Protein 7PJJ (pdb70)

Radius of gyration: 26.74 Å; Cα contacts (8 Å, |Δi|>4): 2131; chains: 1; bounding box: 73×68×64 Å

Sequence (791 aa):
TPADEAREAAVEKALAALDLDAKARLLSGQDMWTLPALPEIGLASLVMSDGPIGVRGVRWPSVALPSPTALAATWDPGLARRAGVLLAQEARRKGVHVLLAPTVNLHRSPLGGRHFEAYSEDPYLTGEIGSGYVTGVQAGGVGTTVKHFVANDAETDRFTVNNLVSARALRELYLAPFEAIVANAHPWGIMTAYNQVNGSTMTEHRYLVNEVLRGEWGFDGFNVSDWLAARSTTGALTGGLDVAMPGPATVYGEPLAAAVRAGEVTESLLDEAVRRVLRLAARVGILEGAAPAVTELPAPVDGEALAREIARRSFVLVRNEVAALPLEQGATVALIGAAARDARVLGGGSATVFPARVVSPLDGLTAALPEGAPTYALGADPNEELAVADTGFTLRAVCRDASGTVIGTRSAPNGHIQGVTHATLHSVELTGTFTPRETGTHTFGVKGLGAYTLTVDGTTHFDGVRTTDTDDPFVSFFGAPVPLAEVELTEGTPLEVSLTHVVELTMLAFSLCHQEPQRDPDELIAEAVEAARAADTAVVVVATTERVESEGFDRKDLRLPGRQDDLVRAVAAANPATVVVVNAGSPVELPWREDVAAVLLTWFPGQEGGAALAEVLTGAHEPGGRLPTTWGSLTGAPVTQVTPTAGELVYDEGVFIGYRAWDKEDRTPTYPFGHGLGYTDWTYESLDVTGTTATVRVRNTGTREGRETVQLYLAPTTADENRPTRWLAGFATVEAAPGETAEAVVRLPRRAFEIWDETTGAWVYVTGSYEVAAGRSIADRRTRVTIEAPK

Solvent-accessible surface area: 29094 Å² total; per-residue (Å²): 140,121,59,33,136,72,22,52,56,19,1,86,163,8,8,83,73,8,86,21,60,1,20,0,105,2,0,9,6,83,72,51,27,14,2,11,42,0,113,114,21,28,5,49,32,2,27,0,0,6,0,7,8,0,0,34,2,44,100,244,95,5,26,0,7,5,3,8,0,0,8,0,0,0,1,28,38,43,2,0,102,106,2,0,5,5,1,0,26,12,0,80,140,42,40,4,41,0,0,2,0,1,4,0,7,6,7,11,1,19,18,6,2,17,11,3,0,4,3,0,4,0,12,55,0,0,0,50,0,0,10,8,4,0,52,0,0,13,29,1,11,2,0,0,0,1,5,2,0,0,0,10,12,18,2,42,75,2,32,77,6,20,6,60,7,48,44,36,0,12,18,31,2,3,2,18,0,1,37,31,0,8,62,82,8,120,2,23,0,0,4,0,0,3,1,45,0,77,42,47,24,0,0,37,16,117,106,4,0,41,100,0,0,29,57,96,39,50,12,60,1,0,0,0,0,11,12,40,0,8,87,34,21,62,8,0,3,50,0,2,1,0,0,0,0,15,6,91,101,12,37,2,9,153,67,0,6,55,18,18,154,94,44,165,17,68,66,81,42,0,28,81,1,0,78,24,4,0,35,2,1,0,15,17,33,17,4,139,65,7,70,56,36,40,102,154,74,32,81,130,38,89,11,105,52,5,0,87,38,2,0,48,31,0,0,0,0,4,44,33,81,178,73,13,2,17,14,88,190,80,20,69,6,0,0,0,1,6,1,0,104,83,27,14,12,21,4,0,1,27,5,22,10,103,5,70,208,48,39,7,6,33,86,9,0,66,89,53,28,86,159,78,25,11,65,70,17,36,0,4,50,2,37,57,90,4,23,59,1,78,67,34,22,98,18,102,0,14,1,53,28,90,89,33,78,72,56,32,90,92,104,14,63,41,0,32,19,68,77,156,36,130,111,70,36,66,8,14,38,0,17,0,45,4,61,3,100,86,71,29,38,1,4,0,0,0,18,1,24,18,33,2,36,0,28,0,67,61,90,77,61,49,106,28,99,51,120,53,147,62,64,1,57,48,31,9,51,34,17,44,12,37,70,30,16,111,22,122,5,80,72,48,76,69,57,89,0,14,0,24,10,50,34,158,215,110,102,89,25,5,0,0,0,14,29,64,12,142,117,76,54,73,111,35,16,46,105,0,30,106,15,0,160,64,19,78,5,0,0,0,2,0,0,1,0,51,84,30,0,0,8,3,46,13,15,197,68,1,111,10,15,58,100,3,7,60,1,0,81,28,0,8,91,23,9,104,30,0,0,0,0,0,5,0,0,1,2,4,41,12,58,2,63,125,83,1,16,0,0,0,0,1,0,0,8,0,6,12,2,3,10,0,6,4,32,0,0,45,32,71,75,32,0,10,0,8,0,0,3,12,2,10,38,42,124,18,9,31,14,37,96,9,76,12,109,97,48,73,7,77,7,124,13,13,10,23,0,8,7,18,2,22,46,102,78,130,92,123,34,51,22,25,0,0,30,3,57,12,19,19,80,9,56,19,101,39,19,85,22,90,36,22,33,0,27,0,132,0,76,0,47,20,124,108,95,4,80,2,4,0,0,0,1,0,14,20,79,104,100,26,176,85,10,10,68,60,20,4,1,0,22,27,31,20,88,4,41,63,45,99,67,19,88,9,103,12,178,2,40,133,85,12,0,34,31,15,42,100,129,97,41,41,62,58,55,33,100,34,39,2,40,0,8,0,0,50,3,8,74,46,100,96,36,152,40,74,25,118,10,36,228

Organism: Streptomyces scabiei (strain 87.22) (NCBI:txid680198)

Secondary structure (DSSP, 8-state):
--HHHHHHHHHHHHHHHS-HHHHHHHTB-SSSSBPPPBGGGTBPP-BEE--SS----S---B--PPPHHHHHHTT-HHHHHHHHHHHHHHHHHTT-SEE---B-----STT-GGGGGS--SSHHHHHHHHHHHHHHHHTTT-EEEEEEES-----TTTTT-EEE--HHHIIIIISHHHHHHHHHH--SEEEE-SSEETTEEGGG-HIIIIIIIIIIT---SEEEEPTTT---HHHHHHTT--BB-SSSS-SSSHHHHHHHHHSS--HHHHHHHHHHHHHHHHHHT-BTTS--S--SPPP---HHHHHHHHHHHH-EEEEE----SSPPTT--EEEESGGGTS---S-SSTT---BS----HHHHHHHHS-SS--EEE-----S-S--BS-TTEEEEEEEE-TT--EEEEEEPSSSEE-----TT--EE---EEE--SSSEEEEEEEE--SEEEEETTSSEEEEE------S-HHHHHTSPPEEEEEEEE-SS--EEE-EEEE-------EEEEEE-----HHHHHHHHHHHHHTSSEEEEEEE--TTTS-SSS--S-SSPSTTHHHHHHHHHHH-SSEEEEEE-SS----TTTTTSSEEEE--S--TTHHHHHHHHHHTSS------SS-B--TTT-S----S-BTTEEE-TTTT--THHHHHHTTPPPSB-TT--B-SS-EEEEEEEEETTEEEEEEEE-SSS-EEEEEEEEE-BSS--SSS-S-EEEEEEEEEE-TT-EE--EEEPPGGGTEEEETTTTEEEE--SEEEEEEESSSS-EEEEEEEEPP-

Structure (mmCIF, N/CA/C/O backbone):
data_7PJJ
#
_entry.id   7PJJ
#
_cell.length_a   109.62
_cell.length_b   109.62
_cell.length_c   164.18
_cell.angle_alpha   90
_cell.angle_beta   90
_cell.angle_gamma   120
#
_symmetry.space_group_name_H-M   'P 31 2 1'
#
loop_
_entity.id
_entity.type
_entity.pdbx_description
1 polymer Beta-glucosidase
2 non-polymer GLYCEROL
3 water water
#
loop_
_atom_site.group_PDB
_atom_site.id
_atom_site.type_symbol
_atom_site.label_atom_id
_atom_site.label_alt_id
_atom_site.label_comp_id
_atom_site.label_asym_id
_atom_site.label_entity_id
_atom_site.label_seq_id
_atom_site.pdbx_PDB_ins_code
_atom_site.Cartn_x
_atom_site.Cartn_y
_atom_site.Cartn_z
_atom_site.occupancy
_atom_site.B_iso_or_equiv
_atom_site.auth_seq_id
_atom_site.auth_comp_id
_atom_site.auth_asym_id
_atom_site.auth_atom_id
_atom_site.pdbx_PDB_model_num
ATOM 1 N N . THR A 1 10 ? -87.283 10.142 -10.187 1 116.13 10 THR A N 1
ATOM 2 C CA . THR A 1 10 ? -87.665 9.203 -9.135 1 116.58 10 THR A CA 1
ATOM 3 C C . THR A 1 10 ? -88.453 8.011 -9.736 1 116.57 10 THR A C 1
ATOM 4 O O . THR A 1 10 ? -89.6 7.772 -9.355 1 116.79 10 THR A O 1
ATOM 15 N N . PRO A 1 11 ? -87.855 7.256 -10.687 1 116.06 11 PRO A N 1
ATOM 16 C CA . PRO A 1 11 ? -88.59 6.139 -11.318 1 115.8 11 PRO A CA 1
ATOM 17 C C . PRO A 1 11 ? -88.41 4.826 -10.557 1 115.19 11 PRO A C 1
ATOM 18 O O . PRO A 1 11 ? -89.394 4.221 -10.13 1 114.94 11 PRO A O 1
ATOM 29 N N . ALA A 1 12 ? -87.147 4.387 -10.397 1 114.8 12 ALA A N 1
ATOM 30 C CA . ALA A 1 12 ? -86.794 3.209 -9.614 1 114.88 12 ALA A CA 1
ATOM 31 C C . ALA A 1 12 ? -86.856 3.532 -8.112 1 114.64 12 ALA A C 1
ATOM 32 O O . ALA A 1 12 ? -86.975 2.609 -7.315 1 114.78 12 ALA A O 1
ATOM 39 N N . ASP A 1 13 ? -86.757 4.824 -7.717 1 114.05 13 ASP A N 1
ATOM 40 C CA . ASP A 1 13 ? -86.883 5.207 -6.324 1 114.04 13 ASP A CA 1
ATOM 41 C C . ASP A 1 13 ? -88.282 4.892 -5.814 1 113.26 13 ASP A C 1
ATOM 42 O O . ASP A 1 13 ? -88.408 4.537 -4.654 1 113.41 13 ASP A O 1
ATOM 51 N N . GLU A 1 14 ? -89.329 5.003 -6.652 1 112.38 14 GLU A N 1
ATOM 52 C CA . GLU A 1 14 ? -90.686 4.663 -6.212 1 112.13 14 GLU A CA 1
ATOM 53 C C . GLU A 1 14 ? -90.768 3.173 -5.872 1 111.06 14 GLU A C 1
ATOM 54 O O . GLU A 1 14 ? -91.332 2.809 -4.836 1 111.21 14 GLU A O 1
ATOM 66 N N . ALA A 1 15 ? -90.19 2.32 -6.741 1 109.71 15 ALA A N 1
ATOM 67 C CA . ALA A 1 15 ? -90.15 0.869 -6.538 1 108.62 15 ALA A CA 1
ATOM 68 C C . ALA A 1 15 ? -89.312 0.512 -5.311 1 107.14 15 ALA A C 1
ATOM 69 O O . ALA A 1 15 ? -89.674 -0.393 -4.564 1 107.08 15 ALA A O 1
ATOM 76 N N . ARG A 1 16 ? -88.201 1.237 -5.109 1 105.84 16 ARG A N 1
ATOM 77 C CA . ARG A 1 16 ? -87.284 1.068 -3.977 1 105.14 16 ARG A CA 1
ATOM 78 C C . ARG A 1 16 ? -88.008 1.442 -2.66 1 104.58 16 ARG A C 1
ATOM 79 O O . ARG A 1 16 ? -88.026 0.641 -1.723 1 104.65 16 ARG A O 1
ATOM 100 N N . GLU A 1 17 ? -88.648 2.628 -2.609 1 103.75 17 GLU A N 1
ATOM 101 C CA . GLU A 1 17 ? -89.385 3.071 -1.422 1 103.36 17 GLU A CA 1
ATOM 102 C C . GLU A 1 17 ? -90.593 2.167 -1.126 1 102.46 17 GLU A C 1
ATOM 103 O O . GLU A 1 17 ? -91.06 2.173 0.007 1 102.81 17 GLU A O 1
ATOM 115 N N . ALA A 1 18 ? -91.06 1.348 -2.096 1 101.28 18 ALA A N 1
ATOM 116 C CA . ALA A 1 18 ? -92.126 0.366 -1.865 1 100.72 18 ALA A CA 1
ATOM 117 C C . ALA A 1 18 ? -91.569 -0.825 -1.063 1 99.96 18 ALA A C 1
ATOM 118 O O . ALA A 1 18 ? -92.265 -1.385 -0.214 1 100.07 18 ALA A O 1
ATOM 125 N N . ALA A 1 19 ? -90.323 -1.222 -1.35 1 99.08 19 ALA A N 1
ATOM 126 C CA . ALA A 1 19 ? -89.651 -2.292 -0.622 1 99.01 19 ALA A CA 1
ATOM 127 C C . ALA A 1 19 ? -89.299 -1.854 0.809 1 98.99 19 ALA A C 1
ATOM 128 O O . ALA A 1 19 ? -89.226 -2.702 1.702 1 99.26 19 ALA A O 1
ATOM 135 N N . VAL A 1 20 ? -89.053 -0.539 1.019 1 98.37 20 VAL A N 1
ATOM 136 C CA . VAL A 1 20 ? -88.771 0.047 2.332 1 97.98 20 VAL A CA 1
ATOM 137 C C . VAL A 1 20 ? -90.033 -0.035 3.176 1 97.32 20 VAL A C 1
ATOM 138 O O . VAL A 1 20 ? -89.947 -0.409 4.339 1 97.03 20 VAL A O 1
ATOM 151 N N . GLU A 1 21 ? -91.195 0.335 2.593 1 97.14 21 GLU A N 1
ATOM 152 C CA . GLU A 1 21 ? -92.486 0.294 3.281 1 97.77 21 GLU A CA 1
ATOM 153 C C . GLU A 1 21 ? -92.86 -1.125 3.708 1 97.6 21 GLU A C 1
ATOM 154 O O . GLU A 1 21 ? -93.385 -1.305 4.809 1 97.38 21 GLU A O 1
ATOM 166 N N . LYS A 1 22 ? -92.599 -2.123 2.84 1 97.45 22 LYS A N 1
ATOM 167 C CA . LYS A 1 22 ? -92.859 -3.534 3.154 1 97.78 22 LYS A CA 1
ATOM 168 C C . LYS A 1 22 ? -91.998 -3.991 4.344 1 97.45 22 LYS A C 1
ATOM 169 O O . LYS A 1 22 ? -92.487 -4.706 5.234 1 97.5 22 LYS A O 1
ATOM 188 N N . ALA A 1 23 ? -90.712 -3.573 4.346 1 96.65 23 ALA A N 1
ATOM 189 C CA . ALA A 1 23 ? -89.761 -3.912 5.394 1 96.25 23 ALA A CA 1
ATOM 190 C C . ALA A 1 23 ? -90.15 -3.253 6.705 1 95.68 23 ALA A C 1
ATOM 191 O O . ALA A 1 23 ? -90.164 -3.916 7.729 1 95.57 23 ALA A O 1
ATOM 198 N N . LEU A 1 24 ? -90.538 -1.977 6.673 1 95.4 24 LEU A N 1
ATOM 199 C CA . LEU A 1 24 ? -90.962 -1.256 7.876 1 95.71 24 LEU A CA 1
ATOM 200 C C . LEU A 1 24 ? -92.173 -1.964 8.532 1 96.43 24 LEU A C 1
ATOM 201 O O . LEU A 1 24 ? -92.211 -2.12 9.76 1 96.59 24 LEU A O 1
ATOM 217 N N . ALA A 1 25 ? -93.145 -2.41 7.694 1 96.47 25 ALA A N 1
ATOM 218 C CA . ALA A 1 25 ? -94.35 -3.111 8.147 1 96.79 25 ALA A CA 1
ATOM 219 C C . ALA A 1 25 ? -94.013 -4.456 8.795 1 96.78 25 ALA A C 1
ATOM 220 O O . ALA A 1 25 ? -94.586 -4.79 9.836 1 97.02 25 ALA A O 1
ATOM 227 N N . ALA A 1 26 ? -93.078 -5.217 8.191 1 96.24 26 ALA A N 1
ATOM 228 C CA . ALA A 1 26 ? -92.657 -6.512 8.72 1 96.13 26 ALA A CA 1
ATOM 229 C C . ALA A 1 26 ? -92.066 -6.428 10.145 1 96.19 26 ALA A C 1
ATOM 230 O O . ALA A 1 26 ? -92.412 -7.255 10.987 1 96.53 26 ALA A O 1
ATOM 237 N N . LEU A 1 27 ? -91.192 -5.439 10.412 1 95.75 27 LEU A N 1
ATOM 238 C CA . LEU A 1 27 ? -90.535 -5.274 11.715 1 95.78 27 LEU A CA 1
ATOM 239 C C . LEU A 1 27 ? -91.484 -4.969 12.86 1 95.74 27 LEU A C 1
ATOM 240 O O . LEU A 1 27 ? -92.489 -4.294 12.657 1 95.91 27 LEU A O 1
ATOM 256 N N . ASP A 1 28 ? -91.106 -5.396 14.081 1 95.57 28 ASP A N 1
ATOM 257 C CA . ASP A 1 28 ? -91.852 -5.125 15.321 1 96.03 28 ASP A CA 1
ATOM 258 C C . ASP A 1 28 ? -91.121 -4.044 16.156 1 95.51 28 ASP A C 1
ATOM 259 O O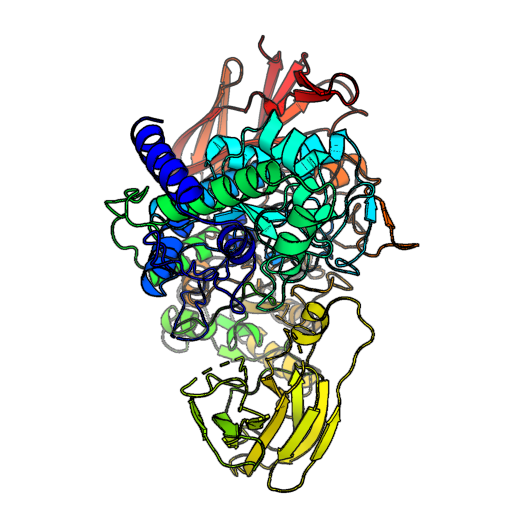 . ASP A 1 28 ? -89.936 -3.801 15.95 1 95.8 28 ASP A O 1
ATOM 268 N N . LEU A 1 29 ? -91.825 -3.402 17.097 1 94.63 29 LEU A N 1
ATOM 269 C CA . LEU A 1 29 ? -91.287 -2.326 17.943 1 94.42 29 LEU A CA 1
ATOM 270 C C . LEU A 1 29 ? -89.876 -2.597 18.487 1 94.13 29 LEU A C 1
ATOM 271 O O . LEU A 1 29 ? -89.048 -1.696 18.483 1 94.4 29 LEU A O 1
ATOM 287 N N . ASP A 1 30 ? -89.584 -3.83 18.898 1 93.73 30 ASP A N 1
ATOM 288 C CA . ASP A 1 30 ? -88.266 -4.172 19.446 1 93.93 30 ASP A CA 1
ATOM 289 C C . ASP A 1 30 ? -87.149 -4.195 18.409 1 93.13 30 ASP A C 1
ATOM 290 O O . ASP A 1 30 ? -86.012 -3.861 18.741 1 93.12 30 ASP A O 1
ATOM 299 N N . ALA A 1 31 ? -87.458 -4.602 17.173 1 92.2 31 ALA A N 1
ATOM 300 C CA . ALA A 1 31 ? -86.481 -4.616 16.09 1 91.82 31 ALA A CA 1
ATOM 301 C C . ALA A 1 31 ? -86.315 -3.206 15.517 1 91.08 31 ALA A C 1
ATOM 302 O O . ALA A 1 31 ? -85.2 -2.846 15.161 1 91.32 31 ALA A O 1
ATOM 309 N N . LYS A 1 32 ? -87.413 -2.414 15.437 1 90.16 32 LYS A N 1
ATOM 310 C CA . LYS A 1 32 ? -87.409 -1.028 14.94 1 89.93 32 LYS A CA 1
ATOM 311 C C . LYS A 1 32 ? -86.473 -0.15 15.776 1 89.53 32 LYS A C 1
ATOM 312 O O . LYS A 1 32 ? -85.653 0.574 15.222 1 89.91 32 LYS A O 1
ATOM 331 N N . ALA A 1 33 ? -86.6 -0.204 17.098 1 88.74 33 ALA A N 1
ATOM 332 C CA . ALA A 1 33 ? -85.756 0.571 18.003 1 88.81 33 ALA A CA 1
ATOM 333 C C . ALA A 1 33 ? -84.301 0.075 18.023 1 88.96 33 ALA A C 1
ATOM 334 O O . ALA A 1 33 ? -83.396 0.855 18.317 1 88.98 33 ALA A O 1
ATOM 341 N N . ARG A 1 34 ? -84.091 -1.229 17.75 1 88.75 34 ARG A N 1
ATOM 342 C CA . ARG A 1 34 ? -82.776 -1.883 17.747 1 88.74 34 ARG A CA 1
ATOM 343 C C . ARG A 1 34 ? -81.947 -1.396 16.586 1 87.78 34 ARG A C 1
ATOM 344 O O . ARG A 1 34 ? -80.758 -1.136 16.758 1 87.66 34 ARG A O 1
ATOM 365 N N . LEU A 1 35 ? -82.573 -1.309 15.401 1 87.08 35 LEU A N 1
ATOM 366 C CA . LEU A 1 35 ? -81.929 -0.885 14.16 1 87.09 35 LEU A CA 1
ATOM 367 C C . LEU A 1 35 ? -81.301 0.502 14.269 1 87.58 35 LEU A C 1
ATOM 368 O O . LEU A 1 35 ? -80.167 0.688 13.82 1 87.45 35 LEU A O 1
ATOM 384 N N . LEU A 1 36 ? -82.015 1.462 14.894 1 87.84 36 LEU A N 1
ATOM 385 C CA . LEU A 1 36 ? -81.513 2.828 15.066 1 88.57 36 LEU A CA 1
ATOM 386 C C . LEU A 1 36 ? -80.342 2.949 16.035 1 89.73 36 LEU A C 1
ATOM 387 O O . LEU A 1 36 ? -79.679 3.982 16.053 1 89.84 36 LEU A O 1
ATOM 403 N N . SER A 1 37 ? -80.111 1.928 16.861 1 90.59 37 SER A N 1
ATOM 404 C CA . SER A 1 37 ? -79.015 1.883 17.816 1 91.79 37 SER A CA 1
ATOM 405 C C . SER A 1 37 ? -77.824 1.19 17.159 1 92.13 37 SER A C 1
ATOM 406 O O . SER A 1 37 ? -78.01 0.196 16.455 1 92.48 37 SER A O 1
ATOM 414 N N . GLY A 1 38 ? -76.616 1.675 17.419 1 91.79 38 GLY A N 1
ATOM 415 C CA . GLY A 1 38 ? -75.416 1.045 16.877 1 91.9 38 GLY A CA 1
ATOM 416 C C . GLY A 1 38 ? -75.165 -0.349 17.435 1 91.61 38 GLY A C 1
ATOM 417 O O . GLY A 1 38 ? -75.791 -0.753 18.423 1 92.34 38 GLY A O 1
ATOM 421 N N . GLN A 1 39 ? -74.241 -1.092 16.813 1 90.21 39 GLN A N 1
ATOM 422 C CA . GLN A 1 39 ? -73.883 -2.449 17.241 1 89.37 39 GLN A CA 1
ATOM 423 C C . GLN A 1 39 ? -72.414 -2.405 17.741 1 88.68 39 GLN A C 1
ATOM 424 O O . GLN A 1 39 ? -72.164 -2.635 18.915 1 88.62 39 GLN A O 1
ATOM 438 N N . ASP A 1 40 ? -71.458 -2.058 16.856 1 87.8 40 ASP A N 1
ATOM 439 C CA . ASP A 1 40 ? -70.028 -1.975 17.164 1 87.03 40 ASP A CA 1
ATOM 440 C C . ASP A 1 40 ? -69.627 -0.475 17.202 1 85.52 40 ASP A C 1
ATOM 441 O O . ASP A 1 40 ? -70.482 0.395 17.385 1 85.37 40 ASP A O 1
ATOM 450 N N . MET A 1 41 ? -68.317 -0.181 17.068 1 84.15 41 MET A N 1
ATOM 451 C CA . MET A 1 41 ? -67.795 1.172 16.906 1 83.4 41 MET A CA 1
ATOM 452 C C . MET A 1 41 ? -68.195 1.724 15.515 1 83.38 41 MET A C 1
ATOM 453 O O . MET A 1 41 ? -68.239 2.939 15.35 1 83.56 41 MET A O 1
ATOM 467 N N . TRP A 1 42 ? -68.442 0.836 14.511 1 82.9 42 TRP A N 1
ATOM 468 C CA . TRP A 1 42 ? -68.698 1.201 13.128 1 82.68 42 TRP A CA 1
ATOM 469 C C . TRP A 1 42 ? -69.938 0.654 12.46 1 82.14 42 TRP A C 1
ATOM 470 O O . TRP A 1 42 ? -70.263 1.17 11.395 1 82.12 42 TRP A O 1
ATOM 491 N N . THR A 1 43 ? -70.588 -0.399 12.986 1 81.8 43 THR A N 1
ATOM 492 C CA . THR A 1 43 ? -71.702 -1.014 12.257 1 82.25 43 THR A CA 1
ATOM 493 C C . THR A 1 43 ? -72.998 -1.174 13.038 1 82.01 43 THR A C 1
ATOM 494 O O . THR A 1 43 ? -72.963 -1.339 14.251 1 82.25 43 THR A O 1
ATOM 505 N N . LEU A 1 44 ? -74.137 -1.196 12.294 1 81.24 44 LEU A N 1
ATOM 506 C CA . LEU A 1 44 ? -75.495 -1.385 12.819 1 81.26 44 LEU A CA 1
ATOM 507 C C . LEU A 1 44 ? -75.891 -2.863 12.879 1 81.8 44 LEU A C 1
ATOM 508 O O . LEU A 1 44 ? -75.377 -3.649 12.087 1 81.92 44 LEU A O 1
ATOM 524 N N . PRO A 1 45 ? -76.871 -3.266 13.727 1 82 45 PRO A N 1
ATOM 52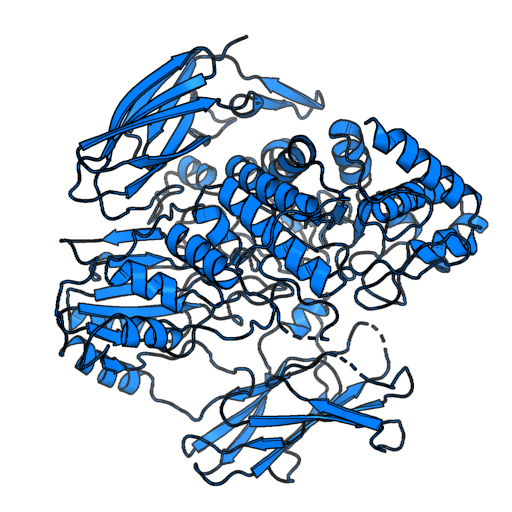5 C CA . PRO A 1 45 ? -77.306 -4.67 13.716 1 82.22 45 PRO A CA 1
ATOM 526 C C . PRO A 1 45 ? -77.894 -5.103 12.373 1 82.42 45 PRO A C 1
ATOM 527 O O . PRO A 1 45 ? -78.352 -4.247 11.602 1 82.72 45 PRO A O 1
ATOM 538 N N . ALA A 1 46 ? -77.892 -6.425 12.1 1 81.95 46 ALA A N 1
ATOM 539 C CA . ALA A 1 46 ? -78.484 -6.981 10.88 1 82.29 46 ALA A CA 1
ATOM 540 C C . ALA A 1 46 ? -79.842 -7.602 11.182 1 82.58 46 ALA A C 1
ATOM 541 O O . ALA A 1 46 ? -80.079 -8.057 12.297 1 82.49 46 ALA A O 1
ATOM 548 N N . LEU A 1 47 ? -80.727 -7.642 10.185 1 83.04 47 LEU A N 1
ATOM 549 C CA . LEU A 1 47 ? -82.061 -8.21 10.36 1 84.1 47 LEU A CA 1
ATOM 550 C C . LEU A 1 47 ? -82.363 -9.212 9.241 1 85.12 47 LEU A C 1
ATOM 551 O O . LEU A 1 47 ? -82.942 -8.826 8.219 1 85.39 47 LEU A O 1
ATOM 567 N N . PRO A 1 48 ? -81.972 -10.506 9.402 1 85.36 48 PRO A N 1
ATOM 568 C CA . PRO A 1 48 ? -82.28 -11.501 8.357 1 85.66 48 PRO A CA 1
ATOM 569 C C . PRO A 1 48 ? -83.784 -11.763 8.187 1 86.31 48 PRO A C 1
ATOM 570 O O . PRO A 1 48 ? -84.193 -12.229 7.121 1 86.29 48 PRO A O 1
ATOM 581 N N . GLU A 1 49 ? -84.611 -11.439 9.217 1 86.51 49 GLU A N 1
ATOM 582 C CA . GLU A 1 49 ? -86.069 -11.532 9.129 1 86.95 49 GLU A CA 1
ATOM 583 C C . GLU A 1 49 ? -86.619 -10.671 7.987 1 86.92 49 GLU A C 1
ATOM 584 O O . GLU A 1 49 ? -87.689 -10.979 7.466 1 87.18 49 GLU A O 1
ATOM 596 N N . ILE A 1 50 ? -85.906 -9.587 7.607 1 86.41 50 ILE A N 1
ATOM 597 C CA . ILE A 1 50 ? -86.294 -8.728 6.489 1 86.42 50 ILE A CA 1
ATOM 598 C C . ILE A 1 50 ? -85.194 -8.619 5.395 1 86.2 50 ILE A C 1
ATOM 599 O O . ILE A 1 50 ? -85.309 -7.773 4.505 1 86.92 50 ILE A O 1
ATOM 615 N N . GLY A 1 51 ? -84.173 -9.477 5.451 1 85.03 51 GLY A N 1
ATOM 616 C CA . GLY A 1 51 ? -83.099 -9.515 4.468 1 84.23 51 GLY A CA 1
ATOM 617 C C . GLY A 1 51 ? -82.161 -8.333 4.516 1 82.81 51 GLY A C 1
ATOM 618 O O . GLY A 1 51 ? -81.605 -7.961 3.482 1 83.01 51 GLY A O 1
ATOM 622 N N . LEU A 1 52 ? -81.958 -7.755 5.701 1 81.35 52 LEU A N 1
ATOM 623 C CA . LEU A 1 52 ? -81.095 -6.596 5.854 1 81.07 52 LEU A CA 1
ATOM 624 C C . LEU A 1 52 ? -79.738 -6.993 6.428 1 80.87 52 LEU A C 1
ATOM 625 O O . LEU A 1 52 ? -79.666 -7.617 7.489 1 81.24 52 LEU A O 1
ATOM 641 N N . ALA A 1 53 ? -78.661 -6.573 5.766 1 79.99 53 ALA A N 1
ATOM 642 C CA . ALA A 1 53 ? -77.307 -6.852 6.229 1 79.66 53 ALA A CA 1
ATOM 643 C C . ALA A 1 53 ? -76.842 -5.752 7.237 1 79.07 53 ALA A C 1
ATOM 644 O O . ALA A 1 53 ? -77.533 -4.745 7.411 1 79.2 53 ALA A O 1
ATOM 651 N N . SER A 1 54 ? -75.712 -5.963 7.934 1 78.23 54 SER A N 1
ATOM 652 C CA . SER A 1 54 ? -75.201 -5 8.905 1 78.03 54 SER A CA 1
ATOM 653 C C . SER A 1 54 ? -74.612 -3.807 8.151 1 77.75 54 SER A C 1
ATOM 654 O O . SER A 1 54 ? -73.783 -4.017 7.257 1 77.82 54 SER A O 1
ATOM 662 N N . LEU A 1 55 ? -75.057 -2.561 8.472 1 77.16 55 LEU A N 1
ATOM 663 C CA . LEU A 1 55 ? -74.557 -1.359 7.79 1 77.17 55 LEU A CA 1
ATOM 664 C C . LEU A 1 55 ? -73.181 -1.002 8.289 1 76.7 55 LEU A C 1
ATOM 665 O O . LEU A 1 55 ? -73.066 -0.528 9.415 1 76.73 55 LEU A O 1
ATOM 681 N N . VAL A 1 56 ? -72.153 -1.132 7.441 1 76.05 56 VAL A N 1
ATOM 682 C CA . VAL A 1 56 ? -70.797 -0.778 7.839 1 75.86 56 VAL A CA 1
ATOM 683 C C . VAL A 1 56 ? -70.536 0.686 7.48 1 75.59 56 VAL A C 1
ATOM 684 O O . VAL A 1 56 ? -70.738 1.081 6.334 1 75.31 56 VAL A O 1
ATOM 697 N N . MET A 1 57 ? -70.092 1.479 8.47 1 75.44 57 MET A N 1
ATOM 698 C CA . MET A 1 57 ? -69.714 2.888 8.309 1 75.93 57 MET A CA 1
ATOM 699 C C . MET A 1 57 ? -68.225 3.03 8.612 1 77.12 57 MET A C 1
ATOM 700 O O . MET A 1 57 ? -67.702 2.267 9.425 1 77.44 57 MET A O 1
ATOM 714 N N . SER A 1 58 ? -67.549 4.032 8.025 1 77.47 58 SER A N 1
ATOM 715 C CA . SER A 1 58 ? -66.124 4.221 8.286 1 78.3 58 SER A CA 1
ATOM 716 C C . SER A 1 58 ? -65.615 5.579 7.838 1 79.51 58 SER A C 1
ATOM 717 O O . SER A 1 58 ? -66.143 6.155 6.896 1 79.51 58 SER A O 1
ATOM 725 N N . ASP A 1 59 ? -64.53 6.042 8.478 1 80.5 59 ASP A N 1
ATOM 726 C CA . ASP A 1 59 ? -63.839 7.276 8.118 1 82.19 59 ASP A CA 1
ATOM 727 C C . ASP A 1 59 ? -62.929 6.986 6.908 1 82.79 59 ASP A C 1
ATOM 728 O O . ASP A 1 59 ? -62.396 5.877 6.813 1 83.07 59 ASP A O 1
ATOM 737 N N . GLY A 1 60 ? -62.708 7.954 6.019 1 82.62 60 GLY A N 1
ATOM 738 C CA . GLY A 1 60 ? -63.267 9.292 6.083 1 83.27 60 GLY A CA 1
ATOM 739 C C . GLY A 1 60 ? -62.814 10.133 4.923 1 84.32 60 GLY A C 1
ATOM 740 O O . GLY A 1 60 ? -62.667 9.606 3.826 1 84.36 60 GLY A O 1
ATOM 744 N N . PRO A 1 61 ? -62.541 11.432 5.136 1 85.32 61 PRO A N 1
ATOM 745 C CA . PRO A 1 61 ? -62.197 12.316 3.998 1 85.96 61 PRO A CA 1
ATOM 746 C C . PRO A 1 61 ? -61.047 11.898 3.038 1 86.9 61 PRO A C 1
ATOM 747 O O . PRO A 1 61 ? -61.256 11.952 1.823 1 86.65 61 PRO A O 1
ATOM 758 N N . ILE A 1 62 ? -59.851 11.514 3.538 1 87.86 62 ILE A N 1
ATOM 759 C CA . ILE A 1 62 ? -58.721 11.202 2.64 1 89.45 62 ILE A CA 1
ATOM 760 C C . ILE A 1 62 ? -58.53 9.717 2.298 1 91.11 62 ILE A C 1
ATOM 761 O O . ILE A 1 62 ? -57.683 9.406 1.462 1 91.27 62 ILE A O 1
ATOM 777 N N . GLY A 1 63 ? -59.246 8.822 2.957 1 92.11 63 GLY A N 1
ATOM 778 C CA . GLY A 1 63 ? -59.1 7.394 2.704 1 93.87 63 GLY A CA 1
ATOM 779 C C . GLY A 1 63 ? -60.036 6.584 3.561 1 95.77 63 GLY A C 1
ATOM 780 O O . GLY A 1 63 ? -60.468 7.066 4.6 1 96 63 GLY A O 1
ATOM 784 N N . VAL A 1 64 ? -60.35 5.359 3.156 1 97.16 64 VAL A N 1
ATOM 785 C CA . VAL A 1 64 ? -61.279 4.517 3.912 1 99.13 64 VAL A CA 1
ATOM 786 C C . VAL A 1 64 ? -60.491 3.573 4.84 1 101.81 64 VAL A C 1
ATOM 787 O O . VAL A 1 64 ? -59.598 2.883 4.366 1 102.16 64 VAL A O 1
ATOM 800 N N . ARG A 1 65 ? -60.815 3.53 6.145 1 103.55 65 ARG A N 1
ATOM 801 C CA . ARG A 1 65 ? -60.104 2.675 7.106 1 105.81 65 ARG A CA 1
ATOM 802 C C . ARG A 1 65 ? -60.675 1.259 7.164 1 108.54 65 ARG A C 1
ATOM 803 O O . ARG A 1 65 ? -59.921 0.287 7.221 1 108.75 65 ARG A O 1
ATOM 824 N N . GLY A 1 66 ? -61.998 1.162 7.203 1 110.48 66 GLY A N 1
ATOM 825 C CA . GLY A 1 66 ? -62.697 -0.103 7.355 1 112.81 66 GLY A CA 1
ATOM 826 C C . GLY A 1 66 ? -62.902 -0.355 8.833 1 115.16 66 GLY A C 1
ATOM 827 O O . GLY A 1 66 ? -63.248 0.57 9.57 1 115.17 66 GLY A O 1
ATOM 831 N N . VAL A 1 67 ? -62.645 -1.578 9.291 1 117.06 67 VAL A N 1
ATOM 832 C CA . VAL A 1 67 ? -62.773 -1.915 10.715 1 119.5 67 VAL A CA 1
ATOM 833 C C . VAL A 1 67 ? -61.385 -2.297 11.286 1 122.12 67 VAL A C 1
ATOM 834 O O . VAL A 1 67 ? -61.293 -3.162 12.163 1 122.31 67 VAL A O 1
ATOM 847 N N . ARG A 1 68 ? -60.314 -1.606 10.799 1 123.84 68 ARG A N 1
ATOM 848 C CA . ARG A 1 68 ? -58.901 -1.841 11.129 1 125.68 68 ARG A CA 1
ATOM 849 C C . ARG A 1 68 ? -58.468 -3.267 10.721 1 127.25 68 ARG A C 1
ATOM 850 O O . ARG A 1 68 ? -57.61 -3.866 11.379 1 127.43 68 ARG A O 1
ATOM 871 N N . TRP A 1 69 ? -59.049 -3.795 9.615 1 128.09 69 TRP A N 1
ATOM 872 C CA . TRP A 1 69 ? -58.707 -5.116 9.08 1 129.38 69 TRP A CA 1
ATOM 873 C C . TRP A 1 69 ? -58.983 -5.191 7.575 1 129.81 69 TRP A C 1
ATOM 874 O O . TRP A 1 69 ? -59.024 -4.161 6.896 1 129.96 69 TRP A O 1
ATOM 895 N N . PRO A 1 74 ? -54.236 -2.302 2.904 1 95.26 74 PRO A N 1
ATOM 896 C CA . PRO A 1 74 ? -54.351 -1.022 3.607 1 94.93 74 PRO A CA 1
ATOM 897 C C . PRO A 1 74 ? -55.131 0.008 2.769 1 94.21 74 PRO A C 1
ATOM 898 O O . PRO A 1 74 ? -55.654 -0.314 1.7 1 94.43 74 PRO A O 1
ATOM 909 N N . SER A 1 75 ? -55.23 1.238 3.263 1 92.92 75 SER A N 1
ATOM 910 C CA . SER A 1 75 ? -55.997 2.292 2.608 1 92.38 75 SER A CA 1
ATOM 911 C C . SER A 1 75 ? -55.138 3.146 1.657 1 90.91 75 SER A C 1
ATOM 912 O O . SER A 1 75 ? -53.917 3.077 1.703 1 91.09 75 SER A O 1
ATOM 920 N N . VAL A 1 76 ? -55.783 3.978 0.822 1 89.36 76 VAL A N 1
ATOM 921 C CA . VAL A 1 76 ? -55.108 4.936 -0.056 1 88.13 76 VAL A CA 1
ATOM 922 C C . VAL A 1 76 ? -55.269 6.282 0.651 1 86.56 76 VAL A C 1
ATOM 923 O O . VAL A 1 76 ? -56.398 6.687 0.942 1 86.55 76 VAL A O 1
ATOM 936 N N . ALA A 1 77 ? -54.141 6.931 0.987 1 84.8 77 ALA A N 1
ATOM 937 C CA . ALA A 1 77 ? -54.124 8.213 1.677 1 83.48 77 ALA A CA 1
ATOM 938 C C . ALA A 1 77 ? -53.959 9.357 0.679 1 81.59 77 ALA A C 1
ATOM 939 O O . ALA A 1 77 ? -52.879 9.568 0.137 1 81.7 77 ALA A O 1
ATOM 946 N N . LEU A 1 78 ? -55.041 10.08 0.432 1 79.71 78 LEU A N 1
ATOM 947 C CA . LEU A 1 78 ? -55.057 11.198 -0.507 1 78.47 78 LEU A CA 1
ATOM 948 C C . LEU A 1 78 ? -54.561 12.487 0.158 1 77.29 78 LEU A C 1
ATOM 949 O O . LEU A 1 78 ? -54.462 12.526 1.383 1 78.03 78 LEU A O 1
ATOM 965 N N . PRO A 1 79 ? -54.301 13.579 -0.593 1 75.64 79 PRO A N 1
ATOM 966 C CA . PRO A 1 79 ? -53.973 14.856 0.048 1 75.2 79 PRO A CA 1
ATOM 967 C C . PRO A 1 79 ? -55.153 15.394 0.89 1 74.89 79 PRO A C 1
ATOM 968 O O . PRO A 1 79 ? -56.318 15.107 0.587 1 74.78 79 PRO A O 1
ATOM 979 N N . SER A 1 80 ? -54.856 16.183 1.94 1 74.44 80 SER A N 1
ATOM 980 C CA . SER A 1 80 ? -55.869 16.723 2.848 1 74.56 80 SER A CA 1
ATOM 981 C C . SER A 1 80 ? -57.032 17.411 2.134 1 74.49 80 SER A C 1
ATOM 982 O O . SER A 1 80 ? -56.834 17.954 1.048 1 74.84 80 SER A O 1
ATOM 990 N N . PRO A 1 81 ? -58.241 17.458 2.746 1 73.46 81 PRO A N 1
ATOM 991 C CA . PRO A 1 81 ? -59.369 18.157 2.097 1 72.37 81 PRO A CA 1
ATOM 992 C C . PRO A 1 81 ? -59.099 19.599 1.63 1 71.08 81 PRO A C 1
ATOM 993 O O . PRO A 1 81 ? -59.497 19.913 0.512 1 71.24 81 PRO A O 1
ATOM 1004 N N . THR A 1 82 ? -58.4 20.469 2.41 1 70.04 82 THR A N 1
ATOM 1005 C CA . THR A 1 82 ? -58.099 21.834 1.92 1 70.25 82 THR A CA 1
ATOM 1006 C C . THR A 1 82 ? -57.25 21.756 0.641 1 70.33 82 THR A C 1
ATOM 1007 O O . THR A 1 82 ? -57.42 22.584 -0.248 1 70.1 82 THR A O 1
ATOM 1018 N N . ALA A 1 83 ? -56.371 20.734 0.532 1 70.23 83 ALA A N 1
ATOM 1019 C CA . ALA A 1 83 ? -55.554 20.516 -0.652 1 70.38 83 ALA A CA 1
ATOM 1020 C C . ALA A 1 83 ? -56.473 20.245 -1.857 1 70.51 83 ALA A C 1
ATOM 1021 O O . ALA A 1 83 ? -56.299 20.856 -2.906 1 70.75 83 ALA A O 1
ATOM 1028 N N . LEU A 1 84 ? -57.498 19.405 -1.688 1 70.34 84 LEU A N 1
ATOM 1029 C CA . LEU A 1 84 ? -58.457 19.138 -2.763 1 70.53 84 LEU A CA 1
ATOM 1030 C C . LEU A 1 84 ? -59.196 20.431 -3.141 1 70.48 84 LEU A C 1
ATOM 1031 O O . LEU A 1 84 ? -59.426 20.68 -4.325 1 70.69 84 LEU A O 1
ATOM 1047 N N . ALA A 1 85 ? -59.55 21.251 -2.143 1 69.79 85 ALA A N 1
ATOM 1048 C CA . ALA A 1 85 ? -60.227 22.508 -2.399 1 70 85 ALA A CA 1
ATOM 1049 C C . ALA A 1 85 ? -59.317 23.573 -3.022 1 70.29 85 ALA A C 1
ATOM 1050 O O . ALA A 1 85 ? -59.804 24.445 -3.744 1 70.47 85 ALA A O 1
ATOM 1057 N N . ALA A 1 86 ? -58.007 23.517 -2.743 1 70.03 86 ALA A N 1
ATOM 1058 C CA . ALA A 1 86 ? -57.05 24.439 -3.341 1 70.12 86 ALA A CA 1
ATOM 1059 C C . ALA A 1 86 ? -56.949 24.182 -4.869 1 70.51 86 ALA A C 1
ATOM 1060 O O . ALA A 1 86 ? -56.634 25.119 -5.599 1 71.22 86 ALA A O 1
ATOM 1067 N N . THR A 1 87 ? -57.266 22.954 -5.369 1 69.93 87 THR A N 1
ATOM 1068 C CA . THR A 1 87 ? -57.249 22.705 -6.817 1 70.18 87 THR A CA 1
ATOM 1069 C C . THR A 1 87 ? -58.354 23.501 -7.54 1 70.46 87 THR A C 1
ATOM 1070 O O . THR A 1 87 ? -58.289 23.584 -8.761 1 70.99 87 THR A O 1
ATOM 1081 N N . TRP A 1 88 ? -59.386 24.031 -6.806 1 70.06 88 TRP A N 1
ATOM 1082 C CA . TRP A 1 88 ? -60.55 24.743 -7.351 1 70.03 88 TRP A CA 1
ATOM 1083 C C . TRP A 1 88 ? -61.257 23.914 -8.438 1 70.33 88 TRP A C 1
ATOM 1084 O O . TRP A 1 88 ? -61.936 24.491 -9.287 1 71.05 88 TRP A O 1
ATOM 1105 N N . ASP A 1 89 ? -61.114 22.574 -8.425 1 69.89 89 ASP A N 1
ATOM 1106 C CA . ASP A 1 89 ? -61.702 21.743 -9.466 1 70.53 89 ASP A CA 1
ATOM 1107 C C . ASP A 1 89 ? -62.668 20.718 -8.913 1 70.99 89 ASP A C 1
ATOM 1108 O O . ASP A 1 89 ? -62.232 19.619 -8.563 1 71.69 89 ASP A O 1
ATOM 1117 N N . PRO A 1 90 ? -63.993 20.988 -8.939 1 70.13 90 PRO A N 1
ATOM 1118 C CA . PRO A 1 90 ? -64.96 19.97 -8.468 1 69.68 90 PRO A CA 1
ATOM 1119 C C . PRO A 1 90 ? -65.032 18.682 -9.322 1 69.16 90 PRO A C 1
ATOM 1120 O O . PRO A 1 90 ? -65.597 17.684 -8.884 1 69.35 90 PRO A O 1
ATOM 1131 N N . GLY A 1 91 ? -64.423 18.689 -10.504 1 68.35 91 GLY A N 1
ATOM 1132 C CA . GLY A 1 91 ? -64.284 17.493 -11.323 1 67.91 91 GLY A CA 1
ATOM 1133 C C . GLY A 1 91 ? -63.225 16.584 -10.731 1 67.32 91 GLY A C 1
ATOM 1134 O O . GLY A 1 91 ? -63.362 15.368 -10.8 1 67.12 91 GLY A O 1
ATOM 1138 N N . LEU A 1 92 ? -62.165 17.161 -10.119 1 67.33 92 LEU A N 1
ATOM 1139 C CA . LEU A 1 92 ? -61.152 16.392 -9.408 1 68.12 92 LEU A CA 1
ATOM 1140 C C . LEU A 1 92 ? -61.839 15.831 -8.158 1 69.89 92 LEU A C 1
ATOM 1141 O O . LEU A 1 92 ? -61.724 14.642 -7.92 1 71 92 LEU A O 1
ATOM 1157 N N . ALA A 1 93 ? -62.605 16.642 -7.399 1 69.91 93 ALA A N 1
ATOM 1158 C CA . ALA A 1 93 ? -63.327 16.143 -6.23 1 70.58 93 ALA A CA 1
ATOM 1159 C C . ALA A 1 93 ? -64.305 15.008 -6.606 1 71.66 93 ALA A C 1
ATOM 1160 O O . ALA A 1 93 ? -64.455 14.056 -5.834 1 72 93 ALA A O 1
ATOM 1167 N N . ARG A 1 94 ? -64.893 15.049 -7.81 1 72.16 94 ARG A N 1
ATOM 1168 C CA . ARG A 1 94 ? -65.761 13.966 -8.269 1 73.26 94 ARG A CA 1
ATOM 1169 C C . ARG A 1 94 ? -64.928 12.701 -8.462 1 73.03 94 ARG A C 1
ATOM 1170 O O . ARG A 1 94 ? -65.352 11.636 -8.031 1 73.24 94 ARG A O 1
ATOM 1191 N N . ARG A 1 95 ? -63.746 12.822 -9.088 1 72.31 95 ARG A N 1
ATOM 1192 C CA . ARG A 1 95 ? -62.872 11.679 -9.311 1 72.26 95 ARG A CA 1
ATOM 1193 C C . ARG A 1 95 ? -62.329 11.136 -7.991 1 71.52 95 ARG A C 1
ATOM 1194 O O . ARG A 1 95 ? -62.234 9.917 -7.826 1 71.42 95 ARG A O 1
ATOM 1215 N N . ALA A 1 96 ? -62.034 12.032 -7.028 1 70.98 96 ALA A N 1
ATOM 1216 C CA . ALA A 1 96 ? -61.551 11.687 -5.69 1 70.75 96 ALA A CA 1
ATOM 1217 C C . ALA A 1 96 ? -62.607 10.807 -5.012 1 70.58 96 ALA A C 1
ATOM 1218 O O . ALA A 1 96 ? -62.265 9.698 -4.589 1 70.79 96 ALA A O 1
ATOM 1225 N N . GLY A 1 97 ? -63.88 11.24 -5.062 1 69.78 97 GLY A N 1
ATOM 1226 C CA . GLY A 1 97 ? -64.996 10.482 -4.525 1 69.86 97 GLY A CA 1
ATOM 1227 C C . GLY A 1 97 ? -65.162 9.108 -5.153 1 70.27 97 GLY A C 1
ATOM 1228 O O . GLY A 1 97 ? -65.545 8.164 -4.462 1 70.5 97 GLY A O 1
ATOM 1232 N N . VAL A 1 98 ? -64.9 8.976 -6.467 1 70.15 98 VAL A N 1
ATOM 1233 C CA . VAL A 1 98 ? -65.041 7.7 -7.164 1 70.54 98 VAL A CA 1
ATOM 1234 C C . VAL A 1 98 ? -64.042 6.695 -6.599 1 70.54 98 VAL A C 1
ATOM 1235 O O . VAL A 1 98 ? -64.416 5.556 -6.33 1 70.57 98 VAL A O 1
ATOM 1248 N N . LEU A 1 99 ? -62.773 7.109 -6.457 1 70.35 99 LEU A N 1
ATOM 1249 C CA . LEU A 1 99 ? -61.704 6.271 -5.901 1 70.48 99 LEU A CA 1
ATOM 1250 C C . LEU A 1 99 ? -62.061 5.831 -4.477 1 70.3 99 LEU A C 1
ATOM 1251 O O . LEU A 1 99 ? -61.879 4.662 -4.129 1 70.27 99 LEU A O 1
ATOM 1267 N N . LEU A 1 100 ? -62.584 6.759 -3.666 1 69.96 100 LEU A N 1
ATOM 1268 C CA . LEU A 1 100 ? -62.99 6.451 -2.299 1 70.2 100 LEU A CA 1
ATOM 1269 C C . LEU A 1 100 ? -64.149 5.452 -2.266 1 71.05 100 LEU A C 1
ATOM 1270 O O . LEU A 1 100 ? -64.158 4.585 -1.393 1 71.28 100 LEU A O 1
ATOM 1286 N N . ALA A 1 101 ? -65.086 5.518 -3.227 1 71.43 101 ALA A N 1
ATOM 1287 C CA . ALA A 1 101 ? -66.155 4.525 -3.29 1 72.4 101 ALA A CA 1
ATOM 1288 C C . ALA A 1 101 ? -65.563 3.145 -3.619 1 73.71 101 ALA A C 1
ATOM 1289 O O . ALA A 1 101 ? -66.015 2.15 -3.062 1 74.15 101 ALA A O 1
ATOM 1296 N N . GLN A 1 102 ? -64.523 3.094 -4.471 1 74.18 102 GLN A N 1
ATOM 1297 C CA . GLN A 1 102 ? -63.836 1.845 -4.817 1 75.14 102 GLN A CA 1
ATOM 1298 C C . GLN A 1 102 ? -63.137 1.283 -3.613 1 75.29 102 GLN A C 1
ATOM 1299 O O . GLN A 1 102 ? -63.16 0.075 -3.392 1 75.64 102 GLN A O 1
ATOM 1313 N N . GLU A 1 103 ? -62.496 2.149 -2.839 1 74.96 103 GLU A N 1
ATOM 1314 C CA . GLU A 1 103 ? -61.822 1.741 -1.624 1 75.75 103 GLU A CA 1
ATOM 1315 C C . GLU A 1 103 ? -62.838 1.157 -0.631 1 75.59 103 GLU A C 1
ATOM 1316 O O . GLU A 1 103 ? -62.604 0.072 -0.099 1 75.72 103 GLU A O 1
ATOM 1328 N N . ALA A 1 104 ? -63.995 1.847 -0.455 1 74.95 104 ALA A N 1
ATOM 1329 C CA . ALA A 1 104 ? -65.075 1.423 0.439 1 74.57 104 ALA A CA 1
ATOM 1330 C C . ALA A 1 104 ? -65.673 0.085 0.012 1 74.05 104 ALA A C 1
ATOM 1331 O O . ALA A 1 104 ? -65.85 -0.803 0.843 1 73.44 104 ALA A O 1
ATOM 1338 N N . ARG A 1 105 ? -65.946 -0.093 -1.292 1 74.04 105 ARG A N 1
ATOM 1339 C CA . ARG A 1 105 ? -66.481 -1.354 -1.805 1 74.6 105 ARG A CA 1
ATOM 1340 C C . ARG A 1 105 ? -65.537 -2.508 -1.474 1 76.26 105 ARG A C 1
ATOM 1341 O O . ARG A 1 105 ? -65.998 -3.567 -1.045 1 76.82 105 ARG A O 1
ATOM 1362 N N . ARG A 1 106 ? -64.211 -2.256 -1.605 1 76.78 106 ARG A N 1
ATOM 1363 C CA . ARG A 1 106 ? -63.151 -3.221 -1.326 1 77.62 106 ARG A CA 1
ATOM 1364 C C . ARG A 1 106 ? -63.099 -3.56 0.171 1 77.62 106 ARG A C 1
ATOM 1365 O O . ARG A 1 106 ? -63.09 -4.734 0.521 1 77.85 106 ARG A O 1
ATOM 1386 N N . LYS A 1 107 ? -63.104 -2.557 1.053 1 77.34 107 LYS A N 1
ATOM 1387 C CA . LYS A 1 107 ? -63.08 -2.808 2.505 1 77.5 107 LYS A CA 1
ATOM 1388 C C . LYS A 1 107 ? -64.457 -3.187 3.096 1 77.17 107 LYS A C 1
ATOM 1389 O O . LYS A 1 107 ? -64.587 -3.235 4.319 1 76.92 107 LYS A O 1
ATOM 1408 N N . GLY A 1 108 ? -65.458 -3.439 2.248 1 77.01 108 GLY A N 1
ATOM 1409 C CA . GLY A 1 108 ? -66.801 -3.782 2.703 1 77.6 108 GLY A CA 1
ATOM 1410 C C . GLY A 1 108 ? -67.559 -2.69 3.452 1 77.87 108 GLY A C 1
ATOM 1411 O O . GLY A 1 108 ? -68.477 -3.003 4.215 1 78.37 108 GLY A O 1
ATOM 1415 N N . VAL A 1 109 ? -67.201 -1.403 3.245 1 77.11 109 VAL A N 1
ATOM 1416 C CA . VAL A 1 109 ? -67.872 -0.257 3.868 1 76.63 109 VAL A CA 1
ATOM 1417 C C . VAL A 1 109 ? -69.051 0.162 2.969 1 76.68 109 VAL A C 1
ATOM 1418 O O . VAL A 1 109 ? -68.958 0.092 1.743 1 76.89 109 VAL A O 1
ATOM 1431 N N . HIS A 1 110 ? -70.155 0.59 3.581 1 76.23 110 HIS A N 1
ATOM 1432 C CA . HIS A 1 110 ? -71.356 1.028 2.863 1 76.24 110 HIS A CA 1
ATOM 1433 C C . HIS A 1 110 ? -71.541 2.527 2.893 1 75.85 110 HIS A C 1
ATOM 1434 O O . HIS A 1 110 ? -72.102 3.084 1.955 1 76.1 110 HIS A O 1
ATOM 1448 N N . VAL A 1 111 ? -71.128 3.17 3.991 1 75.02 111 VAL A N 1
ATOM 1449 C CA . VAL A 1 111 ? -71.272 4.603 4.199 1 74.27 111 VAL A CA 1
ATOM 1450 C C . VAL A 1 111 ? -69.908 5.184 4.557 1 73.2 111 VAL A C 1
ATOM 1451 O O . VAL A 1 111 ? -69.237 4.674 5.447 1 73.04 111 VAL A O 1
ATOM 1464 N N . LEU A 1 112 ? -69.506 6.246 3.868 1 72.46 112 LEU A N 1
ATOM 1465 C CA . LEU A 1 112 ? -68.26 6.949 4.137 1 72.65 112 LEU A CA 1
ATOM 1466 C C . LEU A 1 112 ? -68.565 8.163 5.022 1 72.77 112 LEU A C 1
ATOM 1467 O O . LEU A 1 112 ? -69.379 9.015 4.647 1 73.31 112 LEU A O 1
ATOM 1483 N N . LEU A 1 113 ? -67.901 8.256 6.178 1 71.82 113 LEU A N 1
ATOM 1484 C CA . LEU A 1 113 ? -68.104 9.355 7.106 1 71.34 113 LEU A CA 1
ATOM 1485 C C . LEU A 1 113 ? -67.271 10.553 6.65 1 71.15 113 LEU A C 1
ATOM 1486 O O . LEU A 1 113 ? -66.206 10.837 7.188 1 70.66 113 LEU A O 1
ATOM 1502 N N . ALA A 1 114 ? -67.782 11.232 5.602 1 71.57 114 ALA A N 1
ATOM 1503 C CA . ALA A 1 114 ? -67.15 12.362 4.903 1 72.54 114 ALA A CA 1
ATOM 1504 C C . ALA A 1 114 ? -68.159 13.006 3.913 1 73.92 114 ALA A C 1
ATOM 1505 O O . ALA A 1 114 ? -69.147 12.351 3.555 1 74.08 114 ALA A O 1
ATOM 1512 N N . PRO A 1 115 ? -67.901 14.218 3.358 1 74.71 115 PRO A N 1
ATOM 1513 C CA . PRO A 1 115 ? -66.8 15.15 3.634 1 75.28 115 PRO A CA 1
ATOM 1514 C C . PRO A 1 115 ? -67.133 16.179 4.712 1 76.31 115 PRO A C 1
ATOM 1515 O O . PRO A 1 115 ? -68.308 16.44 4.988 1 76.48 115 PRO A O 1
ATOM 1526 N N . THR A 1 116 ? -66.091 16.764 5.327 1 76.75 116 THR A N 1
ATOM 1527 C CA . THR A 1 116 ? -66.281 17.821 6.31 1 77.74 116 THR A CA 1
ATOM 1528 C C . THR A 1 116 ? -66.412 19.114 5.504 1 79.04 116 THR A C 1
ATOM 1529 O O . THR A 1 116 ? -65.52 19.427 4.705 1 79.37 116 THR A O 1
ATOM 1540 N N . VAL A 1 117 ? -67.531 19.843 5.682 1 79.34 117 VAL A N 1
ATOM 1541 C CA . VAL A 1 117 ? -67.779 21.083 4.941 1 79.94 117 VAL A CA 1
ATOM 1542 C C . VAL A 1 117 ? -68.038 22.282 5.853 1 80.11 117 VAL A C 1
ATOM 1543 O O . VAL A 1 117 ? -68.641 23.254 5.405 1 80.55 117 VAL A O 1
ATOM 1556 N N . ASN A 1 118 ? -67.57 22.241 7.11 1 79.56 118 ASN A N 1
ATOM 1557 C CA . ASN A 1 118 ? -67.691 23.386 8.001 1 79.62 118 ASN A CA 1
ATOM 1558 C C . ASN A 1 118 ? -66.681 24.429 7.499 1 79.31 118 ASN A C 1
ATOM 1559 O O . ASN A 1 118 ? -65.57 24.067 7.127 1 79.79 118 ASN A O 1
ATOM 1570 N N . LEU A 1 119 ? -67.047 25.703 7.496 1 78.33 119 LEU A N 1
ATOM 1571 C CA . LEU A 1 119 ? -66.165 26.757 6.999 1 77.98 119 LEU A CA 1
ATOM 1572 C C . LEU A 1 119 ? -64.9 26.993 7.865 1 77.66 119 LEU A C 1
ATOM 1573 O O . LEU A 1 119 ? -64.82 26.548 9.004 1 77.45 119 LEU A O 1
ATOM 1589 N N . HIS A 1 120 ? -63.898 27.666 7.273 1 77.34 120 HIS A N 1
ATOM 1590 C CA . HIS A 1 120 ? -62.657 28.06 7.936 1 76.97 120 HIS A CA 1
ATOM 1591 C C . HIS A 1 120 ? -62.95 29.394 8.626 1 77.22 120 HIS A C 1
ATOM 1592 O O . HIS A 1 120 ? -62.556 30.442 8.108 1 77.73 120 HIS A O 1
ATOM 1606 N N . ARG A 1 121 ? -63.698 29.38 9.746 1 76.95 121 ARG A N 1
ATOM 1607 C CA . ARG A 1 121 ? -64.06 30.631 10.429 1 77.61 121 ARG A CA 1
ATOM 1608 C C . ARG A 1 121 ? -62.831 31.312 11.035 1 78.4 121 ARG A C 1
ATOM 1609 O O . ARG A 1 121 ? -62.629 32.502 10.802 1 78.78 121 ARG A O 1
ATOM 1630 N N . SER A 1 122 ? -62.029 30.571 11.821 1 78.65 122 SER A N 1
ATOM 1631 C CA . SER A 1 122 ? -60.826 31.099 12.469 1 79.47 122 SER A CA 1
ATOM 1632 C C . SER A 1 122 ? -59.623 30.25 12.067 1 79.89 122 SER A C 1
ATOM 1633 O O . SER A 1 122 ? -59.749 29.024 11.995 1 80.23 122 SER A O 1
ATOM 1641 N N . PRO A 1 123 ? -58.427 30.862 11.9 1 79.39 123 PRO A N 1
ATOM 1642 C CA . PRO A 1 123 ? -57.24 30.062 11.527 1 78.79 123 PRO A CA 1
ATOM 1643 C C . PRO A 1 123 ? -56.72 29.121 12.606 1 78.24 123 PRO A C 1
ATOM 1644 O O . PRO A 1 123 ? -55.903 28.262 12.294 1 78.06 123 PRO A O 1
ATOM 1655 N N . LEU A 1 124 ? -57.194 29.275 13.861 1 78.04 124 LEU A N 1
ATOM 1656 C CA . LEU A 1 124 ? -56.811 28.435 14.996 1 78.27 124 LEU A CA 1
ATOM 1657 C C . LEU A 1 124 ? -57.648 27.161 15.113 1 78.61 124 LEU A C 1
ATOM 1658 O O . LEU A 1 124 ? -57.31 26.325 15.938 1 78.67 124 LEU A O 1
ATOM 1674 N N . GLY A 1 125 ? -58.711 26.996 14.317 1 78.77 125 GLY A N 1
ATOM 1675 C CA . GLY A 1 125 ? -59.539 25.793 14.352 1 79.5 125 GLY A CA 1
ATOM 1676 C C . GLY A 1 125 ? -58.732 24.516 14.161 1 80.31 125 GLY A C 1
ATOM 1677 O O . GLY A 1 125 ? -57.789 24.484 13.36 1 80.63 125 GLY A O 1
ATOM 1681 N N . GLY A 1 126 ? -59.048 23.497 14.949 1 80.4 126 GLY A N 1
ATOM 1682 C CA . GLY A 1 126 ? -58.326 22.234 14.914 1 80.97 126 GLY A CA 1
ATOM 1683 C C . GLY A 1 126 ? -58.441 21.522 13.587 1 81.33 126 GLY A C 1
ATOM 1684 O O . GLY A 1 126 ? -57.443 21.38 12.877 1 81.6 126 GLY A O 1
ATOM 1688 N N . ARG A 1 127 ? -59.673 21.153 13.201 1 81.09 127 ARG A N 1
ATOM 1689 C CA . ARG A 1 127 ? -59.94 20.457 11.943 1 81.38 127 ARG A CA 1
ATOM 1690 C C . ARG A 1 127 ? -59.956 21.424 10.722 1 80.95 127 ARG A C 1
ATOM 1691 O O . ARG A 1 127 ? -60.586 21.111 9.711 1 81.18 127 ARG A O 1
ATOM 1712 N N . HIS A 1 128 ? -59.224 22.561 10.79 1 79.97 128 HIS A N 1
ATOM 1713 C CA . HIS A 1 128 ? -59.108 23.538 9.7 1 79.57 128 HIS A CA 1
ATOM 1714 C C . HIS A 1 128 ? -58.533 22.821 8.464 1 79.61 128 HIS A C 1
ATOM 1715 O O . HIS A 1 128 ? -59.042 23.001 7.358 1 79.95 128 HIS A O 1
ATOM 1729 N N . PHE A 1 129 ? -57.521 21.957 8.665 1 79.12 129 PHE A N 1
ATOM 1730 C CA . PHE A 1 129 ? -56.928 21.174 7.572 1 79.35 129 PHE A CA 1
ATOM 1731 C C . PHE A 1 129 ? -57.923 20.188 6.9 1 78.66 129 PHE A C 1
ATOM 1732 O O . PHE A 1 129 ? -57.676 19.735 5.786 1 78.52 129 PHE A O 1
ATOM 1749 N N . GLU A 1 130 ? -58.995 19.827 7.605 1 78.14 130 GLU A N 1
ATOM 1750 C CA . GLU A 1 130 ? -59.998 18.877 7.153 1 78.36 130 GLU A CA 1
ATOM 1751 C C . GLU A 1 130 ? -61.172 19.54 6.392 1 78.12 130 GLU A C 1
ATOM 1752 O O . GLU A 1 130 ? -61.949 18.849 5.726 1 78.2 130 GLU A O 1
ATOM 1764 N N . ALA A 1 131 ? -61.334 20.864 6.535 1 77.43 131 ALA A N 1
ATOM 1765 C CA . ALA A 1 131 ? -62.369 21.626 5.846 1 77.07 131 ALA A CA 1
ATOM 1766 C C . ALA A 1 131 ? -61.849 22.071 4.454 1 76.43 131 ALA A C 1
ATOM 1767 O O . ALA A 1 131 ? -60.641 22.035 4.203 1 76.65 131 ALA A O 1
ATOM 1774 N N . TYR A 1 132 ? -62.755 22.491 3.556 1 75.24 132 TYR A N 1
ATOM 1775 C CA . TYR A 1 132 ? -62.367 22.93 2.228 1 74.51 132 TYR A CA 1
ATOM 1776 C C . TYR A 1 132 ? -61.975 24.432 2.113 1 72.93 132 TYR A C 1
ATOM 1777 O O . TYR A 1 132 ? -60.899 24.74 1.604 1 72.64 132 TYR A O 1
ATOM 1795 N N . SER A 1 133 ? -62.842 25.363 2.554 1 71.93 133 SER A N 1
ATOM 1796 C CA . SER A 1 133 ? -62.598 26.792 2.366 1 71.44 133 SER A CA 1
ATOM 1797 C C . SER A 1 133 ? -63.32 27.724 3.379 1 71.17 133 SER A C 1
ATOM 1798 O O . SER A 1 133 ? -64.218 27.303 4.124 1 71.07 133 SER A O 1
ATOM 1806 N N . GLU A 1 134 ? -62.898 29.009 3.39 1 70.57 134 GLU A N 1
ATOM 1807 C CA . GLU A 1 134 ? -63.565 30.076 4.153 1 70.19 134 GLU A CA 1
ATOM 1808 C C . GLU A 1 134 ? -64.797 30.646 3.388 1 69.77 134 GLU A C 1
ATOM 1809 O O . GLU A 1 134 ? -65.539 31.452 3.952 1 69.47 134 GLU A O 1
ATOM 1821 N N . ASP A 1 135 ? -64.961 30.274 2.084 1 69.53 135 ASP A N 1
ATOM 1822 C CA . ASP A 1 135 ? -66.039 30.722 1.208 1 69.24 135 ASP A CA 1
ATOM 1823 C C . ASP A 1 135 ? -67.079 29.624 1.075 1 68.27 135 ASP A C 1
ATOM 1824 O O . ASP A 1 135 ? -66.719 28.505 0.722 1 68.22 135 ASP A O 1
ATOM 1833 N N . PRO A 1 136 ? -68.37 29.918 1.3 1 67.52 136 PRO A N 1
ATOM 1834 C CA . PRO A 1 136 ? -69.387 28.862 1.193 1 67.05 136 PRO A CA 1
ATOM 1835 C C . PRO A 1 136 ? -69.678 28.353 -0.213 1 66.31 136 PRO A C 1
ATOM 1836 O O . PRO A 1 136 ? -70.197 27.25 -0.348 1 66.28 136 PRO A O 1
ATOM 1847 N N . TYR A 1 137 ? -69.378 29.146 -1.243 1 65.82 137 TYR A N 1
ATOM 1848 C CA . TYR A 1 137 ? -69.633 28.761 -2.619 1 66.07 137 TYR A CA 1
ATOM 1849 C C . TYR A 1 137 ? -68.616 27.725 -3.03 1 66.13 137 TYR A C 1
ATOM 1850 O O . TYR A 1 137 ? -69.001 26.651 -3.484 1 66.43 137 TYR A O 1
ATOM 1868 N N . LEU A 1 138 ? -67.316 28.024 -2.86 1 66.03 138 LEU A N 1
ATOM 1869 C CA . LEU A 1 138 ? -66.245 27.085 -3.204 1 66.24 138 LEU A CA 1
ATOM 1870 C C . LEU A 1 138 ? -66.391 25.784 -2.389 1 66.08 138 LEU A C 1
ATOM 1871 O O . LEU A 1 138 ? -66.202 24.7 -2.933 1 65.99 138 LEU A O 1
ATOM 1887 N N . THR A 1 139 ? -66.778 25.894 -1.107 1 65.78 139 THR A N 1
ATOM 1888 C CA . THR A 1 139 ? -66.991 24.725 -0.265 1 66.22 139 THR A CA 1
ATOM 1889 C C . THR A 1 139 ? -68.122 23.863 -0.827 1 67.13 139 THR A C 1
ATOM 1890 O O . THR A 1 139 ? -67.951 22.661 -0.984 1 67.31 139 THR A O 1
ATOM 1901 N N . GLY A 1 140 ? -69.257 24.483 -1.13 1 67.64 140 GLY A N 1
ATOM 1902 C CA . GLY A 1 140 ? -70.406 23.789 -1.687 1 68.59 140 GLY A CA 1
ATOM 1903 C C . GLY A 1 140 ? -70.087 23.126 -3.01 1 69.47 140 GLY A C 1
ATOM 1904 O O . GLY A 1 140 ? -70.473 21.982 -3.221 1 69.97 140 GLY A O 1
ATOM 1908 N N . GLU A 1 141 ? -69.348 23.812 -3.897 1 69.37 141 GLU A N 1
ATOM 1909 C CA . GLU A 1 141 ? -68.994 23.248 -5.201 1 69.4 141 GLU A CA 1
ATOM 1910 C C . GLU A 1 141 ? -68.123 21.996 -5.074 1 68.2 141 GLU A C 1
ATOM 1911 O O . GLU A 1 141 ? -68.414 20.982 -5.707 1 68.07 141 GLU A O 1
ATOM 1923 N N . ILE A 1 142 ? -67.063 22.06 -4.255 1 67.2 142 ILE A N 1
ATOM 1924 C CA . ILE A 1 142 ? -66.158 20.923 -4.09 1 66.58 142 ILE A CA 1
ATOM 1925 C C . ILE A 1 142 ? -66.898 19.788 -3.379 1 66.51 142 ILE A C 1
ATOM 1926 O O . ILE A 1 142 ? -66.893 18.653 -3.858 1 66.64 142 ILE A O 1
ATOM 1942 N N . GLY A 1 143 ? -67.584 20.108 -2.282 1 66.19 143 GLY A N 1
ATOM 1943 C CA . GLY A 1 143 ? -68.391 19.142 -1.535 1 65.82 143 GLY A CA 1
ATOM 1944 C C . GLY A 1 143 ? -69.399 18.424 -2.414 1 65.11 143 GLY A C 1
ATOM 1945 O O . GLY A 1 143 ? -69.531 17.208 -2.327 1 65.13 143 GLY A O 1
ATOM 1949 N N . SER A 1 144 ? -70.031 19.168 -3.341 1 64.5 144 SER A N 1
ATOM 1950 C CA . SER A 1 144 ? -70.988 18.635 -4.301 1 64.4 144 SER A CA 1
ATOM 1951 C C . SER A 1 144 ? -70.321 17.604 -5.199 1 64.94 144 SER A C 1
ATOM 1952 O O . SER A 1 144 ? -70.909 16.556 -5.448 1 64.93 144 SER A O 1
ATOM 1960 N N . GLY A 1 145 ? -69.118 17.91 -5.689 1 65.17 145 GLY A N 1
ATOM 1961 C CA . GLY A 1 145 ? -68.367 17.003 -6.548 1 65.77 145 GLY A CA 1
ATOM 1962 C C . GLY A 1 145 ? -67.924 15.761 -5.807 1 66.23 145 GLY A C 1
ATOM 1963 O O . GLY A 1 145 ? -68.052 14.64 -6.303 1 66.25 145 GLY A O 1
ATOM 1967 N N . TYR A 1 146 ? -67.438 15.952 -4.594 1 66.49 146 TYR A N 1
ATOM 1968 C CA . TYR A 1 146 ? -66.975 14.853 -3.764 1 67.53 146 TYR A CA 1
ATOM 1969 C C . TYR A 1 146 ? -68.116 13.853 -3.486 1 68.16 146 TYR A C 1
ATOM 1970 O O . TYR A 1 146 ? -67.976 12.661 -3.759 1 68.16 146 TYR A O 1
ATOM 1988 N N . VAL A 1 147 ? -69.264 14.353 -3.043 1 68.62 147 VAL A N 1
ATOM 1989 C CA . VAL A 1 147 ? -70.404 13.496 -2.753 1 69.63 147 VAL A CA 1
ATOM 1990 C C . VAL A 1 147 ? -70.902 12.794 -4.018 1 70.53 147 VAL A C 1
ATOM 1991 O O . VAL A 1 147 ? -71.13 11.591 -3.973 1 70.92 147 VAL A O 1
ATOM 2004 N N . THR A 1 148 ? -71.09 13.517 -5.146 1 70.95 148 THR A N 1
ATOM 2005 C CA . THR A 1 148 ? -71.563 12.867 -6.389 1 71.74 148 THR A CA 1
ATOM 2006 C C . THR A 1 148 ? -70.631 11.741 -6.811 1 72.61 148 THR A C 1
ATOM 2007 O O . THR A 1 148 ? -71.108 10.71 -7.27 1 72.92 148 THR A O 1
ATOM 2018 N N . GLY A 1 149 ? -69.33 11.935 -6.611 1 72.63 149 GLY A N 1
ATOM 2019 C CA . GLY A 1 149 ? -68.34 10.934 -6.959 1 73.11 149 GLY A CA 1
ATOM 2020 C C . GLY A 1 149 ? -68.381 9.71 -6.072 1 73.32 149 GLY A C 1
ATOM 2021 O O . GLY A 1 149 ? -68.198 8.6 -6.581 1 73.3 149 GLY A O 1
ATOM 2025 N N . VAL A 1 150 ? -68.583 9.887 -4.736 1 73.21 150 VAL A N 1
ATOM 2026 C CA . VAL A 1 150 ? -68.623 8.745 -3.797 1 73.54 150 VAL A CA 1
ATOM 2027 C C . VAL A 1 150 ? -69.882 7.906 -4.038 1 73.06 150 VAL A C 1
ATOM 2028 O O . VAL A 1 150 ? -69.847 6.676 -4.009 1 73.23 150 VAL A O 1
ATOM 2041 N N . GLN A 1 151 ? -70.995 8.588 -4.229 1 72.27 151 GLN A N 1
ATOM 2042 C CA . GLN A 1 151 ? -72.26 7.943 -4.48 1 72.38 151 GLN A CA 1
ATOM 2043 C C . GLN A 1 151 ? -72.319 7.39 -5.903 1 73.24 151 GLN A C 1
ATOM 2044 O O . GLN A 1 151 ? -73.092 6.469 -6.144 1 73.57 151 GLN A O 1
ATOM 2058 N N . ALA A 1 152 ? -71.462 7.874 -6.831 1 73.38 152 ALA A N 1
ATOM 2059 C CA . ALA A 1 152 ? -71.346 7.297 -8.169 1 73.82 152 ALA A CA 1
ATOM 2060 C C . ALA A 1 152 ? -70.878 5.826 -8.106 1 73.74 152 ALA A C 1
ATOM 2061 O O . ALA A 1 152 ? -71.089 5.088 -9.065 1 73.87 152 ALA A O 1
ATOM 2068 N N . GLY A 1 153 ? -70.225 5.431 -7.015 1 73.49 153 GLY A N 1
ATOM 2069 C CA . GLY A 1 153 ? -69.83 4.055 -6.789 1 74.2 153 GLY A CA 1
ATOM 2070 C C . GLY A 1 153 ? -70.711 3.36 -5.761 1 74.7 153 GLY A C 1
ATOM 2071 O O . GLY A 1 153 ? -70.26 2.439 -5.077 1 75.17 153 GLY A O 1
ATOM 2075 N N . GLY A 1 154 ? -71.973 3.774 -5.669 1 74.32 154 GLY A N 1
ATOM 2076 C CA . GLY A 1 154 ? -72.95 3.182 -4.764 1 74.36 154 GLY A CA 1
ATOM 2077 C C . GLY A 1 154 ? -72.586 3.141 -3.299 1 73.95 154 GLY A C 1
ATOM 2078 O O . GLY A 1 154 ? -73.03 2.232 -2.593 1 74.32 154 GLY A O 1
ATOM 2082 N N . VAL A 1 155 ? -71.791 4.115 -2.83 1 73.07 155 VAL A N 1
ATOM 2083 C CA . VAL A 1 155 ? -71.371 4.193 -1.428 1 72.74 155 VAL A CA 1
ATOM 2084 C C . VAL A 1 155 ? -71.979 5.461 -0.848 1 72.47 155 VAL A C 1
ATOM 2085 O O . VAL A 1 155 ? -71.914 6.509 -1.479 1 72.63 155 VAL A O 1
ATOM 2098 N N . GLY A 1 156 ? -72.613 5.35 0.309 1 72.14 156 GLY A N 1
ATOM 2099 C CA . GLY A 1 156 ? -73.25 6.486 0.962 1 72.73 156 GLY A CA 1
ATOM 2100 C C . GLY A 1 156 ? -72.277 7.47 1.576 1 73.06 156 GLY A C 1
ATOM 2101 O O . GLY A 1 156 ? -71.106 7.15 1.758 1 73.12 156 GLY A O 1
ATOM 2105 N N . THR A 1 157 ? -72.754 8.673 1.893 1 73.26 157 THR A N 1
ATOM 2106 C CA . THR A 1 157 ? -71.931 9.73 2.497 1 74.3 157 THR A CA 1
ATOM 2107 C C . THR A 1 157 ? -72.687 10.439 3.593 1 74.98 157 THR A C 1
ATOM 2108 O O . THR A 1 157 ? -73.896 10.588 3.499 1 75.6 157 THR A O 1
ATOM 2119 N N . THR A 1 158 ? -71.978 10.922 4.603 1 74.79 158 THR A N 1
ATOM 2120 C CA . THR A 1 158 ? -72.591 11.669 5.693 1 75.26 158 THR A CA 1
ATOM 2121 C C . THR A 1 158 ? -71.91 13.028 5.753 1 75.15 158 THR A C 1
ATOM 2122 O O . THR A 1 158 ? -70.838 13.142 6.34 1 75.51 158 THR A O 1
ATOM 2133 N N . VAL A 1 159 ? -72.529 14.058 5.151 1 74.17 159 VAL A N 1
ATOM 2134 C CA . VAL A 1 159 ? -71.941 15.399 5.107 1 73.76 159 VAL A CA 1
ATOM 2135 C C . VAL A 1 159 ? -71.791 15.933 6.53 1 73.13 159 VAL A C 1
ATOM 2136 O O . VAL A 1 159 ? -72.768 16.33 7.139 1 73.43 159 VAL A O 1
ATOM 2149 N N . LYS A 1 160 ? -70.582 15.885 7.074 1 72.36 160 LYS A N 1
ATOM 2150 C CA . LYS A 1 160 ? -70.325 16.322 8.448 1 72.21 160 LYS A CA 1
ATOM 2151 C C . LYS A 1 160 ? -69.743 17.765 8.475 1 73.05 160 LYS A C 1
ATOM 2152 O O . LYS A 1 160 ? -69.154 18.178 7.471 1 73.35 160 LYS A O 1
ATOM 2171 N N . HIS A 1 161 ? -69.9 18.57 9.566 1 73.02 161 HIS A N 1
ATOM 2172 C CA . HIS A 1 161 ? -70.621 18.311 10.823 1 73.28 161 HIS A CA 1
ATOM 2173 C C . HIS A 1 161 ? -71.743 19.335 10.88 1 73.26 161 HIS A C 1
ATOM 2174 O O . HIS A 1 161 ? -71.488 20.514 11.126 1 73.04 161 HIS A O 1
ATOM 2188 N N . PHE A 1 162 ? -72.963 18.897 10.534 1 73.09 162 PHE A N 1
ATOM 2189 C CA . PHE A 1 162 ? -74.137 19.759 10.489 1 73.55 162 PHE A CA 1
ATOM 2190 C C . PHE A 1 162 ? -74.498 20.22 11.909 1 74.3 162 PHE A C 1
ATOM 2191 O O . PHE A 1 162 ? -74.909 19.373 12.693 1 74.57 162 PHE A O 1
ATOM 2208 N N . VAL A 1 163 ? -74.416 21.521 12.275 1 74.61 163 VAL A N 1
ATOM 2209 C CA . VAL A 1 163 ? -73.895 22.684 11.544 1 75.3 163 VAL A CA 1
ATOM 2210 C C . VAL A 1 163 ? -73.208 23.624 12.539 1 75.72 163 VAL A C 1
ATOM 2211 O O . VAL A 1 163 ? -73.558 23.648 13.718 1 75.5 163 VAL A O 1
ATOM 2224 N N . ALA A 1 164 ? -72.242 24.412 12.051 1 76.15 164 ALA A N 1
ATOM 2225 C CA . ALA A 1 164 ? -71.46 25.351 12.847 1 77.36 164 ALA A CA 1
ATOM 2226 C C . ALA A 1 164 ? -70.559 24.649 13.881 1 78.27 164 ALA A C 1
ATOM 2227 O O . ALA A 1 164 ? -70.677 24.903 15.078 1 78.45 164 ALA A O 1
ATOM 2234 N N . ASN A 1 165 ? -69.656 23.767 13.4 1 78.59 165 ASN A N 1
ATOM 2235 C CA . ASN A 1 165 ? -68.646 23.065 14.205 1 79.56 165 ASN A CA 1
ATOM 2236 C C . ASN A 1 165 ? -67.298 23.575 13.662 1 80.33 165 ASN A C 1
ATOM 2237 O O . ASN A 1 165 ? -66.431 22.784 13.286 1 80.83 165 ASN A O 1
ATOM 2248 N N . ASP A 1 166 ? -67.126 24.909 13.625 1 80.48 166 ASP A N 1
ATOM 2249 C CA . ASP A 1 166 ? -65.94 25.553 13.042 1 81.28 166 ASP A CA 1
ATOM 2250 C C . ASP A 1 166 ? -64.815 25.81 14.076 1 82.14 166 ASP A C 1
ATOM 2251 O O . ASP A 1 166 ? -64.007 26.729 13.904 1 82.61 166 ASP A O 1
ATOM 2260 N N . ALA A 1 167 ? -64.756 24.973 15.129 1 82.07 167 ALA A N 1
ATOM 2261 C CA . ALA A 1 167 ? -63.753 25.012 16.211 1 82.36 167 ALA A CA 1
ATOM 2262 C C . ALA A 1 167 ? -63.916 23.77 17.102 1 82.8 167 ALA A C 1
ATOM 2263 O O . ALA A 1 167 ? -65.011 23.192 17.155 1 82.89 167 ALA A O 1
ATOM 2270 N N . GLU A 1 168 ? -62.849 23.359 17.792 1 82.93 168 GLU A N 1
ATOM 2271 C CA . GLU A 1 168 ? -62.87 22.135 18.581 1 83.83 168 GLU A CA 1
ATOM 2272 C C . GLU A 1 168 ? -62.876 22.294 20.111 1 84.93 168 GLU A C 1
ATOM 2273 O O . GLU A 1 168 ? -63.262 21.323 20.768 1 85.22 168 GLU A O 1
ATOM 2285 N N . THR A 1 169 ? -62.439 23.446 20.703 1 85.38 169 THR A N 1
ATOM 2286 C CA . THR A 1 169 ? -62.406 23.546 22.177 1 86.18 169 THR A CA 1
ATOM 2287 C C . THR A 1 169 ? -63.827 23.506 22.745 1 86.82 169 THR A C 1
ATOM 2288 O O . THR A 1 169 ? -64.741 24.132 22.198 1 86.48 169 THR A O 1
ATOM 2299 N N . ASP A 1 170 ? -64.012 22.683 23.799 1 87.48 170 ASP A N 1
ATOM 2300 C CA . ASP A 1 170 ? -65.301 22.448 24.46 1 88.47 170 ASP A CA 1
ATOM 2301 C C . ASP A 1 170 ? -66.419 22.122 23.46 1 88.4 170 ASP A C 1
ATOM 2302 O O . ASP A 1 170 ? -67.586 22.328 23.774 1 88.42 170 ASP A O 1
ATOM 2311 N N . ARG A 1 171 ? -66.064 21.547 22.288 1 88.15 171 ARG A N 1
ATOM 2312 C CA . ARG A 1 171 ? -67.026 21.171 21.252 1 88.57 171 ARG A CA 1
ATOM 2313 C C . ARG A 1 171 ? -68.154 20.305 21.745 1 89.13 171 ARG A C 1
ATOM 2314 O O . ARG A 1 171 ? -69.176 20.234 21.071 1 89.65 171 ARG A O 1
ATOM 2335 N N . PHE A 1 172 ? -67.965 19.596 22.859 1 88.9 172 PHE A N 1
ATOM 2336 C CA . PHE A 1 172 ? -68.989 18.708 23.368 1 89.14 172 PHE A CA 1
ATOM 2337 C C . PHE A 1 172 ? -70.19 19.443 23.91 1 87.77 172 PHE A C 1
ATOM 2338 O O . PHE A 1 172 ? -71.309 18.95 23.766 1 87.48 172 PHE A O 1
ATOM 2355 N N . THR A 1 173 ? -69.966 20.628 24.501 1 86.99 173 THR A N 1
ATOM 2356 C CA . THR A 1 173 ? -71.013 21.411 25.155 1 87.06 173 THR A CA 1
ATOM 2357 C C . THR A 1 173 ? -71.205 22.844 24.664 1 86.36 173 THR A C 1
ATOM 2358 O O . THR A 1 173 ? -72.284 23.409 24.847 1 86.67 173 THR A O 1
ATOM 2369 N N . VAL A 1 174 ? -70.166 23.462 24.095 1 85.08 174 VAL A N 1
ATOM 2370 C CA . VAL A 1 174 ? -70.19 24.856 23.634 1 84.02 174 VAL A CA 1
ATOM 2371 C C . VAL A 1 174 ? -71.487 25.271 22.946 1 83.01 174 VAL A C 1
ATOM 2372 O O . VAL A 1 174 ? -72.008 24.516 22.13 1 83.01 174 VAL A O 1
ATOM 2385 N N . ASN A 1 175 ? -72.021 26.439 23.316 1 82.06 175 ASN A N 1
ATOM 2386 C CA . ASN A 1 175 ? -73.219 26.975 22.684 1 81.58 175 ASN A CA 1
ATOM 2387 C C . ASN A 1 175 ? -72.752 28.041 21.699 1 80.83 175 ASN A C 1
ATOM 2388 O O . ASN A 1 175 ? -72.384 29.15 22.101 1 80.7 175 ASN A O 1
ATOM 2399 N N . ASN A 1 176 ? -72.711 27.67 20.411 1 79.9 176 ASN A N 1
ATOM 2400 C CA . ASN A 1 176 ? -72.322 28.557 19.327 1 79.14 176 ASN A CA 1
ATOM 2401 C C . ASN A 1 176 ? -73.522 29.429 18.972 1 77.97 176 ASN A C 1
ATOM 2402 O O . ASN A 1 176 ? -74.457 28.967 18.321 1 77.73 176 ASN A O 1
ATOM 2413 N N . LEU A 1 177 ? -73.52 30.671 19.474 1 77.06 177 LEU A N 1
ATOM 2414 C CA . LEU A 1 177 ? -74.582 31.622 19.206 1 76.71 177 LEU A CA 1
ATOM 2415 C C . LEU A 1 177 ? -74.27 32.261 17.867 1 76.97 177 LEU A C 1
ATOM 2416 O O . LEU A 1 177 ? -73.352 33.086 17.791 1 77.13 177 LEU A O 1
ATOM 2432 N N . VAL A 1 178 ? -75.01 31.849 16.798 1 76.73 178 VAL A N 1
ATOM 2433 C CA . VAL A 1 178 ? -74.815 32.325 15.419 1 76.74 178 VAL A CA 1
ATOM 2434 C C . VAL A 1 178 ? -76.075 33.046 14.914 1 76.92 178 VAL A C 1
ATOM 2435 O O . VAL A 1 178 ? -77.187 32.586 15.178 1 76.98 178 VAL A O 1
ATOM 2448 N N . SER A 1 179 ? -75.882 34.177 14.177 1 76.7 179 SER A N 1
ATOM 2449 C CA . SER A 1 179 ? -76.961 35.022 13.622 1 76.8 179 SER A CA 1
ATOM 2450 C C . SER A 1 179 ? -77.865 34.259 12.644 1 77.22 179 SER A C 1
ATOM 2451 O O . SER A 1 179 ? -77.465 33.225 12.106 1 77.79 179 SER A O 1
ATOM 2459 N N . ALA A 1 180 ? -79.068 34.795 12.38 1 76.8 180 ALA A N 1
ATOM 2460 C CA . ALA A 1 180 ? -79.99 34.171 11.432 1 76.72 180 ALA A CA 1
ATOM 2461 C C . ALA A 1 180 ? -79.427 34.252 10.01 1 76.15 180 ALA A C 1
ATOM 2462 O O . ALA A 1 180 ? -79.389 33.229 9.321 1 76.33 180 ALA A O 1
ATOM 2469 N N . ARG A 1 181 ? -78.946 35.443 9.585 1 75.17 181 ARG A N 1
ATOM 2470 C CA . ARG A 1 181 ? -78.348 35.576 8.263 1 74.54 181 ARG A CA 1
ATOM 2471 C C . ARG A 1 181 ? -77.053 34.786 8.209 1 73.7 181 ARG A C 1
ATOM 2472 O O . ARG A 1 181 ? -76.781 34.185 7.187 1 74.12 181 ARG A O 1
ATOM 2493 N N . ALA A 1 182 ? -76.23 34.833 9.269 1 72.34 182 ALA A N 1
ATOM 2494 C CA . ALA A 1 182 ? -74.953 34.131 9.283 1 71.82 182 ALA A CA 1
ATOM 2495 C C . ALA A 1 182 ? -75.102 32.626 9.051 1 71.04 182 ALA A C 1
ATOM 2496 O O . ALA A 1 182 ? -74.331 32.055 8.279 1 70.62 182 ALA A O 1
ATOM 2503 N N . LEU A 1 183 ? -76.088 31.986 9.706 1 70.66 183 LEU A N 1
ATOM 2504 C CA . LEU A 1 183 ? -76.315 30.554 9.536 1 70.65 183 LEU A CA 1
ATOM 2505 C C . LEU A 1 183 ? -76.772 30.271 8.115 1 71.63 183 LEU A C 1
ATOM 2506 O O . LEU A 1 183 ? -76.209 29.42 7.437 1 72.2 183 LEU A O 1
ATOM 2522 N N . ARG A 1 184 ? -77.756 31.023 7.648 1 71.53 184 ARG A N 1
ATOM 2523 C CA . ARG A 1 184 ? -78.321 30.829 6.321 1 71.72 184 ARG A CA 1
ATOM 2524 C C . ARG A 1 184 ? -77.356 31.095 5.165 1 71.25 184 ARG A C 1
ATOM 2525 O O . ARG A 1 184 ? -77.311 30.318 4.217 1 71.32 184 ARG A O 1
ATOM 2546 N N . GLU A 1 185 ? -76.606 32.19 5.234 1 70.85 185 GLU A N 1
ATOM 2547 C CA . GLU A 1 185 ? -75.671 32.582 4.19 1 71.08 185 GLU A CA 1
ATOM 2548 C C . GLU A 1 185 ? -74.317 31.881 4.262 1 71.5 185 GLU A C 1
ATOM 2549 O O . GLU A 1 185 ? -73.724 31.661 3.211 1 71.63 185 GLU A O 1
ATOM 2561 N N . LEU A 1 186 ? -73.783 31.592 5.465 1 71.66 186 LEU A N 1
ATOM 2562 C CA . LEU A 1 186 ? -72.444 30.994 5.569 1 72.19 186 LEU A CA 1
ATOM 2563 C C . LEU A 1 186 ? -72.409 29.504 5.933 1 72.44 186 LEU A C 1
ATOM 2564 O O . LEU A 1 186 ? -72.078 28.677 5.096 1 72.37 186 LEU A O 1
ATOM 2580 N N . TYR A 1 187 ? -72.726 29.171 7.182 1 72.49 187 TYR A N 1
ATOM 2581 C CA . TYR A 1 187 ? -72.521 27.844 7.732 1 73.03 187 TYR A CA 1
ATOM 2582 C C . TYR A 1 187 ? -73.448 26.797 7.141 1 72.6 187 TYR A C 1
ATOM 2583 O O . TYR A 1 187 ? -72.999 25.669 6.927 1 73.1 187 TYR A O 1
ATOM 2601 N N . LEU A 1 188 ? -74.71 27.156 6.849 1 71.52 188 LEU A N 1
ATOM 2602 C CA . LEU A 1 188 ? -75.676 26.227 6.245 1 71.12 188 LEU A CA 1
ATOM 2603 C C . LEU A 1 188 ? -75.532 26.143 4.724 1 71.06 188 LEU A C 1
ATOM 2604 O O . LEU A 1 188 ? -75.909 25.13 4.14 1 71.18 188 LEU A O 1
ATOM 2620 N N . ALA A 1 189 ? -75.031 27.211 4.078 1 70.61 189 ALA A N 1
ATOM 2621 C CA . ALA A 1 189 ? -74.901 27.281 2.624 1 70.38 189 ALA A CA 1
ATOM 2622 C C . ALA A 1 189 ? -74.291 26.049 1.975 1 70.15 189 ALA A C 1
ATOM 2623 O O . ALA A 1 189 ? -74.929 25.443 1.116 1 70.02 189 ALA A O 1
ATOM 2630 N N . PRO A 1 190 ? -73.071 25.64 2.367 1 70.12 190 PRO A N 1
ATOM 2631 C CA . PRO A 1 190 ? -72.464 24.46 1.734 1 70.05 190 PRO A CA 1
ATOM 2632 C C . PRO A 1 190 ? -73.327 23.199 1.852 1 69.72 190 PRO A C 1
ATOM 2633 O O . PRO A 1 190 ? -73.402 22.419 0.902 1 69.37 190 PRO A O 1
ATOM 2644 N N . PHE A 1 191 ? -74.045 23.038 2.985 1 69.43 191 PHE A N 1
ATOM 2645 C CA . PHE A 1 191 ? -74.931 21.895 3.158 1 69.2 191 PHE A CA 1
ATOM 2646 C C . PHE A 1 191 ? -76.076 21.99 2.17 1 69.11 191 PHE A C 1
ATOM 2647 O O . PHE A 1 191 ? -76.377 21.002 1.528 1 69.1 191 PHE A O 1
ATOM 2664 N N . GLU A 1 192 ? -76.679 23.184 2.001 1 68.98 192 GLU A N 1
ATOM 2665 C CA . GLU A 1 192 ? -77.773 23.367 1.04 1 69.08 192 GLU A CA 1
ATOM 2666 C C . GLU A 1 192 ? -77.293 23.145 -0.38 1 68.31 192 GLU A C 1
ATOM 2667 O O . GLU A 1 192 ? -78.038 22.629 -1.196 1 67.62 192 GLU A O 1
ATOM 2679 N N . ALA A 1 193 ? -76.08 23.575 -0.682 1 68.62 193 ALA A N 1
ATOM 2680 C CA . ALA A 1 193 ? -75.503 23.412 -1.999 1 69.9 193 ALA A CA 1
ATOM 2681 C C . ALA A 1 193 ? -75.331 21.914 -2.322 1 71.54 193 ALA A C 1
ATOM 2682 O O . ALA A 1 193 ? -75.692 21.479 -3.413 1 71.94 193 ALA A O 1
ATOM 2689 N N . ILE A 1 194 ? -74.83 21.117 -1.359 1 72.04 194 ILE A N 1
ATOM 2690 C CA . ILE A 1 194 ? -74.618 19.673 -1.564 1 72.42 194 ILE A CA 1
ATOM 2691 C C . ILE A 1 194 ? -75.943 18.916 -1.576 1 72.18 194 ILE A C 1
ATOM 2692 O O . ILE A 1 194 ? -76.078 17.954 -2.32 1 72.61 194 ILE A O 1
ATOM 2708 N N . VAL A 1 195 ? -76.917 19.338 -0.751 1 71.31 195 VAL A N 1
ATOM 2709 C CA . VAL A 1 195 ? -78.231 18.717 -0.691 1 70.9 195 VAL A CA 1
ATOM 2710 C C . VAL A 1 195 ? -78.908 18.865 -2.053 1 71.2 195 VAL A C 1
ATOM 2711 O O . VAL A 1 195 ? -79.301 17.868 -2.65 1 71.35 195 VAL A O 1
ATOM 2724 N N . ALA A 1 196 ? -78.941 20.086 -2.588 1 71.49 196 ALA A N 1
ATOM 2725 C CA . ALA A 1 196 ? -79.578 20.335 -3.873 1 72.52 196 ALA A CA 1
ATOM 2726 C C . ALA A 1 196 ? -78.813 19.757 -5.055 1 73.57 196 ALA A C 1
ATOM 2727 O O . ALA A 1 196 ? -79.427 19.124 -5.903 1 73.96 196 ALA A O 1
ATOM 2734 N N . ASN A 1 197 ? -77.49 19.967 -5.134 1 74.07 197 ASN A N 1
ATOM 2735 C CA . ASN A 1 197 ? -76.714 19.501 -6.281 1 74.87 197 ASN A CA 1
ATOM 2736 C C . ASN A 1 197 ? -76.471 17.989 -6.281 1 75.41 197 ASN A C 1
ATOM 2737 O O . ASN A 1 197 ? -76.872 17.304 -7.218 1 75.53 197 ASN A O 1
ATOM 2748 N N . ALA A 1 198 ? -75.834 17.474 -5.229 1 75.75 198 ALA A N 1
ATOM 2749 C CA . ALA A 1 198 ? -75.4 16.094 -5.151 1 76.64 198 ALA A CA 1
ATOM 2750 C C . ALA A 1 198 ? -76.403 15.075 -4.636 1 77.39 198 ALA A C 1
ATOM 2751 O O . ALA A 1 198 ? -76.189 13.895 -4.893 1 77.92 198 ALA A O 1
ATOM 2758 N N . HIS A 1 199 ? -77.433 15.47 -3.882 1 77.58 199 HIS A N 1
ATOM 2759 C CA . HIS A 1 199 ? -78.405 14.505 -3.343 1 78.59 199 HIS A CA 1
ATOM 2760 C C . HIS A 1 199 ? -77.712 13.483 -2.42 1 77.95 199 HIS A C 1
ATOM 2761 O O . HIS A 1 199 ? -77.583 12.316 -2.776 1 77.95 199 HIS A O 1
ATOM 2775 N N . PRO A 1 200 ? -77.21 13.943 -1.253 1 77.33 200 PRO A N 1
ATOM 2776 C CA . PRO A 1 200 ? -76.478 13.05 -0.342 1 77.01 200 PRO A CA 1
ATOM 2777 C C . PRO A 1 200 ? -77.371 12.06 0.357 1 76.67 200 PRO A C 1
ATOM 2778 O O . PRO A 1 200 ? -78.478 12.419 0.753 1 77.1 200 PRO A O 1
ATOM 2789 N N . TRP A 1 201 ? -76.883 10.833 0.535 1 75.65 201 TRP A N 1
ATOM 2790 C CA . TRP A 1 201 ? -77.661 9.789 1.189 1 75.13 201 TRP A CA 1
ATOM 2791 C C . TRP A 1 201 ? -77.688 9.885 2.701 1 74.89 201 TRP A C 1
ATOM 2792 O O . TRP A 1 201 ? -78.491 9.177 3.313 1 75.11 201 TRP A O 1
ATOM 2813 N N . GLY A 1 202 ? -76.881 10.767 3.291 1 74.2 202 GLY A N 1
ATOM 2814 C CA . GLY A 1 202 ? -76.838 10.916 4.734 1 74.16 202 GLY A CA 1
ATOM 2815 C C . GLY A 1 202 ? -76.186 12.198 5.196 1 73.66 202 GLY A C 1
ATOM 2816 O O . GLY A 1 202 ? -75.65 12.973 4.403 1 73.79 202 GLY A O 1
ATOM 2820 N N . ILE A 1 203 ? -76.237 12.42 6.488 1 72.94 203 ILE A N 1
ATOM 2821 C CA . ILE A 1 203 ? -75.65 13.605 7.098 1 73.19 203 ILE A CA 1
ATOM 2822 C C . ILE A 1 203 ? -75.25 13.251 8.525 1 73.35 203 ILE A C 1
ATOM 2823 O O . ILE A 1 203 ? -75.781 12.294 9.095 1 73.82 203 ILE A O 1
ATOM 2839 N N . MET A 1 204 ? -74.317 14.004 9.1 1 72.62 204 MET A N 1
ATOM 2840 C CA . MET A 1 204 ? -73.901 13.793 10.48 1 72.68 204 MET A CA 1
ATOM 2841 C C . MET A 1 204 ? -74.191 15.06 11.214 1 73.86 204 MET A C 1
ATOM 2842 O O . MET A 1 204 ? -73.878 16.136 10.697 1 74.34 204 MET A O 1
ATOM 2856 N N . THR A 1 205 ? -74.771 14.946 12.423 1 74.15 205 THR A N 1
ATOM 2857 C CA . THR A 1 205 ? -75.078 16.089 13.282 1 75.01 205 THR A CA 1
ATOM 2858 C C . THR A 1 205 ? -73.943 16.227 14.303 1 76.25 205 THR A C 1
ATOM 2859 O O . THR A 1 205 ? -73.452 15.232 14.83 1 76.56 205 THR A O 1
ATOM 2870 N N . ALA A 1 206 ? -73.514 17.469 14.546 1 76.9 206 ALA A N 1
ATOM 2871 C CA . ALA A 1 206 ? -72.347 17.822 15.356 1 78.14 206 ALA A CA 1
ATOM 2872 C C . ALA A 1 206 ? -72.536 17.705 16.884 1 79.18 206 ALA A C 1
ATOM 2873 O O . ALA A 1 206 ? -73.665 17.563 17.347 1 79.65 206 ALA A O 1
ATOM 2880 N N . TYR A 1 207 ? -71.427 17.719 17.669 1 79.71 207 TYR A N 1
ATOM 2881 C CA . TYR A 1 207 ? -71.484 17.625 19.137 1 80.66 207 TYR A CA 1
ATOM 2882 C C . TYR A 1 207 ? -71.975 18.92 19.792 1 80.43 207 TYR A C 1
ATOM 2883 O O . TYR A 1 207 ? -72.58 18.882 20.861 1 80.83 207 TYR A O 1
ATOM 2901 N N . ASN A 1 208 ? -71.596 20.068 19.227 1 80.01 208 ASN A N 1
ATOM 2902 C CA . ASN A 1 208 ? -71.937 21.396 19.763 1 80.28 208 ASN A CA 1
ATOM 2903 C C . ASN A 1 208 ? -73.447 21.754 19.679 1 81.18 208 ASN A C 1
ATOM 2904 O O . ASN A 1 208 ? -74.244 20.996 19.116 1 81.79 208 ASN A O 1
ATOM 2915 N N . GLN A 1 209 ? -73.816 22.942 20.194 1 80.87 209 GLN A N 1
ATOM 2916 C CA . GLN A 1 209 ? -75.183 23.468 20.133 1 80.9 209 GLN A CA 1
ATOM 2917 C C . GLN A 1 209 ? -75.194 24.78 19.36 1 80.36 209 GLN A C 1
ATOM 2918 O O . GLN A 1 209 ? -74.205 25.502 19.355 1 80.79 209 GLN A O 1
ATOM 2932 N N . VAL A 1 210 ? -76.3 25.072 18.682 1 79.32 210 VAL A N 1
ATOM 2933 C CA . VAL A 1 210 ? -76.436 26.298 17.911 1 78.9 210 VAL A CA 1
ATOM 2934 C C . VAL A 1 210 ? -77.675 26.979 18.417 1 79.25 210 VAL A C 1
ATOM 2935 O O . VAL A 1 210 ? -78.763 26.417 18.279 1 79.51 210 VAL A O 1
ATOM 2948 N N . ASN A 1 211 ? -77.517 28.175 19.031 1 79.01 211 ASN A N 1
ATOM 2949 C CA . ASN A 1 211 ? -78.63 28.961 19.546 1 79.27 211 ASN A CA 1
ATOM 2950 C C . ASN A 1 211 ? -79.513 28.158 20.508 1 80.82 211 ASN A C 1
ATOM 2951 O O . ASN A 1 211 ? -80.746 28.166 20.385 1 81.15 211 ASN A O 1
ATOM 2962 N N . GLY A 1 212 ? -78.866 27.455 21.439 1 81.42 212 GLY A N 1
ATOM 2963 C CA . GLY A 1 212 ? -79.555 26.665 22.453 1 82.37 212 GLY A CA 1
ATOM 2964 C C . GLY A 1 212 ? -79.512 25.157 22.292 1 82.94 212 GLY A C 1
ATOM 2965 O O . GLY A 1 212 ? -78.911 24.475 23.133 1 83.65 212 GLY A O 1
ATOM 2969 N N . SER A 1 213 ? -80.205 24.611 21.265 1 82.3 213 SER A N 1
ATOM 2970 C CA . SER A 1 213 ? -80.287 23.153 21.063 1 82.16 213 SER A CA 1
ATOM 2971 C C . SER A 1 213 ? -78.996 22.525 20.554 1 82.05 213 SER A C 1
ATOM 2972 O O . SER A 1 213 ? -78.349 23.098 19.687 1 82.01 213 SER A O 1
ATOM 2980 N N . THR A 1 214 ? -78.666 21.312 21.051 1 82.06 214 THR A N 1
ATOM 2981 C CA . THR A 1 214 ? -77.534 20.497 20.569 1 82.74 214 THR A CA 1
ATOM 2982 C C . THR A 1 214 ? -77.872 20.049 19.144 1 83.44 214 THR A C 1
ATOM 2983 O O . THR A 1 214 ? -79.049 19.754 18.865 1 83.88 214 THR A O 1
ATOM 2994 N N . MET A 1 215 ? -76.868 19.927 18.26 1 82.98 215 MET A N 1
ATOM 2995 C CA . MET A 1 215 ? -77.168 19.59 16.88 1 83.25 215 MET A CA 1
ATOM 2996 C C . MET A 1 215 ? -77.924 18.282 16.709 1 83.51 215 MET A C 1
ATOM 2997 O O . MET A 1 215 ? -78.831 18.232 15.88 1 84.22 215 MET A O 1
ATOM 3011 N N . THR A 1 216 ? -77.637 17.267 17.522 1 83.08 216 THR A N 1
ATOM 3012 C CA . THR A 1 216 ? -78.378 16.002 17.433 1 83.3 216 THR A CA 1
ATOM 3013 C C . THR A 1 216 ? -79.852 16.158 17.827 1 83.62 216 THR A C 1
ATOM 3014 O O . THR A 1 216 ? -80.695 15.451 17.27 1 84.11 216 THR A O 1
ATOM 3025 N N . GLU A 1 217 ? -80.173 17.097 18.739 1 83.2 217 GLU A N 1
ATOM 3026 C CA . GLU A 1 217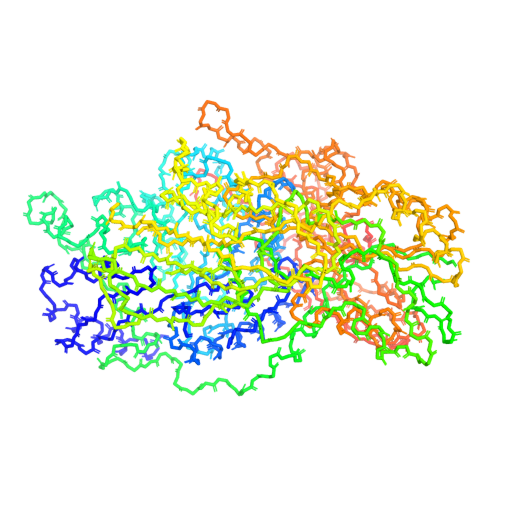 ? -81.543 17.33 19.215 1 83.24 217 GLU A CA 1
ATOM 3027 C C . GLU A 1 217 ? -82.188 18.598 18.615 1 82.86 217 GLU A C 1
ATOM 3028 O O . GLU A 1 217 ? -83.266 18.983 19.054 1 82.89 217 GLU A O 1
ATOM 3040 N N . HIS A 1 218 ? -81.572 19.204 17.578 1 82.72 218 HIS A N 1
ATOM 3041 C CA . HIS A 1 218 ? -82.046 20.449 16.941 1 83.08 218 HIS A CA 1
ATOM 3042 C C . HIS A 1 218 ? -83.224 20.231 15.974 1 83.82 218 HIS A C 1
ATOM 3043 O O . HIS A 1 218 ? -83.007 19.992 14.793 1 84.2 218 HIS A O 1
ATOM 3057 N N . ARG A 1 219 ? -84.464 20.39 16.459 1 83.74 219 ARG A N 1
ATOM 3058 C CA . ARG A 1 219 ? -85.667 20.117 15.649 1 83.97 219 ARG A CA 1
ATOM 3059 C C . ARG A 1 219 ? -85.819 21.105 14.497 1 82.61 219 ARG A C 1
ATOM 3060 O O . ARG A 1 219 ? -86.183 20.703 13.384 1 82.11 219 ARG A O 1
ATOM 3081 N N . TYR A 1 220 ? -85.533 22.394 14.762 1 81.72 220 TYR A N 1
ATOM 3082 C CA . TYR A 1 220 ? -85.682 23.435 13.759 1 81.22 220 TYR A CA 1
ATOM 3083 C C . TYR A 1 220 ? -84.748 23.26 12.553 1 81.03 220 TYR A C 1
ATOM 3084 O O . TYR A 1 220 ? -85.218 23.33 11.416 1 80.9 220 TYR A O 1
ATOM 3102 N N . LEU A 1 221 ? -83.438 23.068 12.784 1 80.67 221 LEU A N 1
ATOM 3103 C CA . LEU A 1 221 ? -82.488 22.957 11.683 1 80.8 221 LEU A CA 1
ATOM 3104 C C . LEU A 1 221 ? -82.546 21.628 10.975 1 81.33 221 LEU A C 1
ATOM 3105 O O . LEU A 1 221 ? -82.382 21.602 9.757 1 81.78 221 LEU A O 1
ATOM 3121 N N . VAL A 1 222 ? -82.733 20.522 11.707 1 81.14 222 VAL A N 1
ATOM 3122 C CA . VAL A 1 222 ? -82.731 19.207 11.081 1 81.77 222 VAL A CA 1
ATOM 3123 C C . VAL A 1 222 ? -84.046 18.906 10.364 1 82.62 222 VAL A C 1
ATOM 3124 O O . VAL A 1 222 ? -84.024 18.486 9.192 1 83.16 222 VAL A O 1
ATOM 3137 N N . ASN A 1 223 ? -85.186 19.065 11.06 1 82.41 223 ASN A N 1
ATOM 3138 C CA . ASN A 1 223 ? -86.46 18.722 10.447 1 82.59 223 ASN A CA 1
ATOM 3139 C C . ASN A 1 223 ? -87.072 19.853 9.639 1 82.95 223 ASN A C 1
ATOM 3140 O O . ASN A 1 223 ? -87.527 19.606 8.531 1 83.19 223 ASN A O 1
ATOM 3151 N N . GLU A 1 224 ? -87.112 21.086 10.177 1 82.92 224 GLU A N 1
ATOM 3152 C CA . GLU A 1 224 ? -87.769 22.2 9.48 1 83.37 224 GLU A CA 1
ATOM 3153 C C . GLU A 1 224 ? -86.929 22.778 8.312 1 82.55 224 GLU A C 1
ATOM 3154 O O . GLU A 1 224 ? -87.453 22.916 7.209 1 82.35 224 GLU A O 1
ATOM 3166 N N . VAL A 1 225 ? -85.629 23.088 8.536 1 81.72 225 VAL A N 1
ATOM 3167 C CA . VAL A 1 225 ? -84.751 23.634 7.483 1 80.73 225 VAL A CA 1
ATOM 3168 C C . VAL A 1 225 ? -84.223 22.494 6.561 1 79.42 225 VAL A C 1
ATOM 3169 O O . VAL A 1 225 ? -84.734 22.343 5.459 1 79.44 225 VAL A O 1
ATOM 3182 N N . LEU A 1 226 ? -83.255 21.671 7.019 1 78.34 226 LEU A N 1
ATOM 3183 C CA . LEU A 1 226 ? -82.645 20.596 6.234 1 78.03 226 LEU A CA 1
ATOM 3184 C C . LEU A 1 226 ? -83.662 19.734 5.481 1 78.51 226 LEU A C 1
ATOM 3185 O O . LEU A 1 226 ? -83.559 19.612 4.266 1 78.88 226 LEU A O 1
ATOM 3201 N N . ARG A 1 227 ? -84.645 19.153 6.189 1 78.34 227 ARG A N 1
ATOM 3202 C CA . ARG A 1 227 ? -85.624 18.269 5.564 1 78.45 227 ARG A CA 1
ATOM 3203 C C . ARG A 1 227 ? -86.799 19.032 4.963 1 79.16 227 ARG A C 1
ATOM 3204 O O . ARG A 1 227 ? -87.178 18.774 3.817 1 79.33 227 ARG A O 1
ATOM 3225 N N . GLY A 1 228 ? -87.357 19.962 5.737 1 79.31 228 GLY A N 1
ATOM 3226 C CA . GLY A 1 228 ? -88.52 20.741 5.34 1 79.79 228 GLY A CA 1
ATOM 3227 C C . GLY A 1 228 ? -88.281 21.632 4.144 1 80.18 228 GLY A C 1
ATOM 3228 O O . GLY A 1 228 ? -88.949 21.473 3.119 1 80.96 228 GLY A O 1
ATOM 3232 N N . GLU A 1 229 ? -87.322 22.552 4.249 1 79.41 229 GLU A N 1
ATOM 3233 C CA . GLU A 1 229 ? -87.036 23.474 3.162 1 79.63 229 GLU A CA 1
ATOM 3234 C C . GLU A 1 229 ? -86.225 22.856 2.028 1 79.65 229 GLU A C 1
ATOM 3235 O O . GLU A 1 229 ? -86.626 22.948 0.855 1 79.95 229 GLU A O 1
ATOM 3247 N N . TRP A 1 230 ? -85.086 22.238 2.359 1 78.95 230 TRP A N 1
ATOM 3248 C CA . TRP A 1 230 ? -84.195 21.704 1.335 1 78.71 230 TRP A CA 1
ATOM 3249 C C . TRP A 1 230 ? -84.619 20.359 0.761 1 78.24 230 TRP A C 1
ATOM 3250 O O . TRP A 1 230 ? -84.103 19.983 -0.285 1 78.34 230 TRP A O 1
ATOM 3271 N N . GLY A 1 231 ? -85.523 19.643 1.421 1 77.85 231 GLY A N 1
ATOM 3272 C CA . GLY A 1 231 ? -85.962 18.343 0.927 1 78.1 231 GLY A CA 1
ATOM 3273 C C . GLY A 1 231 ? -84.943 17.221 1.067 1 77.63 231 GLY A C 1
ATOM 3274 O O . GLY A 1 231 ? -84.873 16.324 0.218 1 77.41 231 GLY A O 1
ATOM 3278 N N . PHE A 1 232 ? -84.173 17.223 2.164 1 77.15 232 PHE A N 1
ATOM 3279 C CA . PHE A 1 232 ? -83.209 16.163 2.428 1 77.23 232 PHE A CA 1
ATOM 3280 C C . PHE A 1 232 ? -83.952 14.858 2.619 1 77.61 232 PHE A C 1
ATOM 3281 O O . PHE A 1 232 ? -84.903 14.844 3.393 1 78.11 232 PHE A O 1
ATOM 3298 N N . ASP A 1 233 ? -83.562 13.79 1.914 1 77.22 233 ASP A N 1
ATOM 3299 C CA . ASP A 1 233 ? -84.246 12.502 2.066 1 77.82 233 ASP A CA 1
ATOM 3300 C C . ASP A 1 233 ? -83.381 11.383 2.708 1 77.41 233 ASP A C 1
ATOM 3301 O O . ASP A 1 233 ? -83.874 10.267 2.882 1 77.35 233 ASP A O 1
ATOM 3310 N N . GLY A 1 234 ? -82.144 11.691 3.096 1 76.85 234 GLY A N 1
ATOM 3311 C CA . GLY A 1 234 ? -81.243 10.712 3.696 1 76.92 234 GLY A CA 1
ATOM 3312 C C . GLY A 1 234 ? -81.349 10.579 5.204 1 76.7 234 GLY A C 1
ATOM 3313 O O . GLY A 1 234 ? -82.211 11.198 5.838 1 77.31 234 GLY A O 1
ATOM 3317 N N . PHE A 1 235 ? -80.453 9.775 5.791 1 75.53 235 PHE A N 1
ATOM 3318 C CA . PHE A 1 235 ? -80.441 9.506 7.226 1 74.79 235 PHE A CA 1
ATOM 3319 C C . PHE A 1 235 ? -79.543 10.472 7.958 1 74.53 235 PHE A C 1
ATOM 3320 O O . PHE A 1 235 ? -78.625 11.039 7.373 1 74.98 235 PHE A O 1
ATOM 3337 N N . ASN A 1 236 ? -79.803 10.657 9.242 1 73.8 236 ASN A N 1
ATOM 3338 C CA . ASN A 1 236 ? -79.032 11.556 10.082 1 73.71 236 ASN A CA 1
ATOM 3339 C C . ASN A 1 236 ? -78.361 10.759 11.181 1 73.69 236 ASN A C 1
ATOM 3340 O O . ASN A 1 236 ? -79.034 10.299 12.096 1 73.89 236 ASN A O 1
ATOM 3351 N N . VAL A 1 237 ? -77.039 10.615 11.102 1 73.47 237 VAL A N 1
ATOM 3352 C CA . VAL A 1 237 ? -76.267 9.913 12.123 1 73.93 237 VAL A CA 1
ATOM 3353 C C . VAL A 1 237 ? -75.728 10.916 13.12 1 74.52 237 VAL A C 1
ATOM 3354 O O . VAL A 1 237 ? -75.427 12.053 12.765 1 74.22 237 VAL A O 1
ATOM 3367 N N . SER A 1 238 ? -75.594 10.491 14.369 1 75.39 238 SER A N 1
ATOM 3368 C CA . SER A 1 238 ? -75.001 11.331 15.397 1 76.81 238 SER A CA 1
ATOM 3369 C C . SER A 1 238 ? -73.485 11.318 15.189 1 78.32 238 SER A C 1
ATOM 3370 O O . SER A 1 238 ? -72.936 10.338 14.647 1 78.58 238 SER A O 1
ATOM 3378 N N . ASP A 1 239 ? -72.78 12.355 15.699 1 78.81 239 ASP A N 1
ATOM 3379 C CA . ASP A 1 239 ? -71.312 12.306 15.71 1 79.87 239 ASP A CA 1
ATOM 3380 C C . ASP A 1 239 ? -70.978 11.263 16.824 1 80.48 239 ASP A C 1
ATOM 3381 O O . ASP A 1 239 ? -71.849 11.005 17.669 1 80.92 239 ASP A O 1
ATOM 3390 N N . TRP A 1 240 ? -69.83 10.577 16.757 1 80.26 240 TRP A N 1
ATOM 3391 C CA . TRP A 1 240 ? -69.543 9.514 17.731 1 80.48 240 TRP A CA 1
ATOM 3392 C C . TRP A 1 240 ? -69.556 10.018 19.19 1 81.19 240 TRP A C 1
ATOM 3393 O O . TRP A 1 240 ? -68.597 10.642 19.629 1 81.33 240 TRP A O 1
ATOM 3414 N N . LEU A 1 241 ? -70.685 9.76 19.902 1 81.39 241 LEU A N 1
ATOM 3415 C CA . LEU A 1 241 ? -71.024 10.098 21.3 1 81.86 241 LEU A CA 1
ATOM 3416 C C . LEU A 1 241 ? -71.86 11.378 21.426 1 82.28 241 LEU A C 1
ATOM 3417 O O . LEU A 1 241 ? -72.094 11.816 22.547 1 82.43 241 LEU A O 1
ATOM 3433 N N . ALA A 1 242 ? -72.353 11.951 20.318 1 82.39 242 ALA A N 1
ATOM 3434 C CA . ALA A 1 242 ? -73.16 13.168 20.374 1 83.04 242 ALA A CA 1
ATOM 3435 C C . ALA A 1 242 ? -74.617 12.892 20.791 1 83.31 242 ALA A C 1
ATOM 3436 O O . ALA A 1 242 ? -75.292 13.823 21.251 1 83.42 242 ALA A O 1
ATOM 3443 N N . ALA A 1 243 ? -75.119 11.649 20.609 1 83.01 243 ALA A N 1
ATOM 3444 C CA . ALA A 1 243 ? -76.494 11.343 20.996 1 83.57 243 ALA A CA 1
ATOM 3445 C C . ALA A 1 243 ? -76.559 11.318 22.516 1 84.19 243 ALA A C 1
ATOM 3446 O O . ALA A 1 243 ? -75.759 10.614 23.14 1 84.83 243 ALA A O 1
ATOM 3453 N N . ARG A 1 244 ? -77.449 12.126 23.125 1 83.74 244 ARG A N 1
ATOM 3454 C CA . ARG A 1 244 ? -77.52 12.197 24.587 1 83.5 244 ARG A CA 1
ATOM 3455 C C . ARG A 1 244 ? -78.942 12.252 25.156 1 83.27 244 ARG A C 1
ATOM 3456 O O . ARG A 1 244 ? -79.087 12.634 26.305 1 83.3 244 ARG A O 1
ATOM 3477 N N . SER A 1 245 ? -79.983 11.902 24.391 1 83.13 245 SER A N 1
ATOM 3478 C CA . SER A 1 245 ? -81.366 11.897 24.903 1 83.49 245 SER A CA 1
ATOM 3479 C C . SER A 1 245 ? -82.226 11.041 24 1 83.88 245 SER A C 1
ATOM 3480 O O . SER A 1 245 ? -82.166 11.201 22.796 1 83.93 245 SER A O 1
ATOM 3488 N N . THR A 1 246 ? -82.981 10.107 24.563 1 84.07 246 THR A N 1
ATOM 3489 C CA . THR A 1 246 ? -83.795 9.183 23.772 1 84.49 246 THR A CA 1
ATOM 3490 C C . THR A 1 246 ? -84.907 9.942 23.057 1 84.75 246 THR A C 1
ATOM 3491 O O . THR A 1 246 ? -85.113 9.775 21.85 1 84.86 246 THR A O 1
ATOM 3502 N N . THR A 1 247 ? -85.592 10.806 23.806 1 84.52 247 THR A N 1
ATOM 3503 C CA . THR A 1 247 ? -86.738 11.556 23.317 1 84.48 247 THR A CA 1
ATOM 3504 C C . THR A 1 247 ? -86.271 12.859 22.657 1 83.74 247 THR A C 1
ATOM 3505 O O . THR A 1 247 ? -86.785 13.216 21.606 1 83.54 247 THR A O 1
ATOM 3516 N N . GLY A 1 248 ? -85.274 13.521 23.24 1 83.33 248 GLY A N 1
ATOM 3517 C CA . GLY A 1 248 ? -84.729 14.765 22.706 1 83.66 248 GLY A CA 1
ATOM 3518 C C . GLY A 1 248 ? -84.098 14.652 21.33 1 83.93 248 GLY A C 1
ATOM 3519 O O . GLY A 1 248 ? -84.223 15.581 20.524 1 84.26 248 GLY A O 1
ATOM 3523 N N . ALA A 1 249 ? -83.415 13.512 21.042 1 83.41 249 ALA A N 1
ATOM 3524 C CA . ALA A 1 249 ? -82.767 13.275 19.75 1 82.93 249 ALA A CA 1
ATOM 3525 C C . ALA A 1 249 ? -83.757 12.801 18.712 1 82.75 249 ALA A C 1
ATOM 3526 O O . ALA A 1 249 ? -83.654 13.219 17.564 1 82.66 249 ALA A O 1
ATOM 3533 N N . LEU A 1 250 ? -84.714 11.93 19.087 1 82.65 250 LEU A N 1
ATOM 3534 C CA . LEU A 1 250 ? -85.713 11.44 18.127 1 82.98 250 LEU A CA 1
ATOM 3535 C C . LEU A 1 250 ? -86.598 12.593 17.647 1 82.82 250 LEU A C 1
ATOM 3536 O O . LEU A 1 250 ? -86.78 12.769 16.442 1 82.81 250 LEU A O 1
ATOM 3552 N N . THR A 1 251 ? -87.08 13.411 18.582 1 82.68 251 THR A N 1
ATOM 3553 C CA . THR A 1 251 ? -87.887 14.591 18.273 1 83.23 251 THR A CA 1
ATOM 3554 C C . THR A 1 251 ? -87.077 15.7 17.576 1 83.71 251 THR A C 1
ATOM 3555 O O . THR A 1 251 ? -87.66 16.485 16.835 1 83.91 251 THR A O 1
ATOM 3566 N N . GLY A 1 252 ? -85.765 15.763 17.81 1 83.86 252 GLY A N 1
ATOM 3567 C CA . GLY A 1 252 ? -84.88 16.718 17.143 1 84.39 252 GLY A CA 1
ATOM 3568 C C . GLY A 1 252 ? -84.28 16.239 15.817 1 84.52 252 GLY A C 1
ATOM 3569 O O . GLY A 1 252 ? -83.219 16.711 15.388 1 84.39 252 GLY A O 1
ATOM 3573 N N . GLY A 1 253 ? -84.936 15.283 15.173 1 84.46 253 GLY A N 1
ATOM 3574 C CA . GLY A 1 253 ? -84.516 14.798 13.866 1 85.12 253 GLY A CA 1
ATOM 3575 C C . GLY A 1 253 ? -83.391 13.792 13.731 1 85.34 253 GLY A C 1
ATOM 3576 O O . GLY A 1 253 ? -83.02 13.48 12.595 1 85.25 253 GLY A O 1
ATOM 3580 N N . LEU A 1 254 ? -82.855 13.244 14.837 1 85.3 254 LEU A N 1
ATOM 3581 C CA . LEU A 1 254 ? -81.821 12.212 14.727 1 85.65 254 LEU A CA 1
ATOM 3582 C C . LEU A 1 254 ? -82.44 10.875 14.282 1 85.91 254 LEU A C 1
ATOM 3583 O O . LEU A 1 254 ? -83.625 10.631 14.508 1 86.17 254 LEU A O 1
ATOM 3599 N N . ASP A 1 255 ? -81.639 10.03 13.626 1 85.73 255 ASP A N 1
ATOM 3600 C CA . ASP A 1 255 ? -82.077 8.707 13.174 1 86.19 255 ASP A CA 1
ATOM 3601 C C . ASP A 1 255 ? -81.215 7.589 13.752 1 86.51 255 ASP A C 1
ATOM 3602 O O . ASP A 1 255 ? -81.735 6.518 14.063 1 86.83 255 ASP A O 1
ATOM 3611 N N . VAL A 1 256 ? -79.902 7.808 13.853 1 86.12 256 VAL A N 1
ATOM 3612 C CA . VAL A 1 256 ? -78.996 6.775 14.313 1 86.12 256 VAL A CA 1
ATOM 3613 C C . VAL A 1 256 ? -78.091 7.318 15.4 1 86.67 256 VAL A C 1
ATOM 3614 O O . VAL A 1 256 ? -77.328 8.25 15.163 1 86.55 256 VAL A O 1
ATOM 3627 N N . ALA A 1 257 ? -78.174 6.735 16.594 1 87.34 257 ALA A N 1
ATOM 3628 C CA . ALA A 1 257 ? -77.256 7.037 17.686 1 88.44 257 ALA A CA 1
ATOM 3629 C C . ALA A 1 257 ? -76.18 6.013 17.405 1 89.63 257 ALA A C 1
ATOM 3630 O O . ALA A 1 257 ? -76.435 4.808 17.543 1 89.47 257 ALA A O 1
ATOM 3637 N N . MET A 1 258 ? -75.026 6.466 16.859 1 90.68 258 MET A N 1
ATOM 3638 C CA . MET A 1 258 ? -73.973 5.544 16.42 1 91.79 258 MET A CA 1
ATOM 3639 C C . MET A 1 258 ? -72.672 5.532 17.201 1 93.43 258 MET A C 1
ATOM 3640 O O . MET A 1 258 ? -71.821 4.73 16.818 1 94.6 258 MET A O 1
ATOM 3654 N N . PRO A 1 259 ? -72.46 6.262 18.305 1 93.22 259 PRO A N 1
ATOM 3655 C CA . PRO A 1 259 ? -71.197 6.089 19.054 1 93.18 259 PRO A CA 1
ATOM 3656 C C . PRO A 1 259 ? -70.707 4.628 19.21 1 92.64 259 PRO A C 1
ATOM 3657 O O . PRO A 1 259 ? -69.55 4.373 18.896 1 92.75 259 PRO A O 1
ATOM 3668 N N . GLY A 1 260 ? -71.577 3.686 19.624 1 92.11 260 GLY A N 1
ATOM 3669 C CA . GLY A 1 260 ? -71.158 2.298 19.85 1 92.52 260 GLY A CA 1
ATOM 3670 C C . GLY A 1 260 ? -72.261 1.318 20.231 1 92.59 260 GLY A C 1
ATOM 3671 O O . GLY A 1 260 ? -73.372 1.489 19.746 1 93.08 260 GLY A O 1
ATOM 3675 N N . PRO A 1 261 ? -72.014 0.239 21.045 1 91.83 261 PRO A N 1
ATOM 3676 C CA . PRO A 1 261 ? -73.106 -0.727 21.372 1 91.26 261 PRO A CA 1
ATOM 3677 C C . PRO A 1 261 ? -74.213 -0.248 22.326 1 90.95 261 PRO A C 1
ATOM 3678 O O . PRO A 1 261 ? -75.393 -0.582 22.142 1 90.88 261 PRO A O 1
ATOM 3689 N N . ALA A 1 262 ? -73.827 0.486 23.372 1 90.54 262 ALA A N 1
ATOM 3690 C CA . ALA A 1 262 ? -74.76 1.006 24.358 1 90.79 262 ALA A CA 1
ATOM 3691 C C . ALA A 1 262 ? -75.111 2.435 23.993 1 90.98 262 ALA A C 1
ATOM 3692 O O . ALA A 1 262 ? -74.557 3.383 24.55 1 91.33 262 ALA A O 1
ATOM 3699 N N . THR A 1 263 ? -76.025 2.591 23.042 1 90.59 263 THR A N 1
ATOM 3700 C CA . THR A 1 263 ? -76.447 3.909 22.587 1 90.63 263 THR A CA 1
ATOM 3701 C C . THR A 1 263 ? -77.754 4.329 23.257 1 90.71 263 THR A C 1
ATOM 3702 O O . THR A 1 263 ? -78.47 3.504 23.821 1 90.77 263 THR A O 1
ATOM 3713 N N . VAL A 1 264 ? -78.083 5.613 23.136 1 90.71 264 VAL A N 1
ATOM 3714 C CA . VAL A 1 264 ? -79.295 6.206 23.703 1 91.14 264 VAL A CA 1
ATOM 3715 C C . VAL A 1 264 ? -80.575 5.565 23.116 1 91.75 264 VAL A C 1
ATOM 3716 O O . VAL A 1 264 ? -81.625 5.626 23.737 1 91.73 264 VAL A O 1
ATOM 3729 N N . TYR A 1 265 ? -80.484 4.978 21.92 1 92.45 265 TYR A N 1
ATOM 3730 C CA . TYR A 1 265 ? -81.555 4.249 21.26 1 93.58 265 TYR A CA 1
ATOM 3731 C C . TYR A 1 265 ? -81.454 2.739 21.615 1 95.19 265 TYR A C 1
ATOM 3732 O O . TYR A 1 265 ? -80.603 2.324 22.41 1 95.37 265 TYR A O 1
ATOM 3750 N N . GLY A 1 266 ? -8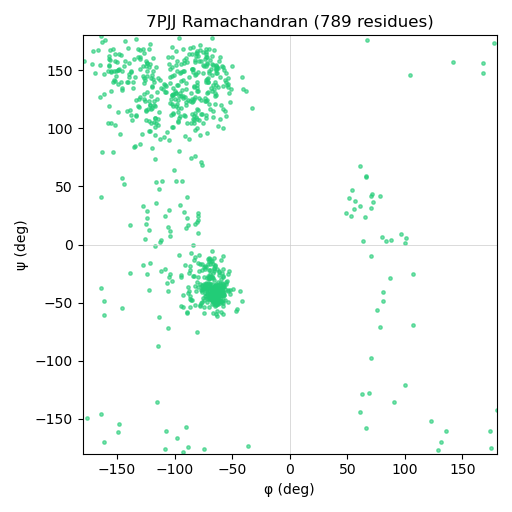2.351 1.94 21.055 1 96.15 266 GLY A N 1
ATOM 3751 C CA . GLY A 1 266 ? -82.395 0.513 21.323 1 97.32 266 GLY A CA 1
ATOM 3752 C C . GLY A 1 266 ? -83.484 0.235 22.333 1 98.06 266 GLY A C 1
ATOM 3753 O O . GLY A 1 266 ? -84.636 0.614 22.113 1 98.43 266 GLY A O 1
ATOM 3757 N N . GLU A 1 267 ? -83.123 -0.348 23.472 1 97.95 267 GLU A N 1
ATOM 3758 C CA . GLU A 1 267 ? -84.108 -0.675 24.495 1 98.41 267 GLU A CA 1
ATOM 3759 C C . GLU A 1 267 ? -84.629 0.602 25.241 1 98.43 267 GLU A C 1
ATOM 3760 O O . GLU A 1 267 ? -85.834 0.642 25.517 1 98.42 267 GLU A O 1
ATOM 3772 N N . PRO A 1 268 ? -83.829 1.688 25.477 1 98.1 268 PRO A N 1
ATOM 3773 C CA . PRO A 1 268 ? -84.409 2.901 26.089 1 97.97 268 PRO A CA 1
ATOM 3774 C C . PRO A 1 268 ? -85.441 3.545 25.177 1 98.74 268 PRO A C 1
ATOM 3775 O O . PRO A 1 268 ? -86.436 4.052 25.67 1 98.89 268 PRO A O 1
ATOM 3786 N N . LEU A 1 269 ? -85.213 3.515 23.849 1 99.23 269 LEU A N 1
ATOM 3787 C CA . LEU A 1 269 ? -86.155 4.056 22.87 1 100.17 269 LEU A CA 1
ATOM 3788 C C . LEU A 1 269 ? -87.391 3.152 22.775 1 100.99 269 LEU A C 1
ATOM 3789 O O . LEU A 1 269 ? -88.521 3.651 22.792 1 101.33 269 LEU A O 1
ATOM 3805 N N . ALA A 1 270 ? -87.202 1.82 22.752 1 100.96 270 ALA A N 1
ATOM 3806 C CA . ALA A 1 270 ? -88.327 0.884 22.726 1 101.27 270 ALA A CA 1
ATOM 3807 C C . ALA A 1 270 ? -89.249 1.118 23.939 1 101.29 270 ALA A C 1
ATOM 3808 O O . ALA A 1 270 ? -90.469 1.162 23.791 1 101.32 270 ALA A O 1
ATOM 3815 N N . ALA A 1 271 ? -88.64 1.366 25.11 1 101.13 271 ALA A N 1
ATOM 3816 C CA . ALA A 1 271 ? -89.37 1.638 26.333 1 101.55 271 ALA A CA 1
ATOM 3817 C C . ALA A 1 271 ? -90.071 2.998 26.272 1 101.89 271 ALA A C 1
ATOM 3818 O O . ALA A 1 271 ? -91.244 3.08 26.615 1 101.89 271 ALA A O 1
ATOM 3825 N N . ALA A 1 272 ? -89.372 4.053 25.819 1 102.06 272 ALA A N 1
ATOM 3826 C CA . ALA A 1 272 ? -89.948 5.39 25.717 1 102.77 272 ALA A CA 1
ATOM 3827 C C . ALA A 1 272 ? -91.184 5.421 24.82 1 103.41 272 ALA A C 1
ATOM 3828 O O . ALA A 1 272 ? -92.095 6.201 25.086 1 103.78 272 ALA A O 1
ATOM 3835 N N . VAL A 1 273 ? -91.222 4.597 23.763 1 103.5 273 VAL A N 1
ATOM 3836 C CA . VAL A 1 273 ? -92.378 4.559 22.875 1 104.25 273 VAL A CA 1
ATOM 3837 C C . VAL A 1 273 ? -93.542 3.92 23.635 1 104.92 273 VAL A C 1
ATOM 3838 O O . VAL A 1 273 ? -94.613 4.523 23.744 1 105.05 273 VAL A O 1
ATOM 3851 N N . ARG A 1 274 ? -93.315 2.713 24.18 1 105.14 274 ARG A N 1
ATOM 3852 C CA . ARG A 1 274 ? -94.328 1.965 24.914 1 105.63 274 ARG A CA 1
ATOM 3853 C C . ARG A 1 274 ? -94.903 2.76 26.081 1 106.5 274 ARG A C 1
ATOM 3854 O O . ARG A 1 274 ? -96.123 2.843 26.224 1 106.82 274 ARG A O 1
ATOM 3875 N N . ALA A 1 275 ? -94.037 3.363 26.897 1 106.75 275 ALA A N 1
ATOM 3876 C CA . ALA A 1 275 ? -94.478 4.061 28.089 1 107.7 275 ALA A CA 1
ATOM 3877 C C . ALA A 1 275 ? -94.822 5.559 27.865 1 108.23 275 ALA A C 1
ATOM 3878 O O . ALA A 1 275 ? -95.963 5.959 28.095 1 108.22 275 ALA A O 1
ATOM 3885 N N . GLY A 1 276 ? -93.872 6.36 27.4 1 108.7 276 GLY A N 1
ATOM 3886 C CA . GLY A 1 276 ? -94.07 7.793 27.264 1 109.61 276 GLY A CA 1
ATOM 3887 C C . GLY A 1 276 ? -94.948 8.228 26.118 1 110.24 276 GLY A C 1
ATOM 3888 O O . GLY A 1 276 ? -95.504 7.414 25.374 1 110.25 276 GLY A O 1
ATOM 3892 N N . GLU A 1 277 ? -95.034 9.545 25.967 1 110.37 277 GLU A N 1
ATOM 3893 C CA . GLU A 1 277 ? -95.77 10.18 24.89 1 110.76 277 GLU A CA 1
ATOM 3894 C C . GLU A 1 277 ? -94.907 10.186 23.577 1 110.36 277 GLU A C 1
ATOM 3895 O O . GLU A 1 277 ? -95.231 10.943 22.656 1 111.03 277 GLU A O 1
ATOM 3907 N N . VAL A 1 278 ? -93.856 9.322 23.455 1 108.93 278 VAL A N 1
ATOM 3908 C CA . VAL A 1 278 ? -93.079 9.24 22.215 1 108.16 278 VAL A CA 1
ATOM 3909 C C . VAL A 1 278 ? -93.816 8.299 21.267 1 107.2 278 VAL A C 1
ATOM 3910 O O . VAL A 1 278 ? -93.846 7.099 21.512 1 107.2 278 VAL A O 1
ATOM 3923 N N . THR A 1 279 ? -94.429 8.849 20.202 1 106.24 279 THR A N 1
ATOM 3924 C CA . THR A 1 279 ? -95.268 8.097 19.249 1 105.79 279 THR A CA 1
ATOM 3925 C C . THR A 1 279 ? -94.51 7.072 18.414 1 104.73 279 THR A C 1
ATOM 3926 O O . THR A 1 279 ? -93.455 7.418 17.883 1 105.06 279 THR A O 1
ATOM 3937 N N . GLU A 1 280 ? -95.065 5.852 18.213 1 103.34 280 GLU A N 1
ATOM 3938 C CA . GLU A 1 280 ? -94.394 4.881 17.332 1 102.73 280 GLU A CA 1
ATOM 3939 C C . GLU A 1 280 ? -94.353 5.397 15.879 1 101.27 280 GLU A C 1
ATOM 3940 O O . GLU A 1 280 ? -93.54 4.905 15.111 1 101.27 280 GLU A O 1
ATOM 3952 N N . SER A 1 281 ? -95.196 6.391 15.51 1 99.91 281 SER A N 1
ATOM 3953 C CA . SER A 1 281 ? -95.176 7.03 14.192 1 99.05 281 SER A CA 1
ATOM 3954 C C . SER A 1 281 ? -93.834 7.742 13.996 1 97.84 281 SER A C 1
ATOM 3955 O O . SER A 1 281 ? -93.293 7.703 12.893 1 97.92 281 SER A O 1
ATOM 3963 N N . LEU A 1 282 ? -93.297 8.386 15.067 1 96.65 282 LEU A N 1
ATOM 3964 C CA . LEU A 1 282 ? -92 9.077 15.035 1 95.84 282 LEU A CA 1
ATOM 3965 C C . LEU A 1 282 ? -90.891 8.065 14.772 1 95.32 282 LEU A C 1
ATOM 3966 O O . LEU A 1 282 ? -90.031 8.317 13.929 1 95.62 282 LEU A O 1
ATOM 3982 N N . LEU A 1 283 ? -90.92 6.914 15.48 1 94.24 283 LEU A N 1
ATOM 3983 C CA . LEU A 1 283 ? -89.969 5.82 15.282 1 93.46 283 LEU A CA 1
ATOM 3984 C C . LEU A 1 283 ? -90.081 5.301 13.841 1 93 283 LEU A C 1
ATOM 3985 O O . LEU A 1 283 ? -89.067 5.079 13.192 1 93.13 283 LEU A O 1
ATOM 4001 N N . ASP A 1 284 ? -91.303 5.146 13.332 1 92.48 284 ASP A N 1
ATOM 4002 C CA . ASP A 1 284 ? -91.522 4.672 11.972 1 92.6 284 ASP A CA 1
ATOM 4003 C C . ASP A 1 284 ? -90.951 5.637 10.936 1 92.08 284 ASP A C 1
ATOM 4004 O O . ASP A 1 284 ? -90.35 5.192 9.957 1 92.32 284 ASP A O 1
ATOM 4013 N N . GLU A 1 285 ? -91.117 6.95 11.154 1 91.03 285 GLU A N 1
ATOM 4014 C CA . GLU A 1 285 ? -90.588 7.975 10.253 1 90.39 285 GLU A CA 1
ATOM 4015 C C . GLU A 1 285 ? -89.06 7.866 10.183 1 88.87 285 GLU A C 1
ATOM 4016 O O . GLU A 1 285 ? -88.508 7.981 9.1 1 88.85 285 GLU A O 1
ATOM 4028 N N . ALA A 1 286 ? -88.396 7.584 11.326 1 87.54 286 ALA A N 1
ATOM 4029 C CA . ALA A 1 286 ? -86.943 7.453 11.434 1 86.84 286 ALA A CA 1
ATOM 4030 C C . ALA A 1 286 ? -86.386 6.153 10.893 1 86.27 286 ALA A C 1
ATOM 4031 O O . ALA A 1 286 ? -85.298 6.168 10.334 1 86.85 286 ALA A O 1
ATOM 4038 N N . VAL A 1 287 ? -87.062 5.025 11.104 1 85.37 287 VAL A N 1
ATOM 4039 C CA . VAL A 1 287 ? -86.603 3.738 10.552 1 85.07 287 VAL A CA 1
ATOM 4040 C C . VAL A 1 287 ? -86.718 3.775 9.019 1 84.69 287 VAL A C 1
ATOM 4041 O O . VAL A 1 287 ? -85.836 3.276 8.335 1 84.75 287 VAL A O 1
ATOM 4054 N N . ARG A 1 288 ? -87.785 4.401 8.486 1 84.17 288 ARG A N 1
ATOM 4055 C CA . ARG A 1 288 ? -88.019 4.585 7.046 1 83.96 288 ARG A CA 1
ATOM 4056 C C . ARG A 1 288 ? -86.788 5.202 6.368 1 83.21 288 ARG A C 1
ATOM 4057 O O . ARG A 1 288 ? -86.43 4.793 5.264 1 83.52 288 ARG A O 1
ATOM 4078 N N . ARG A 1 289 ? -86.13 6.168 7.052 1 81.93 289 ARG A N 1
ATOM 4079 C CA . ARG A 1 289 ? -84.946 6.849 6.53 1 81.27 289 ARG A CA 1
ATOM 4080 C C . ARG A 1 289 ? -83.762 5.898 6.47 1 80.49 289 ARG A C 1
ATOM 4081 O O . ARG A 1 289 ? -83.037 5.882 5.47 1 80.54 289 ARG A O 1
ATOM 4102 N N . VAL A 1 290 ? -83.584 5.095 7.529 1 79.59 290 VAL A N 1
ATOM 4103 C CA . VAL A 1 290 ? -82.503 4.119 7.619 1 79.29 290 VAL A CA 1
ATOM 4104 C C . VAL A 1 290 ? -82.703 2.99 6.604 1 79.1 290 VAL A C 1
ATOM 4105 O O . VAL A 1 290 ? -81.737 2.545 5.979 1 79.43 290 VAL A O 1
ATOM 4118 N N . LEU A 1 291 ? -83.945 2.531 6.436 1 78.21 291 LEU A N 1
ATOM 4119 C CA . LEU A 1 291 ? -84.249 1.498 5.464 1 77.67 291 LEU A CA 1
ATOM 4120 C C . LEU A 1 291 ? -84.13 2.045 4.031 1 77.88 291 LEU A C 1
ATOM 4121 O O . LEU A 1 291 ? -83.838 1.266 3.134 1 78.29 291 LEU A O 1
ATOM 4137 N N . ARG A 1 292 ? -84.321 3.365 3.802 1 77.55 292 ARG A N 1
ATOM 4138 C CA . ARG A 1 292 ? -84.127 3.942 2.468 1 77.77 292 ARG A CA 1
ATOM 4139 C C . ARG A 1 292 ? -82.624 3.92 2.135 1 77.6 292 ARG A C 1
ATOM 4140 O O . ARG A 1 292 ? -82.252 3.574 1.014 1 77.51 292 ARG A O 1
ATOM 4161 N N . LEU A 1 293 ? -81.769 4.27 3.119 1 77.3 293 LEU A N 1
ATOM 4162 C CA . LEU A 1 293 ? -80.306 4.213 2.999 1 77.27 293 LEU A CA 1
ATOM 4163 C C . LEU A 1 293 ? -79.894 2.761 2.717 1 77.6 293 LEU A C 1
ATOM 4164 O O . LEU A 1 293 ? -79.167 2.498 1.764 1 78.09 293 LEU A O 1
ATOM 4180 N N . ALA A 1 294 ? -80.413 1.813 3.504 1 77.3 294 ALA A N 1
ATOM 4181 C CA . ALA A 1 294 ? -80.158 0.379 3.334 1 77.51 294 ALA A CA 1
ATOM 4182 C C . ALA A 1 294 ? -80.357 -0.095 1.889 1 77.72 294 ALA A C 1
ATOM 4183 O O . ALA A 1 294 ? -79.605 -0.93 1.405 1 77.91 294 ALA A O 1
ATOM 4190 N N . ALA A 1 295 ? -81.378 0.446 1.212 1 77.63 295 ALA A N 1
ATOM 4191 C CA . ALA A 1 295 ? -81.728 0.082 -0.155 1 78.01 295 ALA A CA 1
ATOM 4192 C C . ALA A 1 295 ? -80.804 0.719 -1.181 1 78.09 295 ALA A C 1
ATOM 4193 O O . ALA A 1 295 ? -80.554 0.119 -2.228 1 78.23 295 ALA A O 1
ATOM 4200 N N . ARG A 1 296 ? -80.327 1.938 -0.912 1 77.8 296 ARG A N 1
ATOM 4201 C CA . ARG A 1 296 ? -79.44 2.635 -1.836 1 78.21 296 ARG A CA 1
ATOM 4202 C C . ARG A 1 296 ? -78.039 2.044 -1.767 1 78.78 296 ARG A C 1
ATOM 4203 O O . ARG A 1 296 ? -77.431 1.759 -2.817 1 79.11 296 ARG A O 1
ATOM 4224 N N . VAL A 1 297 ? -77.531 1.829 -0.538 1 78.62 297 VAL A N 1
ATOM 4225 C CA . VAL A 1 297 ? -76.214 1.215 -0.383 1 79.35 297 VAL A CA 1
ATOM 4226 C C . VAL A 1 297 ? -76.228 -0.281 -0.803 1 80.58 297 VAL A C 1
ATOM 4227 O O . VAL A 1 297 ? -75.168 -0.816 -1.146 1 80.79 297 VAL A O 1
ATOM 4240 N N . GLY A 1 298 ? -77.417 -0.914 -0.79 1 81.07 298 GLY A N 1
ATOM 4241 C CA . GLY A 1 298 ? -77.64 -2.276 -1.25 1 82.02 298 GLY A CA 1
ATOM 4242 C C . GLY A 1 298 ? -77.713 -3.349 -0.191 1 83.16 298 GLY A C 1
ATOM 4243 O O . GLY A 1 298 ? -77.861 -4.518 -0.542 1 83.59 298 GLY A O 1
ATOM 4247 N N . ILE A 1 299 ? -77.603 -2.99 1.105 1 83.61 299 ILE A N 1
ATOM 4248 C CA . ILE A 1 299 ? -77.63 -3.983 2.19 1 84.24 299 ILE A CA 1
ATOM 4249 C C . ILE A 1 299 ? -79.027 -4.665 2.373 1 85.22 299 ILE A C 1
ATOM 4250 O O . ILE A 1 299 ? -79.093 -5.685 3.045 1 85.47 299 ILE A O 1
ATOM 4266 N N . LEU A 1 300 ? -80.117 -4.135 1.776 1 85.74 300 LEU A N 1
ATOM 4267 C CA . LEU A 1 300 ? -81.47 -4.694 1.933 1 86.8 300 LEU A CA 1
ATOM 4268 C C . LEU A 1 300 ? -81.903 -5.517 0.739 1 88.91 300 LEU A C 1
ATOM 4269 O O . LEU A 1 300 ? -82.167 -4.939 -0.311 1 89.26 300 LEU A O 1
ATOM 4285 N N . GLU A 1 301 ? -82.068 -6.841 0.903 1 90.37 301 GLU A N 1
ATOM 4286 C CA . GLU A 1 301 ? -82.597 -7.672 -0.182 1 92.53 301 GLU A CA 1
ATOM 4287 C C . GLU A 1 301 ? -84.08 -7.325 -0.328 1 93.29 301 GLU A C 1
ATOM 4288 O O . GLU A 1 301 ? -84.759 -7.093 0.676 1 93.85 301 GLU A O 1
ATOM 4300 N N . GLY A 1 302 ? -84.573 -7.306 -1.554 1 93.07 302 GLY A N 1
ATOM 4301 C CA . GLY A 1 302 ? -85.958 -6.925 -1.81 1 93.65 302 GLY A CA 1
ATOM 4302 C C . GLY A 1 302 ? -86.058 -5.553 -2.451 1 94.09 302 GLY A C 1
ATOM 4303 O O . GLY A 1 302 ? -87.034 -5.269 -3.153 1 94.37 302 GLY A O 1
ATOM 4307 N N . ALA A 1 303 ? -85.045 -4.69 -2.216 1 93.97 303 ALA A N 1
ATOM 4308 C CA . ALA A 1 303 ? -84.909 -3.373 -2.832 1 94.17 303 ALA A CA 1
ATOM 4309 C C . ALA A 1 303 ? -83.605 -3.397 -3.636 1 93.63 303 ALA A C 1
ATOM 4310 O O . ALA A 1 303 ? -82.549 -3.663 -3.055 1 93.68 303 ALA A O 1
ATOM 4317 N N . ALA A 1 304 ? -83.668 -3.182 -4.958 1 93.06 304 ALA A N 1
ATOM 4318 C CA . ALA A 1 304 ? -82.45 -3.206 -5.771 1 93.5 304 ALA A CA 1
ATOM 4319 C C . ALA A 1 304 ? -81.503 -2.056 -5.359 1 93.55 304 ALA A C 1
ATOM 4320 O O . ALA A 1 304 ? -81.976 -1.015 -4.905 1 93.96 304 ALA A O 1
ATOM 4327 N N . PRO A 1 305 ? -80.171 -2.233 -5.445 1 93.06 305 PRO A N 1
ATOM 4328 C CA . PRO A 1 305 ? -79.263 -1.146 -5.037 1 93.07 305 PRO A CA 1
ATOM 4329 C C . PRO A 1 305 ? -79.324 0.043 -5.982 1 93.22 305 PRO A C 1
ATOM 4330 O O . PRO A 1 305 ? -79.603 -0.127 -7.166 1 93.36 305 PRO A O 1
ATOM 4341 N N . ALA A 1 306 ? -79.057 1.252 -5.47 1 92.98 306 ALA A N 1
ATOM 4342 C CA . ALA A 1 306 ? -79.129 2.456 -6.288 1 93.19 306 ALA A CA 1
ATOM 4343 C C . ALA A 1 306 ? -78.142 2.366 -7.464 1 93.42 306 ALA A C 1
ATOM 4344 O O . ALA A 1 306 ? -78.609 2.308 -8.599 1 94.17 306 ALA A O 1
ATOM 4351 N N . VAL A 1 307 ? -76.826 2.18 -7.212 1 92.92 307 VAL A N 1
ATOM 4352 C CA . VAL A 1 307 ? -75.867 2.015 -8.299 1 93.1 307 VAL A CA 1
ATOM 4353 C C . VAL A 1 307 ? -75.641 0.516 -8.49 1 94.31 307 VAL A C 1
ATOM 4354 O O . VAL A 1 307 ? -75.138 -0.169 -7.599 1 94.25 307 VAL A O 1
ATOM 4367 N N . THR A 1 308 ? -76.061 0.011 -9.65 1 95.09 308 THR A N 1
ATOM 4368 C CA . THR A 1 308 ? -75.955 -1.397 -10.005 1 95.96 308 THR A CA 1
ATOM 4369 C C . THR A 1 308 ? -74.662 -1.594 -10.796 1 96.24 308 THR A C 1
ATOM 4370 O O . THR A 1 308 ? -73.846 -2.433 -10.406 1 96.46 308 THR A O 1
ATOM 4381 N N . GLU A 1 309 ? -74.441 -0.811 -11.881 1 96.19 309 GLU A N 1
ATOM 4382 C CA . GLU A 1 309 ? -73.182 -0.918 -12.632 1 96.94 309 GLU A CA 1
ATOM 4383 C C . GLU A 1 309 ? -72.252 0.213 -12.173 1 96.55 309 GLU A C 1
ATOM 4384 O O . GLU A 1 309 ? -72.576 1.394 -12.296 1 96.7 309 GLU A O 1
ATOM 4396 N N . LEU A 1 310 ? -71.093 -0.184 -11.631 1 95.9 310 LEU A N 1
ATOM 4397 C CA . LEU A 1 310 ? -70.102 0.67 -10.971 1 95.32 310 LEU A CA 1
ATOM 4398 C C . LEU A 1 310 ? -69.152 1.373 -11.943 1 95.01 310 LEU A C 1
ATOM 4399 O O . LEU A 1 310 ? -68.942 0.881 -13.058 1 95.01 310 LEU A O 1
ATOM 4415 N N . PRO A 1 311 ? -68.54 2.509 -11.527 1 94.41 311 PRO A N 1
ATOM 4416 C CA . PRO A 1 311 ? -67.61 3.208 -12.427 1 94.05 311 PRO A CA 1
ATOM 4417 C C . PRO A 1 311 ? -66.311 2.451 -12.643 1 93.49 311 PRO A C 1
ATOM 4418 O O . PRO A 1 311 ? -65.827 1.753 -11.74 1 93.67 311 PRO A O 1
ATOM 4429 N N . ALA A 1 312 ? -65.73 2.627 -13.836 1 92.57 312 ALA A N 1
ATOM 4430 C CA . ALA A 1 312 ? -64.512 1.939 -14.237 1 92.27 312 ALA A CA 1
ATOM 4431 C C . ALA A 1 312 ? -63.373 2.119 -13.231 1 91.64 312 ALA A C 1
ATOM 4432 O O . ALA A 1 312 ? -63.178 3.232 -12.732 1 91.49 312 ALA A O 1
ATOM 4439 N N . PRO A 1 313 ? -62.613 1.026 -12.943 1 90.91 313 PRO A N 1
ATOM 4440 C CA . PRO A 1 313 ? -61.485 1.109 -11.992 1 90.32 313 PRO A CA 1
ATOM 4441 C C . PRO A 1 313 ? -60.622 2.354 -12.111 1 90.02 313 PRO A C 1
ATOM 4442 O O . PRO A 1 313 ? -60.424 2.859 -13.208 1 90.19 313 PRO A O 1
ATOM 4453 N N . VAL A 1 314 ? -60.139 2.85 -10.974 1 89.51 314 VAL A N 1
ATOM 4454 C CA . VAL A 1 314 ? -59.336 4.06 -10.874 1 89.53 314 VAL A CA 1
ATOM 4455 C C . VAL A 1 314 ? -57.984 3.699 -10.283 1 89.6 314 VAL A C 1
ATOM 4456 O O . VAL A 1 314 ? -57.935 2.96 -9.295 1 89.81 314 VAL A O 1
ATOM 4469 N N . ASP A 1 315 ? -56.889 4.244 -10.85 1 89.22 315 ASP A N 1
ATOM 4470 C CA . ASP A 1 315 ? -55.567 4.015 -10.279 1 89.16 315 ASP A CA 1
ATOM 4471 C C . ASP A 1 315 ? -55.423 4.977 -9.111 1 88.39 315 ASP A C 1
ATOM 4472 O O . ASP A 1 315 ? -55.471 6.197 -9.299 1 88.46 315 ASP A O 1
ATOM 4481 N N . GLY A 1 316 ? -55.294 4.422 -7.918 1 87.41 316 GLY A N 1
ATOM 4482 C CA . GLY A 1 316 ? -55.206 5.211 -6.701 1 87.12 316 GLY A CA 1
ATOM 4483 C C . GLY A 1 316 ? -53.945 6.035 -6.565 1 86.19 316 GLY A C 1
ATOM 4484 O O . GLY A 1 316 ? -54.003 7.184 -6.119 1 86.37 316 GLY A O 1
ATOM 4488 N N . GLU A 1 317 ? -52.802 5.456 -6.929 1 84.91 317 GLU A N 1
ATOM 4489 C CA . GLU A 1 317 ? -51.531 6.155 -6.813 1 84.3 317 GLU A CA 1
ATOM 4490 C C . GLU A 1 317 ? -51.494 7.363 -7.749 1 82.42 317 GLU A C 1
ATOM 4491 O O . GLU A 1 317 ? -51.118 8.453 -7.33 1 82.23 317 GLU A O 1
ATOM 4503 N N . ALA A 1 318 ? -51.93 7.178 -8.996 1 80.9 318 ALA A N 1
ATOM 4504 C CA . ALA A 1 318 ? -51.961 8.257 -9.969 1 79.96 318 ALA A CA 1
ATOM 4505 C C . ALA A 1 318 ? -52.865 9.412 -9.531 1 78.71 318 ALA A C 1
ATOM 4506 O O . ALA A 1 318 ? -52.453 10.571 -9.654 1 78.83 318 ALA A O 1
ATOM 4513 N N . LEU A 1 319 ? -54.084 9.121 -9.036 1 77.5 319 LEU A N 1
ATOM 4514 C CA . LEU A 1 319 ? -54.975 10.194 -8.622 1 77.23 319 LEU A CA 1
ATOM 4515 C C . LEU A 1 319 ? -54.394 10.954 -7.425 1 78.21 319 LEU A C 1
ATOM 4516 O O . LEU A 1 319 ? -54.545 12.175 -7.357 1 78.42 319 LEU A O 1
ATOM 4532 N N . ALA A 1 320 ? -53.69 10.248 -6.507 1 78.39 320 ALA A N 1
ATOM 4533 C CA . ALA A 1 320 ? -53.074 10.874 -5.333 1 78.67 320 ALA A CA 1
ATOM 4534 C C . ALA A 1 320 ? -51.997 11.856 -5.732 1 78.74 320 ALA A C 1
ATOM 4535 O O . ALA A 1 320 ? -51.853 12.872 -5.073 1 78.96 320 ALA A O 1
ATOM 4542 N N . ARG A 1 321 ? -51.25 11.558 -6.806 1 78.48 321 ARG A N 1
ATOM 4543 C CA . ARG A 1 321 ? -50.194 12.421 -7.328 1 78.63 321 ARG A CA 1
ATOM 4544 C C . ARG A 1 321 ? -50.846 13.59 -8.035 1 78.56 321 ARG A C 1
ATOM 4545 O O . ARG A 1 321 ? -50.464 14.73 -7.778 1 78.63 321 ARG A O 1
ATOM 4566 N N . GLU A 1 322 ? -51.849 13.324 -8.921 1 78.42 322 GLU A N 1
ATOM 4567 C CA . GLU A 1 322 ? -52.515 14.39 -9.661 1 78.95 322 GLU A CA 1
ATOM 4568 C C . GLU A 1 322 ? -53.148 15.415 -8.71 1 79.31 322 GLU A C 1
ATOM 4569 O O . GLU A 1 322 ? -52.81 16.592 -8.798 1 79.77 322 GLU A O 1
ATOM 4581 N N . ILE A 1 323 ? -53.985 14.967 -7.735 1 78.73 323 ILE A N 1
ATOM 4582 C CA . ILE A 1 323 ? -54.608 15.872 -6.757 1 78.36 323 ILE A CA 1
ATOM 4583 C C . ILE A 1 323 ? -53.517 16.639 -5.996 1 78.32 323 ILE A C 1
ATOM 4584 O O . ILE A 1 323 ? -53.625 17.856 -5.848 1 78.33 323 ILE A O 1
ATOM 4600 N N . ALA A 1 324 ? -52.43 15.944 -5.588 1 78.01 324 ALA A N 1
ATOM 4601 C CA . ALA A 1 324 ? -51.337 16.591 -4.873 1 77.97 324 ALA A CA 1
ATOM 4602 C C . ALA A 1 324 ? -50.726 17.744 -5.697 1 78.44 324 ALA A C 1
ATOM 4603 O O . ALA A 1 324 ? -50.907 18.889 -5.278 1 79.17 324 ALA A O 1
ATOM 4610 N N . ARG A 1 325 ? -50.18 17.497 -6.924 1 77.75 325 ARG A N 1
ATOM 4611 C CA . ARG A 1 325 ? -49.55 18.612 -7.652 1 77.62 325 ARG A CA 1
ATOM 4612 C C . ARG A 1 325 ? -50.549 19.665 -8.095 1 77.6 325 ARG A C 1
ATOM 4613 O O . ARG A 1 325 ? -50.169 20.832 -8.201 1 77.79 325 ARG A O 1
ATOM 4634 N N . ARG A 1 326 ? -51.809 19.286 -8.33 1 77.44 326 ARG A N 1
ATOM 4635 C CA . ARG A 1 326 ? -52.822 20.254 -8.734 1 78.2 326 ARG A CA 1
ATOM 4636 C C . ARG A 1 326 ? -53.221 21.195 -7.599 1 78.95 326 ARG A C 1
ATOM 4637 O O . ARG A 1 326 ? -53.913 22.167 -7.875 1 79.69 326 ARG A O 1
ATOM 4658 N N . SER A 1 327 ? -52.84 20.907 -6.333 1 78.56 327 SER A N 1
ATOM 4659 C CA . SER A 1 327 ? -53.217 21.711 -5.17 1 78.46 327 SER A CA 1
ATOM 4660 C C . SER A 1 327 ? -52.107 22.593 -4.635 1 78.27 327 SER A C 1
ATOM 4661 O O . SER A 1 327 ? -52.409 23.562 -3.945 1 78.53 327 SER A O 1
ATOM 4669 N N . PHE A 1 328 ? -50.83 22.232 -4.867 1 77.7 328 PHE A N 1
ATOM 4670 C CA . PHE A 1 328 ? -49.699 22.991 -4.331 1 77.76 328 PHE A CA 1
ATOM 4671 C C . PHE A 1 328 ? -49.758 24.475 -4.728 1 78.39 328 PHE A C 1
ATOM 4672 O O . PHE A 1 328 ? -49.603 24.803 -5.902 1 78.76 328 PHE A O 1
ATOM 4689 N N . VAL A 1 329 ? -50.015 25.364 -3.756 1 78.36 329 VAL A N 1
ATOM 4690 C CA . VAL A 1 329 ? -50.097 26.789 -4.042 1 78.95 329 VAL A CA 1
ATOM 4691 C C . VAL A 1 329 ? -48.707 27.423 -4.016 1 79.82 329 VAL A C 1
ATOM 4692 O O . VAL A 1 329 ? -48.112 27.535 -2.946 1 79.92 329 VAL A O 1
ATOM 4705 N N . LEU A 1 330 ? -48.209 27.88 -5.18 1 80.25 330 LEU A N 1
ATOM 4706 C CA . LEU A 1 330 ? -46.921 28.582 -5.261 1 80.77 330 LEU A CA 1
ATOM 4707 C C . LEU A 1 330 ? -47.216 30.045 -5.008 1 80.84 330 LEU A C 1
ATOM 4708 O O . LEU A 1 330 ? -47.574 30.759 -5.943 1 80.93 330 LEU A O 1
ATOM 4724 N N . VAL A 1 331 ? -47.158 30.467 -3.74 1 80.45 331 VAL A N 1
ATOM 4725 C CA . VAL A 1 331 ? -47.488 31.842 -3.364 1 80.95 331 VAL A CA 1
ATOM 4726 C C . VAL A 1 331 ? -46.413 32.872 -3.757 1 81.29 331 VAL A C 1
ATOM 4727 O O . VAL A 1 331 ? -46.757 33.975 -4.204 1 81.47 331 VAL A O 1
ATOM 4740 N N . ARG A 1 332 ? -45.13 32.535 -3.568 1 81.3 332 ARG A N 1
ATOM 4741 C CA . ARG A 1 332 ? -44.015 33.435 -3.867 1 81.99 332 ARG A CA 1
ATOM 4742 C C . ARG A 1 332 ? -43.008 32.737 -4.781 1 83.9 332 ARG A C 1
ATOM 4743 O O . ARG A 1 332 ? -42.721 31.561 -4.587 1 84.24 332 ARG A O 1
ATOM 4764 N N . ASN A 1 333 ? -42.478 33.453 -5.779 1 84.94 333 ASN A N 1
ATOM 4765 C CA . ASN A 1 333 ? -41.453 32.907 -6.678 1 86.34 333 ASN A CA 1
ATOM 4766 C C . ASN A 1 333 ? -40.693 34.079 -7.313 1 87.98 333 ASN A C 1
ATOM 4767 O O . ASN A 1 333 ? -41.247 34.772 -8.164 1 88.32 333 ASN A O 1
ATOM 4778 N N . GLU A 1 334 ? -39.457 34.34 -6.85 1 88.78 334 GLU A N 1
ATOM 4779 C CA . GLU A 1 334 ? -38.671 35.484 -7.294 1 90.2 334 GLU A CA 1
ATOM 4780 C C . GLU A 1 334 ? -37.578 35.132 -8.299 1 91.27 334 GLU A C 1
ATOM 4781 O O . GLU A 1 334 ? -37.172 33.977 -8.418 1 91.13 334 GLU A O 1
ATOM 4793 N N . VAL A 1 335 ? -37.098 36.159 -9.018 1 92.02 335 VAL A N 1
ATOM 4794 C CA . VAL A 1 335 ? -36.081 36.02 -10.062 1 93.05 335 VAL A CA 1
ATOM 4795 C C . VAL A 1 335 ? -34.675 35.995 -9.423 1 93.86 335 VAL A C 1
ATOM 4796 O O . VAL A 1 335 ? -33.769 35.301 -9.901 1 94.11 335 VAL A O 1
ATOM 4809 N N . ALA A 1 340 ? -36.073 33.308 -11.768 1 87.32 340 ALA A N 1
ATOM 4810 C CA . ALA A 1 340 ? -37.169 32.403 -11.422 1 87.97 340 ALA A CA 1
ATOM 4811 C C . ALA A 1 340 ? -36.64 31.252 -10.615 1 88.57 340 ALA A C 1
ATOM 4812 O O . ALA A 1 340 ? -36.117 30.304 -11.199 1 88.63 340 ALA A O 1
ATOM 4819 N N . ALA A 1 341 ? -36.773 31.324 -9.278 1 88.94 341 ALA A N 1
ATOM 4820 C CA . ALA A 1 341 ? -36.283 30.295 -8.344 1 89.76 341 ALA A CA 1
ATOM 4821 C C . ALA A 1 341 ? -36.791 28.902 -8.69 1 90.35 341 ALA A C 1
ATOM 4822 O O . ALA A 1 341 ? -36.045 27.917 -8.576 1 90.5 341 ALA A O 1
ATOM 4829 N N . LEU A 1 342 ? -38.062 28.826 -9.12 1 90.4 342 LEU A N 1
ATOM 4830 C CA . LEU A 1 342 ? -38.672 27.586 -9.555 1 90.74 342 LEU A CA 1
ATOM 4831 C C . LEU A 1 342 ? -39.126 27.709 -11.022 1 91.7 342 LEU A C 1
ATOM 4832 O O . LEU A 1 342 ? -39.519 28.789 -11.472 1 92.24 342 LEU A O 1
ATOM 4848 N N . PRO A 1 343 ? -39.055 26.613 -11.79 1 91.53 343 PRO A N 1
ATOM 4849 C CA . PRO A 1 343 ? -38.543 25.294 -11.397 1 91.62 343 PRO A CA 1
ATOM 4850 C C . PRO A 1 343 ? -37.017 25.311 -11.274 1 91.74 343 PRO A C 1
ATOM 4851 O O . PRO A 1 343 ? -36.353 26.267 -11.697 1 91.79 343 PRO A O 1
ATOM 4862 N N . LEU A 1 344 ? -36.453 24.249 -10.69 1 91.54 344 LEU A N 1
ATOM 4863 C CA . LEU A 1 344 ? -35.005 24.113 -10.56 1 91.77 344 LEU A CA 1
ATOM 4864 C C . LEU A 1 344 ? -34.371 24.04 -11.961 1 92.6 344 LEU A C 1
ATOM 4865 O O . LEU A 1 344 ? -34.996 23.576 -12.918 1 92.81 344 LEU A O 1
ATOM 4881 N N . GLU A 1 345 ? -33.119 24.466 -12.053 1 92.95 345 GLU A N 1
ATOM 4882 C CA . GLU A 1 345 ? -32.365 24.578 -13.309 1 93.7 345 GLU A CA 1
ATOM 4883 C C . GLU A 1 345 ? -31.755 23.22 -13.667 1 94.21 345 GLU A C 1
ATOM 4884 O O . GLU A 1 345 ? -31.482 22.408 -12.785 1 94.09 345 GLU A O 1
ATOM 4896 N N . GLN A 1 346 ? -31.566 22.963 -14.96 1 94.79 346 GLN A N 1
ATOM 4897 C CA . GLN A 1 346 ? -31.008 21.692 -15.419 1 95.8 346 GLN A CA 1
ATOM 4898 C C . GLN A 1 346 ? -29.559 21.53 -14.942 1 95.13 346 GLN A C 1
ATOM 4899 O O . GLN A 1 346 ? -28.708 22.362 -15.263 1 95.26 346 GLN A O 1
ATOM 4913 N N . GLY A 1 347 ? -29.3 20.471 -14.179 1 94.13 347 GLY A N 1
ATOM 4914 C CA . GLY A 1 347 ? -27.964 20.183 -13.678 1 93.67 347 GLY A CA 1
ATOM 4915 C C . GLY A 1 347 ? -27.493 21.144 -12.607 1 92.9 347 GLY A C 1
ATOM 4916 O O . GLY A 1 347 ? -26.333 21.558 -12.605 1 92.71 347 GLY A O 1
ATOM 4920 N N . ALA A 1 348 ? -28.39 21.493 -11.682 1 92.31 348 ALA A N 1
ATOM 4921 C CA . ALA A 1 348 ? -28.086 22.391 -10.572 1 92.18 348 ALA A CA 1
ATOM 4922 C C . ALA A 1 348 ? -27.787 21.567 -9.323 1 92.02 348 ALA A C 1
ATOM 4923 O O . ALA A 1 348 ? -28.35 20.482 -9.158 1 92.6 348 ALA A O 1
ATOM 4930 N N . THR A 1 349 ? -26.92 22.074 -8.435 1 90.89 349 THR A N 1
ATOM 4931 C CA . THR A 1 349 ? -26.617 21.39 -7.183 1 90.25 349 THR A CA 1
ATOM 4932 C C . THR A 1 349 ? -27.727 21.752 -6.19 1 89.47 349 THR A C 1
ATOM 4933 O O . THR A 1 349 ? -27.863 22.922 -5.831 1 89.45 349 THR A O 1
ATOM 4944 N N . VAL A 1 350 ? -28.549 20.752 -5.788 1 88.57 350 VAL A N 1
ATOM 4945 C CA . VAL A 1 350 ? -29.696 20.948 -4.889 1 87.96 350 VAL A CA 1
ATOM 4946 C C . VAL A 1 350 ? -29.449 20.341 -3.509 1 87.01 350 VAL A C 1
ATOM 4947 O O . VAL A 1 350 ? -28.941 19.222 -3.403 1 86.67 350 VAL A O 1
ATOM 4960 N N . ALA A 1 351 ? -29.845 21.079 -2.458 1 86.36 351 ALA A N 1
ATOM 4961 C CA . ALA A 1 351 ? -29.698 20.658 -1.069 1 86.32 351 ALA A CA 1
ATOM 4962 C C . ALA A 1 351 ? -31.065 20.601 -0.399 1 86.12 351 ALA A C 1
ATOM 4963 O O . ALA A 1 351 ? -31.709 21.641 -0.255 1 86.08 351 ALA A O 1
ATOM 4970 N N . LEU A 1 352 ? -31.499 19.388 0.027 1 85.68 352 LEU A N 1
ATOM 4971 C CA . LEU A 1 352 ? -32.777 19.204 0.711 1 85.47 352 LEU A CA 1
ATOM 4972 C C . LEU A 1 352 ? -32.512 19.285 2.192 1 85.22 352 LEU A C 1
ATOM 4973 O O . LEU A 1 352 ? -31.626 18.597 2.693 1 85.11 352 LEU A O 1
ATOM 4989 N N . ILE A 1 353 ? -33.269 20.138 2.884 1 84.87 353 ILE A N 1
ATOM 4990 C CA . ILE A 1 353 ? -33.11 20.395 4.306 1 84.85 353 ILE A CA 1
ATOM 4991 C C . ILE A 1 353 ? -34.468 20.269 4.999 1 85.36 353 ILE A C 1
ATOM 4992 O O . ILE A 1 353 ? -35.503 20.51 4.393 1 85.22 353 ILE A O 1
ATOM 5008 N N . GLY A 1 354 ? -34.437 19.894 6.267 1 86.11 354 GLY A N 1
ATOM 5009 C CA . GLY A 1 354 ? -35.626 19.746 7.093 1 87.45 354 GLY A CA 1
ATOM 5010 C C . GLY A 1 354 ? -36.002 18.295 7.3 1 88.56 354 GLY A C 1
ATOM 5011 O O . GLY A 1 354 ? -35.816 17.484 6.395 1 88.56 354 GLY A O 1
ATOM 5015 N N . ALA A 1 355 ? -36.54 17.954 8.495 1 89.14 355 ALA A N 1
ATOM 5016 C CA . ALA A 1 355 ? -36.963 16.583 8.816 1 89.76 355 ALA A CA 1
ATOM 5017 C C . ALA A 1 355 ? -38.194 16.169 8.006 1 89.87 355 ALA A C 1
ATOM 5018 O O . ALA A 1 355 ? -38.322 14.995 7.656 1 89.86 355 ALA A O 1
ATOM 5025 N N . ALA A 1 356 ? -39.103 17.125 7.723 1 89.73 356 ALA A N 1
ATOM 5026 C CA . ALA A 1 356 ? -40.308 16.849 6.941 1 90.25 356 ALA A CA 1
ATOM 5027 C C . ALA A 1 356 ? -40.021 16.322 5.524 1 91.15 356 ALA A C 1
ATOM 5028 O O . ALA A 1 356 ? -40.942 15.815 4.89 1 91.38 356 ALA A O 1
ATOM 5035 N N . ALA A 1 357 ? -38.756 16.427 5.037 1 91.5 357 ALA A N 1
ATOM 5036 C CA . ALA A 1 357 ? -38.319 15.928 3.73 1 92.31 357 ALA A CA 1
ATOM 5037 C C . ALA A 1 357 ? -37.958 14.436 3.76 1 93.85 357 ALA A C 1
ATOM 5038 O O . ALA A 1 357 ? -38.024 13.772 2.735 1 94.1 357 ALA A O 1
ATOM 5045 N N . ARG A 1 358 ? -37.538 13.922 4.912 1 94.88 358 ARG A N 1
ATOM 5046 C CA . ARG A 1 358 ? -37.176 12.519 5.089 1 96.35 358 ARG A CA 1
ATOM 5047 C C . ARG A 1 358 ? -38.425 11.774 5.581 1 96.9 358 ARG A C 1
ATOM 5048 O O . ARG A 1 358 ? -38.833 10.785 4.981 1 96.75 358 ARG A O 1
ATOM 5069 N N . ASP A 1 359 ? -39.034 12.275 6.667 1 97.42 359 ASP A N 1
ATOM 5070 C CA . ASP A 1 359 ? -40.224 11.708 7.286 1 98.53 359 ASP A CA 1
ATOM 5071 C C . ASP A 1 359 ? -41.347 12.69 7.075 1 98.9 359 ASP A C 1
ATOM 5072 O O . ASP A 1 359 ? -41.542 13.591 7.894 1 98.85 359 ASP A O 1
ATOM 5081 N N . ALA A 1 360 ? -42.08 12.527 5.97 1 99 360 ALA A N 1
ATOM 5082 C CA . ALA A 1 360 ? -43.159 13.434 5.613 1 99.63 360 ALA A CA 1
ATOM 5083 C C . ALA A 1 360 ? -44.426 13.316 6.489 1 100.17 360 ALA A C 1
ATOM 5084 O O . ALA A 1 360 ? -44.679 12.282 7.112 1 100.13 360 ALA A O 1
ATOM 5091 N N . ARG A 1 361 ? -45.208 14.406 6.529 1 100.53 361 ARG A N 1
ATOM 5092 C CA . ARG A 1 361 ? -46.491 14.495 7.216 1 101.51 361 ARG A CA 1
ATOM 5093 C C . ARG A 1 361 ? -47.548 14.488 6.081 1 102.23 361 ARG A C 1
ATOM 5094 O O . ARG A 1 361 ? -47.794 15.515 5.438 1 102.49 361 ARG A O 1
ATOM 5115 N N . VAL A 1 362 ? -48.113 13.311 5.786 1 102.12 362 VAL A N 1
ATOM 5116 C CA . VAL A 1 362 ? -49.068 13.168 4.682 1 102.47 362 VAL A CA 1
ATOM 5117 C C . VAL A 1 362 ? -50.524 13.286 5.141 1 103.34 362 VAL A C 1
ATOM 5118 O O . VAL A 1 362 ? -51.373 13.669 4.339 1 103.66 362 VAL A O 1
ATOM 5131 N N . LEU A 1 363 ? -50.821 12.959 6.405 1 103.63 363 LEU A N 1
ATOM 5132 C CA . LEU A 1 363 ? -52.168 13.103 6.954 1 104.46 363 LEU A CA 1
ATOM 5133 C C . LEU A 1 363 ? -52.128 14.02 8.164 1 105.56 363 LEU A C 1
ATOM 5134 O O . LEU A 1 363 ? -51.093 14.155 8.823 1 105.63 363 LEU A O 1
ATOM 5150 N N . GLY A 1 364 ? -53.272 14.629 8.446 1 106.36 364 GLY A N 1
ATOM 5151 C CA . GLY A 1 364 ? -53.49 15.437 9.636 1 107.64 364 GLY A CA 1
ATOM 5152 C C . GLY A 1 364 ? -54.105 14.565 10.72 1 108.7 364 GLY A C 1
ATOM 5153 O O . GLY A 1 364 ? -54.75 13.554 10.418 1 108.72 364 GLY A O 1
ATOM 5157 N N . GLY A 1 365 ? -53.923 14.951 11.977 1 109.34 365 GLY A N 1
ATOM 5158 C CA . GLY A 1 365 ? -54.448 14.178 13.097 1 110.53 365 GLY A CA 1
ATOM 5159 C C . GLY A 1 365 ? -55.964 14.18 13.261 1 111.47 365 GLY A C 1
ATOM 5160 O O . GLY A 1 365 ? -56.641 15.159 12.961 1 111.81 365 GLY A O 1
ATOM 5164 N N . GLY A 1 366 ? -56.5 13.081 13.754 1 111.56 366 GLY A N 1
ATOM 5165 C CA . GLY A 1 366 ? -57.925 12.926 13.986 1 112.1 366 GLY A CA 1
ATOM 5166 C C . GLY A 1 366 ? -58.439 11.629 13.412 1 112.72 366 GLY A C 1
ATOM 5167 O O . GLY A 1 366 ? -57.667 10.766 12.98 1 112.86 366 GLY A O 1
ATOM 5171 N N . SER A 1 367 ? -59.757 11.491 13.396 1 112.91 367 SER A N 1
ATOM 5172 C CA . SER A 1 367 ? -60.417 10.303 12.861 1 113.45 367 SER A CA 1
ATOM 5173 C C . SER A 1 367 ? -60.215 10.134 11.336 1 113.51 367 SER A C 1
ATOM 5174 O O . SER A 1 367 ? -60.341 9.016 10.831 1 113.34 367 SER A O 1
ATOM 5182 N N . ALA A 1 368 ? -59.857 11.227 10.62 1 113.54 368 ALA A N 1
ATOM 5183 C CA . ALA A 1 368 ? -59.578 11.187 9.185 1 114.09 368 ALA A CA 1
ATOM 5184 C C . ALA A 1 368 ? -58.31 10.384 8.842 1 114.69 368 ALA A C 1
ATOM 5185 O O . ALA A 1 368 ? -58.12 10.064 7.671 1 114.84 368 ALA A O 1
ATOM 5192 N N . THR A 1 369 ? -57.447 10.062 9.831 1 114.88 369 THR A N 1
ATOM 5193 C CA . THR A 1 369 ? -56.229 9.292 9.577 1 115.39 369 THR A CA 1
ATOM 5194 C C . THR A 1 369 ? -56.531 7.869 9.066 1 115.51 369 THR A C 1
ATOM 5195 O O . THR A 1 369 ? -57.546 7.273 9.426 1 115.66 369 THR A O 1
ATOM 5206 N N . VAL A 1 370 ? -55.633 7.353 8.213 1 115.11 370 VAL A N 1
ATOM 5207 C CA . VAL A 1 370 ? -55.639 5.997 7.634 1 115.07 370 VAL A CA 1
ATOM 5208 C C . VAL A 1 370 ? -54.146 5.537 7.544 1 114.92 370 VAL A C 1
ATOM 5209 O O . VAL A 1 370 ? -53.252 6.344 7.836 1 115.21 370 VAL A O 1
ATOM 5222 N N . PHE A 1 371 ? -53.86 4.281 7.135 1 114.36 371 PHE A N 1
ATOM 5223 C CA . PHE A 1 371 ? -52.469 3.869 6.919 1 114.46 371 PHE A CA 1
ATOM 5224 C C . PHE A 1 371 ? -52.304 3.521 5.44 1 112.99 371 PHE A C 1
ATOM 5225 O O . PHE A 1 371 ? -52.837 2.495 5.004 1 113.17 371 PHE A O 1
ATOM 5242 N N . PRO A 1 372 ? -51.588 4.348 4.64 1 111.23 372 PRO A N 1
ATOM 5243 C CA . PRO A 1 372 ? -51.402 3.994 3.222 1 109.96 372 PRO A CA 1
ATOM 5244 C C . PRO A 1 372 ? -50.476 2.801 3.016 1 108.07 372 PRO A C 1
ATOM 5245 O O . PRO A 1 372 ? -49.801 2.385 3.96 1 108.29 372 PRO A O 1
ATOM 5256 N N . ALA A 1 373 ? -50.434 2.241 1.792 1 106.07 373 ALA A N 1
ATOM 5257 C CA . ALA A 1 373 ? -49.55 1.106 1.519 1 104.84 373 ALA A CA 1
ATOM 5258 C C . ALA A 1 373 ? -48.062 1.558 1.716 1 103.42 373 ALA A C 1
ATOM 5259 O O . ALA A 1 373 ? -47.384 1.035 2.608 1 103.68 373 ALA A O 1
ATOM 5266 N N . ARG A 1 374 ? -47.61 2.602 0.986 1 101.6 374 ARG A N 1
ATOM 5267 C CA . ARG A 1 374 ? -46.274 3.178 1.157 1 100.13 374 ARG A CA 1
ATOM 5268 C C . ARG A 1 374 ? -46.324 4.637 0.797 1 97.53 374 ARG A C 1
ATOM 5269 O O . ARG A 1 374 ? -47.115 5.047 -0.058 1 97.58 374 ARG A O 1
ATOM 5290 N N . VAL A 1 375 ? -45.464 5.416 1.452 1 95.09 375 VAL A N 1
ATOM 5291 C CA . VAL A 1 375 ? -45.397 6.85 1.271 1 93.05 375 VAL A CA 1
ATOM 5292 C C . VAL A 1 375 ? -44.114 7.288 0.559 1 90.82 375 VAL A C 1
ATOM 5293 O O . VAL A 1 375 ? -43.019 6.85 0.915 1 90.86 375 VAL A O 1
ATOM 5306 N N . VAL A 1 376 ? -44.266 8.17 -0.444 1 88.56 376 VAL A N 1
ATOM 5307 C CA . VAL A 1 376 ? -43.157 8.741 -1.176 1 86.9 376 VAL A CA 1
ATOM 5308 C C . VAL A 1 376 ? -42.863 10.049 -0.472 1 85.42 376 VAL A C 1
ATOM 5309 O O . VAL A 1 376 ? -43.745 10.907 -0.401 1 85.46 376 VAL A O 1
ATOM 5322 N N . SER A 1 377 ? -41.657 10.176 0.102 1 83.97 377 SER A N 1
ATOM 5323 C CA . SER A 1 377 ? -41.221 11.383 0.79 1 82.82 377 SER A CA 1
ATOM 5324 C C . SER A 1 377 ? -40.524 12.329 -0.214 1 81.79 377 SER A C 1
ATOM 5325 O O . SER A 1 377 ? -40.025 11.863 -1.244 1 82.02 377 SER A O 1
ATOM 5333 N N . PRO A 1 378 ? -40.394 13.634 0.096 1 80.43 378 PRO A N 1
ATOM 5334 C CA . PRO A 1 378 ? -39.68 14.54 -0.812 1 79.69 378 PRO A CA 1
ATOM 5335 C C . PRO A 1 378 ? -38.258 14.121 -1.169 1 78.82 378 PRO A C 1
ATOM 5336 O O . PRO A 1 378 ? -37.813 14.391 -2.28 1 78.39 378 PRO A O 1
ATOM 5347 N N . LEU A 1 379 ? -37.541 13.491 -0.233 1 78.69 379 LEU A N 1
ATOM 5348 C CA . LEU A 1 379 ? -36.181 13.038 -0.491 1 79.51 379 LEU A CA 1
ATOM 5349 C C . LEU A 1 379 ? -36.18 11.779 -1.338 1 80.98 379 LEU A C 1
ATOM 5350 O O . LEU A 1 379 ? -35.301 11.632 -2.177 1 81.06 379 LEU A O 1
ATOM 5366 N N . ASP A 1 380 ? -37.162 10.881 -1.148 1 82.07 380 ASP A N 1
ATOM 5367 C CA . ASP A 1 380 ? -37.296 9.689 -1.989 1 83.67 380 ASP A CA 1
ATOM 5368 C C . ASP A 1 380 ? -37.563 10.135 -3.465 1 84.53 380 ASP A C 1
ATOM 5369 O O . ASP A 1 380 ? -36.88 9.689 -4.392 1 83.96 38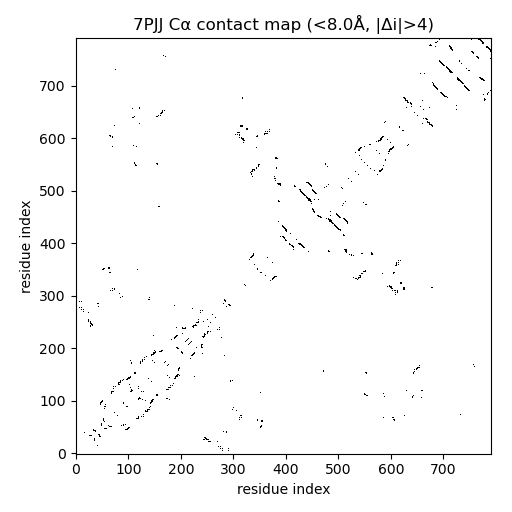0 ASP A O 1
ATOM 5378 N N . GLY A 1 381 ? -38.526 11.049 -3.633 1 85.55 381 GLY A N 1
ATOM 5379 C CA . GLY A 1 381 ? -38.919 11.609 -4.921 1 86.65 381 GLY A CA 1
ATOM 5380 C C . GLY A 1 381 ? -37.843 12.408 -5.626 1 87.66 381 GLY A C 1
ATOM 5381 O O . GLY A 1 381 ? -37.626 12.202 -6.823 1 87.93 381 GLY A O 1
ATOM 5385 N N . LEU A 1 382 ? -37.18 13.345 -4.918 1 88.04 382 LEU A N 1
ATOM 5386 C CA . LEU A 1 382 ? -36.133 14.151 -5.551 1 89.05 382 LEU A CA 1
ATOM 5387 C C . LEU A 1 382 ? -34.871 13.341 -5.867 1 90.56 382 LEU A C 1
ATOM 5388 O O . LEU A 1 382 ? -34.184 13.675 -6.829 1 90.66 382 LEU A O 1
ATOM 5404 N N . THR A 1 383 ? -34.565 12.279 -5.097 1 91.4 383 THR A N 1
ATOM 5405 C CA . THR A 1 383 ? -33.389 11.438 -5.371 1 92.5 383 THR A CA 1
ATOM 5406 C C . THR A 1 383 ? -33.486 10.773 -6.747 1 93.54 383 THR A C 1
ATOM 5407 O O . THR A 1 383 ? -32.484 10.697 -7.473 1 93.76 383 THR A O 1
ATOM 5418 N N . ALA A 1 384 ? -34.695 10.297 -7.089 1 93.93 384 ALA A N 1
ATOM 5419 C CA . ALA A 1 384 ? -34.987 9.66 -8.363 1 94.85 384 ALA A CA 1
ATOM 5420 C C . ALA A 1 384 ? -35.117 10.692 -9.468 1 96.09 384 ALA A C 1
ATOM 5421 O O . ALA A 1 384 ? -34.679 10.433 -10.589 1 96.23 384 ALA A O 1
ATOM 5428 N N . ALA A 1 385 ? -35.732 11.848 -9.176 1 97.06 385 ALA A N 1
ATOM 5429 C CA . ALA A 1 385 ? -35.913 12.896 -10.179 1 98.71 385 ALA A CA 1
ATOM 5430 C C . ALA A 1 385 ? -34.579 13.527 -10.599 1 100.37 385 ALA A C 1
ATOM 5431 O O . ALA A 1 385 ? -34.351 13.695 -11.793 1 100.66 385 ALA A O 1
ATOM 5438 N N . LEU A 1 386 ? -33.696 13.857 -9.638 1 101.29 386 LEU A N 1
ATOM 5439 C CA . LEU A 1 386 ? -32.381 14.433 -9.939 1 102.7 386 LEU A CA 1
ATOM 5440 C C . LEU A 1 386 ? -31.381 13.322 -10.357 1 104.78 386 LEU A C 1
ATOM 5441 O O . LEU A 1 386 ? -31.668 12.13 -10.165 1 105.02 386 LEU A O 1
ATOM 5457 N N . PRO A 1 387 ? -30.215 13.669 -10.967 1 105.9 387 PRO A N 1
ATOM 5458 C CA . PRO A 1 387 ? -29.283 12.628 -11.436 1 106.83 387 PRO A CA 1
ATOM 5459 C C . PRO A 1 387 ? -28.251 12.223 -10.357 1 107.95 387 PRO A C 1
ATOM 5460 O O . PRO A 1 387 ? -28.545 12.363 -9.156 1 107.95 387 PRO A O 1
ATOM 5471 N N . GLU A 1 388 ? -27.069 11.657 -10.765 1 108.7 388 GLU A N 1
ATOM 5472 C CA . GLU A 1 388 ? -25.967 11.265 -9.868 1 109.73 388 GLU A CA 1
ATOM 5473 C C . GLU A 1 388 ? -25.611 12.432 -8.943 1 110.58 388 GLU A C 1
ATOM 5474 O O . GLU A 1 388 ? -25.558 13.58 -9.399 1 110.87 388 GLU A O 1
ATOM 5486 N N . GLY A 1 389 ? -25.454 12.146 -7.658 1 110.59 389 GLY A N 1
ATOM 5487 C CA . GLY A 1 389 ? -25.237 13.19 -6.668 1 111.01 389 GLY A CA 1
ATOM 5488 C C . GLY A 1 389 ? -26.556 13.873 -6.333 1 111.01 389 GLY A C 1
ATOM 5489 O O . GLY A 1 389 ? -26.612 15.109 -6.256 1 111.11 389 GLY A O 1
ATOM 5493 N N . ALA A 1 390 ? -27.651 13.044 -6.188 1 110.3 390 ALA A N 1
ATOM 5494 C CA . ALA A 1 390 ? -29.047 13.396 -5.79 1 109.49 390 ALA A CA 1
ATOM 5495 C C . ALA A 1 390 ? -29.104 14.551 -4.706 1 108.06 390 ALA A C 1
ATOM 5496 O O . ALA A 1 390 ? -28.041 15.138 -4.467 1 108.84 390 ALA A O 1
ATOM 5503 N N . PRO A 1 391 ? -30.246 14.97 -4.077 1 105.7 391 PRO A N 1
ATOM 5504 C CA . PRO A 1 391 ? -30.173 16.104 -3.143 1 104.09 391 PRO A CA 1
ATOM 5505 C C . PRO A 1 391 ? -29.287 15.799 -1.962 1 102.44 391 PRO A C 1
ATOM 5506 O O . PRO A 1 391 ? -29.392 14.711 -1.401 1 102.87 391 PRO A O 1
ATOM 5517 N N . THR A 1 392 ? -28.414 16.746 -1.584 1 100.41 392 THR A N 1
ATOM 5518 C CA . THR A 1 392 ? -27.565 16.568 -0.415 1 98.83 392 THR A CA 1
ATOM 5519 C C . THR A 1 392 ? -28.508 16.826 0.757 1 97.23 392 THR A C 1
ATOM 5520 O O . THR A 1 392 ? -29.065 17.917 0.849 1 97.07 392 THR A O 1
ATOM 5531 N N . TYR A 1 393 ? -28.808 15.794 1.547 1 96.09 393 TYR A N 1
ATOM 5532 C CA . TYR A 1 393 ? -29.751 15.939 2.65 1 95.76 393 TYR A CA 1
ATOM 5533 C C . TYR A 1 393 ? -29.082 16.35 3.954 1 95.56 393 TYR A C 1
ATOM 5534 O O . TYR A 1 393 ? -28.026 15.843 4.32 1 95.5 393 TYR A O 1
ATOM 5552 N N . ALA A 1 394 ? -29.741 17.248 4.666 1 95.44 394 ALA A N 1
ATOM 5553 C CA . ALA A 1 394 ? -29.304 17.702 5.969 1 95.89 394 ALA A CA 1
ATOM 5554 C C . ALA A 1 394 ? -30.549 18.054 6.783 1 96.24 394 ALA A C 1
ATOM 5555 O O . ALA A 1 394 ? -31.28 18.948 6.392 1 96.21 394 ALA A O 1
ATOM 5562 N N . LEU A 1 395 ? -30.833 17.314 7.857 1 96.6 395 LEU A N 1
ATOM 5563 C CA . LEU A 1 395 ? -31.99 17.596 8.701 1 97.7 395 LEU A CA 1
ATOM 5564 C C . LEU A 1 395 ? -31.704 18.899 9.447 1 99.13 395 LEU A C 1
ATOM 5565 O O . LEU A 1 395 ? -30.694 18.998 10.151 1 99.62 395 LEU A O 1
ATOM 5581 N N . GLY A 1 396 ? -32.548 19.898 9.254 1 99.6 396 GLY A N 1
ATOM 5582 C CA . GLY A 1 396 ? -32.335 21.197 9.87 1 100.96 396 GLY A CA 1
ATOM 5583 C C . GLY A 1 396 ? -32.882 21.272 11.269 1 102.47 396 GLY A C 1
ATOM 5584 O O . GLY A 1 396 ? -32.223 21.776 12.176 1 102.65 396 GLY A O 1
ATOM 5588 N N . ALA A 1 397 ? -34.113 20.817 11.437 1 103.61 397 ALA A N 1
ATOM 5589 C CA . ALA A 1 397 ? -34.786 20.817 12.729 1 105.2 397 ALA A CA 1
ATOM 5590 C C . ALA A 1 397 ? -35.894 19.787 12.721 1 107.16 397 ALA A C 1
ATOM 5591 O O . ALA A 1 397 ? -36.48 19.522 11.674 1 107.01 397 ALA A O 1
ATOM 5598 N N . ASP A 1 398 ? -36.181 19.211 13.892 1 108.87 398 ASP A N 1
ATOM 5599 C CA . ASP A 1 398 ? -37.216 18.194 14.055 1 110.81 398 ASP A CA 1
ATOM 5600 C C . ASP A 1 398 ? -38.489 18.817 14.649 1 112.47 398 ASP A C 1
ATOM 5601 O O . ASP A 1 398 ? -38.472 19.227 15.81 1 112.61 398 ASP A O 1
ATOM 5610 N N . PRO A 1 399 ? -39.601 18.903 13.89 1 113.67 399 PRO A N 1
ATOM 5611 C CA . PRO A 1 399 ? -40.846 19.413 14.484 1 115.08 399 PRO A CA 1
ATOM 5612 C C . PRO A 1 399 ? -41.573 18.347 15.323 1 117.25 399 PRO A C 1
ATOM 5613 O O . PRO A 1 399 ? -42.294 18.695 16.257 1 117.43 399 PRO A O 1
ATOM 5624 N N . ASN A 1 400 ? -41.386 17.045 14.984 1 118.59 400 ASN A N 1
ATOM 5625 C CA . ASN A 1 400 ? -42.052 15.91 15.629 1 120.12 400 ASN A CA 1
ATOM 5626 C C . ASN A 1 400 ? -41.488 15.539 17.011 1 120.52 400 ASN A C 1
ATOM 5627 O O . ASN A 1 400 ? -40.931 14.457 17.204 1 120.82 400 ASN A O 1
ATOM 5638 N N . GLU A 1 401 ? -41.7 16.43 17.976 1 120.34 401 GLU A N 1
ATOM 5639 C CA . GLU A 1 401 ? -41.318 16.251 19.385 1 120.68 401 GLU A CA 1
ATOM 5640 C C . GLU A 1 401 ? -42.238 17.176 20.245 1 120.64 401 GLU A C 1
ATOM 5641 O O . GLU A 1 401 ? -42.88 18.057 19.672 1 120.63 401 GLU A O 1
ATOM 5653 N N . GLU A 1 402 ? -42.432 16.94 21.557 1 120.44 402 GLU A N 1
ATOM 5654 C CA . GLU A 1 402 ? -41.699 16.024 22.44 1 120.82 402 GLU A CA 1
ATOM 5655 C C . GLU A 1 402 ? -41.741 14.507 22.078 1 120.69 402 GLU A C 1
ATOM 5656 O O . GLU A 1 402 ? -40.705 13.857 22.208 1 121.14 402 GLU A O 1
ATOM 5668 N N . LEU A 1 403 ? -42.891 13.941 21.666 1 119.68 403 LEU A N 1
ATOM 5669 C CA 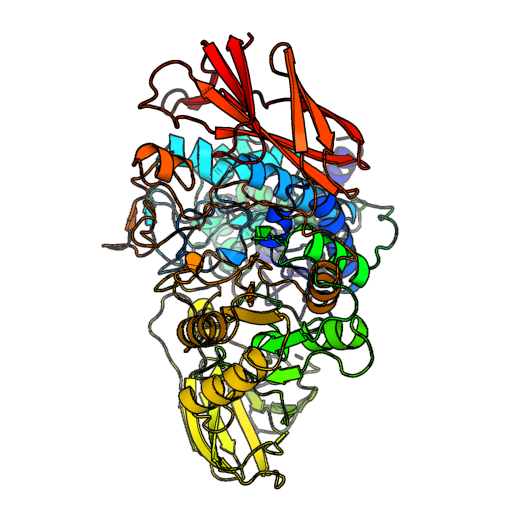. LEU A 1 403 ? -42.979 12.498 21.403 1 119.04 403 LEU A CA 1
ATOM 5670 C C . LEU A 1 403 ? -43.509 12.168 20.026 1 118.93 403 LEU A C 1
ATOM 5671 O O . LEU A 1 403 ? -44.046 13.036 19.346 1 119.31 403 LEU A O 1
ATOM 5687 N N . ALA A 1 404 ? -43.316 10.912 19.598 1 118.42 404 ALA A N 1
ATOM 5688 C CA . ALA A 1 404 ? -43.76 10.413 18.293 1 118.43 404 ALA A CA 1
ATOM 5689 C C . ALA A 1 404 ? -44.014 8.904 18.371 1 118.06 404 ALA A C 1
ATOM 5690 O O . ALA A 1 404 ? -43.336 8.215 19.131 1 118.19 404 ALA A O 1
ATOM 5697 N N . VAL A 1 405 ? -44.964 8.379 17.566 1 117.47 405 VAL A N 1
ATOM 5698 C CA . VAL A 1 405 ? -45.316 6.951 17.577 1 117.3 405 VAL A CA 1
ATOM 5699 C C . VAL A 1 405 ? -44.079 6.064 17.375 1 117.78 405 VAL A C 1
ATOM 5700 O O . VAL A 1 405 ? -43.22 6.384 16.556 1 117.91 405 VAL A O 1
ATOM 5713 N N . ALA A 1 406 ? -43.956 4.997 18.181 1 117.75 406 ALA A N 1
ATOM 5714 C CA . ALA A 1 406 ? -42.816 4.089 18.103 1 118.15 406 ALA A CA 1
ATOM 5715 C C . ALA A 1 406 ? -42.902 3.305 16.804 1 118.64 406 ALA A C 1
ATOM 5716 O O . ALA A 1 406 ? -43.877 2.593 16.612 1 118.96 406 ALA A O 1
ATOM 5723 N N . ASP A 1 407 ? -41.931 3.462 15.893 1 118.48 407 ASP A N 1
ATOM 5724 C CA . ASP A 1 407 ? -41.97 2.758 14.603 1 118.79 407 ASP A CA 1
ATOM 5725 C C . ASP A 1 407 ? -40.549 2.393 14.136 1 118.24 407 ASP A C 1
ATOM 5726 O O . ASP A 1 407 ? -40.277 1.218 13.866 1 118.15 407 ASP A O 1
ATOM 5735 N N . THR A 1 408 ? -39.652 3.4 14.052 1 117.68 408 THR A N 1
ATOM 5736 C CA . THR A 1 408 ? -38.272 3.221 13.602 1 117.55 408 THR A CA 1
ATOM 5737 C C . THR A 1 408 ? -37.487 2.362 14.609 1 117.16 408 THR A C 1
ATOM 5738 O O . THR A 1 408 ? -37.196 2.815 15.718 1 117.21 408 THR A O 1
ATOM 5749 N N . GLY A 1 409 ? -37.168 1.133 14.208 1 116.51 409 GLY A N 1
ATOM 5750 C CA . GLY A 1 409 ? -36.423 0.19 15.035 1 116.34 409 GLY A CA 1
ATOM 5751 C C . GLY A 1 409 ? -37.264 -0.668 15.963 1 115.72 409 GLY A C 1
ATOM 5752 O O . GLY A 1 409 ? -36.71 -1.468 16.728 1 115.96 409 GLY A O 1
ATOM 5756 N N . PHE A 1 410 ? -38.603 -0.55 15.884 1 114.62 410 PHE A N 1
ATOM 5757 C CA . PHE A 1 410 ? -39.495 -1.324 16.736 1 114.11 410 PHE A CA 1
ATOM 5758 C C . PHE A 1 410 ? -40.091 -2.5 15.982 1 113.19 410 PHE A C 1
ATOM 5759 O O . PHE A 1 410 ? -40.651 -2.314 14.897 1 113.39 410 PHE A O 1
ATOM 5776 N N . THR A 1 411 ? -39.986 -3.708 16.573 1 111.9 411 THR A N 1
ATOM 5777 C CA . THR A 1 411 ? -40.529 -4.943 16.006 1 111.14 411 THR A CA 1
ATOM 5778 C C . THR A 1 411 ? -41.546 -5.488 17.004 1 109.69 411 THR A C 1
ATOM 5779 O O . THR A 1 411 ? -41.209 -6.353 17.812 1 109.79 411 THR A O 1
ATOM 5790 N N . LEU A 1 412 ? -42.792 -4.966 16.946 1 108.07 412 LEU A N 1
ATOM 5791 C CA . LEU A 1 412 ? -43.859 -5.289 17.897 1 106.78 412 LEU A CA 1
ATOM 5792 C C . LEU A 1 412 ? -44.964 -6.246 17.414 1 105.36 412 LEU A C 1
ATOM 5793 O O . LEU A 1 412 ? -45.311 -6.273 16.231 1 105.56 412 LEU A O 1
ATOM 5809 N N . ARG A 1 413 ? -45.541 -6.994 18.384 1 103.64 413 ARG A N 1
ATOM 5810 C CA . ARG A 1 413 ? -46.687 -7.901 18.236 1 102.42 413 ARG A CA 1
ATOM 5811 C C . ARG A 1 413 ? -47.787 -7.339 19.178 1 100.9 413 ARG A C 1
ATOM 5812 O O . ARG A 1 413 ? -47.469 -6.588 20.1 1 101.02 413 ARG A O 1
ATOM 5833 N N . ALA A 1 414 ? -49.06 -7.706 18.973 1 99.55 414 ALA A N 1
ATOM 5834 C CA . ALA A 1 414 ? -50.184 -7.244 19.815 1 98.77 414 ALA A CA 1
ATOM 5835 C C . ALA A 1 414 ? -50.845 -8.437 20.545 1 97.85 414 ALA A C 1
ATOM 5836 O O . ALA A 1 414 ? -51.753 -9.071 20.005 1 98.12 414 ALA A O 1
ATOM 5843 N N . VAL A 1 415 ? -50.417 -8.705 21.787 1 96.55 415 VAL A N 1
ATOM 5844 C CA . VAL A 1 415 ? -50.864 -9.874 22.553 1 96.04 415 VAL A CA 1
ATOM 5845 C C . VAL A 1 415 ? -52.159 -9.631 23.315 1 95.85 415 VAL A C 1
ATOM 5846 O O . VAL A 1 415 ? -52.227 -8.694 24.093 1 95.82 415 VAL A O 1
ATOM 5859 N N . CYS A 1 416 ? -53.144 -10.531 23.185 1 95.71 416 CYS A N 1
ATOM 5860 C CA . CYS A 1 416 ? -54.422 -10.433 23.908 1 96.09 416 CYS A CA 1
ATOM 5861 C C . CYS A 1 416 ? -54.406 -11.396 25.093 1 95.62 416 CYS A C 1
ATOM 5862 O O . CYS A 1 416 ? -53.985 -12.531 24.911 1 95.88 416 CYS A O 1
ATOM 5870 N N . ARG A 1 417 ? -54.84 -10.953 26.298 1 94.68 417 ARG A N 1
ATOM 5871 C CA . ARG A 1 417 ? -54.899 -11.796 27.504 1 94.2 417 ARG A CA 1
ATOM 5872 C C . ARG A 1 417 ? -56.31 -11.784 28.075 1 93.73 417 ARG A C 1
ATOM 5873 O O . ARG A 1 417 ? -57.036 -10.815 27.918 1 93.63 417 ARG A O 1
ATOM 5894 N N . ASP A 1 418 ? -56.677 -12.845 28.773 1 93.59 418 ASP A N 1
ATOM 5895 C CA . ASP A 1 418 ? -57.979 -12.955 29.433 1 94.17 418 ASP A CA 1
ATOM 5896 C C . ASP A 1 418 ? -57.805 -12.578 30.941 1 95.16 418 ASP A C 1
ATOM 5897 O O . ASP A 1 418 ? -56.791 -11.971 31.311 1 95.41 418 ASP A O 1
ATOM 5906 N N . ALA A 1 419 ? -58.804 -12.873 31.798 1 95.36 419 ALA A N 1
ATOM 5907 C CA . ALA A 1 419 ? -58.724 -12.581 33.225 1 95.82 419 ALA A CA 1
ATOM 5908 C C . ALA A 1 419 ? -57.531 -13.285 33.87 1 96.38 419 ALA A C 1
ATOM 5909 O O . ALA A 1 419 ? -56.862 -12.681 34.713 1 96.87 419 ALA A O 1
ATOM 5916 N N . SER A 1 420 ? -57.25 -14.554 33.475 1 96 420 SER A N 1
ATOM 5917 C CA . SER A 1 420 ? -56.114 -15.301 34.036 1 96.03 420 SER A CA 1
ATOM 5918 C C . SER A 1 420 ? -54.78 -14.973 33.365 1 96.03 420 SER A C 1
ATOM 5919 O O . SER A 1 420 ? -53.847 -15.76 33.507 1 96.21 420 SER A O 1
ATOM 5927 N N . GLY A 1 421 ? -54.699 -13.851 32.643 1 95.88 421 GLY A N 1
ATOM 5928 C CA . GLY A 1 421 ? -53.504 -13.442 31.921 1 96.48 421 GLY A CA 1
ATOM 5929 C C . GLY A 1 421 ? -53.072 -14.375 30.804 1 97.01 421 GLY A C 1
ATOM 5930 O O . GLY A 1 421 ? -52.035 -14.133 30.187 1 96.92 421 GLY A O 1
ATOM 5934 N N . THR A 1 422 ? -53.847 -15.453 30.529 1 97.45 422 THR A N 1
ATOM 5935 C CA . THR A 1 422 ? -53.513 -16.431 29.494 1 98.29 422 THR A CA 1
ATOM 5936 C C . THR A 1 422 ? -53.642 -15.77 28.143 1 99.09 422 THR A C 1
ATOM 5937 O O . THR A 1 422 ? -54.632 -15.084 27.895 1 99.2 422 THR A O 1
ATOM 5948 N N . VAL A 1 423 ? -52.66 -15.982 27.267 1 99.52 423 VAL A N 1
ATOM 5949 C CA . VAL A 1 423 ? -52.683 -15.403 25.935 1 100.48 423 VAL A CA 1
ATOM 5950 C C . VAL A 1 423 ? -53.817 -16.053 25.129 1 101.67 423 VAL A C 1
ATOM 5951 O O . VAL A 1 423 ? -53.981 -17.274 25.156 1 101.65 423 VAL A O 1
ATOM 5964 N N . ILE A 1 424 ? -54.625 -15.213 24.461 1 102.43 424 ILE A N 1
ATOM 5965 C CA . ILE A 1 424 ? -55.745 -15.614 23.611 1 103.55 424 ILE A CA 1
ATOM 5966 C C . ILE A 1 424 ? -55.623 -14.954 22.211 1 105.48 424 ILE A C 1
ATOM 5967 O O . ILE A 1 424 ? -56.642 -14.656 21.59 1 105.79 424 ILE A O 1
ATOM 5983 N N . GLY A 1 425 ? -54.391 -14.753 21.725 1 106.43 425 GLY A N 1
ATOM 5984 C CA . GLY A 1 425 ? -54.153 -14.17 20.412 1 107.77 425 GLY A CA 1
ATOM 5985 C C . GLY A 1 425 ? -52.975 -13.222 20.355 1 109.07 425 GLY A C 1
ATOM 5986 O O . GLY A 1 425 ? -52.573 -12.658 21.375 1 109.04 425 GLY A O 1
ATOM 5990 N N . THR A 1 426 ? -52.432 -13.045 19.135 1 110.09 426 THR A N 1
ATOM 5991 C CA . THR A 1 426 ? -51.321 -12.149 18.833 1 111.61 426 THR A CA 1
ATOM 5992 C C . THR A 1 426 ? -51.481 -11.575 17.418 1 113.42 426 THR A C 1
ATOM 5993 O O . THR A 1 426 ? -51.061 -12.215 16.453 1 113.7 426 THR A O 1
ATOM 6004 N N . ARG A 1 427 ? -52.079 -10.374 17.289 1 114.32 427 ARG A N 1
ATOM 6005 C CA . ARG A 1 427 ? -52.183 -9.694 15.993 1 115.49 427 ARG A CA 1
ATOM 6006 C C . ARG A 1 427 ? -50.833 -9.033 15.669 1 116.96 427 ARG A C 1
ATOM 6007 O O . ARG A 1 427 ? -50.036 -8.773 16.574 1 117 427 ARG A O 1
ATOM 6028 N N . SER A 1 428 ? -50.569 -8.761 14.384 1 117.92 428 SER A N 1
ATOM 6029 C CA . SER A 1 428 ? -49.331 -8.089 13.997 1 119.07 428 SER A CA 1
ATOM 6030 C C . SER A 1 428 ? -49.509 -6.593 14.246 1 120.04 428 SER A C 1
ATOM 6031 O O . SER A 1 428 ? -50.541 -6.037 13.859 1 120.03 428 SER A O 1
ATOM 6039 N N . ALA A 1 429 ? -48.535 -5.946 14.912 1 120.58 429 ALA A N 1
ATOM 6040 C CA . ALA A 1 429 ? -48.621 -4.51 15.175 1 121.52 429 ALA A CA 1
ATOM 6041 C C . ALA A 1 429 ? -48.2 -3.757 13.922 1 122.39 429 ALA A C 1
ATOM 6042 O O . ALA A 1 429 ? -47.216 -4.153 13.285 1 122.41 429 ALA A O 1
ATOM 6049 N N . PRO A 1 430 ? -48.912 -2.673 13.54 1 122.8 430 PRO A N 1
ATOM 6050 C CA . PRO A 1 430 ? -48.483 -1.916 12.354 1 123.13 430 PRO A CA 1
ATOM 6051 C C . PRO A 1 430 ? -47.176 -1.168 12.635 1 123.74 430 PRO A C 1
ATOM 6052 O O . PRO A 1 430 ? -46.216 -1.232 11.863 1 123.84 430 PRO A O 1
ATOM 6063 N N . ASN A 1 431 ? -47.126 -0.517 13.792 1 123.92 431 ASN A N 1
ATOM 6064 C CA . ASN A 1 431 ? -45.965 0.246 14.213 1 124.61 431 ASN A CA 1
ATOM 6065 C C . ASN A 1 431 ? -45.994 0.496 15.733 1 124.94 431 ASN A C 1
ATOM 6066 O O . ASN A 1 431 ? -44.997 0.262 16.418 1 125.48 431 ASN A O 1
ATOM 6077 N N . GLY A 1 432 ? -47.134 0.958 16.232 1 124.22 432 GLY A N 1
ATOM 6078 C CA . GLY A 1 432 ? -47.345 1.277 17.639 1 123.73 432 GLY A CA 1
ATOM 6079 C C . GLY A 1 432 ? -48.815 1.398 17.974 1 122.98 432 GLY A C 1
ATOM 6080 O O . GLY A 1 432 ? -49.238 0.995 19.051 1 123.07 432 GLY A O 1
ATOM 6084 N N . HIS A 1 433 ? -49.606 1.962 17.063 1 122.15 433 HIS A N 1
ATOM 6085 C CA . HIS A 1 433 ? -51.043 2.105 17.254 1 121.99 433 HIS A CA 1
ATOM 6086 C C . HIS A 1 433 ? -51.765 0.749 17.336 1 121.37 433 HIS A C 1
ATOM 6087 O O . HIS A 1 433 ? -51.259 -0.259 16.844 1 121.17 433 HIS A O 1
ATOM 6101 N N . ILE A 1 434 ? -52.926 0.727 18.023 1 120.95 434 ILE A N 1
ATOM 6102 C CA . ILE A 1 434 ? -53.767 -0.468 18.177 1 121.22 434 ILE A CA 1
ATOM 6103 C C . ILE A 1 434 ? -55.2 -0.047 18.605 1 121.53 434 ILE A C 1
ATOM 6104 O O . ILE A 1 434 ? -55.354 0.936 19.332 1 121.66 434 ILE A O 1
ATOM 6120 N N . GLN A 1 435 ? -56.232 -0.8 18.161 1 121.43 435 GLN A N 1
ATOM 6121 C CA . GLN A 1 435 ? -57.646 -0.523 18.457 1 121.57 435 GLN A CA 1
ATOM 6122 C C . GLN A 1 435 ? -58.385 -1.829 18.774 1 121.71 435 GLN A C 1
ATOM 6123 O O . GLN A 1 435 ? -59.607 -1.836 18.937 1 121.66 435 GLN A O 1
ATOM 6137 N N . GLY A 1 444 ? -58.794 -11.07 17.728 1 120.63 444 GLY A N 1
ATOM 6138 C CA . GLY A 1 444 ? -59.354 -11.91 16.674 1 121.3 444 GLY A CA 1
ATOM 6139 C C . GLY A 1 444 ? -60.541 -12.746 17.121 1 121.81 444 GLY A C 1
ATOM 6140 O O . GLY A 1 444 ? -61.691 -12.318 16.973 1 121.84 444 GLY A O 1
ATOM 6144 N N . VAL A 1 445 ? -60.27 -13.956 17.674 1 122.05 445 VAL A N 1
ATOM 6145 C CA . VAL A 1 445 ? -61.309 -14.872 18.185 1 122.6 445 VAL A CA 1
ATOM 6146 C C . VAL A 1 445 ? -61.468 -14.579 19.7 1 123.08 445 VAL A C 1
ATOM 6147 O O . VAL A 1 445 ? -61.342 -15.471 20.546 1 123.12 445 VAL A O 1
ATOM 6160 N N . THR A 1 446 ? -61.738 -13.291 20.011 1 123.1 446 THR A N 1
ATOM 6161 C CA . THR A 1 446 ? -61.868 -12.727 21.365 1 123.25 446 THR A CA 1
ATOM 6162 C C . THR A 1 446 ? -63.204 -11.947 21.527 1 123.1 446 THR A C 1
ATOM 6163 O O . THR A 1 446 ? -63.898 -11.701 20.53 1 123.6 446 THR A O 1
ATOM 6174 N N . HIS A 1 447 ? -63.577 -11.576 22.774 1 122.06 447 HIS A N 1
ATOM 6175 C CA . HIS A 1 447 ? -64.839 -10.862 23.019 1 121.7 447 HIS A CA 1
ATOM 6176 C C . HIS A 1 447 ? -64.835 -10.207 24.451 1 120.2 447 HIS A C 1
ATOM 6177 O O . HIS A 1 447 ? -63.767 -9.762 24.861 1 120.24 447 HIS A O 1
ATOM 6191 N N . ALA A 1 448 ? -65.977 -10.111 25.196 1 118.78 448 ALA A N 1
ATOM 6192 C CA . ALA A 1 448 ? -66.001 -9.53 26.549 1 117.93 448 ALA A CA 1
ATOM 6193 C C . ALA A 1 448 ? -65.059 -10.243 27.551 1 116.99 448 ALA A C 1
ATOM 6194 O O . ALA A 1 448 ? -64.859 -9.733 28.655 1 117.01 448 ALA A O 1
ATOM 6201 N N . THR A 1 449 ? -64.484 -11.409 27.166 1 115.9 449 THR A N 1
ATOM 6202 C CA . THR A 1 449 ? -63.526 -12.177 27.977 1 115.08 449 THR A CA 1
ATOM 6203 C C . THR A 1 449 ? -62.157 -11.468 28.046 1 113.47 449 THR A C 1
ATOM 6204 O O . THR A 1 449 ? -61.494 -11.527 29.089 1 113.7 449 THR A O 1
ATOM 6215 N N . LEU A 1 450 ? -61.728 -10.828 26.92 1 111.48 450 LEU A N 1
ATOM 6216 C CA . LEU A 1 450 ? -60.459 -10.097 26.805 1 110.05 450 LEU A CA 1
ATOM 6217 C C . LEU A 1 450 ? -60.313 -9.086 27.935 1 108.55 450 LEU A C 1
ATOM 6218 O O . LEU A 1 450 ? -61.181 -8.232 28.108 1 108.72 450 LEU A O 1
ATOM 6234 N N . HIS A 1 451 ? -59.228 -9.203 28.709 1 107 451 HIS A N 1
ATOM 6235 C CA . HIS A 1 451 ? -58.96 -8.382 29.887 1 105.93 451 HIS A CA 1
ATOM 6236 C C . HIS A 1 451 ? -57.867 -7.337 29.661 1 103.98 451 HIS A C 1
ATOM 6237 O O . HIS A 1 451 ? -57.992 -6.229 30.169 1 103.94 451 HIS A O 1
ATOM 6251 N N . SER A 1 452 ? -56.793 -7.685 28.948 1 102.33 452 SER A N 1
ATOM 6252 C CA . SER A 1 452 ? -55.691 -6.752 28.714 1 101.22 452 SER A CA 1
ATOM 6253 C C . SER A 1 452 ? -55.031 -6.965 27.352 1 100.26 452 SER A C 1
ATOM 6254 O O . SER A 1 452 ? -55.233 -7.998 26.721 1 100.25 452 SER A O 1
ATOM 6262 N N . VAL A 1 453 ? -54.259 -5.971 26.89 1 99.4 453 VAL A N 1
ATOM 6263 C CA . VAL A 1 453 ? -53.586 -6.028 25.596 1 99.2 453 VAL A CA 1
ATOM 6264 C C . VAL A 1 453 ? -52.123 -5.58 25.713 1 99.49 453 VAL A C 1
ATOM 6265 O O . VAL A 1 453 ? -51.847 -4.402 25.903 1 99.31 453 VAL A O 1
ATOM 6278 N N . GLU A 1 454 ? -51.191 -6.516 25.56 1 99.97 454 GLU A N 1
ATOM 6279 C CA . GLU A 1 454 ? -49.762 -6.214 25.576 1 101.02 454 GLU A CA 1
ATOM 6280 C C . GLU A 1 454 ? -49.35 -5.7 24.194 1 101.79 454 GLU A C 1
ATOM 6281 O O . GLU A 1 454 ? -50.094 -5.833 23.225 1 101.98 454 GLU A O 1
ATOM 6293 N N . LEU A 1 455 ? -48.175 -5.097 24.107 1 102.24 455 LEU A N 1
ATOM 6294 C CA . LEU A 1 455 ? -47.663 -4.564 22.852 1 103.39 455 LEU A CA 1
ATOM 6295 C C . LEU A 1 455 ? -46.153 -4.792 22.854 1 104.89 455 LEU A C 1
ATOM 6296 O O . LEU A 1 455 ? -45.381 -3.871 22.617 1 105.03 455 LEU A O 1
ATOM 6312 N N . THR A 1 456 ? -45.741 -6.048 23.116 1 105.98 456 THR A N 1
ATOM 6313 C CA . THR A 1 456 ? -44.336 -6.438 23.262 1 107.6 456 THR A CA 1
ATOM 6314 C C . THR A 1 456 ? -43.56 -6.453 21.957 1 108.69 456 THR A C 1
ATOM 6315 O O . THR A 1 456 ? -44.145 -6.489 20.882 1 108.63 456 THR A O 1
ATOM 6326 N N . GLY A 1 457 ? -42.24 -6.411 22.083 1 109.59 457 GLY A N 1
ATOM 6327 C CA . GLY A 1 457 ? -41.32 -6.463 20.965 1 111.11 457 GLY A CA 1
ATOM 6328 C C . GLY A 1 457 ? -39.891 -6.244 21.407 1 112.75 457 GLY A C 1
ATOM 6329 O O . GLY A 1 457 ? -39.563 -6.388 22.588 1 112.87 457 GLY A O 1
ATOM 6333 N N . THR A 1 458 ? -39.041 -5.877 20.453 1 113.87 458 THR A N 1
ATOM 6334 C CA . THR A 1 458 ? -37.625 -5.586 20.669 1 115.33 458 THR A CA 1
ATOM 6335 C C . THR A 1 458 ? -37.276 -4.31 19.886 1 116.7 458 THR A C 1
ATOM 6336 O O . THR A 1 458 ? -37.761 -4.112 18.765 1 116.72 458 THR A O 1
ATOM 6347 N N . PHE A 1 459 ? -36.46 -3.436 20.486 1 117.72 459 PHE A N 1
ATOM 6348 C CA . PHE A 1 459 ? -36.108 -2.159 19.878 1 119.41 459 PHE A CA 1
ATOM 6349 C C . PHE A 1 459 ? -34.603 -1.993 19.735 1 120.71 459 PHE A C 1
ATOM 6350 O O . PHE A 1 459 ? -33.918 -1.882 20.743 1 120.98 459 PHE A O 1
ATOM 6367 N N . THR A 1 460 ? -34.1 -1.889 18.495 1 121.28 460 THR A N 1
ATOM 6368 C CA . THR A 1 460 ? -32.68 -1.643 18.251 1 122.29 460 THR A CA 1
ATOM 6369 C C . THR A 1 460 ? -32.494 -0.127 18.17 1 122.73 460 THR A C 1
ATOM 6370 O O . THR A 1 460 ? -32.981 0.472 17.21 1 122.76 460 THR A O 1
ATOM 6381 N N . PRO A 1 461 ? -31.824 0.527 19.146 1 122.87 461 PRO A N 1
ATOM 6382 C CA . PRO A 1 461 ? -31.664 1.992 19.052 1 123.17 461 PRO A CA 1
ATOM 6383 C C . PRO A 1 461 ? -30.699 2.446 17.947 1 123.64 461 PRO A C 1
ATOM 6384 O O . PRO A 1 461 ? -29.67 1.808 17.717 1 123.87 461 PRO A O 1
ATOM 6395 N N . ARG A 1 462 ? -31.051 3.538 17.242 1 123.51 462 ARG A N 1
ATOM 6396 C CA . ARG A 1 462 ? -30.238 4.076 16.147 1 123.82 462 ARG A CA 1
ATOM 6397 C C . ARG A 1 462 ? -28.982 4.816 16.659 1 123.61 462 ARG A C 1
ATOM 6398 O O . ARG A 1 462 ? -27.927 4.725 16.017 1 123.72 462 ARG A O 1
ATOM 6419 N N . GLU A 1 463 ? -29.111 5.569 17.795 1 122.95 463 GLU A N 1
ATOM 6420 C CA . GLU A 1 463 ? -28.029 6.348 18.428 1 122.62 463 GLU A CA 1
ATOM 6421 C C . GLU A 1 463 ? -28.095 6.176 19.971 1 121.46 463 GLU A C 1
ATOM 6422 O O . GLU A 1 463 ? -29.182 5.983 20.511 1 121.3 463 GLU A O 1
ATOM 6434 N N . THR A 1 464 ? -26.927 6.219 20.667 1 120.54 464 THR A N 1
ATOM 6435 C CA . THR A 1 464 ? -26.863 6.071 22.137 1 120.08 464 THR A CA 1
ATOM 6436 C C . THR A 1 464 ? -27.482 7.319 22.799 1 119.44 464 THR A C 1
ATOM 6437 O O . THR A 1 464 ? -27.51 8.389 22.184 1 119.61 464 THR A O 1
ATOM 6448 N N . GLY A 1 465 ? -27.901 7.186 24.057 1 118.49 465 GLY A N 1
ATOM 6449 C CA . GLY A 1 465 ? -28.457 8.301 24.811 1 118.03 465 GLY A CA 1
ATOM 6450 C C . GLY A 1 465 ? -29.698 7.957 25.602 1 117.13 465 GLY A C 1
ATOM 6451 O O . GLY A 1 465 ? -29.963 6.783 25.893 1 117.13 465 GLY A O 1
ATOM 6455 N N . THR A 1 466 ? -30.454 9.005 25.968 1 116 466 THR A N 1
ATOM 6456 C CA . THR A 1 466 ? -31.679 8.869 26.743 1 115.32 466 THR A CA 1
ATOM 6457 C C . THR A 1 466 ? -32.88 8.845 25.8 1 114.22 466 THR A C 1
ATOM 6458 O O . THR A 1 466 ? -33.222 9.858 25.183 1 114.51 466 THR A O 1
ATOM 6469 N N . HIS A 1 467 ? -33.499 7.674 25.679 1 112.79 467 HIS A N 1
ATOM 6470 C CA . HIS A 1 467 ? -34.689 7.461 24.874 1 111.87 467 HIS A CA 1
ATOM 6471 C C . HIS A 1 467 ? -35.884 7.587 25.804 1 110.63 467 HIS A C 1
ATOM 6472 O O . HIS A 1 467 ? -35.884 6.951 26.867 1 111.01 467 HIS A O 1
ATOM 6486 N N . THR A 1 468 ? -36.896 8.393 25.436 1 108.76 468 THR A N 1
ATOM 6487 C CA . THR A 1 468 ? -38.101 8.491 26.263 1 107.31 468 THR A CA 1
ATOM 6488 C C . THR A 1 468 ? -39.182 7.629 25.647 1 105.17 468 THR A C 1
ATOM 6489 O O . THR A 1 468 ? -39.248 7.486 24.43 1 105 468 THR A O 1
ATOM 6500 N N . PHE A 1 469 ? -40.014 7.039 26.5 1 103.46 469 PHE A N 1
ATOM 6501 C CA . PHE A 1 469 ? -41.12 6.192 26.088 1 102.19 469 PHE A CA 1
ATOM 6502 C C . PHE A 1 469 ? -42.401 6.707 26.696 1 100.54 469 PHE A C 1
ATOM 6503 O O . PHE A 1 469 ? -42.413 7.14 27.847 1 100.49 469 PHE A O 1
ATOM 6520 N N . GLY A 1 470 ? -43.472 6.64 25.922 1 99.06 470 GLY A N 1
ATOM 6521 C CA . GLY A 1 470 ? -44.767 7.122 26.357 1 98.05 470 GLY A CA 1
ATOM 6522 C C . GLY A 1 470 ? -45.93 6.363 25.767 1 96.65 470 GLY A C 1
ATOM 6523 O O . GLY A 1 470 ? -45.786 5.23 25.299 1 96.42 470 GLY A O 1
ATOM 6527 N N . VAL A 1 471 ? -47.101 6.993 25.819 1 95.49 471 VAL A N 1
ATOM 6528 C CA . VAL A 1 471 ? -48.345 6.42 25.322 1 94.73 471 VAL A CA 1
ATOM 6529 C C . VAL A 1 471 ? -49.323 7.518 24.954 1 94.02 471 VAL A C 1
ATOM 6530 O O . VAL A 1 471 ? -49.335 8.582 25.577 1 94.27 471 VAL A O 1
ATOM 6543 N N . LYS A 1 472 ? -50.158 7.256 23.957 1 93.05 472 LYS A N 1
ATOM 6544 C CA . LYS A 1 472 ? -51.268 8.128 23.649 1 92.76 472 LYS A CA 1
ATOM 6545 C C . LYS A 1 472 ? -52.435 7.186 23.824 1 92.14 472 LYS A C 1
ATOM 6546 O O . LYS A 1 472 ? -52.58 6.223 23.072 1 92.49 472 LYS A O 1
ATOM 6565 N N . GLY A 1 473 ? -53.121 7.365 24.94 1 91.11 473 GLY A N 1
ATOM 6566 C CA . GLY A 1 473 ? -54.248 6.545 25.361 1 90.78 473 GLY A CA 1
ATOM 6567 C C . GLY A 1 473 ? -54.721 6.946 26.747 1 90.27 473 GLY A C 1
ATOM 6568 O O . GLY A 1 473 ? -54.202 7.897 27.334 1 90.27 473 GLY A O 1
ATOM 6572 N N . LEU A 1 474 ? -55.683 6.215 27.294 1 89.62 474 LEU A N 1
ATOM 6573 C CA . LEU A 1 474 ? -56.246 6.52 28.606 1 89.26 474 LEU A CA 1
ATOM 6574 C C . LEU A 1 474 ? -56.629 5.215 29.317 1 89.09 474 LEU A C 1
ATOM 6575 O O . LEU A 1 474 ? -57.167 4.315 28.679 1 89.35 474 LEU A O 1
ATOM 6591 N N . GLY A 1 475 ? -56.37 5.133 30.619 1 88.54 475 GLY A N 1
ATOM 6592 C CA . GLY A 1 475 ? -56.682 3.946 31.408 1 88.38 475 GLY A CA 1
ATOM 6593 C C . GLY A 1 475 ? -55.459 3.379 32.092 1 87.88 475 GLY A C 1
ATOM 6594 O O . GLY A 1 475 ? -54.517 4.12 32.38 1 87.76 475 GLY A O 1
ATOM 6598 N N . ALA A 1 476 ? -55.457 2.062 32.338 1 87.47 476 ALA A N 1
ATOM 6599 C CA . ALA A 1 476 ? -54.359 1.395 33.034 1 87.97 476 ALA A CA 1
ATOM 6600 C C . ALA A 1 476 ? -53.212 1 32.118 1 88.52 476 ALA A C 1
ATOM 6601 O O . ALA A 1 476 ? -53.448 0.27 31.17 1 88.75 476 ALA A O 1
ATOM 6608 N N . TYR A 1 477 ? -51.968 1.422 32.424 1 88.66 477 TYR A N 1
ATOM 6609 C CA . TYR A 1 477 ? -50.791 1.098 31.613 1 89.32 477 TYR A CA 1
ATOM 6610 C C . TYR A 1 477 ? -49.605 0.642 32.46 1 89.48 477 TYR A C 1
ATOM 6611 O O . TYR A 1 477 ? -49.401 1.169 33.546 1 89.47 477 TYR A O 1
ATOM 6629 N N . THR A 1 478 ? -48.818 -0.329 31.941 1 89.51 478 THR A N 1
ATOM 6630 C CA . THR A 1 478 ? -47.637 -0.898 32.597 1 89.97 478 THR A CA 1
ATOM 6631 C C . THR A 1 478 ? -46.532 -1.051 31.568 1 90.46 478 THR A C 1
ATOM 6632 O O . THR A 1 478 ? -46.598 -1.95 30.732 1 90.81 478 THR A O 1
ATOM 6643 N N . LEU A 1 479 ? -45.513 -0.193 31.641 1 90.57 479 LEU A N 1
ATOM 6644 C CA . LEU A 1 479 ? -44.39 -0.172 30.707 1 91.49 479 LEU A CA 1
ATOM 6645 C C . LEU A 1 479 ? -43.165 -0.879 31.292 1 93.02 479 LEU A C 1
ATOM 6646 O O . LEU A 1 479 ? -42.813 -0.607 32.434 1 93.24 479 LEU A O 1
ATOM 6662 N N . THR A 1 480 ? -42.518 -1.786 30.528 1 93.92 480 THR A N 1
ATOM 6663 C CA . THR A 1 480 ? -41.325 -2.508 30.998 1 95.24 480 THR A CA 1
ATOM 6664 C C . THR A 1 480 ? -40.235 -2.541 29.895 1 96.48 480 THR A C 1
ATOM 6665 O O . THR A 1 480 ? -40.13 -3.501 29.121 1 96.42 480 THR A O 1
ATOM 6676 N N . VAL A 1 481 ? -39.436 -1.463 29.815 1 97.28 481 VAL A N 1
ATOM 6677 C CA . VAL A 1 481 ? -38.329 -1.412 28.865 1 98.48 481 VAL A CA 1
ATOM 6678 C C . VAL A 1 481 ? -37.225 -2.203 29.525 1 99.75 481 VAL A C 1
ATOM 6679 O O . VAL A 1 481 ? -36.689 -1.767 30.547 1 100.24 481 VAL A O 1
ATOM 6692 N N . ASP A 1 482 ? -36.955 -3.405 28.989 1 100.11 482 ASP A N 1
ATOM 6693 C CA . ASP A 1 482 ? -35.919 -4.315 29.462 1 100.77 482 ASP A CA 1
ATOM 6694 C C . ASP A 1 482 ? -36.185 -4.874 30.868 1 100.96 482 ASP A C 1
ATOM 6695 O O . ASP A 1 482 ? -35.36 -4.727 31.77 1 101.21 482 ASP A O 1
ATOM 6704 N N . GLY A 1 483 ? -37.325 -5.535 31.027 1 100.78 483 GLY A N 1
ATOM 6705 C CA . GLY A 1 483 ? -37.711 -6.162 32.286 1 101.05 483 GLY A CA 1
ATOM 6706 C C . GLY A 1 483 ? -38.197 -5.191 33.342 1 101.08 483 GLY A C 1
ATOM 6707 O O . GLY A 1 483 ? -39.303 -5.336 33.878 1 101.69 483 GLY A O 1
ATOM 6711 N N . THR A 1 484 ? -37.357 -4.214 33.668 1 100.19 484 THR A N 1
ATOM 6712 C CA . THR A 1 484 ? -37.646 -3.195 34.679 1 99.59 484 THR A CA 1
ATOM 6713 C C . THR A 1 484 ? -38.931 -2.412 34.352 1 97.96 484 THR A C 1
ATOM 6714 O O . THR A 1 484 ? -39.023 -1.744 33.316 1 98.18 484 THR A O 1
ATOM 6725 N N . THR A 1 485 ? -39.933 -2.541 35.23 1 96.07 485 THR A N 1
ATOM 6726 C CA . THR A 1 485 ? -41.207 -1.869 35.062 1 94.97 485 THR A CA 1
ATOM 6727 C C . THR A 1 485 ? -41.022 -0.384 35.329 1 93.44 485 THR A C 1
ATOM 6728 O O . THR A 1 485 ? -41.035 0.048 36.479 1 93.83 485 THR A O 1
ATOM 6739 N N . HIS A 1 486 ? -40.831 0.397 34.265 1 91.5 486 HIS A N 1
ATOM 6740 C CA . HIS A 1 486 ? -40.655 1.836 34.393 1 90.21 486 HIS A CA 1
ATOM 6741 C C . HIS A 1 486 ? -41.919 2.597 34.718 1 88.45 486 HIS A C 1
ATOM 6742 O O . HIS A 1 486 ? -41.816 3.725 35.165 1 88.57 486 HIS A O 1
ATOM 6756 N N . PHE A 1 487 ? -43.096 2.037 34.45 1 87.12 487 PHE A N 1
ATOM 6757 C CA . PHE A 1 487 ? -44.357 2.707 34.743 1 86.68 487 PHE A CA 1
ATOM 6758 C C . PHE A 1 487 ? -45.453 1.68 35.024 1 86.96 487 PHE A C 1
ATOM 6759 O O . PHE A 1 487 ? -45.471 0.609 34.429 1 86.96 487 PHE A O 1
ATOM 6776 N N . ASP A 1 488 ? -46.358 2.003 35.939 1 87.16 488 ASP A N 1
ATOM 6777 C CA . ASP A 1 488 ? -47.496 1.144 36.241 1 88.14 488 ASP A CA 1
ATOM 6778 C C . ASP A 1 488 ? -48.536 1.976 36.991 1 88.36 488 ASP A C 1
ATOM 6779 O O . ASP A 1 488 ? -48.611 1.912 38.202 1 88.6 488 ASP A O 1
ATOM 6788 N N . GLY A 1 489 ? -49.308 2.764 36.253 1 88.24 489 GLY A N 1
ATOM 6789 C CA . GLY A 1 489 ? -50.33 3.638 36.814 1 88.71 489 GLY A CA 1
ATOM 6790 C C . GLY A 1 489 ? -51.515 3.825 35.89 1 89.15 489 GLY A C 1
ATOM 6791 O O . GLY A 1 489 ? -51.798 2.956 35.068 1 89.26 489 GLY A O 1
ATOM 6795 N N . VAL A 1 490 ? -52.219 4.962 36.038 1 89.2 490 VAL A N 1
ATOM 6796 C CA . VAL A 1 490 ? -53.43 5.326 35.287 1 89.55 490 VAL A CA 1
ATOM 6797 C C . VAL A 1 490 ? -53.21 6.653 34.534 1 90.66 490 VAL A C 1
ATOM 6798 O O . VAL A 1 490 ? -52.141 7.25 34.665 1 90.92 490 VAL A O 1
ATOM 6811 N N . ARG A 1 491 ? -54.167 7.063 33.665 1 91.14 491 ARG A N 1
ATOM 6812 C CA . ARG A 1 491 ? -54.04 8.294 32.887 1 92 491 ARG A CA 1
ATOM 6813 C C . ARG A 1 491 ? -55.406 8.977 32.689 1 92.69 491 ARG A C 1
ATOM 6814 O O . ARG A 1 491 ? -55.798 9.254 31.568 1 92.54 491 ARG A O 1
ATOM 6835 N N . THR A 1 492 ? -56.101 9.304 33.796 1 93.45 492 THR A N 1
ATOM 6836 C CA . THR A 1 492 ? -57.422 9.962 33.765 1 94.56 492 THR A CA 1
ATOM 6837 C C . THR A 1 492 ? -57.314 11.433 33.355 1 95.48 492 THR A C 1
ATOM 6838 O O . THR A 1 492 ? -56.241 12.012 33.413 1 95.59 492 THR A O 1
ATOM 6849 N N . THR A 1 493 ? -58.433 12.024 32.929 1 96.27 493 THR A N 1
ATOM 6850 C CA . THR A 1 493 ? -58.509 13.421 32.498 1 97.72 493 THR A CA 1
ATOM 6851 C C . THR A 1 493 ? -59.917 13.974 32.822 1 99.7 493 THR A C 1
ATOM 6852 O O . THR A 1 493 ? -60.896 13.219 32.832 1 99.71 493 THR A O 1
ATOM 6863 N N . ASP A 1 494 ? -60.022 15.286 33.081 1 101.24 494 ASP A N 1
ATOM 6864 C CA . ASP A 1 494 ? -61.309 15.905 33.419 1 103.44 494 ASP A CA 1
ATOM 6865 C C . ASP A 1 494 ? -62.191 16.284 32.208 1 105.78 494 ASP A C 1
ATOM 6866 O O . ASP A 1 494 ? -63.351 16.645 32.421 1 105.74 494 ASP A O 1
ATOM 6875 N N . THR A 1 495 ? -61.629 16.289 30.973 1 107.63 495 THR A N 1
ATOM 6876 C CA . THR A 1 495 ? -62.342 16.734 29.767 1 109.91 495 THR A CA 1
ATOM 6877 C C . THR A 1 495 ? -63.68 16.066 29.515 1 112.1 495 THR A C 1
ATOM 6878 O O . THR A 1 495 ? -63.855 14.868 29.748 1 112.14 495 THR A O 1
ATOM 6889 N N . ASP A 1 496 ? -64.613 16.861 28.997 1 113.86 496 ASP A N 1
ATOM 6890 C CA . ASP A 1 496 ? -65.96 16.417 28.665 1 116.25 496 ASP A CA 1
ATOM 6891 C C . ASP A 1 496 ? -66.008 15.456 27.453 1 118.46 496 ASP A C 1
ATOM 6892 O O . ASP A 1 496 ? -67.023 14.787 27.267 1 118.52 496 ASP A O 1
ATOM 6901 N N . ASP A 1 497 ? -64.919 15.358 26.656 1 120.1 497 ASP A N 1
ATOM 6902 C CA . ASP A 1 497 ? -64.883 14.51 25.46 1 122.13 497 ASP A CA 1
ATOM 6903 C C . ASP A 1 497 ? -63.751 13.442 25.497 1 124.06 497 ASP A C 1
ATOM 6904 O O . ASP A 1 497 ? -62.577 13.822 25.529 1 124.23 497 ASP A O 1
ATOM 6913 N N . PRO A 1 498 ? -64.049 12.116 25.434 1 125.28 498 PRO A N 1
ATOM 6914 C CA . PRO A 1 498 ? -62.952 11.115 25.41 1 125.99 498 PRO A CA 1
ATOM 6915 C C . PRO A 1 498 ? -62.132 11.058 24.112 1 126.81 498 PRO A C 1
ATOM 6916 O O . PRO A 1 498 ? -61.054 10.465 24.101 1 126.9 498 PRO A O 1
ATOM 6927 N N . PHE A 1 499 ? -62.652 11.629 23.016 1 127.3 499 PHE A N 1
ATOM 6928 C CA . PHE A 1 499 ? -61.948 11.69 21.731 1 128.24 499 PHE A CA 1
ATOM 6929 C C . PHE A 1 499 ? -60.796 12.719 21.777 1 128.62 499 PHE A C 1
ATOM 6930 O O . PHE A 1 499 ? -59.769 12.519 21.121 1 128.55 499 PHE A O 1
ATOM 6947 N N . VAL A 1 500 ? -60.972 13.818 22.546 1 128.82 500 VAL A N 1
ATOM 6948 C CA . VAL A 1 500 ? -59.918 14.83 22.775 1 129.37 500 VAL A CA 1
ATOM 6949 C C . VAL A 1 500 ? -58.742 14.147 23.494 1 129.28 500 VAL A C 1
ATOM 6950 O O . VAL A 1 500 ? -57.581 14.427 23.202 1 129.54 500 VAL A O 1
ATOM 6963 N N . SER A 1 501 ? -59.076 13.3 24.476 1 128.68 501 SER A N 1
ATOM 6964 C CA . SER A 1 501 ? -58.148 12.549 25.317 1 128.72 501 SER A CA 1
ATOM 6965 C C . SER A 1 501 ? -57.27 11.568 24.517 1 128.29 501 SER A C 1
ATOM 6966 O O . SER A 1 501 ? -56.055 11.52 24.742 1 128.26 501 SER A O 1
ATOM 6974 N N . PHE A 1 502 ? -57.876 10.777 23.607 1 127.77 502 PHE A N 1
ATOM 6975 C CA . PHE A 1 502 ? -57.107 9.823 22.817 1 127.87 502 PHE A CA 1
ATOM 6976 C C . PHE A 1 502 ? -56.153 10.554 21.843 1 127.37 502 PHE A C 1
ATOM 6977 O O . PHE A 1 502 ? -54.94 10.357 21.951 1 127.58 502 PHE A O 1
ATOM 6994 N N . PHE A 1 503 ? -56.675 11.411 20.917 1 126.49 503 PHE A N 1
ATOM 6995 C CA . PHE A 1 503 ? -55.794 12.075 19.946 1 125.96 503 PHE A CA 1
ATOM 6996 C C . PHE A 1 503 ? -55.041 13.299 20.53 1 124.55 503 PHE A C 1
ATOM 6997 O O . PHE A 1 503 ? -54.516 14.113 19.773 1 124.74 503 PHE A O 1
ATOM 7014 N N . GLY A 1 504 ? -54.909 13.371 21.854 1 122.95 504 GLY A N 1
ATOM 7015 C CA . GLY A 1 504 ? -54.096 14.395 22.494 1 121.88 504 GLY A CA 1
ATOM 7016 C C . GLY A 1 504 ? -52.625 14.028 22.392 1 120.33 504 GLY A C 1
ATOM 7017 O O . GLY A 1 504 ? -52.288 12.882 22.061 1 120.6 504 GLY A O 1
ATOM 7021 N N . ALA A 1 505 ? -51.723 14.972 22.702 1 118.57 505 ALA A N 1
ATOM 7022 C CA . ALA A 1 505 ? -50.281 14.709 22.613 1 116.91 505 ALA A CA 1
ATOM 7023 C C . ALA A 1 505 ? -49.861 13.52 23.507 1 114.45 505 ALA A C 1
ATOM 7024 O O . ALA A 1 505 ? -50.338 13.432 24.642 1 114.58 505 ALA A O 1
ATOM 7031 N N . PRO A 1 506 ? -48.998 12.59 23.036 1 111.94 506 PRO A N 1
ATOM 7032 C CA . PRO A 1 506 ? -48.585 11.473 23.9 1 110.37 506 PRO A CA 1
ATOM 7033 C C . PRO A 1 506 ? -47.949 11.939 25.197 1 108.21 506 PRO A C 1
ATOM 7034 O O . PRO A 1 506 ? -47.299 12.985 25.231 1 108.36 506 PRO A O 1
ATOM 7045 N N . VAL A 1 507 ? -48.109 11.141 26.245 1 106.08 507 VAL A N 1
ATOM 7046 C CA . VAL A 1 507 ? -47.599 11.482 27.564 1 104.22 507 VAL A CA 1
ATOM 7047 C C . VAL A 1 507 ? -46.323 10.679 27.866 1 102.32 507 VAL A C 1
ATOM 7048 O O . VAL A 1 507 ? -46.343 9.457 27.722 1 102.17 507 VAL A O 1
ATOM 7061 N N . PRO A 1 508 ? -45.186 11.333 28.214 1 100.59 508 PRO A N 1
ATOM 7062 C CA . PRO A 1 508 ? -43.968 10.557 28.51 1 99.56 508 PRO A CA 1
ATOM 7063 C C . PRO A 1 508 ? -44.111 9.833 29.831 1 98.78 508 PRO A C 1
ATOM 7064 O O . PRO A 1 508 ? -44.521 10.455 30.803 1 98.96 508 PRO A O 1
ATOM 7075 N N . LEU A 1 509 ? -43.81 8.529 29.862 1 97.81 509 LEU A N 1
ATOM 7076 C CA . LEU A 1 509 ? -43.941 7.714 31.061 1 97.45 509 LEU A CA 1
ATOM 7077 C C . LEU A 1 509 ? -42.6 7.467 31.732 1 98.17 509 LEU A C 1
ATOM 7078 O O . LEU A 1 509 ? -42.57 7.311 32.952 1 97.89 509 LEU A O 1
ATOM 7094 N N . ALA A 1 510 ? -41.489 7.391 30.964 1 99.1 510 ALA A N 1
ATOM 7095 C CA . ALA A 1 510 ? -40.165 7.173 31.564 1 100.75 510 ALA A CA 1
ATOM 7096 C C . ALA A 1 510 ? -39.003 7.371 30.602 1 102.5 510 ALA A C 1
ATOM 7097 O O . ALA A 1 510 ? -39.117 7.026 29.433 1 102.7 510 ALA A O 1
ATOM 7104 N N . GLU A 1 511 ? -37.854 7.851 31.122 1 103.78 511 GLU A N 1
ATOM 7105 C CA . GLU A 1 511 ? -36.609 8.034 30.357 1 105.48 511 GLU A CA 1
ATOM 7106 C C . GLU A 1 511 ? -35.706 6.826 30.625 1 106.98 511 GLU A C 1
ATOM 7107 O O . GLU A 1 511 ? -35.616 6.378 31.772 1 107.07 511 GLU A O 1
ATOM 7119 N N . VAL A 1 512 ? -35.055 6.279 29.582 1 108.05 512 VAL A N 1
ATOM 7120 C CA . VAL A 1 512 ? -34.179 5.108 29.754 1 109.68 512 VAL A CA 1
ATOM 7121 C C . VAL A 1 512 ? -32.917 5.269 28.893 1 111.04 512 VAL A C 1
ATOM 7122 O O . VAL A 1 512 ? -32.978 5.829 27.8 1 111.19 512 VAL A O 1
ATOM 7135 N N . GLU A 1 513 ? -31.784 4.739 29.38 1 111.83 513 GLU A N 1
ATOM 7136 C CA . GLU A 1 513 ? -30.492 4.811 28.699 1 113.09 513 GLU A CA 1
ATOM 7137 C C . GLU A 1 513 ? -30.216 3.533 27.905 1 114.39 513 GLU A C 1
ATOM 7138 O O . GLU A 1 513 ? -29.912 2.498 28.499 1 114.38 513 GLU A O 1
ATOM 7150 N N . LEU A 1 514 ? -30.32 3.599 26.567 1 115.41 514 LEU A N 1
ATOM 7151 C CA . LEU A 1 514 ? -30.091 2.441 25.69 1 116.9 514 LEU A CA 1
ATOM 7152 C C . LEU A 1 514 ? -28.94 2.743 24.721 1 118.2 514 LEU A C 1
ATOM 7153 O O . LEU A 1 514 ? -28.981 3.769 24.037 1 118.68 514 LEU A O 1
ATOM 7169 N N . THR A 1 515 ? -27.926 1.861 24.641 1 118.5 515 THR A N 1
ATOM 7170 C CA . THR A 1 515 ? -26.805 2.077 23.718 1 119.26 515 THR A CA 1
ATOM 7171 C C . THR A 1 515 ? -27.234 1.63 22.324 1 119.91 515 THR A C 1
ATOM 7172 O O . THR A 1 515 ? -27.91 0.606 22.201 1 120.26 515 THR A O 1
ATOM 7183 N N . GLU A 1 516 ? -26.85 2.374 21.277 1 119.83 516 GLU A N 1
ATOM 7184 C CA . GLU A 1 516 ? -27.212 2.022 19.909 1 120.29 516 GLU A CA 1
ATOM 7185 C C . GLU A 1 516 ? -26.708 0.645 19.51 1 120.12 516 GLU A C 1
ATOM 7186 O O . GLU A 1 516 ? -25.753 0.13 20.093 1 120.06 516 GLU A O 1
ATOM 7198 N N . GLY A 1 517 ? -27.401 0.031 18.561 1 119.86 517 GLY A N 1
ATOM 7199 C CA . GLY A 1 517 ? -27.06 -1.3 18.088 1 120.05 517 GLY A CA 1
ATOM 7200 C C . GLY A 1 517 ? -27.58 -2.393 18.993 1 119.95 517 GLY A C 1
ATOM 7201 O O . GLY A 1 517 ? -28.188 -3.342 18.505 1 120.11 517 GLY A O 1
ATOM 7205 N N . THR A 1 518 ? -27.35 -2.271 20.311 1 119.64 518 THR A N 1
ATOM 7206 C CA . THR A 1 518 ? -27.784 -3.256 21.304 1 119.96 518 THR A CA 1
ATOM 7207 C C . THR A 1 518 ? -29.316 -3.162 21.583 1 119.75 518 THR A C 1
ATOM 7208 O O . THR A 1 518 ? -29.727 -2.241 22.294 1 119.97 518 THR A O 1
ATOM 7219 N N . PRO A 1 519 ? -30.18 -4.082 21.069 1 119.05 519 PRO A N 1
ATOM 7220 C CA . PRO A 1 519 ? -31.619 -3.98 21.372 1 118.37 519 PRO A CA 1
ATOM 7221 C C . PRO A 1 519 ? -32.005 -4.576 22.726 1 117.41 519 PRO A C 1
ATOM 7222 O O . PRO A 1 519 ? -31.283 -5.429 23.247 1 117.41 519 PRO A O 1
ATOM 7233 N N . LEU A 1 520 ? -33.171 -4.141 23.271 1 116.34 520 LEU A N 1
ATOM 7234 C CA . LEU A 1 520 ? -33.761 -4.638 24.53 1 115.55 520 LEU A CA 1
ATOM 7235 C C . LEU A 1 520 ? -35.267 -4.957 24.321 1 114.32 520 LEU A C 1
ATOM 7236 O O . LEU A 1 520 ? -35.863 -4.526 23.332 1 114.44 520 LEU A O 1
ATOM 7252 N N . GLU A 1 521 ? -35.859 -5.758 25.221 1 112.97 521 GLU A N 1
ATOM 7253 C CA . GLU A 1 521 ? -37.27 -6.154 25.111 1 112.13 521 GLU A CA 1
ATOM 7254 C C . GLU A 1 521 ? -38.195 -5.079 25.68 1 110.14 521 GLU A C 1
ATOM 7255 O O . GLU A 1 521 ? -38.245 -4.908 26.898 1 110.34 521 GLU A O 1
ATOM 7267 N N . VAL A 1 522 ? -38.964 -4.394 24.807 1 107.99 522 VAL A N 1
ATOM 7268 C CA . VAL A 1 522 ? -39.912 -3.351 25.22 1 106.36 522 VAL A CA 1
ATOM 7269 C C . VAL A 1 522 ? -41.327 -3.948 25.368 1 104.21 522 VAL A C 1
ATOM 7270 O O . VAL A 1 522 ? -41.677 -4.889 24.655 1 104.2 522 VAL A O 1
ATOM 7283 N N . SER A 1 523 ? -42.128 -3.412 26.304 1 102.26 523 SER A N 1
ATOM 7284 C CA . SER A 1 523 ? -43.486 -3.903 26.538 1 100.92 523 SER A CA 1
ATOM 7285 C C . SER A 1 523 ? -44.414 -2.837 27.162 1 99.09 523 SER A C 1
ATOM 7286 O O . SER A 1 523 ? -44.054 -2.218 28.154 1 98.97 523 SER A O 1
ATOM 7294 N N . LEU A 1 524 ? -45.62 -2.663 26.6 1 97.55 524 LEU A N 1
ATOM 7295 C CA . LEU A 1 524 ? -46.613 -1.723 27.124 1 96.8 524 LEU A CA 1
ATOM 7296 C C . LEU A 1 524 ? -47.976 -2.427 27.187 1 96.29 524 LEU A C 1
ATOM 7297 O O . LEU A 1 524 ? -48.538 -2.745 26.142 1 96.25 524 LEU A O 1
ATOM 7313 N N . THR A 1 525 ? -48.492 -2.688 28.408 1 95.84 525 THR A N 1
ATOM 7314 C CA . THR A 1 525 ? -49.776 -3.375 28.607 1 95.99 525 THR A CA 1
ATOM 7315 C C . THR A 1 525 ? -50.876 -2.4 29.013 1 96.26 525 THR A C 1
ATOM 7316 O O . THR A 1 525 ? -50.614 -1.458 29.747 1 96.19 525 THR A O 1
ATOM 7327 N N . HIS A 1 526 ? -52.109 -2.641 28.534 1 96.41 526 HIS A N 1
ATOM 7328 C CA . HIS A 1 526 ? -53.279 -1.823 28.838 1 97.05 526 HIS A CA 1
ATOM 7329 C C . HIS A 1 526 ? -54.357 -2.744 29.364 1 98.22 526 HIS A C 1
ATOM 7330 O O . HIS A 1 526 ? -54.692 -3.705 28.682 1 98 526 HIS A O 1
ATOM 7344 N N . VAL A 1 527 ? -54.907 -2.457 30.568 1 99.32 527 VAL A N 1
ATOM 7345 C CA . VAL A 1 527 ? -55.998 -3.253 31.139 1 100.6 527 VAL A CA 1
ATOM 7346 C C . VAL A 1 527 ? -57.318 -2.563 30.753 1 102.78 527 VAL A C 1
ATOM 7347 O O . VAL A 1 527 ? -57.464 -1.349 30.935 1 102.83 527 VAL A O 1
ATOM 7360 N N . VAL A 1 528 ? -58.246 -3.349 30.169 1 104.35 528 VAL A N 1
ATOM 7361 C CA . VAL A 1 528 ? -59.532 -2.892 29.631 1 106.4 528 VAL A CA 1
ATOM 7362 C C . VAL A 1 528 ? -60.694 -3.601 30.348 1 108.71 528 VAL A C 1
ATOM 7363 O O . VAL A 1 528 ? -60.566 -4.786 30.667 1 109.17 528 VAL A O 1
ATOM 7376 N N . GLU A 1 529 ? -61.829 -2.901 30.595 1 109.92 529 GLU A N 1
ATOM 7377 C CA . GLU A 1 529 ? -62.981 -3.548 31.245 1 111.47 529 GLU A CA 1
ATOM 7378 C C . GLU A 1 529 ? -64.324 -2.79 31.045 1 112.69 529 GLU A C 1
ATOM 7379 O O . GLU A 1 529 ? -65.258 -3.361 30.462 1 112.79 529 GLU A O 1
ATOM 7391 N N . LEU A 1 530 ? -64.429 -1.518 31.506 1 113.3 530 LEU A N 1
ATOM 7392 C CA . LEU A 1 530 ? -65.683 -0.757 31.392 1 114.14 530 LEU A CA 1
ATOM 7393 C C . LEU A 1 530 ? -65.432 0.751 31.3 1 114.32 530 LEU A C 1
ATOM 7394 O O . LEU A 1 530 ? -66.195 1.465 30.645 1 114.27 530 LEU A O 1
ATOM 7410 N N . THR A 1 537 ? -66.494 1.943 23.846 1 114.45 537 THR A N 1
ATOM 7411 C CA . THR A 1 537 ? -66.142 3.361 23.938 1 115.22 537 THR A CA 1
ATOM 7412 C C . THR A 1 537 ? -64.585 3.559 24.027 1 115.63 537 THR A C 1
ATOM 7413 O O . THR A 1 537 ? -63.981 4.014 23.051 1 115.77 537 THR A O 1
ATOM 7424 N N . MET A 1 538 ? -63.948 3.202 25.179 1 115.47 538 MET A N 1
ATOM 7425 C CA . MET A 1 538 ? -62.494 3.312 25.4 1 115.53 538 MET A CA 1
ATOM 7426 C C . MET A 1 538 ? -61.823 1.99 25.015 1 114.34 538 MET A C 1
ATOM 7427 O O . MET A 1 538 ? -62.021 0.991 25.713 1 114.57 538 MET A O 1
ATOM 7441 N N . LEU A 1 539 ? -61.024 1.974 23.93 1 112.74 539 LEU A N 1
ATOM 7442 C CA . LEU A 1 539 ? -60.396 0.727 23.481 1 111.51 539 LEU A CA 1
ATOM 7443 C C . LEU A 1 539 ? -59.224 0.922 22.487 1 110.02 539 LEU A C 1
ATOM 7444 O O . LEU A 1 539 ? -59.093 0.132 21.549 1 110.42 539 LEU A O 1
ATOM 7460 N N . ALA A 1 540 ? -58.348 1.928 22.7 1 108.01 540 ALA A N 1
ATOM 7461 C CA . ALA A 1 540 ? -57.227 2.166 21.775 1 106.54 540 ALA A CA 1
ATOM 7462 C C . ALA A 1 540 ? -56.058 2.849 22.444 1 104.41 540 ALA A C 1
ATOM 7463 O O . ALA A 1 540 ? -56.249 3.774 23.231 1 104.76 540 ALA A O 1
ATOM 7470 N N . PHE A 1 541 ? -54.842 2.425 22.104 1 102.29 541 PHE A N 1
ATOM 7471 C CA . PHE A 1 541 ? -53.617 2.998 22.667 1 100.83 541 PHE A CA 1
ATOM 7472 C C . PHE A 1 541 ? -52.45 2.837 21.687 1 100.25 541 PHE A C 1
ATOM 7473 O O . PHE A 1 541 ? -52.574 2.112 20.698 1 100.33 541 PHE A O 1
ATOM 7490 N N . SER A 1 542 ? -51.327 3.521 21.943 1 99.51 542 SER A N 1
ATOM 7491 C CA . SER A 1 542 ? -50.175 3.438 21.052 1 99.53 542 SER A CA 1
ATOM 7492 C C . SER A 1 542 ? -48.89 3.617 21.825 1 99.31 542 SER A C 1
ATOM 7493 O O . SER A 1 542 ? -48.83 4.488 22.687 1 99.29 542 SER A O 1
ATOM 7501 N N . LEU A 1 543 ? -47.858 2.819 21.518 1 99.25 543 LEU A N 1
ATOM 7502 C CA . LEU A 1 543 ? -46.561 3.001 22.159 1 100.07 543 LEU A CA 1
ATOM 7503 C C . LEU A 1 543 ? -45.882 4.158 21.427 1 101.62 543 LEU A C 1
ATOM 7504 O O . LEU A 1 543 ? -45.911 4.227 20.197 1 101.67 543 LEU A O 1
ATOM 7520 N N . CYS A 1 544 ? -45.296 5.073 22.192 1 102.76 544 CYS A N 1
ATOM 7521 C CA . CYS A 1 544 ? -44.605 6.235 21.664 1 104.41 544 CYS A CA 1
ATOM 7522 C C . CYS A 1 544 ? -43.174 6.237 22.161 1 106.01 544 CYS A C 1
ATOM 7523 O O . CYS A 1 544 ? -42.872 5.703 23.229 1 105.94 544 CYS A O 1
ATOM 7531 N N . HIS A 1 545 ? -42.295 6.852 21.389 1 107.44 545 HIS A N 1
ATOM 7532 C CA . HIS A 1 545 ? -40.887 6.928 21.722 1 109.5 545 HIS A CA 1
ATOM 7533 C C . HIS A 1 545 ? -40.278 8.179 21.102 1 112.26 545 HIS A C 1
ATOM 7534 O O . HIS A 1 545 ? -40.634 8.547 19.986 1 112.46 545 HIS A O 1
ATOM 7548 N N . GLN A 1 546 ? -39.374 8.839 21.836 1 114.36 546 GLN A N 1
ATOM 7549 C CA . GLN A 1 546 ? -38.657 10.021 21.354 1 116.94 546 GLN A CA 1
ATOM 7550 C C . GLN A 1 546 ? -37.216 9.568 21.106 1 118.36 546 GLN A C 1
ATOM 7551 O O . GLN A 1 546 ? -36.599 8.968 21.997 1 118.56 546 GLN A O 1
ATOM 7565 N N . GLU A 1 547 ? -36.66 9.894 19.924 1 119.06 547 GLU A N 1
ATOM 7566 C CA . GLU A 1 547 ? -35.266 9.561 19.619 1 120.23 547 GLU A CA 1
ATOM 7567 C C . GLU A 1 547 ? -34.349 10.333 20.608 1 120.76 547 GLU A C 1
ATOM 7568 O O . GLU A 1 547 ? -34.754 11.387 21.115 1 120.99 547 GLU A O 1
ATOM 7580 N N . PRO A 1 548 ? -33.154 9.815 20.954 1 120.58 548 PRO A N 1
ATOM 7581 C CA . PRO A 1 548 ? -32.303 10.545 21.908 1 120.31 548 PRO A CA 1
ATOM 7582 C C . PRO A 1 548 ? -31.958 11.967 21.435 1 119.91 548 PRO A C 1
ATOM 7583 O O . PRO A 1 548 ? -31.968 12.275 20.235 1 119.66 548 PRO A O 1
ATOM 7594 N N . GLN A 1 549 ? -31.715 12.838 22.423 1 119.61 549 GLN A N 1
ATOM 7595 C CA . GLN A 1 549 ? -31.423 14.277 22.289 1 119.4 549 GLN A CA 1
ATOM 7596 C C . GLN A 1 549 ? -30.541 14.678 21.079 1 118.18 549 GLN A C 1
ATOM 7597 O O . GLN A 1 549 ? -29.475 14.103 20.887 1 118.26 549 GLN A O 1
ATOM 7611 N N . ARG A 1 550 ? -30.961 15.702 20.313 1 117 550 ARG A N 1
ATOM 7612 C CA . ARG A 1 550 ? -30.188 16.247 19.185 1 116.3 550 ARG A CA 1
ATOM 7613 C C . ARG A 1 550 ? -30.145 17.771 19.361 1 114.2 550 ARG A C 1
ATOM 7614 O O . ARG A 1 550 ? -31.201 18.377 19.534 1 114.4 550 ARG A O 1
ATOM 7635 N N . ASP A 1 551 ? -28.944 18.389 19.374 1 111.97 551 ASP A N 1
ATOM 7636 C CA . ASP A 1 551 ? -28.835 19.832 19.608 1 110.31 551 ASP A CA 1
ATOM 7637 C C . ASP A 1 551 ? -29.502 20.588 18.463 1 108.44 551 ASP A C 1
ATOM 7638 O O . ASP A 1 551 ? -29.182 20.317 17.311 1 108.49 551 ASP A O 1
ATOM 7647 N N . PRO A 1 552 ? -30.432 21.521 18.74 1 106.55 552 PRO A N 1
ATOM 7648 C CA . PRO A 1 552 ? -31.071 22.257 17.642 1 105.34 552 PRO A CA 1
ATOM 7649 C C . PRO A 1 552 ? -30.116 23.187 16.915 1 103.84 552 PRO A C 1
ATOM 7650 O O . PRO A 1 552 ? -30.203 23.314 15.693 1 104.34 552 PRO A O 1
ATOM 7661 N N . ASP A 1 553 ? -29.202 23.823 17.658 1 101.89 553 ASP A N 1
ATOM 7662 C CA . ASP A 1 553 ? -28.249 24.757 17.084 1 100.59 553 ASP A CA 1
ATOM 7663 C C . ASP A 1 553 ? -27.21 24.061 16.21 1 99.04 553 ASP A C 1
ATOM 7664 O O . ASP A 1 553 ? -26.828 24.622 15.191 1 99.13 553 ASP A O 1
ATOM 7673 N N . GLU A 1 554 ? -26.754 22.853 16.585 1 97.59 554 GLU A N 1
ATOM 7674 C CA . GLU A 1 554 ? -25.801 22.113 15.748 1 96.9 554 GLU A CA 1
ATOM 7675 C C . GLU A 1 554 ? -26.506 21.521 14.529 1 95.03 554 GLU A C 1
ATOM 7676 O O . GLU A 1 554 ? -25.864 21.335 13.501 1 95.22 554 GLU A O 1
ATOM 7688 N N . LEU A 1 555 ? -27.815 21.219 14.629 1 93.18 555 LEU A N 1
ATOM 7689 C CA . LEU A 1 555 ? -28.587 20.711 13.496 1 92.05 555 LEU A CA 1
ATOM 7690 C C . LEU A 1 555 ? -28.66 21.795 12.432 1 91.06 555 LEU A C 1
ATOM 7691 O O . LEU A 1 555 ? -28.45 21.507 11.252 1 91.1 555 LEU A O 1
ATOM 7707 N N . ILE A 1 556 ? -28.954 23.042 12.859 1 89.95 556 ILE A N 1
ATOM 7708 C CA . ILE A 1 556 ? -29.024 24.201 11.972 1 89.1 556 ILE A CA 1
ATOM 7709 C C . ILE A 1 556 ? -27.626 24.572 11.447 1 88.45 556 ILE A C 1
ATOM 7710 O O . ILE A 1 556 ? -27.526 25.066 10.338 1 88.52 556 ILE A O 1
ATOM 7726 N N . ALA A 1 557 ? -26.556 24.287 12.201 1 87.73 557 ALA A N 1
ATOM 7727 C CA . ALA A 1 557 ? -25.192 24.531 11.754 1 87.55 557 ALA A CA 1
ATOM 7728 C C . ALA A 1 557 ? -24.837 23.605 10.576 1 87.41 557 ALA A C 1
ATOM 7729 O O . ALA A 1 557 ? -24.398 24.098 9.539 1 87.28 557 ALA A O 1
ATOM 7736 N N . GLU A 1 558 ? -25.101 22.288 10.7 1 87.56 558 GLU A N 1
ATOM 7737 C CA . GLU A 1 558 ? -24.802 21.308 9.647 1 88.38 558 GLU A CA 1
ATOM 7738 C C . GLU A 1 558 ? -25.671 21.51 8.395 1 87.97 558 GLU A C 1
ATOM 7739 O O . GLU A 1 558 ? -25.243 21.157 7.298 1 88 558 GLU A O 1
ATOM 7751 N N . ALA A 1 559 ? -26.886 22.066 8.558 1 87.5 559 ALA A N 1
ATOM 7752 C CA . ALA A 1 559 ? -27.791 22.36 7.443 1 87.29 559 ALA A CA 1
ATOM 7753 C C . ALA A 1 559 ? -27.329 23.609 6.708 1 86.91 559 ALA A C 1
ATOM 7754 O O . ALA A 1 559 ? -27.431 23.653 5.483 1 87.11 559 ALA A O 1
ATOM 7761 N N . VAL A 1 560 ? -26.81 24.622 7.438 1 86.09 560 VAL A N 1
ATOM 7762 C CA . VAL A 1 560 ? -26.288 25.83 6.806 1 85.84 560 VAL A CA 1
ATOM 7763 C C . VAL A 1 560 ? -25.097 25.479 5.909 1 86.1 560 VAL A C 1
ATOM 7764 O O . VAL A 1 560 ? -24.955 26.085 4.855 1 86.09 560 VAL A O 1
ATOM 7777 N N . GLU A 1 561 ? -24.271 24.494 6.286 1 86.26 561 GLU A N 1
ATOM 7778 C CA . GLU A 1 561 ? -23.143 24.08 5.449 1 86.8 561 GLU A CA 1
ATOM 7779 C C . GLU A 1 561 ? -23.619 23.552 4.106 1 87.23 561 GLU A C 1
ATOM 7780 O O . GLU A 1 561 ? -22.961 23.795 3.095 1 87.29 561 GLU A O 1
ATOM 7792 N N . ALA A 1 562 ? -24.754 22.82 4.101 1 87.37 562 ALA A N 1
ATOM 7793 C CA . ALA A 1 562 ? -25.381 22.3 2.887 1 87.87 562 ALA A CA 1
ATOM 7794 C C . ALA A 1 562 ? -26.05 23.435 2.112 1 87.84 562 ALA A C 1
ATOM 7795 O O . ALA A 1 562 ? -26.046 23.389 0.884 1 87.95 562 ALA A O 1
ATOM 7802 N N . ALA A 1 563 ? -26.625 24.447 2.811 1 87.57 563 ALA A N 1
ATOM 7803 C CA . ALA A 1 563 ? -27.2 25.62 2.143 1 88.05 563 ALA A CA 1
ATOM 7804 C C . ALA A 1 563 ? -26.075 26.391 1.423 1 88.96 563 ALA A C 1
ATOM 7805 O O . ALA A 1 563 ? -26.243 26.819 0.284 1 88.98 563 ALA A O 1
ATOM 7812 N N . ARG A 1 564 ? -24.915 26.51 2.079 1 89.46 564 ARG A N 1
ATOM 7813 C CA . ARG A 1 564 ? -23.727 27.154 1.532 1 90.19 564 ARG A CA 1
ATOM 7814 C C . ARG A 1 564 ? -23.199 26.349 0.315 1 89.67 564 ARG A C 1
ATOM 7815 O O . ARG A 1 564 ? -22.803 26.954 -0.678 1 89.81 564 ARG A O 1
ATOM 7836 N N . ALA A 1 565 ? -23.267 25 0.369 1 89.01 565 ALA A N 1
ATOM 7837 C CA . ALA A 1 565 ? -22.801 24.094 -0.692 1 88.98 565 ALA A CA 1
ATOM 7838 C C . ALA A 1 565 ? -23.847 23.737 -1.774 1 88.64 565 ALA A C 1
ATOM 7839 O O . ALA A 1 565 ? -23.905 22.587 -2.215 1 88.7 565 ALA A O 1
ATOM 7846 N N . ALA A 1 566 ? -24.65 24.71 -2.228 1 88.19 566 ALA A N 1
ATOM 7847 C CA . ALA A 1 566 ? -25.67 24.435 -3.245 1 88.42 566 ALA A CA 1
ATOM 7848 C C . ALA A 1 566 ? -26.097 25.673 -4.048 1 88.66 566 ALA A C 1
ATOM 7849 O O . ALA A 1 566 ? -25.965 26.811 -3.586 1 88.93 566 ALA A O 1
ATOM 7856 N N . ASP A 1 567 ? -26.587 25.438 -5.272 1 88.31 567 ASP A N 1
ATOM 7857 C CA . ASP A 1 567 ? -27.104 26.499 -6.132 1 88.43 567 ASP A CA 1
ATOM 7858 C C . ASP A 1 567 ? -28.456 26.979 -5.573 1 88.13 567 ASP A C 1
ATOM 7859 O O . ASP A 1 567 ? -28.735 28.177 -5.606 1 88.55 567 ASP A O 1
ATOM 7868 N N . THR A 1 568 ? -29.276 26.048 -5.049 1 87.25 568 THR A N 1
ATOM 7869 C CA . THR A 1 568 ? -30.56 26.341 -4.411 1 86.97 568 THR A CA 1
ATOM 7870 C C . THR A 1 568 ? -30.728 25.458 -3.183 1 85.96 568 THR A C 1
ATOM 7871 O O . THR A 1 568 ? -30.345 24.285 -3.22 1 86.35 568 THR A O 1
ATOM 7882 N N . ALA A 1 569 ? -31.354 25.996 -2.124 1 84.4 569 ALA A N 1
ATOM 7883 C CA . ALA A 1 569 ? -31.653 25.244 -0.905 1 83.5 569 ALA A CA 1
ATOM 7884 C C . ALA A 1 569 ? -33.168 24.964 -0.865 1 82.22 569 ALA A C 1
ATOM 7885 O O . ALA A 1 569 ? -33.94 25.882 -1.095 1 82.52 569 ALA A O 1
ATOM 7892 N N . VAL A 1 570 ? -33.594 23.728 -0.608 1 80.73 570 VAL A N 1
ATOM 7893 C CA . VAL A 1 570 ? -35.02 23.392 -0.535 1 80.34 570 VAL A CA 1
ATOM 7894 C C . VAL A 1 570 ? -35.303 22.977 0.895 1 80.05 570 VAL A C 1
ATOM 7895 O O . VAL A 1 570 ? -34.942 21.87 1.282 1 80.2 570 VAL A O 1
ATOM 7908 N N . VAL A 1 571 ? -35.91 23.859 1.695 1 79.53 571 VAL A N 1
ATOM 7909 C CA . VAL A 1 571 ? -36.198 23.544 3.097 1 79.43 571 VAL A CA 1
ATOM 7910 C C . VAL A 1 571 ? -37.676 23.179 3.196 1 80.27 571 VAL A C 1
ATOM 7911 O O . VAL A 1 571 ? -38.532 24.002 2.865 1 80.3 571 VAL A O 1
ATOM 7924 N N . VAL A 1 572 ? -37.97 21.942 3.625 1 80.66 572 VAL A N 1
ATOM 7925 C CA . VAL A 1 572 ? -39.336 21.458 3.8 1 81.61 572 VAL A CA 1
ATOM 7926 C C . VAL A 1 572 ? -39.681 21.676 5.272 1 82.77 572 VAL A C 1
ATOM 7927 O O . VAL A 1 572 ? -39.102 21.042 6.153 1 82.85 572 VAL A O 1
ATOM 7940 N N . VAL A 1 573 ? -40.594 22.61 5.531 1 83.58 573 VAL A N 1
ATOM 7941 C CA . VAL A 1 573 ? -41.009 23.007 6.874 1 84.82 573 VAL A CA 1
ATOM 7942 C C . VAL A 1 573 ? -42.433 22.472 7.108 1 86.02 573 VAL A C 1
ATOM 7943 O O . VAL A 1 573 ? -43.238 22.562 6.19 1 86.43 573 VAL A O 1
ATOM 7956 N N . ALA A 1 574 ? -42.75 21.903 8.297 1 86.42 574 ALA A N 1
ATOM 7957 C CA . ALA A 1 574 ? -44.064 21.299 8.502 1 87.67 574 ALA A CA 1
ATOM 7958 C C . ALA A 1 574 ? -44.643 21.359 9.91 1 89.51 574 ALA A C 1
ATOM 7959 O O . ALA A 1 574 ? -43.914 21.316 10.901 1 89.63 574 ALA A O 1
ATOM 7966 N N . THR A 1 575 ? -45.992 21.377 9.975 1 90.75 575 THR A N 1
ATOM 7967 C CA . THR A 1 575 ? -46.772 21.266 11.198 1 92.32 575 THR A CA 1
ATOM 7968 C C . THR A 1 575 ? -47.057 19.773 11.347 1 94.84 575 THR A C 1
ATOM 7969 O O . THR A 1 575 ? -47.188 19.072 10.348 1 95.2 575 THR A O 1
ATOM 7980 N N . THR A 1 576 ? -47.173 19.288 12.574 1 96.68 576 THR A N 1
ATOM 7981 C CA . THR A 1 576 ? -47.325 17.858 12.857 1 98.84 576 THR A CA 1
ATOM 7982 C C . THR A 1 576 ? -48.813 17.421 13.055 1 100.5 576 THR A C 1
ATOM 7983 O O . THR A 1 576 ? -49.728 18.24 12.969 1 100.51 576 THR A O 1
ATOM 7994 N N . GLU A 1 577 ? -49.031 16.111 13.273 1 101.64 577 GLU A N 1
ATOM 7995 C CA . GLU A 1 577 ? -50.321 15.534 13.646 1 102.98 577 GLU A CA 1
ATOM 7996 C C . GLU A 1 577 ? -50.649 15.885 15.133 1 103.85 577 GLU A C 1
ATOM 7997 O O . GLU A 1 577 ? -51.793 15.736 15.545 1 103.98 577 GLU A O 1
ATOM 8009 N N . ARG A 1 578 ? -49.638 16.285 15.941 1 104.4 578 ARG A N 1
ATOM 8010 C CA . ARG A 1 578 ? -49.796 16.742 17.322 1 105.6 578 ARG A CA 1
ATOM 8011 C C . ARG A 1 578 ? -50.26 18.223 17.323 1 105.12 578 ARG A C 1
ATOM 8012 O O . ARG A 1 578 ? -50.961 18.633 18.247 1 105.23 578 ARG A O 1
ATOM 8033 N N . VAL A 1 579 ? -49.824 19.032 16.32 1 104.23 579 VAL A N 1
ATOM 8034 C CA . VAL A 1 579 ? -50.199 20.445 16.181 1 103.46 579 VAL A CA 1
ATOM 8035 C C . VAL A 1 579 ? -51.571 20.524 15.487 1 102.47 579 VAL A C 1
ATOM 8036 O O . VAL A 1 579 ? -52.494 21.15 16.006 1 102.55 579 VAL A O 1
ATOM 8049 N N . GLU A 1 580 ? -51.708 19.854 14.337 1 101.34 580 GLU A N 1
ATOM 8050 C CA . GLU A 1 580 ? -52.941 19.86 13.56 1 100.69 580 GLU A CA 1
ATOM 8051 C C . GLU A 1 580 ? -53.676 18.548 13.772 1 100.02 580 GLU A C 1
ATOM 8052 O O . GLU A 1 580 ? -53.196 17.488 13.36 1 99.79 580 GLU A O 1
ATOM 8064 N N . SER A 1 581 ? -54.828 18.619 14.452 1 99.6 581 SER A N 1
ATOM 8065 C CA . SER A 1 581 ? -55.609 17.439 14.805 1 99.65 581 SER A CA 1
ATOM 8066 C C . SER A 1 581 ? -57.03 17.804 15.273 1 98.93 581 SER A C 1
ATOM 8067 O O . SER A 1 581 ? -57.297 18.965 15.592 1 99.2 581 SER A O 1
ATOM 8075 N N . GLU A 1 582 ? -57.918 16.795 15.382 1 98 582 GLU A N 1
ATOM 8076 C CA . GLU A 1 582 ? -59.279 17.004 15.894 1 97.78 582 GLU A CA 1
ATOM 8077 C C . GLU A 1 582 ? -59.271 17.041 17.457 1 96.83 582 GLU A C 1
ATOM 8078 O O . GLU A 1 582 ? -58.277 16.671 18.089 1 96.67 582 GLU A O 1
ATOM 8090 N N . GLY A 1 583 ? -60.375 17.499 18.047 1 95.97 583 GLY A N 1
ATOM 8091 C CA . GLY A 1 583 ? -60.536 17.561 19.498 1 95.51 583 GLY A CA 1
ATOM 8092 C C . GLY A 1 583 ? -60.025 18.825 20.169 1 94.76 583 GLY A C 1
ATOM 8093 O O . GLY A 1 583 ? -60.558 19.226 21.206 1 95 583 GLY A O 1
ATOM 8097 N N . PHE A 1 584 ? -59.005 19.48 19.594 1 93.45 584 PHE A N 1
ATOM 8098 C CA . PHE A 1 584 ? -58.445 20.699 20.177 1 92.48 584 PHE A CA 1
ATOM 8099 C C . PHE A 1 584 ? -58.036 21.699 19.093 1 91.24 584 PHE A C 1
ATOM 8100 O O . PHE A 1 584 ? -57.786 21.31 17.944 1 91.32 584 PHE A O 1
ATOM 8117 N N . ASP A 1 585 ? -57.951 22.986 19.479 1 89.79 585 ASP A N 1
ATOM 8118 C CA . ASP A 1 585 ? -57.551 24.082 18.595 1 88.98 585 ASP A CA 1
ATOM 8119 C C . ASP A 1 585 ? -56.072 24.438 18.774 1 88.03 585 ASP A C 1
ATOM 8120 O O . ASP A 1 585 ? -55.493 24.147 19.816 1 88.22 585 ASP A O 1
ATOM 8129 N N . ARG A 1 586 ? -55.464 25.081 17.763 1 86.85 586 ARG A N 1
ATOM 8130 C CA . ARG A 1 586 ? -54.07 25.518 17.846 1 86.22 586 ARG A CA 1
ATOM 8131 C C . ARG A 1 586 ? -53.959 26.752 18.724 1 86.62 586 ARG A C 1
ATOM 8132 O O . ARG A 1 586 ? -54.911 27.512 18.858 1 86.28 586 ARG A O 1
ATOM 8153 N N . LYS A 1 587 ? -52.792 26.949 19.318 1 87.36 587 LYS A N 1
ATOM 8154 C CA . LYS A 1 587 ? -52.532 28.075 20.204 1 88.76 587 LYS A CA 1
ATOM 8155 C C . LYS A 1 587 ? -52.046 29.284 19.409 1 89.61 587 LYS A C 1
ATOM 8156 O O . LYS A 1 587 ? -52.408 30.414 19.731 1 90.41 587 LYS A O 1
ATOM 8175 N N . ASP A 1 588 ? -51.255 29.056 18.358 1 89.26 588 ASP A N 1
ATOM 8176 C CA . ASP A 1 588 ? -50.742 30.116 17.501 1 89.31 588 ASP A CA 1
ATOM 8177 C C . ASP A 1 588 ? -50.503 29.58 16.085 1 89.29 588 ASP A C 1
ATOM 8178 O O . ASP A 1 588 ? -50.426 28.356 15.878 1 89.43 588 ASP A O 1
ATOM 8187 N N . LEU A 1 589 ? -50.359 30.491 15.111 1 88.71 589 LEU A N 1
ATOM 8188 C CA . LEU A 1 589 ? -50.057 30.077 13.742 1 88.44 589 LEU A CA 1
ATOM 8189 C C . LEU A 1 589 ? -48.548 29.958 13.502 1 88.64 589 LEU A C 1
ATOM 8190 O O . LEU A 1 589 ? -48.14 29.872 12.357 1 88.59 589 LEU A O 1
ATOM 8206 N N . ARG A 1 590 ? -47.727 29.886 14.557 1 88.91 590 ARG A N 1
ATOM 8207 C CA . ARG A 1 590 ? -46.285 29.76 14.412 1 89.68 590 ARG A CA 1
ATOM 8208 C C . ARG A 1 590 ? -45.898 28.292 14.216 1 89.88 590 ARG A C 1
ATOM 8209 O O . ARG A 1 590 ? -46.577 27.398 14.731 1 90.02 590 ARG A O 1
ATOM 8230 N N . LEU A 1 591 ? -44.807 28.054 13.452 1 89.66 591 LEU A N 1
ATOM 8231 C CA . LEU A 1 591 ? -44.304 26.712 13.138 1 89.91 591 LEU A CA 1
ATOM 8232 C C . LEU A 1 591 ? -43.668 25.997 14.313 1 90.15 591 LEU A C 1
ATOM 8233 O O . LEU A 1 591 ? -42.876 26.609 15.037 1 90.21 591 LEU A O 1
ATOM 8249 N N . PRO A 1 592 ? -43.91 24.671 14.458 1 90 592 PRO A N 1
ATOM 8250 C CA . PRO A 1 592 ? -43.327 23.951 15.596 1 90.35 592 PRO A CA 1
ATOM 8251 C C . PRO A 1 592 ? -41.811 23.837 15.566 1 91.18 592 PRO A C 1
ATOM 8252 O O . PRO A 1 592 ? -41.197 23.895 14.505 1 91.52 592 PRO A O 1
ATOM 8263 N N . GLY A 1 593 ? -41.223 23.688 16.742 1 91.25 593 GLY A N 1
ATOM 8264 C CA . GLY A 1 593 ? -39.784 23.533 16.873 1 91.81 593 GLY A CA 1
ATOM 8265 C C . GLY A 1 593 ? -39.008 24.765 16.475 1 92.05 593 GLY A C 1
ATOM 8266 O O . GLY A 1 593 ? -39.547 25.874 16.467 1 92.3 593 GLY A O 1
ATOM 8270 N N . ARG A 1 594 ? -37.735 24.562 16.131 1 91.85 594 ARG A N 1
ATOM 8271 C CA . ARG A 1 594 ? -36.837 25.638 15.703 1 92.06 594 ARG A CA 1
ATOM 8272 C C . ARG A 1 594 ? -36.813 25.743 14.169 1 91.45 594 ARG A C 1
ATOM 8273 O O . ARG A 1 594 ? -35.777 26.083 13.595 1 91.48 594 ARG A O 1
ATOM 8294 N N . GLN A 1 595 ? -37.952 25.467 13.506 1 90.66 595 GLN A N 1
ATOM 8295 C CA . GLN A 1 595 ? -38.021 25.5 12.05 1 90.29 595 GLN A CA 1
ATOM 8296 C C . GLN A 1 595 ? -37.925 26.926 11.506 1 90.03 595 GLN A C 1
ATOM 8297 O O . GLN A 1 595 ? -37.192 27.136 10.545 1 90.1 595 GLN A O 1
ATOM 8311 N N . ASP A 1 596 ? -38.605 27.916 12.123 1 89.66 596 ASP A N 1
ATOM 8312 C CA . ASP A 1 596 ? -38.503 29.307 11.647 1 90.11 596 ASP A CA 1
ATOM 8313 C C . ASP A 1 596 ? -37.023 29.787 11.693 1 90.38 596 ASP A C 1
ATOM 8314 O O . ASP A 1 596 ? -36.521 30.355 10.722 1 90.35 596 ASP A O 1
ATOM 8323 N N . ASP A 1 597 ? -36.311 29.448 12.781 1 90.37 597 ASP A N 1
ATOM 8324 C CA . ASP A 1 597 ? -34.891 29.781 12.966 1 90.42 597 ASP A CA 1
ATOM 8325 C C . ASP A 1 597 ? -33.989 29.033 11.95 1 89.21 597 ASP A C 1
ATOM 8326 O O . ASP A 1 597 ? -32.925 29.535 11.595 1 89.74 597 ASP A O 1
ATOM 8335 N N . LEU A 1 598 ? -34.413 27.849 11.49 1 87.35 598 LEU A N 1
ATOM 8336 C CA . LEU A 1 598 ? -33.706 27.081 10.47 1 86.07 598 LEU A CA 1
ATOM 8337 C C . LEU A 1 598 ? -33.802 27.814 9.133 1 84.46 598 LEU A C 1
ATOM 8338 O O . LEU A 1 598 ? -32.804 27.921 8.428 1 84.33 598 LEU A O 1
ATOM 8354 N N . VAL A 1 599 ? -35.024 28.254 8.762 1 83.16 599 VAL A N 1
ATOM 8355 C CA . VAL A 1 599 ? -35.305 28.932 7.491 1 82.08 599 VAL A CA 1
ATOM 8356 C C . VAL A 1 599 ? -34.439 30.185 7.371 1 82 599 VAL A C 1
ATOM 8357 O O . VAL A 1 599 ? -33.756 30.348 6.37 1 81.57 599 VAL A O 1
ATOM 8370 N N . ARG A 1 600 ? -34.438 31.038 8.414 1 82.18 600 ARG A N 1
ATOM 8371 C CA . ARG A 1 600 ? -33.657 32.276 8.437 1 82.85 600 ARG A CA 1
ATOM 8372 C C . ARG A 1 600 ? -32.146 32.044 8.285 1 82.82 600 ARG A C 1
ATOM 8373 O O . ARG A 1 600 ? -31.472 32.825 7.612 1 82.93 600 ARG A O 1
ATOM 8394 N N . ALA A 1 601 ? -31.618 30.994 8.917 1 82.51 601 ALA A N 1
ATOM 8395 C CA . ALA A 1 601 ? -30.198 30.665 8.83 1 83.13 601 ALA A CA 1
ATOM 8396 C C . ALA A 1 601 ? -29.813 30.218 7.409 1 84.01 601 ALA A C 1
ATOM 8397 O O . ALA A 1 601 ? -28.726 30.55 6.917 1 83.94 601 ALA A O 1
ATOM 8404 N N . VAL A 1 602 ? -30.709 29.451 6.764 1 84.49 602 VAL A N 1
ATOM 8405 C CA . VAL A 1 602 ? -30.51 28.955 5.409 1 85.32 602 VAL A CA 1
ATOM 8406 C C . VAL A 1 602 ? -30.665 30.111 4.399 1 85.98 602 VAL A C 1
ATOM 8407 O O . VAL A 1 602 ? -29.847 30.222 3.478 1 86.26 602 VAL A O 1
ATOM 8420 N N . ALA A 1 603 ? -31.706 30.968 4.579 1 85.69 603 ALA A N 1
ATOM 8421 C CA . ALA A 1 603 ? -31.97 32.137 3.728 1 85.77 603 ALA A CA 1
ATOM 8422 C C . ALA A 1 603 ? -30.824 33.12 3.757 1 85.74 603 ALA A C 1
ATOM 8423 O O . ALA A 1 603 ? -30.572 33.771 2.741 1 86.14 603 ALA A O 1
ATOM 8430 N N . ALA A 1 604 ? -30.145 33.256 4.917 1 85.13 604 ALA A N 1
ATOM 8431 C CA . ALA A 1 604 ? -28.998 34.142 5.047 1 85.19 604 ALA A CA 1
ATOM 8432 C C . ALA A 1 604 ? -27.769 33.575 4.293 1 85.41 604 ALA A C 1
ATOM 8433 O O . ALA A 1 604 ? -27.13 34.31 3.54 1 85.64 604 ALA A O 1
ATOM 8440 N N . ALA A 1 605 ? -27.47 32.267 4.468 1 85.01 605 ALA A N 1
ATOM 8441 C CA . ALA A 1 605 ? -26.318 31.602 3.849 1 84.91 605 ALA A CA 1
ATOM 8442 C C . ALA A 1 605 ? -26.443 31.456 2.347 1 84.66 605 ALA A C 1
ATOM 8443 O O . ALA A 1 605 ? -25.436 31.55 1.644 1 84.85 605 ALA A O 1
ATOM 8450 N N . ASN A 1 606 ? -27.663 31.174 1.857 1 84.3 606 ASN A N 1
ATOM 8451 C CA . ASN A 1 606 ? -27.946 30.996 0.429 1 84.23 606 ASN A CA 1
ATOM 8452 C C . ASN A 1 606 ? -29.19 31.832 0.047 1 84.64 606 ASN A C 1
ATOM 8453 O O . ASN A 1 606 ? -30.265 31.598 0.604 1 84.82 606 ASN A O 1
ATOM 8464 N N . PRO A 1 607 ? -29.079 32.808 -0.88 1 84.56 607 PRO A N 1
ATOM 8465 C CA . PRO A 1 607 ? -30.261 33.614 -1.238 1 85.03 607 PRO A CA 1
ATOM 8466 C C . PRO A 1 607 ? -31.356 32.849 -1.998 1 85.6 607 PRO A C 1
ATOM 8467 O O . PRO A 1 607 ? -32.55 33.099 -1.763 1 85.71 607 PRO A O 1
ATOM 8478 N N . ALA A 1 608 ? -30.955 31.919 -2.908 1 85.21 608 ALA A N 1
ATOM 8479 C CA . ALA A 1 608 ? -31.891 31.094 -3.664 1 85.04 608 ALA A CA 1
ATOM 8480 C C . ALA A 1 608 ? -32.445 29.958 -2.77 1 85.63 608 ALA A C 1
ATOM 8481 O O . ALA A 1 608 ? -32.065 28.801 -2.942 1 86.02 608 ALA A O 1
ATOM 8488 N N . THR A 1 609 ? -33.316 30.299 -1.787 1 85.38 609 THR A N 1
ATOM 8489 C CA . THR A 1 609 ? -33.942 29.32 -0.883 1 85.73 609 THR A CA 1
ATOM 8490 C C . THR A 1 609 ? -35.421 29.147 -1.235 1 85.15 609 THR A C 1
ATOM 8491 O O . THR A 1 609 ? -36.135 30.127 -1.438 1 85.65 609 THR A O 1
ATOM 8502 N N . VAL A 1 610 ? -35.879 27.898 -1.262 1 83.79 610 VAL A N 1
ATOM 8503 C CA . VAL A 1 610 ? -37.25 27.558 -1.573 1 83.25 610 VAL A CA 1
ATOM 8504 C C . VAL A 1 610 ? -37.827 26.902 -0.34 1 83.03 610 VAL A C 1
ATOM 8505 O O . VAL A 1 610 ? -37.31 25.869 0.094 1 83.21 610 VAL A O 1
ATOM 8518 N N . VAL A 1 611 ? -38.881 27.499 0.239 1 82.33 611 VAL A N 1
ATOM 8519 C CA . VAL A 1 611 ? -39.516 26.937 1.42 1 82.29 611 VAL A CA 1
ATOM 8520 C C . VAL A 1 611 ? -40.729 26.171 0.972 1 81.69 611 VAL A C 1
ATOM 8521 O O . VAL A 1 611 ? -41.625 26.765 0.376 1 81.75 611 VAL A O 1
ATOM 8534 N N . VAL A 1 612 ? -40.771 24.857 1.27 1 80.86 612 VAL A N 1
ATOM 8535 C CA . VAL A 1 612 ? -41.909 24.007 0.966 1 80.34 612 VAL A CA 1
ATOM 8536 C C . VAL A 1 612 ? -42.649 23.833 2.275 1 79.84 612 VAL A C 1
ATOM 8537 O O . VAL A 1 612 ? -42.205 23.083 3.133 1 79.85 612 VAL A O 1
ATOM 8550 N N . VAL A 1 613 ? -43.742 24.572 2.442 1 79.42 613 VAL A N 1
ATOM 8551 C CA . VAL A 1 613 ? -44.571 24.548 3.635 1 79.53 613 VAL A CA 1
ATOM 8552 C C . VAL A 1 613 ? -45.548 23.368 3.547 1 79.79 613 VAL A C 1
ATOM 8553 O O . VAL A 1 613 ? -46.505 23.424 2.776 1 80.11 613 VAL A O 1
ATOM 8566 N N . ASN A 1 614 ? -45.308 22.314 4.352 1 79.35 614 ASN A N 1
ATOM 8567 C CA . ASN A 1 614 ? -46.114 21.096 4.433 1 79.39 614 ASN A CA 1
ATOM 8568 C C . ASN A 1 614 ? -47.072 21.189 5.649 1 78.92 614 ASN A C 1
ATOM 8569 O O . ASN A 1 614 ? -47.099 20.312 6.51 1 78.91 614 ASN A O 1
ATOM 8580 N N . ALA A 1 615 ? -47.863 22.277 5.689 1 78.32 615 ALA A N 1
ATOM 8581 C CA . ALA A 1 615 ? -48.833 22.592 6.738 1 78 615 ALA A CA 1
ATOM 8582 C C . ALA A 1 615 ? -50.252 22.514 6.187 1 77.54 615 ALA A C 1
ATOM 8583 O O . ALA A 1 615 ? -50.499 22.973 5.077 1 77.26 615 ALA A O 1
ATOM 8590 N N . GLY A 1 616 ? -51.177 22.004 6.986 1 77.5 616 GLY A N 1
ATOM 8591 C CA . GLY A 1 616 ? -52.565 21.849 6.579 1 78.41 616 GLY A CA 1
ATOM 8592 C C . GLY A 1 616 ? -53.453 23.059 6.8 1 79.33 616 GLY A C 1
ATOM 8593 O O . GLY A 1 616 ? -54.538 23.137 6.206 1 79.7 616 GLY A O 1
ATOM 8597 N N . SER A 1 617 ? -53.019 23.996 7.679 1 79.43 617 SER A N 1
ATOM 8598 C CA . SER A 1 617 ? -53.765 25.223 8.022 1 79.99 617 SER A CA 1
ATOM 8599 C C . SER A 1 617 ? -52.831 26.471 7.914 1 79.66 617 SER A C 1
ATOM 8600 O O . SER A 1 617 ? -51.612 26.305 7.796 1 79.26 617 SER A O 1
ATOM 8608 N N . PRO A 1 618 ? -53.363 27.722 7.927 1 79.71 618 PRO A N 1
ATOM 8609 C CA . PRO A 1 618 ? -52.484 28.893 7.797 1 80.11 618 PRO A CA 1
ATOM 8610 C C . PRO A 1 618 ? -51.397 28.937 8.856 1 81.34 618 PRO A C 1
ATOM 8611 O O . PRO A 1 618 ? -51.622 28.556 10.005 1 82.02 618 PRO A O 1
ATOM 8622 N N . VAL A 1 619 ? -50.207 29.366 8.44 1 81.18 619 VAL A N 1
ATOM 8623 C CA . VAL A 1 619 ? -48.998 29.396 9.252 1 81.14 619 VAL A CA 1
ATOM 8624 C C . VAL A 1 619 ? -48.236 30.696 8.941 1 81.43 619 VAL A C 1
ATOM 8625 O O . VAL A 1 619 ? -48.163 31.106 7.787 1 81.6 619 VAL A O 1
ATOM 8638 N N . GLU A 1 620 ? -47.665 31.333 9.973 1 81.41 620 GLU A N 1
ATOM 8639 C CA . GLU A 1 620 ? -46.957 32.603 9.833 1 81.89 620 GLU A CA 1
ATOM 8640 C C . GLU A 1 620 ? -45.644 32.394 9.1 1 82.65 620 GLU A C 1
ATOM 8641 O O . GLU A 1 620 ? -44.886 31.491 9.453 1 83.24 620 GLU A O 1
ATOM 8653 N N . LEU A 1 621 ? -45.38 33.234 8.082 1 82.44 621 LEU A N 1
ATOM 8654 C CA . LEU A 1 621 ? -44.208 33.168 7.207 1 82.69 621 LEU A CA 1
ATOM 8655 C C . LEU A 1 621 ? -43.418 34.46 7.404 1 83.46 621 LEU A C 1
ATOM 8656 O O . LEU A 1 621 ? -43.468 35.357 6.56 1 83.59 621 LEU A O 1
ATOM 8672 N N . PRO A 1 622 ? -42.724 34.607 8.55 1 83.81 622 PRO A N 1
ATOM 8673 C CA . PRO A 1 622 ? -42 35.857 8.807 1 84.23 622 PRO A CA 1
ATOM 8674 C C . PRO A 1 622 ? -40.769 36.098 7.952 1 85.37 622 PRO A C 1
ATOM 8675 O O . PRO A 1 622 ? -40.271 37.214 7.943 1 85.59 622 PRO A O 1
ATOM 8686 N N . TRP A 1 623 ? -40.3 35.089 7.221 1 86.03 623 TRP A N 1
ATOM 8687 C CA . TRP A 1 623 ? -39.075 35.176 6.42 1 87.55 623 TRP A CA 1
ATOM 8688 C C . TRP A 1 623 ? -39.364 35.215 4.908 1 89.23 623 TRP A C 1
ATOM 8689 O O . TRP A 1 623 ? -38.474 34.888 4.117 1 89.78 623 TRP A O 1
ATOM 8710 N N . ARG A 1 624 ? -40.575 35.666 4.484 1 89.5 624 ARG A N 1
ATOM 8711 C CA . ARG A 1 624 ? -40.883 35.752 3.053 1 90.08 624 ARG A CA 1
ATOM 8712 C C . ARG A 1 624 ? -39.904 36.645 2.322 1 90.36 624 ARG A C 1
ATOM 8713 O O . ARG A 1 624 ? -39.46 36.285 1.245 1 91.03 624 ARG A O 1
ATOM 8734 N N . GLU A 1 625 ? -39.556 37.793 2.908 1 89.87 625 GLU A N 1
ATOM 8735 C CA . GLU A 1 625 ? -38.695 38.751 2.24 1 90.25 625 GLU A CA 1
ATOM 8736 C C . GLU A 1 625 ? -37.311 38.215 1.922 1 89.77 625 GLU A C 1
ATOM 8737 O O . GLU A 1 625 ? -36.705 38.667 0.952 1 89.72 625 GLU A O 1
ATOM 8749 N N . ASP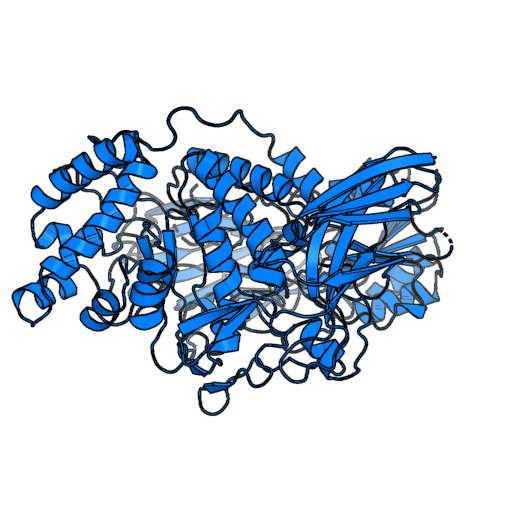 A 1 626 ? -36.829 37.233 2.698 1 89.24 626 ASP A N 1
ATOM 8750 C CA . ASP A 1 626 ? -35.491 36.659 2.529 1 89.2 626 ASP A CA 1
ATOM 8751 C C . ASP A 1 626 ? -35.463 35.488 1.549 1 88.62 626 ASP A C 1
ATOM 8752 O O . ASP A 1 626 ? -34.54 35.378 0.743 1 88.74 626 ASP A O 1
ATOM 8761 N N . VAL A 1 627 ? -36.462 34.613 1.624 1 87.88 627 VAL A N 1
ATOM 8762 C CA . VAL A 1 627 ? -36.513 33.431 0.769 1 87.65 627 VAL A CA 1
ATOM 8763 C C . VAL A 1 627 ? -36.922 33.78 -0.658 1 86.84 627 VAL A C 1
ATOM 8764 O O . VAL A 1 627 ? -37.672 34.728 -0.892 1 86.74 627 VAL A O 1
ATOM 8777 N N . ALA A 1 628 ? -36.394 33.019 -1.614 1 86.09 628 ALA A N 1
ATOM 8778 C CA . ALA A 1 628 ? -36.668 33.228 -3.028 1 85.6 628 ALA A CA 1
ATOM 8779 C C . ALA A 1 628 ? -38.046 32.729 -3.428 1 85.07 628 ALA A C 1
ATOM 8780 O O . ALA A 1 628 ? -38.673 33.34 -4.29 1 85.51 628 ALA A O 1
ATOM 8787 N N . ALA A 1 629 ? -38.525 31.626 -2.827 1 83.84 629 ALA A N 1
ATOM 8788 C CA . ALA A 1 629 ? -39.841 31.087 -3.169 1 83 629 ALA A CA 1
ATOM 8789 C C . ALA A 1 629 ? -40.49 30.379 -1.989 1 81.75 629 ALA A C 1
ATOM 8790 O O . ALA A 1 629 ? -39.799 29.957 -1.055 1 82.06 629 ALA A O 1
ATOM 8797 N N . VAL A 1 630 ? -41.834 30.282 -2.029 1 80.18 630 VAL A N 1
ATOM 8798 C CA . VAL A 1 630 ? -42.644 29.603 -1.024 1 79.04 630 VAL A CA 1
ATOM 8799 C C . VAL A 1 630 ? -43.7 28.764 -1.757 1 77.94 630 VAL A C 1
ATOM 8800 O O . VAL A 1 630 ? -44.334 29.233 -2.708 1 77.86 630 VAL A O 1
ATOM 8813 N N . LEU A 1 631 ? -43.873 27.522 -1.317 1 76.91 631 LEU A N 1
ATOM 8814 C CA . LEU A 1 631 ? -44.789 26.598 -1.948 1 76.67 631 LEU A CA 1
ATOM 8815 C C . LEU A 1 631 ? -45.55 25.847 -0.866 1 76.98 631 LEU A C 1
ATOM 8816 O O . LEU A 1 631 ? -44.962 25.05 -0.14 1 77.33 631 LEU A O 1
ATOM 8832 N N . LEU A 1 632 ? -46.859 26.108 -0.75 1 76.67 632 LEU A N 1
ATOM 8833 C CA . LEU A 1 632 ? -47.706 25.431 0.228 1 76.53 632 LEU A CA 1
ATOM 8834 C C . LEU A 1 632 ? -48.104 24.095 -0.388 1 76.11 632 LEU A C 1
ATOM 8835 O O . LEU A 1 632 ? -48.565 24.065 -1.522 1 75.74 632 LEU A O 1
ATOM 8851 N N . THR A 1 633 ? -47.87 22.992 0.329 1 75.91 633 THR A N 1
ATOM 8852 C CA . THR A 1 633 ? -48.18 21.647 -0.148 1 75.94 633 THR A CA 1
ATOM 8853 C C . THR A 1 633 ? -49.225 20.923 0.705 1 76.29 633 THR A C 1
ATOM 8854 O O . THR A 1 633 ? -49.588 19.798 0.349 1 76.64 633 THR A O 1
ATOM 8865 N N . TRP A 1 634 ? -49.731 21.56 1.796 1 76.07 634 TRP A N 1
ATOM 8866 C CA . TRP A 1 634 ? -50.771 20.986 2.658 1 76.36 634 TRP A CA 1
ATOM 8867 C C . TRP A 1 634 ? -50.246 19.652 3.302 1 76.69 634 TRP A C 1
ATOM 8868 O O . TRP A 1 634 ? -49.067 19.61 3.654 1 76.82 634 TRP A O 1
ATOM 8889 N N . PHE A 1 635 ? -51.088 18.609 3.499 1 76.67 635 PHE A N 1
ATOM 8890 C CA . PHE A 1 635 ? -50.647 17.279 3.939 1 77.46 635 PHE A CA 1
ATOM 8891 C C . PHE A 1 635 ? -50.857 16.466 2.64 1 77.62 635 PHE A C 1
ATOM 8892 O O . PHE A 1 635 ? -51.978 16.053 2.341 1 77.78 635 PHE A O 1
ATOM 8909 N N . PRO A 1 636 ? -49.804 16.349 1.798 1 77.06 636 PRO A N 1
ATOM 8910 C CA . PRO A 1 636 ? -49.996 15.879 0.419 1 77 636 PRO A CA 1
ATOM 8911 C C . PRO A 1 636 ? -50.163 14.379 0.108 1 77.24 636 PRO A C 1
ATOM 8912 O O . PRO A 1 636 ? -49.998 13.976 -1.055 1 76.86 636 PRO A O 1
ATOM 8923 N N . GLY A 1 637 ? -50.616 13.59 1.073 1 77.76 637 GLY A N 1
ATOM 8924 C CA . GLY A 1 637 ? -50.909 12.178 0.835 1 78.84 637 GLY A CA 1
ATOM 8925 C C . GLY A 1 637 ? -49.711 11.304 0.529 1 79.82 637 GLY A C 1
ATOM 8926 O O . GLY A 1 637 ? -48.589 11.793 0.424 1 79.96 637 GLY A O 1
ATOM 8930 N N . GLN A 1 638 ? -49.939 9.996 0.384 1 80.5 638 GLN A N 1
ATOM 8931 C CA . GLN A 1 638 ? -48.861 9.025 0.166 1 81.58 638 GLN A CA 1
ATOM 8932 C C . GLN A 1 638 ? -47.995 9.286 -1.068 1 82.25 638 GLN A C 1
ATOM 8933 O O . GLN A 1 638 ? -46.909 8.725 -1.153 1 82.39 638 GLN A O 1
ATOM 8947 N N . GLU A 1 639 ? -48.497 10.042 -2.054 1 82.38 639 GLU A N 1
ATOM 8948 C CA . GLU A 1 639 ? -47.718 10.341 -3.259 1 82.8 639 GLU A CA 1
ATOM 8949 C C . GLU A 1 639 ? -47.184 11.789 -3.289 1 82.09 639 GLU A C 1
ATOM 8950 O O . GLU A 1 639 ? -46.713 12.244 -4.324 1 82.22 639 GLU A O 1
ATOM 8962 N N . GLY A 1 640 ? -47.202 12.471 -2.156 1 81.48 640 GLY A N 1
ATOM 8963 C CA . GLY A 1 640 ? -46.756 13.847 -2.064 1 81.48 640 GLY A CA 1
ATOM 8964 C C . GLY A 1 640 ? -45.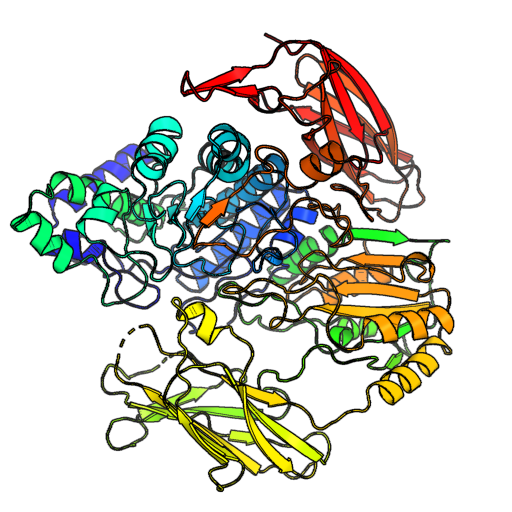337 14.08 -2.508 1 81.21 640 GLY A C 1
ATOM 8965 O O . GLY A 1 640 ? -45.086 15.054 -3.212 1 81.59 640 GLY A O 1
ATOM 8969 N N . GLY A 1 641 ? -44.42 13.2 -2.101 1 80.46 641 GLY A N 1
ATOM 8970 C CA . GLY A 1 641 ? -43.008 13.305 -2.464 1 80.25 641 GLY A CA 1
ATOM 8971 C C . GLY A 1 641 ? -42.742 13.209 -3.955 1 79.78 641 GLY A C 1
ATOM 8972 O O . GLY A 1 641 ? -41.818 13.851 -4.457 1 80.02 641 GLY A O 1
ATOM 8976 N N . ALA A 1 642 ? -43.564 12.419 -4.675 1 78.74 642 ALA A N 1
ATOM 8977 C CA . ALA A 1 642 ? -43.464 12.243 -6.117 1 78.29 642 ALA A CA 1
ATOM 8978 C C . ALA A 1 642 ? -44.024 13.468 -6.842 1 78.6 642 ALA A C 1
ATOM 8979 O O . ALA A 1 642 ? -43.459 13.897 -7.845 1 78.82 642 ALA A O 1
ATOM 8986 N N . ALA A 1 643 ? -45.143 14.028 -6.348 1 78.56 643 ALA A N 1
ATOM 8987 C CA . ALA A 1 643 ? -45.758 15.236 -6.919 1 78.65 643 ALA A CA 1
ATOM 8988 C C . ALA A 1 643 ? -44.85 16.468 -6.695 1 78.41 643 ALA A C 1
ATOM 8989 O O . ALA A 1 643 ? -44.71 17.307 -7.582 1 78.41 643 ALA A O 1
ATOM 8996 N N . LEU A 1 644 ? -44.239 16.562 -5.507 1 77.86 644 LEU A N 1
ATOM 8997 C CA . LEU A 1 644 ? -43.341 17.654 -5.176 1 77.84 644 LEU A CA 1
ATOM 8998 C C . LEU A 1 644 ? -42.088 17.565 -6.021 1 77.88 644 LEU A C 1
ATOM 8999 O O . LEU A 1 644 ? -41.624 18.596 -6.513 1 78.43 644 LEU A O 1
ATOM 9015 N N . ALA A 1 645 ? -41.538 16.35 -6.216 1 76.92 645 ALA A N 1
ATOM 9016 C CA . ALA A 1 645 ? -40.353 16.191 -7.056 1 76.61 645 ALA A CA 1
ATOM 9017 C C . ALA A 1 645 ? -40.657 16.625 -8.512 1 76.24 645 ALA A C 1
ATOM 9018 O O . ALA A 1 645 ? -39.863 17.347 -9.121 1 75.96 645 ALA A O 1
ATOM 9025 N N . GLU A 1 646 ? -41.833 16.228 -9.036 1 75.8 646 GLU A N 1
ATOM 9026 C CA . GLU A 1 646 ? -42.264 16.617 -10.371 1 75.95 646 GLU A CA 1
ATOM 9027 C C . GLU A 1 646 ? -42.369 18.144 -10.49 1 76.25 646 GLU A C 1
ATOM 9028 O O . GLU A 1 646 ? -41.852 18.721 -11.445 1 76.46 646 GLU A O 1
ATOM 9040 N N . VAL A 1 647 ? -43.028 18.8 -9.524 1 76.05 647 VAL A N 1
ATOM 9041 C CA . VAL A 1 647 ? -43.209 20.244 -9.574 1 76.25 647 VAL A CA 1
ATOM 9042 C C . VAL A 1 647 ? -41.866 20.987 -9.482 1 76.59 647 VAL A C 1
ATOM 9043 O O . VAL A 1 647 ? -41.595 21.855 -10.323 1 77.3 647 VAL A O 1
ATOM 9056 N N . LEU A 1 648 ? -41.037 20.667 -8.467 1 75.73 648 LEU A N 1
ATOM 9057 C CA . LEU A 1 648 ? -39.758 21.359 -8.273 1 75.23 648 LEU A CA 1
ATOM 9058 C C . LEU A 1 648 ? -38.857 21.245 -9.51 1 75.35 648 LEU A C 1
ATOM 9059 O O . LEU A 1 648 ? -38.356 22.257 -9.997 1 75.04 648 LEU A O 1
ATOM 9075 N N . THR A 1 649 ? -38.703 20.032 -10.049 1 75.63 649 THR A N 1
ATOM 9076 C CA . THR A 1 649 ? -37.887 19.828 -11.242 1 76.62 649 THR A CA 1
ATOM 9077 C C . THR A 1 649 ? -38.47 20.508 -12.495 1 77.59 649 THR A C 1
ATOM 9078 O O . THR A 1 649 ? -37.722 20.79 -13.432 1 78.18 649 THR A O 1
ATOM 9089 N N . GLY A 1 650 ? -39.774 20.769 -12.505 1 77.67 650 GLY A N 1
ATOM 9090 C CA . GLY A 1 650 ? -40.44 21.422 -13.621 1 78.36 650 GLY A CA 1
ATOM 9091 C C . GLY A 1 650 ? -41.198 20.481 -14.534 1 78.98 650 GLY A C 1
ATOM 9092 O O . GLY A 1 650 ? -41.726 20.92 -15.56 1 79.61 650 GLY A O 1
ATOM 9096 N N . ALA A 1 651 ? -41.283 19.179 -14.181 1 78.44 651 ALA A N 1
ATOM 9097 C CA . ALA A 1 651 ? -42.048 18.203 -14.957 1 78.38 651 ALA A CA 1
ATOM 9098 C C . ALA A 1 651 ? -43.506 18.629 -15.023 1 78.24 651 ALA A C 1
ATOM 9099 O O . ALA A 1 651 ? -44.115 18.538 -16.083 1 78.56 651 ALA A O 1
ATOM 9106 N N . HIS A 1 652 ? -44.037 19.148 -13.902 1 77.83 652 HIS A N 1
ATOM 9107 C CA . HIS A 1 652 ? -45.384 19.683 -13.806 1 77.97 652 HIS A CA 1
ATOM 9108 C C . HIS A 1 652 ? -45.362 21.055 -13.113 1 77.67 652 HIS A C 1
ATOM 9109 O O . HIS A 1 652 ? -44.335 21.471 -12.572 1 78.12 652 HIS A O 1
ATOM 9123 N N . GLU A 1 653 ? -46.488 21.766 -13.182 1 76.93 653 GLU A N 1
ATOM 9124 C CA . GLU A 1 653 ? -46.68 23.097 -12.605 1 76.89 653 GLU A CA 1
ATOM 9125 C C . GLU A 1 653 ? -47.487 22.993 -11.303 1 77.33 653 GLU A C 1
ATOM 9126 O O . GLU A 1 653 ? -48.425 22.196 -11.254 1 78.2 653 GLU A O 1
ATOM 9138 N N . PRO A 1 654 ? -47.228 23.823 -10.27 1 76.64 654 PRO A N 1
ATOM 9139 C CA . PRO A 1 654 ? -48.108 23.796 -9.083 1 76.17 654 PRO A CA 1
ATOM 9140 C C . PRO A 1 654 ? -49.455 24.451 -9.44 1 75.72 654 PRO A C 1
ATOM 9141 O O . PRO A 1 654 ? -49.501 25.648 -9.743 1 76.19 654 PRO A O 1
ATOM 9152 N N . GLY A 1 655 ? -50.519 23.659 -9.485 1 74.61 655 GLY A N 1
ATOM 9153 C CA . GLY A 1 655 ? -51.819 24.154 -9.914 1 74.47 655 GLY A CA 1
ATOM 9154 C C . GLY A 1 655 ? -52.736 24.71 -8.845 1 74.35 655 GLY A C 1
ATOM 9155 O O . GLY A 1 655 ? -53.929 24.88 -9.106 1 75.01 655 GLY A O 1
ATOM 9159 N N . GLY A 1 656 ? -52.215 24.984 -7.657 1 73.51 656 GLY A N 1
ATOM 9160 C CA . GLY A 1 656 ? -53.037 25.46 -6.557 1 73.38 656 GLY A CA 1
ATOM 9161 C C . GLY A 1 656 ? -53.278 26.952 -6.534 1 73.48 656 GLY A C 1
ATOM 9162 O O . GLY A 1 656 ? -52.434 27.735 -6.985 1 73.35 656 GLY A O 1
ATOM 9166 N N . ARG A 1 657 ? -54.439 27.335 -5.963 1 73.77 657 ARG A N 1
ATOM 9167 C CA . ARG A 1 657 ? -54.905 28.716 -5.751 1 74.71 657 ARG A CA 1
ATOM 9168 C C . ARG A 1 657 ? -55.589 28.732 -4.382 1 75.26 657 ARG A C 1
ATOM 9169 O O . ARG A 1 657 ? -56.61 28.073 -4.228 1 75.84 657 ARG A O 1
ATOM 9190 N N . LEU A 1 658 ? -55.053 29.465 -3.392 1 74.69 658 LEU A N 1
ATOM 9191 C CA . LEU A 1 658 ? -55.573 29.514 -2.015 1 74.24 658 LEU A CA 1
ATOM 9192 C C . LEU A 1 658 ? -57.081 29.372 -1.855 1 73.47 658 LEU A C 1
ATOM 9193 O O . LEU A 1 658 ? -57.804 30.228 -2.336 1 73.25 658 LEU A O 1
ATOM 9209 N N . PRO A 1 659 ? -57.584 28.322 -1.179 1 73.22 659 PRO A N 1
ATOM 9210 C CA . PRO A 1 659 ? -59.023 28.268 -0.871 1 73.25 659 PRO A CA 1
ATOM 9211 C C . PRO A 1 659 ? -59.36 29.053 0.416 1 73.92 659 PRO A C 1
ATOM 9212 O O . PRO A 1 659 ? -60.515 29.067 0.837 1 74.42 659 PRO A O 1
ATOM 9223 N N . THR A 1 660 ? -58.339 29.656 1.079 1 73.71 660 THR A N 1
ATOM 9224 C CA . THR A 1 660 ? -58.456 30.361 2.346 1 73.59 660 THR A CA 1
ATOM 9225 C C . THR A 1 660 ? -57.412 31.488 2.406 1 73.53 660 THR A C 1
ATOM 9226 O O . THR A 1 660 ? -56.356 31.385 1.787 1 73.34 660 THR A O 1
ATOM 9237 N N . THR A 1 661 ? -57.716 32.567 3.129 1 73.66 661 THR A N 1
ATOM 9238 C CA . THR A 1 661 ? -56.843 33.734 3.263 1 74.37 661 THR A CA 1
ATOM 9239 C C . THR A 1 661 ? -55.749 33.409 4.268 1 75.31 661 THR A C 1
ATOM 9240 O O . THR A 1 661 ? -56.055 33.005 5.389 1 75.66 661 THR A O 1
ATOM 9251 N N . TRP A 1 662 ? -54.481 33.586 3.881 1 75.64 662 TRP A N 1
ATOM 9252 C CA . TRP A 1 662 ? -53.354 33.327 4.779 1 76.29 662 TRP A CA 1
ATOM 9253 C C . TRP A 1 662 ? -52.792 34.667 5.285 1 76.6 662 TRP A C 1
ATOM 9254 O O . TRP A 1 662 ? -52.72 35.633 4.528 1 76.6 662 TRP A O 1
ATOM 9275 N N . GLY A 1 663 ? -52.447 34.721 6.566 1 76.7 663 GLY A N 1
ATOM 9276 C CA . GLY A 1 663 ? -51.922 35.931 7.184 1 77.42 663 GLY A CA 1
ATOM 9277 C C . GLY A 1 663 ? -51.652 35.763 8.674 1 77.96 663 GLY A C 1
ATOM 9278 O O . GLY A 1 663 ? -52.007 34.738 9.268 1 78.27 663 GLY A O 1
ATOM 9282 N N . SER A 1 664 ? -51.029 36.79 9.293 1 77.53 664 SER A N 1
ATOM 9283 C CA . SER A 1 664 ? -50.669 36.797 10.709 1 77.19 664 SER A CA 1
ATOM 9284 C C . SER A 1 664 ? -51.883 36.695 11.602 1 76.53 664 SER A C 1
ATOM 9285 O O . SER A 1 664 ? -52.952 37.192 11.259 1 76.7 664 SER A O 1
ATOM 9293 N N . LEU A 1 665 ? -51.694 36.126 12.78 1 75.64 665 LEU A N 1
ATOM 9294 C CA . LEU A 1 665 ? -52.775 35.956 13.733 1 75.25 665 LEU A CA 1
ATOM 9295 C C . LEU A 1 665 ? -53.258 37.32 14.274 1 76.21 665 LEU A C 1
ATOM 9296 O O . LEU A 1 665 ? -54.46 37.507 14.492 1 76.42 665 LEU A O 1
ATOM 9312 N N . THR A 1 666 ? -52.336 38.294 14.423 1 76.47 666 THR A N 1
ATOM 9313 C CA . THR A 1 666 ? -52.675 39.641 14.909 1 76.78 666 THR A CA 1
ATOM 9314 C C . THR A 1 666 ? -53.489 40.411 13.857 1 76.29 666 THR A C 1
ATOM 9315 O O . THR A 1 666 ? -54.418 41.137 14.21 1 76.49 666 THR A O 1
ATOM 9326 N N . GLY A 1 667 ? -53.125 40.247 12.588 1 75.48 667 GLY A N 1
ATOM 9327 C CA . GLY A 1 667 ? -53.848 40.853 11.481 1 75.36 667 GLY A CA 1
ATOM 9328 C C . GLY A 1 667 ? -55.198 40.198 11.263 1 75.08 667 GLY A C 1
ATOM 9329 O O . GLY A 1 667 ? -56.146 40.877 10.876 1 74.88 667 GLY A O 1
ATOM 9333 N N . ALA A 1 668 ? -55.297 38.87 11.534 1 74.83 668 ALA A N 1
ATOM 9334 C CA . ALA A 1 668 ? -56.528 38.073 11.395 1 74.51 668 ALA A CA 1
ATOM 9335 C C . ALA A 1 668 ? -57.703 38.642 12.201 1 73.99 668 ALA A C 1
ATOM 9336 O O . ALA A 1 668 ? -57.646 38.626 13.432 1 73.89 668 ALA A O 1
ATOM 9343 N N . PRO A 1 669 ? -58.783 39.117 11.537 1 73.69 669 PRO A N 1
ATOM 9344 C CA . PRO A 1 669 ? -59.906 39.712 12.281 1 74.04 669 PRO A CA 1
ATOM 9345 C C . PRO A 1 669 ? -60.891 38.763 12.969 1 74.74 669 PRO A C 1
ATOM 9346 O O . PRO A 1 669 ? -61.621 39.237 13.834 1 74.98 669 PRO A O 1
ATOM 9357 N N . VAL A 1 670 ? -60.93 37.464 12.614 1 74.94 670 VAL A N 1
ATOM 9358 C CA . VAL A 1 670 ? -61.834 36.502 13.249 1 75.61 670 VAL A CA 1
ATOM 9359 C C . VAL A 1 670 ? -61.025 35.308 13.703 1 76.55 670 VAL A C 1
ATOM 9360 O O . VAL A 1 670 ? -60.757 34.407 12.903 1 76.54 670 VAL A O 1
ATOM 9373 N N . THR A 1 671 ? -60.606 35.323 14.986 1 77.51 671 THR A N 1
ATOM 9374 C CA . THR A 1 671 ? -59.763 34.282 15.599 1 78.91 671 THR A CA 1
ATOM 9375 C C . THR A 1 671 ? -60.381 33.586 16.837 1 79.69 671 THR A C 1
ATOM 9376 O O . THR A 1 671 ? -59.846 32.542 17.228 1 80.22 671 THR A O 1
ATOM 9387 N N . GLN A 1 672 ? -61.444 34.144 17.476 1 79.37 672 GLN A N 1
ATOM 9388 C CA . GLN A 1 672 ? -61.971 33.562 18.721 1 79.67 672 GLN A CA 1
ATOM 9389 C C . GLN A 1 672 ? -62.481 32.123 18.6 1 78.87 672 GLN A C 1
ATOM 9390 O O . GLN A 1 672 ? -63.565 31.883 18.075 1 78.65 672 GLN A O 1
ATOM 9404 N N . VAL A 1 673 ? -61.723 31.183 19.169 1 78.48 673 VAL A N 1
ATOM 9405 C CA . VAL A 1 673 ? -62.087 29.761 19.189 1 78.67 673 VAL A CA 1
ATOM 9406 C C . VAL A 1 673 ? -62.577 29.33 20.59 1 79.17 673 VAL A C 1
ATOM 9407 O O . VAL A 1 673 ? -63.355 28.375 20.694 1 79.3 673 VAL A O 1
ATOM 9420 N N . THR A 1 674 ? -62.108 30.01 21.661 1 79.08 674 THR A N 1
ATOM 9421 C CA . THR A 1 674 ? -62.423 29.636 23.041 1 79.32 674 THR A CA 1
ATOM 9422 C C . THR A 1 674 ? -63.752 30.198 23.582 1 79.86 674 THR A C 1
ATOM 9423 O O . THR A 1 674 ? -63.923 31.412 23.666 1 79.95 674 THR A O 1
ATOM 9434 N N . PRO A 1 675 ? -64.674 29.333 24.036 1 80.05 675 PRO A N 1
ATOM 9435 C CA . PRO A 1 675 ? -65.963 29.836 24.551 1 80.58 675 PRO A CA 1
ATOM 9436 C C . PRO A 1 675 ? -65.959 30.378 25.978 1 81.95 675 PRO A C 1
ATOM 9437 O O . PRO A 1 675 ? -65.798 29.609 26.931 1 82.82 675 PRO A O 1
ATOM 9448 N N . THR A 1 676 ? -66.222 31.682 26.142 1 82 676 THR A N 1
ATOM 9449 C CA . THR A 1 676 ? -66.333 32.3 27.467 1 82.09 676 THR A CA 1
ATOM 9450 C C . THR A 1 676 ? -67.738 32.092 28.027 1 82 676 THR A C 1
ATOM 9451 O O . THR A 1 676 ? -68.728 32.278 27.31 1 81.8 676 THR A O 1
ATOM 9462 N N . ALA A 1 677 ? -67.826 31.73 29.323 1 82.04 677 ALA A N 1
ATOM 9463 C CA . ALA A 1 677 ? -69.085 31.409 30.014 1 82.58 677 ALA A CA 1
ATOM 9464 C C . ALA A 1 677 ? -69.892 30.362 29.221 1 82.68 677 ALA A C 1
ATOM 9465 O O . ALA A 1 677 ? -71.119 30.482 29.103 1 82.85 677 ALA A O 1
ATOM 9472 N N . GLY A 1 678 ? -69.161 29.373 28.669 1 82.16 678 GLY A N 1
ATOM 9473 C CA . GLY A 1 678 ? -69.686 28.276 27.861 1 81.71 678 GLY A CA 1
ATOM 9474 C C . GLY A 1 678 ? -70.478 28.712 26.653 1 80.82 678 GLY A C 1
ATOM 9475 O O . GLY A 1 678 ? -71.481 28.084 26.325 1 80.52 678 GLY A O 1
ATOM 9479 N N . GLU A 1 679 ? -70.043 29.791 25.992 1 80.43 679 GLU A N 1
ATOM 9480 C CA . GLU A 1 679 ? -70.75 30.333 24.835 1 80.69 679 GLU A CA 1
ATOM 9481 C C . GLU A 1 679 ? -69.764 30.886 23.858 1 80.11 679 GLU A C 1
ATOM 9482 O O . GLU A 1 679 ? -68.885 31.638 24.275 1 80.24 679 GLU A O 1
ATOM 9494 N N . LEU A 1 680 ? -69.932 30.58 22.555 1 79.19 680 LEU A N 1
ATOM 9495 C CA . LEU A 1 680 ? -69.079 31.146 21.519 1 78.62 680 LEU A CA 1
ATOM 9496 C C . LEU A 1 680 ? -69.952 31.973 20.594 1 79.3 680 LEU A C 1
ATOM 9497 O O . LEU A 1 680 ? -70.752 31.443 19.823 1 79.46 680 LEU A O 1
ATOM 9513 N N . VAL A 1 681 ? -69.842 33.291 20.725 1 79.3 681 VAL A N 1
ATOM 9514 C CA . VAL A 1 681 ? -70.615 34.21 19.922 1 79.35 681 VAL A CA 1
ATOM 9515 C C . VAL A 1 681 ? -69.911 34.387 18.593 1 79.45 681 VAL A C 1
ATOM 9516 O O . VAL A 1 681 ? -68.693 34.56 18.556 1 79.64 681 VAL A O 1
ATOM 9529 N N . TYR A 1 682 ? -70.675 34.357 17.509 1 79.3 682 TYR A N 1
ATOM 9530 C CA . TYR A 1 682 ? -70.143 34.582 16.173 1 79.82 682 TYR A CA 1
ATOM 9531 C C . TYR A 1 682 ? -70.479 36.047 15.813 1 79.89 682 TYR A C 1
ATOM 9532 O O . TYR A 1 682 ? -71.279 36.296 14.919 1 80.02 682 TYR A O 1
ATOM 9550 N N . ASP A 1 683 ? -69.908 37.007 16.555 1 79.9 683 ASP A N 1
ATOM 9551 C CA . ASP A 1 683 ? -70.187 38.448 16.388 1 80.61 683 ASP A CA 1
ATOM 9552 C C . ASP A 1 683 ? -69.864 39.036 15.008 1 79.9 683 ASP A C 1
ATOM 9553 O O . ASP A 1 683 ? -70.511 40.01 14.608 1 79.83 683 ASP A O 1
ATOM 9562 N N . GLU A 1 684 ? -68.864 38.475 14.299 1 79.26 684 GLU A N 1
ATOM 9563 C CA . GLU A 1 684 ? -68.508 38.916 12.944 1 79.16 684 GLU A CA 1
ATOM 9564 C C . GLU A 1 684 ? -69.672 38.808 11.96 1 79.29 684 GLU A C 1
ATOM 9565 O O . GLU A 1 684 ? -69.683 39.528 10.969 1 79.91 684 GLU A O 1
ATOM 9577 N N . GLY A 1 685 ? -70.588 37.87 12.207 1 78.8 685 GLY A N 1
ATOM 9578 C CA . GLY A 1 685 ? -71.773 37.643 11.399 1 78.74 685 GLY A CA 1
ATOM 9579 C C . GLY A 1 685 ? -71.476 37.093 10.022 1 78.47 685 GLY A C 1
ATOM 9580 O O . GLY A 1 685 ? -70.77 36.088 9.879 1 78.84 685 GLY A O 1
ATOM 9584 N N . VAL A 1 686 ? -72.022 37.766 8.998 1 77.38 686 VAL A N 1
ATOM 9585 C CA . VAL A 1 686 ? -71.865 37.394 7.589 1 76.51 686 VAL A CA 1
ATOM 9586 C C . VAL A 1 686 ? -70.391 37.568 7.08 1 75.77 686 VAL A C 1
ATOM 9587 O O . VAL A 1 686 ? -70.069 37.108 5.981 1 75.78 686 VAL A O 1
ATOM 9600 N N . PHE A 1 687 ? -69.486 38.13 7.906 1 74.79 687 PHE A N 1
ATOM 9601 C CA . PHE A 1 687 ? -68.117 38.429 7.503 1 74.3 687 PHE A CA 1
ATOM 9602 C C . PHE A 1 687 ? -67.041 37.489 8.034 1 74.15 687 PHE A C 1
ATOM 9603 O O . PHE A 1 687 ? -66.472 37.76 9.091 1 75.15 687 PHE A O 1
ATOM 9620 N N . ILE A 1 688 ? -66.719 36.416 7.303 1 72.75 688 ILE A N 1
ATOM 9621 C CA . ILE A 1 688 ? -65.619 35.525 7.696 1 71.98 688 ILE A CA 1
ATOM 9622 C C . ILE A 1 688 ? -64.618 35.414 6.541 1 71.4 688 ILE A C 1
ATOM 9623 O O . ILE A 1 688 ? -64.955 35.641 5.363 1 71.43 688 ILE A O 1
ATOM 9639 N N . GLY A 1 689 ? -63.383 35.083 6.885 1 70.71 689 GLY A N 1
ATOM 9640 C CA . GLY A 1 689 ? -62.337 34.961 5.885 1 70.88 689 GLY A CA 1
ATOM 9641 C C . GLY A 1 689 ? -62.065 36.277 5.188 1 70.63 689 GLY A C 1
ATOM 9642 O O . GLY A 1 689 ? -61.91 37.294 5.858 1 70.7 689 GLY A O 1
ATOM 9646 N N . TYR A 1 690 ? -62.069 36.289 3.855 1 70.26 690 TYR A N 1
ATOM 9647 C CA . TYR A 1 690 ? -61.808 37.507 3.097 1 70.14 690 TYR A CA 1
ATOM 9648 C C . TYR A 1 690 ? -62.839 38.598 3.407 1 70.31 690 TYR A C 1
ATOM 9649 O O . TYR A 1 690 ? -62.458 39.751 3.575 1 70.1 690 TYR A O 1
ATOM 9667 N N . ARG A 1 691 ? -64.103 38.23 3.623 1 70.99 691 ARG A N 1
ATOM 9668 C CA . ARG A 1 691 ? -65.148 39.204 3.939 1 72.51 691 ARG A CA 1
ATOM 9669 C C . ARG A 1 691 ? -64.8 40.001 5.227 1 74.48 691 ARG A C 1
ATOM 9670 O O . ARG A 1 691 ? -65.042 41.216 5.303 1 74.76 691 ARG A O 1
ATOM 9691 N N . ALA A 1 692 ? -64.213 39.311 6.225 1 75.29 692 ALA A N 1
ATOM 9692 C CA . ALA A 1 692 ? -63.781 39.94 7.466 1 76.51 692 ALA A CA 1
ATOM 9693 C C . ALA A 1 692 ? -62.531 40.819 7.262 1 78.22 692 ALA A C 1
ATOM 9694 O O . ALA A 1 692 ? -62.45 41.874 7.876 1 78.58 692 ALA A O 1
ATOM 9701 N N . TRP A 1 693 ? -61.558 40.392 6.433 1 79.14 693 TRP A N 1
ATOM 9702 C CA . TRP A 1 693 ? -60.362 41.192 6.175 1 80.49 693 TRP A CA 1
ATOM 9703 C C . TRP A 1 693 ? -60.752 42.478 5.452 1 82.93 693 TRP A C 1
ATOM 9704 O O . TRP A 1 693 ? -60.21 43.535 5.779 1 82.95 693 TRP A O 1
ATOM 9725 N N . ASP A 1 694 ? -61.715 42.41 4.502 1 84.88 694 ASP A N 1
ATOM 9726 C CA . ASP A 1 694 ? -62.184 43.608 3.782 1 87.27 694 ASP A CA 1
ATOM 9727 C C . ASP A 1 694 ? -62.854 44.593 4.775 1 88.58 694 ASP A C 1
ATOM 9728 O O . ASP A 1 694 ? -62.495 45.777 4.816 1 89.18 694 ASP A O 1
ATOM 9737 N N . LYS A 1 695 ? -63.799 44.086 5.594 1 88.63 695 LYS A N 1
ATOM 9738 C CA . LYS A 1 695 ? -64.535 44.895 6.557 1 89.2 695 LYS A CA 1
ATOM 9739 C C . LYS A 1 695 ? -63.609 45.665 7.498 1 90.25 695 LYS A C 1
ATOM 9740 O O . LYS A 1 695 ? -63.967 46.757 7.93 1 90.31 695 LYS A O 1
ATOM 9759 N N . GLU A 1 696 ? -62.427 45.115 7.808 1 91.03 696 GLU A N 1
ATOM 9760 C CA . GLU A 1 696 ? -61.51 45.737 8.754 1 92.48 696 GLU A CA 1
ATOM 9761 C C . GLU A 1 696 ? -60.298 46.449 8.122 1 93.67 696 GLU A C 1
ATOM 9762 O O . GLU A 1 696 ? -59.428 46.885 8.883 1 94.39 696 GLU A O 1
ATOM 9774 N N . ASP A 1 697 ? -60.204 46.595 6.775 1 93.6 697 ASP A N 1
ATOM 9775 C CA . ASP A 1 697 ? -59.041 47.277 6.166 1 94.21 697 ASP A CA 1
ATOM 9776 C C . ASP A 1 697 ? -57.717 46.447 6.257 1 93.62 697 ASP A C 1
ATOM 9777 O O . ASP A 1 697 ? -56.739 46.772 5.577 1 94.12 697 ASP A O 1
ATOM 9786 N N . ARG A 1 698 ? -57.707 45.344 7.018 1 92.38 698 ARG A N 1
ATOM 9787 C CA . ARG A 1 698 ? -56.515 44.526 7.199 1 91.56 698 ARG A CA 1
ATOM 9788 C C . ARG A 1 698 ? -56.235 43.759 5.916 1 90.73 698 ARG A C 1
ATOM 9789 O O . ARG A 1 698 ? -57.138 43.099 5.398 1 91.16 698 ARG A O 1
ATOM 9810 N N . THR A 1 699 ? -55.029 43.912 5.347 1 89.43 699 THR A N 1
ATOM 9811 C CA . THR A 1 699 ? -54.682 43.187 4.12 1 88.69 699 THR A CA 1
ATOM 9812 C C . THR A 1 699 ? -53.803 41.99 4.53 1 87.44 699 THR A C 1
ATOM 9813 O O . THR A 1 699 ? -52.891 42.135 5.348 1 87.66 699 THR A O 1
ATOM 9824 N N . PRO A 1 700 ? -54.138 40.782 4.06 1 85.83 700 PRO A N 1
ATOM 9825 C CA . PRO A 1 700 ? -53.384 39.599 4.475 1 84.92 700 PRO A CA 1
ATOM 9826 C C . PRO A 1 700 ? -52.06 39.447 3.764 1 83.75 700 PRO A C 1
ATOM 9827 O O . PRO A 1 700 ? -51.805 40.146 2.786 1 84.18 700 PRO A O 1
ATOM 9838 N N . THR A 1 701 ? -51.24 38.485 4.204 1 82.32 701 THR A N 1
ATOM 9839 C CA . THR A 1 701 ? -49.969 38.204 3.538 1 81.6 701 THR A CA 1
ATOM 9840 C C . THR A 1 701 ? -50.234 37.72 2.091 1 81.08 701 THR A C 1
ATOM 9841 O O . THR A 1 701 ? -49.679 38.292 1.149 1 81.61 701 THR A O 1
ATOM 9852 N N . TYR A 1 702 ? -51.129 36.708 1.923 1 79.71 702 TYR A N 1
ATOM 9853 C CA . TYR A 1 702 ? -51.539 36.165 0.626 1 78.55 702 TYR A CA 1
ATOM 9854 C C . TYR A 1 702 ? -53.06 36.048 0.663 1 77.27 702 TYR A C 1
ATOM 9855 O O . TYR A 1 702 ? -53.582 35.432 1.592 1 76.95 702 TYR A O 1
ATOM 9873 N N . PRO A 1 703 ? -53.788 36.667 -0.304 1 76.38 703 PRO A N 1
ATOM 9874 C CA . PRO A 1 703 ? -55.258 36.653 -0.259 1 75.7 703 PRO A CA 1
ATOM 9875 C C . PRO A 1 703 ? -55.923 35.424 -0.87 1 74.71 703 PRO A C 1
ATOM 9876 O O . PRO A 1 703 ? -55.299 34.71 -1.651 1 74.58 703 PRO A O 1
ATOM 9887 N N . PHE A 1 704 ? -57.225 35.227 -0.553 1 73.61 704 PHE A N 1
ATOM 9888 C CA . PHE A 1 704 ? -58.053 34.14 -1.086 1 73.02 704 PHE A CA 1
ATOM 9889 C C . PHE A 1 704 ? -58.007 34.109 -2.617 1 72.07 704 PHE A C 1
ATOM 9890 O O . PHE A 1 704 ? -58.186 35.138 -3.26 1 72.62 704 PHE A O 1
ATOM 9907 N N . GLY A 1 705 ? -57.753 32.939 -3.175 1 70.74 705 GLY A N 1
ATOM 9908 C CA . GLY A 1 705 ? -57.638 32.764 -4.609 1 70.35 705 GLY A CA 1
ATOM 9909 C C . GLY A 1 705 ? -56.268 33.092 -5.167 1 69.97 705 GLY A C 1
ATOM 9910 O O . GLY A 1 705 ? -56.092 33.02 -6.379 1 69.91 705 GLY A O 1
ATOM 9914 N N . HIS A 1 706 ? -55.276 33.445 -4.321 1 69.8 706 HIS A N 1
ATOM 9915 C CA . HIS A 1 706 ? -53.926 33.767 -4.814 1 69.93 706 HIS A CA 1
ATOM 9916 C C . HIS A 1 706 ? -53.142 32.472 -5.064 1 70.33 706 HIS A C 1
ATOM 9917 O O . HIS A 1 706 ? -53.312 31.478 -4.377 1 70.04 706 HIS A O 1
ATOM 9931 N N . GLY A 1 707 ? -52.294 32.524 -6.062 1 70.83 707 GLY A N 1
ATOM 9932 C CA . GLY A 1 707 ? -51.479 31.398 -6.485 1 71.87 707 GLY A CA 1
ATOM 9933 C C . GLY A 1 707 ? -50.855 31.71 -7.832 1 72.89 707 GLY A C 1
ATOM 9934 O O . GLY A 1 707 ? -51.427 32.474 -8.621 1 72.27 707 GLY A O 1
ATOM 9938 N N . LEU A 1 708 ? -49.646 31.188 -8.058 1 73.98 708 LEU A N 1
ATOM 9939 C CA . LEU A 1 708 ? -48.882 31.371 -9.296 1 75.27 708 LEU A CA 1
ATOM 9940 C C . LEU A 1 708 ? -48.545 29.967 -9.869 1 76.77 708 LEU A C 1
ATOM 9941 O O . LEU A 1 708 ? -48.529 28.986 -9.125 1 77.8 708 LEU A O 1
ATOM 9957 N N . GLY A 1 709 ? -48.298 29.876 -11.167 1 76.9 709 GLY A N 1
ATOM 9958 C CA . GLY A 1 709 ? -47.915 28.622 -11.806 1 77.9 709 GLY A CA 1
ATOM 9959 C C . GLY A 1 709 ? -46.507 28.769 -12.342 1 79.19 709 GLY A C 1
ATOM 9960 O O . GLY A 1 709 ? -45.649 29.338 -11.664 1 79.59 709 GLY A O 1
ATOM 9964 N N . TYR A 1 710 ? -46.259 28.311 -13.574 1 79.66 710 TYR A N 1
ATOM 9965 C CA . TYR A 1 710 ? -44.968 28.504 -14.235 1 80.37 710 TYR A CA 1
ATOM 9966 C C . TYR A 1 710 ? -45.188 29.219 -15.6 1 81.18 710 TYR A C 1
ATOM 9967 O O . TYR A 1 710 ? -44.378 29.056 -16.506 1 81.76 710 TYR A O 1
ATOM 9985 N N . THR A 1 711 ? -46.244 30.057 -15.735 1 81.08 711 THR A N 1
ATOM 9986 C CA . THR A 1 711 ? -46.526 30.812 -16.968 1 81.61 711 THR A CA 1
ATOM 9987 C C . THR A 1 711 ? -47.383 32.061 -16.658 1 82.73 711 THR A C 1
ATOM 9988 O O . THR A 1 711 ? -48.012 32.122 -15.599 1 83.23 711 THR A O 1
ATOM 9999 N N . ASP A 1 712 ? -47.386 33.062 -17.565 1 83.03 712 ASP A N 1
ATOM 10000 C CA . ASP A 1 712 ? -48.147 34.31 -17.393 1 83.95 712 ASP A CA 1
ATOM 10001 C C . ASP A 1 712 ? -49.511 34.221 -18.037 1 83.21 712 ASP A C 1
ATOM 10002 O O . ASP A 1 712 ? -49.654 33.56 -19.055 1 83.13 712 ASP A O 1
ATOM 10011 N N . TRP A 1 713 ? -50.497 34.93 -17.487 1 82.68 713 TRP A N 1
ATOM 10012 C CA . TRP A 1 713 ? -51.849 34.932 -18.032 1 82.9 713 TRP A CA 1
ATOM 10013 C C . TRP A 1 713 ? -52.357 36.338 -18.202 1 83.79 713 TRP A C 1
ATOM 10014 O O . TRP A 1 713 ? -52.322 37.108 -17.248 1 84.29 713 TRP A O 1
ATOM 10035 N N . THR A 1 714 ? -52.824 36.678 -19.41 1 84.07 714 THR A N 1
ATOM 10036 C CA . THR A 1 714 ? -53.355 38.001 -19.722 1 84.99 714 THR A CA 1
ATOM 10037 C C . THR A 1 714 ? -54.835 37.854 -20 1 85.74 714 THR A C 1
ATOM 10038 O O . THR A 1 714 ? -55.195 37.211 -20.977 1 85.81 714 THR A O 1
ATOM 10049 N N . TYR A 1 715 ? -55.692 38.422 -19.142 1 86.29 715 TYR A N 1
ATOM 10050 C CA . TYR A 1 715 ? -57.14 38.369 -19.351 1 87.46 715 TYR A CA 1
ATOM 10051 C C . TYR A 1 715 ? -57.421 39.395 -20.404 1 88.08 715 TYR A C 1
ATOM 10052 O O . TYR A 1 715 ? -57.022 40.551 -20.238 1 88.04 715 TYR A O 1
ATOM 10070 N N . GLU A 1 716 ? -58.063 38.988 -21.505 1 88.56 716 GLU A N 1
ATOM 10071 C CA . GLU A 1 716 ? -58.285 39.888 -22.628 1 89.68 716 GLU A CA 1
ATOM 10072 C C . GLU A 1 716 ? -59.74 40.271 -22.869 1 90.07 716 GLU A C 1
ATOM 10073 O O . GLU A 1 716 ? -59.977 41.332 -23.456 1 90.35 716 GLU A O 1
ATOM 10085 N N . SER A 1 717 ? -60.712 39.457 -22.412 1 89.92 717 SER A N 1
ATOM 10086 C CA . SER A 1 717 ? -62.117 39.784 -22.629 1 90.14 717 SER A CA 1
ATOM 10087 C C . SER A 1 717 ? -63.043 39.226 -21.571 1 89.98 717 SER A C 1
ATOM 10088 O O . SER A 1 717 ? -62.886 38.082 -21.155 1 89.98 717 SER A O 1
ATOM 10096 N N . LEU A 1 718 ? -64.053 40.029 -21.194 1 89.64 718 LEU A N 1
ATOM 10097 C CA . LEU A 1 718 ? -65.101 39.699 -20.23 1 89.67 718 LEU A CA 1
ATOM 10098 C C . LEU A 1 718 ? -66.428 40.227 -20.784 1 89.92 718 LEU A C 1
ATOM 10099 O O . LEU A 1 718 ? -66.604 41.44 -20.952 1 89.79 718 LEU A O 1
ATOM 10115 N N . ASP A 1 719 ? -67.351 39.309 -21.069 1 89.93 719 ASP A N 1
ATOM 10116 C CA . ASP A 1 719 ? -68.674 39.648 -21.56 1 90.29 719 ASP A CA 1
ATOM 10117 C C . ASP A 1 719 ? -69.678 38.984 -20.627 1 89.85 719 ASP A C 1
ATOM 10118 O O . ASP A 1 719 ? -69.655 37.765 -20.484 1 90.01 719 ASP A O 1
ATOM 10127 N N . VAL A 1 720 ? -70.578 39.769 -20.033 1 89.05 720 VAL A N 1
ATOM 10128 C CA . VAL A 1 720 ? -71.618 39.235 -19.173 1 88.71 720 VAL A CA 1
ATOM 10129 C C . VAL A 1 720 ? -72.969 39.503 -19.831 1 88.3 720 VAL A C 1
ATOM 10130 O O . VAL A 1 720 ? -73.272 40.639 -20.18 1 88.01 720 VAL A O 1
ATOM 10143 N N . THR A 1 721 ? -73.762 38.444 -20.021 1 88.18 721 THR A N 1
ATOM 10144 C CA . THR A 1 721 ? -75.111 38.547 -20.559 1 88.62 721 THR A CA 1
ATOM 10145 C C . THR A 1 721 ? -76.072 38.079 -19.464 1 89.09 721 THR A C 1
ATOM 10146 O O . THR A 1 721 ? -76.165 36.884 -19.176 1 89.32 721 THR A O 1
ATOM 10157 N N . GLY A 1 722 ? -76.741 39.026 -18.827 1 89.07 722 GLY A N 1
ATOM 10158 C CA . GLY A 1 722 ? -77.63 38.722 -17.727 1 89.64 722 GLY A CA 1
ATOM 10159 C C . GLY A 1 722 ? -76.82 38.291 -16.527 1 90.37 722 GLY A C 1
ATOM 10160 O O . GLY A 1 722 ? -76.28 39.14 -15.817 1 91.06 722 GLY A O 1
ATOM 10164 N N . THR A 1 723 ? -76.691 36.962 -16.326 1 90.1 723 THR A N 1
ATOM 10165 C CA . THR A 1 723 ? -75.924 36.352 -15.226 1 90.1 723 THR A CA 1
ATOM 10166 C C . THR A 1 723 ? -74.857 35.351 -15.772 1 90.76 723 THR A C 1
ATOM 10167 O O . THR A 1 723 ? -74.349 34.535 -15.005 1 91.19 723 THR A O 1
ATOM 10178 N N . THR A 1 724 ? -74.501 35.426 -17.071 1 90.55 724 THR A N 1
ATOM 10179 C CA . THR A 1 724 ? -73.534 34.525 -17.691 1 90.69 724 THR A CA 1
ATOM 10180 C C . THR A 1 724 ? -72.289 35.273 -18.127 1 90.76 724 THR A C 1
ATOM 10181 O O . THR A 1 724 ? -72.325 36.008 -19.118 1 90.7 724 THR A O 1
ATOM 10192 N N . ALA A 1 725 ? -71.176 35.063 -17.4 1 90.55 725 ALA A N 1
ATOM 10193 C CA . ALA A 1 725 ? -69.904 35.695 -17.725 1 90.77 725 ALA A CA 1
ATOM 10194 C C . ALA A 1 725 ? -69.064 34.783 -18.606 1 90.37 725 ALA A C 1
ATOM 10195 O O . ALA A 1 725 ? -68.942 33.598 -18.321 1 90.12 725 ALA A O 1
ATOM 10202 N N . THR A 1 726 ? -68.499 35.351 -19.684 1 89.88 726 THR A N 1
ATOM 10203 C CA . THR A 1 726 ? -67.668 34.648 -20.648 1 89.74 726 THR A CA 1
ATOM 10204 C C . THR A 1 726 ? -66.325 35.364 -20.64 1 89.51 726 THR A C 1
ATOM 10205 O O . THR A 1 726 ? -66.272 36.578 -20.867 1 88.85 726 THR A O 1
ATOM 10216 N N . VAL A 1 727 ? -65.249 34.619 -20.305 1 89.83 727 VAL A N 1
ATOM 10217 C CA . VAL A 1 727 ? -63.914 35.184 -20.118 1 90.6 727 VAL A CA 1
ATOM 10218 C C . VAL A 1 727 ? -62.877 34.55 -21.049 1 91.32 727 VAL A C 1
ATOM 10219 O O . VAL A 1 727 ? -62.684 33.342 -20.987 1 91.2 727 VAL A O 1
ATOM 10232 N N . ARG A 1 728 ? -62.174 35.377 -21.871 1 91.7 728 ARG A N 1
ATOM 10233 C CA . ARG A 1 728 ? -61.088 34.929 -22.751 1 92.6 728 ARG A CA 1
ATOM 10234 C C . ARG A 1 728 ? -59.774 35.266 -22.043 1 92.21 728 ARG A C 1
ATOM 10235 O O . ARG A 1 728 ? -59.562 36.422 -21.668 1 92.35 728 ARG A O 1
ATOM 10256 N N . VAL A 1 729 ? -58.897 34.273 -21.858 1 91.51 729 VAL A N 1
ATOM 10257 C CA . VAL A 1 729 ? -57.613 34.482 -21.184 1 91.29 729 VAL A CA 1
ATOM 10258 C C . VAL A 1 729 ? -56.483 33.95 -22.088 1 91.09 729 VAL A C 1
ATOM 10259 O O . VAL A 1 729 ? -56.676 32.945 -22.776 1 91.58 729 VAL A O 1
ATOM 10272 N N . ARG A 1 730 ? -55.31 34.622 -22.078 1 90.19 730 ARG A N 1
ATOM 10273 C CA . ARG A 1 730 ? -54.161 34.27 -22.921 1 90.3 730 ARG A CA 1
ATOM 10274 C C . ARG A 1 730 ? -52.997 33.746 -22.12 1 88.99 730 ARG A C 1
ATOM 10275 O O . ARG A 1 730 ? -52.586 34.409 -21.181 1 88.86 730 ARG A O 1
ATOM 10296 N N . ASN A 1 731 ? -52.374 32.648 -22.567 1 88.01 731 ASN A N 1
ATOM 10297 C CA . ASN A 1 731 ? -51.145 32.171 -21.955 1 87.56 731 ASN A CA 1
ATOM 10298 C C . ASN A 1 731 ? -50.072 33.04 -22.595 1 88.02 731 ASN A C 1
ATOM 10299 O O . ASN A 1 731 ? -49.881 32.934 -23.795 1 88.13 731 ASN A O 1
ATOM 10310 N N . THR A 1 732 ? -49.457 33.964 -21.841 1 88.29 732 THR A N 1
ATOM 10311 C CA . THR A 1 732 ? -48.393 34.847 -22.344 1 89.11 732 THR A CA 1
ATOM 10312 C C . THR A 1 732 ? -47.074 34.506 -21.639 1 89.73 732 THR A C 1
ATOM 10313 O O . THR A 1 732 ? -46.351 35.395 -21.176 1 90.02 732 THR A O 1
ATOM 10324 N N . GLY A 1 733 ? -46.777 33.213 -21.596 1 89.71 733 GLY A N 1
ATOM 10325 C CA . GLY A 1 733 ? -45.589 32.669 -20.96 1 90.13 733 GLY A CA 1
ATOM 10326 C C . GLY A 1 733 ? -44.885 31.656 -21.828 1 90.42 733 GLY A C 1
ATOM 10327 O O . GLY A 1 733 ? -45.358 31.289 -22.903 1 90.19 733 GLY A O 1
ATOM 10331 N N . THR A 1 734 ? -43.763 31.172 -21.329 1 90.89 734 THR A N 1
ATOM 10332 C CA . THR A 1 734 ? -42.913 30.24 -22.058 1 91.69 734 THR A CA 1
ATOM 10333 C C . THR A 1 734 ? -43.434 28.813 -22.093 1 91.95 734 THR A C 1
ATOM 10334 O O . THR A 1 734 ? -42.934 28.037 -22.908 1 92.23 734 THR A O 1
ATOM 10345 N N . ARG A 1 735 ? -44.384 28.436 -21.209 1 91.67 735 ARG A N 1
ATOM 10346 C CA . ARG A 1 735 ? -44.842 27.051 -21.159 1 91.83 735 ARG A CA 1
ATOM 10347 C C . ARG A 1 735 ? -46.344 26.884 -20.966 1 91.33 735 ARG A C 1
ATOM 10348 O O . ARG A 1 735 ? -47.034 27.8 -20.515 1 91.51 735 ARG A O 1
ATOM 10369 N N . GLU A 1 736 ? -46.848 25.71 -21.401 1 90.42 736 GLU A N 1
ATOM 10370 C CA . GLU A 1 736 ? -48.254 25.334 -21.31 1 90.05 736 GLU A CA 1
ATOM 10371 C C . GLU A 1 736 ? -48.62 25.24 -19.836 1 89.6 736 GLU A C 1
ATOM 10372 O O . GLU A 1 736 ? -47.838 24.706 -19.05 1 89.87 736 GLU A O 1
ATOM 10384 N N . GLY A 1 737 ? -49.785 25.763 -19.462 1 88.71 737 GLY A N 1
ATOM 10385 C CA . GLY A 1 737 ? -50.216 25.731 -18.072 1 88.06 737 GLY A CA 1
ATOM 10386 C C . GLY A 1 737 ? -51.7 25.921 -17.869 1 87.14 737 GLY A C 1
ATOM 10387 O O . GLY A 1 737 ? -52.445 26.137 -18.822 1 87.37 737 GLY A O 1
ATOM 10391 N N . ARG A 1 738 ? -52.123 25.82 -16.607 1 86.11 738 ARG A N 1
ATOM 10392 C CA . ARG A 1 738 ? -53.506 25.984 -16.155 1 85.49 738 ARG A CA 1
ATOM 10393 C C . ARG A 1 738 ? -53.674 27.355 -15.459 1 84.25 738 ARG A C 1
ATOM 10394 O O . ARG A 1 738 ? -52.703 27.935 -14.935 1 84.23 738 ARG A O 1
ATOM 10415 N N . GLU A 1 739 ? -54.926 27.86 -15.456 1 82.82 739 GLU A N 1
ATOM 10416 C CA . GLU A 1 739 ? -55.294 29.123 -14.811 1 81.64 739 GLU A CA 1
ATOM 10417 C C . GLU A 1 739 ? -56.693 28.993 -14.254 1 80.22 739 GLU A C 1
ATOM 10418 O O . GLU A 1 739 ? -57.581 28.534 -14.973 1 80.48 739 GLU A O 1
ATOM 10430 N N . THR A 1 740 ? -56.907 29.411 -12.997 1 78.57 740 THR A N 1
ATOM 10431 C CA . THR A 1 740 ? -58.245 29.425 -12.43 1 77.64 740 THR A CA 1
ATOM 10432 C C . THR A 1 740 ? -58.759 30.85 -12.602 1 76.49 740 THR A C 1
ATOM 10433 O O . THR A 1 740 ? -58.139 31.804 -12.115 1 76.42 740 THR A O 1
ATOM 10444 N N . VAL A 1 741 ? -59.848 30.986 -13.375 1 75.3 741 VAL A N 1
ATOM 10445 C CA . VAL A 1 741 ? -60.509 32.249 -13.652 1 74.3 741 VAL A CA 1
ATOM 10446 C C . VAL A 1 741 ? -61.476 32.452 -12.524 1 73.54 741 VAL A C 1
ATOM 10447 O O . VAL A 1 741 ? -62.293 31.584 -12.262 1 73.35 741 VAL A O 1
ATOM 10460 N N . GLN A 1 742 ? -61.359 33.565 -11.832 1 73.22 742 GLN A N 1
ATOM 10461 C CA . GLN A 1 742 ? -62.171 33.83 -10.66 1 73.55 742 GLN A CA 1
ATOM 10462 C C . GLN A 1 742 ? -63.005 35.08 -10.85 1 74.73 742 GLN A C 1
ATOM 10463 O O . GLN A 1 742 ? -62.461 36.172 -11.007 1 74.98 742 GLN A O 1
ATOM 10477 N N . LEU A 1 743 ? -64.33 34.913 -10.839 1 75.23 743 LEU A N 1
ATOM 10478 C CA . LEU A 1 743 ? -65.259 36.012 -11.012 1 75.99 743 LEU A CA 1
ATOM 10479 C C . LEU A 1 743 ? -65.748 36.46 -9.659 1 76.63 743 LEU A C 1
ATOM 10480 O O . LEU A 1 743 ? -66.149 35.633 -8.841 1 76.49 743 LEU A O 1
ATOM 10496 N N . TYR A 1 744 ? -65.675 37.776 -9.419 1 77.2 744 TYR A N 1
ATOM 10497 C CA . TYR A 1 744 ? -66.048 38.396 -8.164 1 78.53 744 TYR A CA 1
ATOM 10498 C C . TYR A 1 744 ? -67.084 39.492 -8.365 1 79.83 744 TYR A C 1
ATOM 10499 O O . TYR A 1 744 ? -66.798 40.539 -8.957 1 79.64 744 TYR A O 1
ATOM 10517 N N . LEU A 1 745 ? -68.268 39.262 -7.794 1 80.78 745 LEU A N 1
ATOM 10518 C CA . LEU A 1 745 ? -69.387 40.2 -7.798 1 81.75 745 LEU A CA 1
ATOM 10519 C C . LEU A 1 745 ? -69.169 41.222 -6.675 1 82.47 745 LEU A C 1
ATOM 10520 O O . LEU A 1 745 ? -68.625 40.872 -5.625 1 82.34 745 LEU A O 1
ATOM 10536 N N . ALA A 1 746 ? -69.599 42.476 -6.886 1 83.15 746 ALA A N 1
ATOM 10537 C CA . ALA A 1 746 ? -69.436 43.549 -5.896 1 84.26 746 ALA A CA 1
ATOM 10538 C C . ALA A 1 746 ? -70.468 44.653 -6.123 1 85.84 746 ALA A C 1
ATOM 10539 O O . ALA A 1 746 ? -70.431 45.256 -7.193 1 86.41 746 ALA A O 1
ATOM 10546 N N . PRO A 1 747 ? -71.379 44.974 -5.179 1 86.43 747 PRO A N 1
ATOM 10547 C CA . PRO A 1 747 ? -72.338 46.061 -5.443 1 87.3 747 PRO A CA 1
ATOM 10548 C C . PRO A 1 747 ? -71.653 47.427 -5.588 1 88.72 747 PRO A C 1
ATOM 10549 O O . PRO A 1 747 ? -70.697 47.716 -4.866 1 88.81 747 PRO A O 1
ATOM 10560 N N . THR A 1 748 ? -72.122 48.252 -6.543 1 89.68 748 THR A N 1
ATOM 10561 C CA . THR A 1 748 ? -71.574 49.598 -6.781 1 90.83 748 THR A CA 1
ATOM 10562 C C . THR A 1 748 ? -71.816 50.52 -5.577 1 92.44 748 THR A C 1
ATOM 10563 O O . THR A 1 748 ? -70.975 51.356 -5.262 1 92.69 748 THR A O 1
ATOM 10574 N N . THR A 1 749 ? -72.968 50.36 -4.91 1 93.31 749 THR A N 1
ATOM 10575 C CA . THR A 1 749 ? -73.363 51.152 -3.739 1 94.39 749 THR A CA 1
ATOM 10576 C C . THR A 1 749 ? -72.708 50.618 -2.455 1 95.21 749 THR A C 1
ATOM 10577 O O . THR A 1 749 ? -72.246 49.476 -2.415 1 95.32 749 THR A O 1
ATOM 10588 N N . ALA A 1 750 ? -72.687 51.456 -1.398 1 95.62 750 ALA A N 1
ATOM 10589 C CA . ALA A 1 750 ? -72.152 51.111 -0.078 1 96.12 750 ALA A CA 1
ATOM 10590 C C . ALA A 1 750 ? -72.917 49.927 0.512 1 96.43 750 ALA A C 1
ATOM 10591 O O . ALA A 1 750 ? -74.131 49.801 0.33 1 96.3 750 ALA A O 1
ATOM 10598 N N . ASP A 1 751 ? -72.2 49.073 1.235 1 96.66 751 ASP A N 1
ATOM 10599 C CA . ASP A 1 751 ? -72.765 47.853 1.781 1 97.1 751 ASP A CA 1
ATOM 10600 C C . ASP A 1 751 ? -72.381 47.632 3.229 1 96.1 751 ASP A C 1
ATOM 10601 O O . ASP A 1 751 ? -71.445 46.893 3.531 1 96.39 751 ASP A O 1
ATOM 10610 N N . GLU A 1 752 ? -73.139 48.232 4.135 1 94.82 752 GLU A N 1
ATOM 10611 C CA . GLU A 1 752 ? -72.977 47.976 5.572 1 94.16 752 GLU A CA 1
ATOM 10612 C C . GLU A 1 752 ? -73.523 46.538 5.785 1 92.71 752 GLU A C 1
ATOM 10613 O O . GLU A 1 752 ? -72.836 45.676 6.324 1 92.76 752 GLU A O 1
ATOM 10625 N N . ASN A 1 753 ? -74.731 46.299 5.257 1 91.35 753 ASN A N 1
ATOM 10626 C CA . ASN A 1 753 ? -75.437 45.025 5.179 1 90.56 753 ASN A CA 1
ATOM 10627 C C . ASN A 1 753 ? -74.654 43.844 4.519 1 89.04 753 ASN A C 1
ATOM 10628 O O . ASN A 1 753 ? -75.01 42.707 4.798 1 88.92 753 ASN A O 1
ATOM 10639 N N . ARG A 1 754 ? -73.654 44.083 3.62 1 87.58 754 ARG A N 1
ATOM 10640 C CA . ARG A 1 754 ? -72.987 42.994 2.865 1 86.45 754 ARG A CA 1
ATOM 10641 C C . ARG A 1 754 ? -71.449 43.183 2.7 1 85.57 754 ARG A C 1
ATOM 10642 O O . ARG A 1 754 ? -70.951 44.278 2.947 1 85.52 754 ARG A O 1
ATOM 10663 N N . PRO A 1 755 ? -70.68 42.157 2.233 1 84.85 755 PRO A N 1
ATOM 10664 C CA . PRO A 1 755 ? -69.242 42.373 1.956 1 84.72 755 PRO A CA 1
ATOM 10665 C C . PRO A 1 755 ? -69.009 43.197 0.68 1 84.91 755 PRO A C 1
ATOM 10666 O O . PRO A 1 755 ? -69.912 43.297 -0.152 1 85.01 755 PRO A O 1
ATOM 10677 N N . THR A 1 756 ? -67.82 43.814 0.528 1 84.57 756 THR A N 1
ATOM 10678 C CA . THR A 1 756 ? -67.556 44.655 -0.646 1 84.69 756 THR A CA 1
ATOM 10679 C C . THR A 1 756 ? -67.558 43.8 -1.93 1 84.27 756 THR A C 1
ATOM 10680 O O . THR A 1 756 ? -68.295 44.096 -2.865 1 84.77 756 THR A O 1
ATOM 10691 N N . ARG A 1 757 ? -66.778 42.723 -1.95 1 83.14 757 ARG A N 1
ATOM 10692 C CA . ARG A 1 757 ? -66.741 41.772 -3.058 1 82.42 757 ARG A CA 1
ATOM 10693 C C . ARG A 1 757 ? -66.903 40.367 -2.481 1 80.94 757 ARG A C 1
ATOM 10694 O O . ARG A 1 757 ? -66.585 40.106 -1.313 1 80.89 757 ARG A O 1
ATOM 10715 N N . TRP A 1 758 ? -67.309 39.439 -3.337 1 79.5 758 TRP A N 1
ATOM 10716 C CA . TRP A 1 758 ? -67.348 38.035 -2.983 1 78.22 758 TRP A CA 1
ATOM 10717 C C . TRP A 1 758 ? -67.296 37.164 -4.229 1 77.03 758 TRP A C 1
ATOM 10718 O O . TRP A 1 758 ? -67.663 37.597 -5.323 1 76.59 758 TRP A O 1
ATOM 10739 N N . LEU A 1 759 ? -66.795 35.94 -4.069 1 76.35 759 LEU A N 1
ATOM 10740 C CA . LEU A 1 759 ? -66.689 35.011 -5.184 1 76.36 759 LEU A CA 1
ATOM 10741 C C . LEU A 1 759 ? -68.091 34.659 -5.678 1 76.53 759 LEU A C 1
ATOM 10742 O O . LEU A 1 759 ? -68.96 34.383 -4.851 1 77.12 759 LEU A O 1
ATOM 10758 N N . ALA A 1 760 ? -68.327 34.752 -6.997 1 75.72 760 ALA A N 1
ATOM 10759 C CA . ALA A 1 760 ? -69.61 34.393 -7.616 1 75.44 760 ALA A CA 1
ATOM 10760 C C . ALA A 1 760 ? -69.465 33.349 -8.769 1 75.07 760 ALA A C 1
ATOM 10761 O O . ALA A 1 760 ? -70.455 33.004 -9.404 1 75.14 760 ALA A O 1
ATOM 10768 N N . GLY A 1 761 ? -68.263 32.837 -9.002 1 74.54 761 GLY A N 1
ATOM 10769 C CA . GLY A 1 761 ? -68.031 31.842 -10.032 1 74.86 761 GLY A CA 1
ATOM 10770 C C . GLY A 1 761 ? -66.56 31.642 -10.29 1 75.4 761 GLY A C 1
ATOM 10771 O O . GLY A 1 761 ? -65.761 32.541 -10.026 1 75.43 761 GLY A O 1
ATOM 10775 N N . PHE A 1 762 ? -66.196 30.466 -10.82 1 75.86 762 PHE A N 1
ATOM 10776 C CA . PHE A 1 762 ? -64.812 30.14 -11.157 1 76.99 762 PHE A CA 1
ATOM 10777 C C . PHE A 1 762 ? -64.713 29.036 -12.211 1 78.17 762 PHE A C 1
ATOM 10778 O O . PHE A 1 762 ? -65.685 28.319 -12.446 1 78.61 762 PHE A O 1
ATOM 10795 N N . ALA A 1 763 ? -63.541 28.908 -12.866 1 78.64 763 ALA A N 1
ATOM 10796 C CA . ALA A 1 763 ? -63.31 27.874 -13.876 1 79.8 763 ALA A CA 1
ATOM 10797 C C . ALA A 1 763 ? -61.825 27.698 -14.194 1 81.43 763 ALA A C 1
ATOM 10798 O O . ALA A 1 763 ? -61.142 28.66 -14.534 1 81.43 763 ALA A O 1
ATOM 10805 N N . THR A 1 764 ? -61.338 26.46 -14.112 1 82.72 764 THR A N 1
ATOM 10806 C CA . THR A 1 764 ? -59.95 26.126 -14.419 1 84.43 764 THR A CA 1
ATOM 10807 C C . THR A 1 764 ? -59.839 25.774 -15.893 1 85.3 764 THR A C 1
ATOM 10808 O O . THR A 1 764 ? -60.528 24.863 -16.349 1 85.58 764 THR A O 1
ATOM 10819 N N . VAL A 1 765 ? -58.983 26.496 -16.635 1 85.58 765 VAL A N 1
ATOM 10820 C CA . VAL A 1 765 ? -58.766 26.263 -18.068 1 86.31 765 VAL A CA 1
ATOM 10821 C C . VAL A 1 765 ? -57.268 26 -18.32 1 87.84 765 VAL A C 1
ATOM 10822 O O . VAL A 1 765 ? -56.434 26.509 -17.567 1 88.29 765 VAL A O 1
ATOM 10835 N N . GLU A 1 766 ? -56.93 25.186 -19.352 1 88.56 766 GLU A N 1
ATOM 10836 C CA . GLU A 1 766 ? -55.537 24.869 -19.73 1 89.7 766 GLU A CA 1
ATOM 10837 C C . GLU A 1 766 ? -55.27 25.342 -21.15 1 90.15 766 GLU A C 1
ATOM 10838 O O . GLU A 1 766 ? -56.146 25.221 -22.008 1 90.75 766 GLU A O 1
ATOM 10850 N N . ALA A 1 767 ? -54.059 25.856 -21.416 1 89.78 767 ALA A N 1
ATOM 10851 C CA . ALA A 1 767 ? -53.708 26.342 -22.752 1 89.9 767 ALA A CA 1
ATOM 10852 C C . ALA A 1 767 ? -52.189 26.308 -22.998 1 89.99 767 ALA A C 1
ATOM 10853 O O . ALA A 1 767 ? -51.408 26.482 -22.057 1 90.25 767 ALA A O 1
ATOM 10860 N N . ALA A 1 768 ? -51.776 26.106 -24.272 1 89.29 768 ALA A N 1
ATOM 10861 C CA . ALA A 1 768 ? -50.364 26.124 -24.666 1 88.99 768 ALA A CA 1
ATOM 10862 C C . ALA A 1 768 ? -49.897 27.576 -24.807 1 88.81 768 ALA A C 1
ATOM 10863 O O . ALA A 1 768 ? -50.741 28.462 -24.92 1 89.01 768 ALA A O 1
ATOM 10870 N N . PRO A 1 769 ? -48.583 27.875 -24.802 1 88.5 769 PRO A N 1
ATOM 10871 C CA . PRO A 1 769 ? -48.147 29.285 -24.905 1 88.93 769 PRO A CA 1
ATOM 10872 C C . PRO A 1 769 ? -48.704 30.007 -26.127 1 89.88 769 PRO A C 1
ATOM 10873 O O . PRO A 1 769 ? -48.872 29.392 -27.18 1 90.23 769 PRO A O 1
ATOM 10884 N N . GLY A 1 770 ? -49.101 31.264 -25.954 1 90.22 770 GLY A N 1
ATOM 10885 C CA . GLY A 1 770 ? -49.732 32.038 -27.019 1 91.18 770 GLY A CA 1
ATOM 10886 C C . GLY A 1 770 ? -51.215 31.732 -27.183 1 91.8 770 GLY A C 1
ATOM 10887 O O . GLY A 1 770 ? -52.016 32.645 -27.41 1 92.19 770 GLY A O 1
ATOM 10891 N N . GLU A 1 771 ? -51.587 30.435 -27.083 1 91.63 771 GLU A N 1
ATOM 10892 C CA . GLU A 1 771 ? -52.964 29.957 -27.195 1 91.92 771 GLU A CA 1
ATOM 10893 C C . GLU A 1 771 ? -53.902 30.641 -26.2 1 91.75 771 GLU A C 1
ATOM 10894 O O . GLU A 1 771 ? -53.496 30.993 -25.092 1 91.87 771 GLU A O 1
ATOM 10906 N N . THR A 1 772 ? -55.164 30.818 -26.608 1 91.46 772 THR A N 1
ATOM 10907 C CA . THR A 1 772 ? -56.204 31.457 -25.8 1 91.55 772 THR A CA 1
ATOM 10908 C C . THR A 1 772 ? -57.3 30.449 -25.446 1 91.22 772 THR A C 1
ATOM 10909 O O . THR A 1 772 ? -57.651 29.598 -26.272 1 91.3 772 THR A O 1
ATOM 10920 N N . ALA A 1 773 ? -57.846 30.556 -24.219 1 90.46 773 ALA A N 1
ATOM 10921 C CA . ALA A 1 773 ? -58.939 29.702 -23.755 1 90.05 773 ALA A CA 1
ATOM 10922 C C . ALA A 1 773 ? -60.075 30.575 -23.241 1 89.34 773 ALA A C 1
ATOM 10923 O O . ALA A 1 773 ? -59.824 31.639 -22.667 1 89.2 773 ALA A O 1
ATOM 10930 N N . GLU A 1 774 ? -61.321 30.139 -23.478 1 88.81 774 GLU A N 1
ATOM 10931 C CA . GLU A 1 774 ? -62.515 30.857 -23.033 1 89.1 774 GLU A CA 1
ATOM 10932 C C . GLU A 1 774 ? -63.094 30.186 -21.785 1 88.84 774 GLU A C 1
ATOM 10933 O O . GLU A 1 774 ? -62.62 29.128 -21.369 1 89.13 774 GLU A O 1
ATOM 10945 N N . ALA A 1 775 ? -64.06 30.838 -21.136 1 88.23 775 ALA A N 1
ATOM 10946 C CA . ALA A 1 775 ? -64.683 30.289 -19.941 1 88.21 775 ALA A CA 1
ATOM 10947 C C . ALA A 1 775 ? -66.075 30.864 -19.76 1 87.84 775 ALA A C 1
ATOM 10948 O O . ALA A 1 775 ? -66.215 32.015 -19.356 1 88.23 775 ALA A O 1
ATOM 10955 N N . VAL A 1 776 ? -67.1 30.072 -20.06 1 86.98 776 VAL A N 1
ATOM 10956 C CA . VAL A 1 776 ? -68.479 30.492 -19.875 1 86.9 776 VAL A CA 1
ATOM 10957 C C . VAL A 1 776 ? -68.912 30.056 -18.454 1 87.06 776 VAL A C 1
ATOM 10958 O O . VAL A 1 776 ? -69.343 28.916 -18.247 1 87.06 776 VAL A O 1
ATOM 10971 N N . VAL A 1 777 ? -68.756 30.966 -17.477 1 86.83 777 VAL A N 1
ATOM 10972 C CA . VAL A 1 777 ? -69.094 30.743 -16.073 1 87.05 777 VAL A CA 1
ATOM 10973 C C . VAL A 1 777 ? -70.398 31.47 -15.739 1 87.27 777 VAL A C 1
ATOM 10974 O O . VAL A 1 777 ? -70.483 32.691 -15.896 1 87.13 777 VAL A O 1
ATOM 10987 N N . ARG A 1 778 ? -71.405 30.718 -15.268 1 87.36 778 ARG A N 1
ATOM 10988 C CA . ARG A 1 778 ? -72.693 31.278 -14.88 1 87.82 778 ARG A CA 1
ATOM 10989 C C . ARG A 1 778 ? -72.643 31.575 -13.399 1 86.59 778 ARG A C 1
ATOM 10990 O O . ARG A 1 778 ? -72.317 30.687 -12.608 1 87.13 778 ARG A O 1
ATOM 11011 N N . LEU A 1 779 ? -72.959 32.814 -13.018 1 84.74 779 LEU A N 1
ATOM 11012 C CA . LEU A 1 779 ? -72.972 33.212 -11.613 1 83.45 779 LEU A CA 1
ATOM 11013 C C . LEU A 1 779 ? -74.297 32.703 -11.034 1 82.46 779 LEU A C 1
ATOM 11014 O O . LEU A 1 779 ? -75.325 32.896 -11.688 1 82.51 779 LEU A O 1
ATOM 11030 N N . PRO A 1 780 ? -74.333 32.015 -9.863 1 81.44 780 PRO A N 1
ATOM 11031 C CA . PRO A 1 780 ? -75.622 31.518 -9.356 1 81.04 780 PRO A CA 1
ATOM 11032 C C . PRO A 1 780 ? -76.593 32.636 -9.007 1 81.07 780 PRO A C 1
ATOM 11033 O O . PRO A 1 780 ? -76.163 33.739 -8.668 1 81.15 780 PRO A O 1
ATOM 11044 N N . ARG A 1 781 ? -77.911 32.357 -9.04 1 80.69 781 ARG A N 1
ATOM 11045 C CA . ARG A 1 781 ? -78.922 33.36 -8.628 1 80.84 781 ARG A CA 1
ATOM 11046 C C . ARG A 1 781 ? -78.632 33.824 -7.187 1 79.39 781 ARG A C 1
ATOM 11047 O O . ARG A 1 781 ? -78.708 35.017 -6.885 1 79.45 781 ARG A O 1
ATOM 11068 N N . ARG A 1 782 ? -78.197 32.851 -6.352 1 78.01 782 ARG A N 1
ATOM 11069 C CA . ARG A 1 782 ? -77.817 33.016 -4.954 1 77.34 782 ARG A CA 1
ATOM 11070 C C . ARG A 1 782 ? -76.734 34.072 -4.726 1 77.29 782 ARG A C 1
ATOM 11071 O O . ARG A 1 782 ? -76.76 34.707 -3.676 1 77.38 782 ARG A O 1
ATOM 11092 N N . ALA A 1 783 ? -75.79 34.284 -5.676 1 77.13 783 ALA A N 1
ATOM 11093 C CA . ALA A 1 783 ? -74.714 35.277 -5.484 1 77.22 783 ALA A CA 1
ATOM 11094 C C . ALA A 1 783 ? -75.238 36.694 -5.258 1 77.68 783 ALA A C 1
ATOM 11095 O O . ALA A 1 783 ? -74.556 37.483 -4.618 1 77.79 783 ALA A O 1
ATOM 11102 N N . PHE A 1 784 ? -76.453 37.004 -5.731 1 77.72 784 PHE A N 1
ATOM 11103 C CA . PHE A 1 784 ? -77.062 38.315 -5.54 1 78.42 784 PHE A CA 1
ATOM 11104 C C . PHE A 1 784 ? -77.978 38.343 -4.289 1 79.18 784 PHE A C 1
ATOM 11105 O O . PHE A 1 784 ? -78.158 39.396 -3.67 1 79.78 784 PHE A O 1
ATOM 11122 N N . GLU A 1 785 ? -78.549 37.188 -3.914 1 78.55 785 GLU A N 1
ATOM 11123 C CA . GLU A 1 785 ? -79.467 37.088 -2.788 1 77.91 785 GLU A CA 1
ATOM 11124 C C . GLU A 1 785 ? -78.8 37.226 -1.422 1 78.54 785 GLU A C 1
ATOM 11125 O O . GLU A 1 785 ? -77.607 36.982 -1.281 1 78.27 785 GLU A O 1
ATOM 11137 N N . ILE A 1 786 ? -79.606 37.647 -0.43 1 79.34 786 ILE A N 1
ATOM 11138 C CA . ILE A 1 786 ? -79.299 37.766 1.001 1 80.52 786 ILE A CA 1
ATOM 11139 C C . ILE A 1 786 ? -80.505 37.181 1.764 1 81.88 786 ILE A C 1
ATOM 11140 O O . ILE A 1 786 ? -81.606 37.106 1.214 1 82.06 786 ILE A O 1
ATOM 11156 N N . TRP A 1 787 ? -80.315 36.791 3.026 1 82.53 787 TRP A N 1
ATOM 11157 C CA . TRP A 1 787 ? -81.376 36.132 3.785 1 83.6 787 TRP A CA 1
ATOM 11158 C C . TRP A 1 787 ? -82.332 37.072 4.563 1 84.98 787 TRP A C 1
ATOM 11159 O O . TRP A 1 787 ? -81.876 37.825 5.431 1 85.4 787 TRP A O 1
ATOM 11180 N N . ASP A 1 788 ? -83.668 36.963 4.312 1 85.51 788 ASP A N 1
ATOM 11181 C CA . ASP A 1 788 ? -84.672 37.733 5.071 1 86.59 788 ASP A CA 1
ATOM 11182 C C . ASP A 1 788 ? -85.014 36.96 6.339 1 87.17 788 ASP A C 1
ATOM 11183 O O . ASP A 1 788 ? -85.792 36.002 6.282 1 87.2 788 ASP A O 1
ATOM 11192 N N . GLU A 1 789 ? -84.487 37.419 7.479 1 87.49 789 GLU A N 1
ATOM 11193 C CA . GLU A 1 789 ? -84.692 36.765 8.772 1 88.6 789 GLU A CA 1
ATOM 11194 C C . GLU A 1 789 ? -86.176 36.692 9.158 1 88.58 789 GLU A C 1
ATOM 11195 O O . GLU A 1 789 ? -86.623 35.677 9.69 1 88.61 789 GLU A O 1
ATOM 11207 N N . THR A 1 790 ? -86.935 37.758 8.88 1 88.33 790 THR A N 1
ATOM 11208 C CA . THR A 1 790 ? -88.351 37.833 9.246 1 88.61 790 THR A CA 1
ATOM 11209 C C . THR A 1 790 ? -89.266 37.024 8.322 1 89.21 790 THR A C 1
ATOM 11210 O O . THR A 1 790 ? -90.104 36.271 8.814 1 89.66 790 THR A O 1
ATOM 11221 N N . THR A 1 791 ? -89.144 37.203 6.995 1 89.23 791 THR A N 1
ATOM 11222 C CA . THR A 1 791 ? -89.967 36.476 6.024 1 89.67 791 THR A CA 1
ATOM 11223 C C . THR A 1 791 ? -89.612 34.995 5.949 1 89.63 791 THR A C 1
ATOM 11224 O O . THR A 1 791 ? -90.474 34.178 5.601 1 89.75 791 THR A O 1
ATOM 11235 N N . GLY A 1 792 ? -88.363 34.655 6.257 1 89.24 792 GLY A N 1
ATOM 11236 C CA . GLY A 1 792 ? -87.911 33.279 6.165 1 89.49 792 GLY A CA 1
ATOM 11237 C C . GLY A 1 792 ? -87.806 32.887 4.706 1 89.35 792 GLY A C 1
ATOM 11238 O O . GLY A 1 792 ? -88.208 31.782 4.325 1 89.69 792 GLY A O 1
ATOM 11242 N N . ALA A 1 793 ? -87.244 33.809 3.884 1 88.38 793 ALA A N 1
ATOM 11243 C CA . ALA A 1 793 ? -87.086 33.64 2.449 1 87.73 793 ALA A CA 1
ATOM 11244 C C . ALA A 1 793 ? -85.818 34.362 1.964 1 87.08 793 ALA A C 1
ATOM 11245 O O . ALA A 1 793 ? -85.26 35.191 2.691 1 87.22 793 ALA A O 1
ATOM 11252 N N . TRP A 1 794 ? -85.345 34.027 0.742 1 86.1 794 TRP A N 1
ATOM 11253 C CA . TRP A 1 794 ? -84.188 34.688 0.128 1 85.17 794 TRP A CA 1
ATOM 11254 C C . TRP A 1 794 ? -84.635 35.963 -0.597 1 85.12 794 TRP A C 1
ATOM 11255 O O . TRP A 1 794 ? -85.772 36.051 -1.059 1 85.36 794 TRP A O 1
ATOM 11276 N N . VAL A 1 795 ? -83.742 36.952 -0.674 1 84.54 795 VAL A N 1
ATOM 11277 C CA . VAL A 1 795 ? -84.018 38.269 -1.241 1 84.36 795 VAL A CA 1
ATOM 11278 C C . VAL A 1 795 ? -83.024 38.59 -2.328 1 84.54 795 VAL A C 1
ATOM 11279 O O . VAL A 1 795 ? -81.87 38.908 -2.03 1 85.04 795 VAL A O 1
ATOM 11292 N N . TYR A 1 796 ? -83.465 38.562 -3.575 1 84.08 796 TYR A N 1
ATOM 11293 C CA . TYR A 1 796 ? -82.593 38.897 -4.689 1 84.32 796 TYR A CA 1
ATOM 11294 C C . TYR A 1 796 ? -82.364 40.403 -4.667 1 84.26 796 TYR A C 1
ATOM 11295 O O . TYR A 1 796 ? -83.293 41.186 -4.909 1 83.81 796 TYR A O 1
ATOM 11313 N N . VAL A 1 797 ? -81.141 40.805 -4.312 1 84.51 797 VAL A N 1
ATOM 11314 C CA . VAL A 1 797 ? -80.833 42.22 -4.195 1 85.33 797 VAL A CA 1
ATOM 11315 C C . VAL A 1 797 ? -80.6 42.838 -5.57 1 86.31 797 VAL A C 1
ATOM 11316 O O . VAL A 1 797 ? -79.568 42.589 -6.196 1 86.23 797 VAL A O 1
ATOM 11329 N N . THR A 1 798 ? -81.577 43.646 -6.038 1 86.8 798 THR A N 1
ATOM 11330 C CA . THR A 1 798 ? -81.498 44.355 -7.32 1 87.39 798 THR A CA 1
ATOM 11331 C C . THR A 1 798 ? -80.477 45.525 -7.229 1 88.09 798 THR A C 1
ATOM 11332 O O . THR A 1 798 ? -80.065 45.914 -6.124 1 88.66 798 THR A O 1
ATOM 11343 N N . GLY A 1 799 ? -80.086 46.059 -8.388 1 87.59 799 GLY A N 1
ATOM 11344 C CA . GLY A 1 799 ? -79.16 47.182 -8.475 1 87.54 799 GLY A CA 1
ATOM 11345 C C . GLY A 1 799 ? -78.004 46.928 -9.406 1 87.5 799 GLY A C 1
ATOM 11346 O O . GLY A 1 799 ? -77.941 45.887 -10.067 1 87.96 799 GLY A O 1
ATOM 11350 N N . SER A 1 800 ? -77.092 47.884 -9.475 1 87.07 800 SER A N 1
ATOM 11351 C CA . SER A 1 800 ? -75.905 47.756 -10.313 1 87.68 800 SER A CA 1
ATOM 11352 C C . SER A 1 800 ? -74.758 47.108 -9.516 1 87.46 800 SER A C 1
ATOM 11353 O O . SER A 1 800 ? -74.501 47.475 -8.361 1 87.77 800 SER A O 1
ATOM 11361 N N . TYR A 1 801 ? -74.094 46.126 -10.144 1 86.55 801 TYR A N 1
ATOM 11362 C CA . TYR A 1 801 ? -72.971 45.367 -9.598 1 85.89 801 TYR A CA 1
ATOM 11363 C C . TYR A 1 801 ? -71.757 45.517 -10.511 1 85.49 801 TYR A C 1
ATOM 11364 O O . TYR A 1 801 ? -71.874 45.987 -11.64 1 85.28 801 TYR A O 1
ATOM 11382 N N . GLU A 1 802 ? -70.596 45.082 -10.027 1 85.16 802 GLU A N 1
ATOM 11383 C CA . GLU A 1 802 ? -69.357 45.096 -10.78 1 85.26 802 GLU A CA 1
ATOM 11384 C C . GLU A 1 802 ? -68.892 43.671 -10.811 1 83.8 802 GLU A C 1
ATOM 11385 O O . GLU A 1 802 ? -68.487 43.162 -9.776 1 84.4 802 GLU A O 1
ATOM 11397 N N . VAL A 1 803 ? -69.02 42.996 -11.953 1 82.08 803 VAL A N 1
ATOM 11398 C CA . VAL A 1 803 ? -68.546 41.618 -12.105 1 81.09 803 VAL A CA 1
ATOM 11399 C C . VAL A 1 803 ? -67.11 41.731 -12.593 1 80.31 803 VAL A C 1
ATOM 11400 O O . VAL A 1 803 ? -66.905 42.303 -13.656 1 80.57 803 VAL A O 1
ATOM 11413 N N . ALA A 1 804 ? -66.125 41.199 -11.843 1 79.2 804 ALA A N 1
ATOM 11414 C CA . ALA A 1 804 ? -64.72 41.301 -12.229 1 78.55 804 ALA A CA 1
ATOM 11415 C C . ALA A 1 804 ? -64.019 39.946 -12.346 1 77.82 804 ALA A C 1
ATOM 11416 O O . ALA A 1 804 ? -64.129 39.122 -11.454 1 78.06 804 ALA A O 1
ATOM 11423 N N . ALA A 1 805 ? -63.308 39.714 -13.453 1 77.1 805 ALA A N 1
ATOM 11424 C CA . ALA A 1 805 ? -62.566 38.472 -13.675 1 76.96 805 ALA A CA 1
ATOM 11425 C C . ALA A 1 805 ? -61.131 38.689 -13.219 1 76.87 805 ALA A C 1
ATOM 11426 O O . ALA A 1 805 ? -60.574 39.761 -13.457 1 76.89 805 ALA A O 1
ATOM 11433 N N . GLY A 1 806 ? -60.537 37.685 -12.578 1 76.69 806 GLY A N 1
ATOM 11434 C CA . GLY A 1 806 ? -59.179 37.825 -12.078 1 77.09 806 GLY A CA 1
ATOM 11435 C C . GLY A 1 806 ? -58.463 36.558 -11.711 1 77.43 806 GLY A C 1
ATOM 11436 O O . GLY A 1 806 ? -59.004 35.461 -11.846 1 77.27 806 GLY A O 1
ATOM 11440 N N . ARG A 1 807 ? -57.212 36.737 -11.263 1 77.87 807 ARG A N 1
ATOM 11441 C CA . ARG A 1 807 ? -56.326 35.672 -10.791 1 78.75 807 ARG A CA 1
ATOM 11442 C C . ARG A 1 807 ? -56.53 35.4 -9.277 1 78.3 807 ARG A C 1
ATOM 11443 O O . ARG A 1 807 ? -56.163 34.329 -8.804 1 78.88 807 ARG A O 1
ATOM 11464 N N . SER A 1 808 ? -57.032 36.388 -8.514 1 77.13 808 SER A N 1
ATOM 11465 C CA . SER A 1 808 ? -57.296 36.28 -7.068 1 76.73 808 SER A CA 1
ATOM 11466 C C . SER A 1 808 ? -58.273 37.408 -6.681 1 76.67 808 SER A C 1
ATOM 11467 O O . SER A 1 808 ? -58.762 38.071 -7.601 1 76.75 808 SER A O 1
ATOM 11475 N N . ILE A 1 809 ? -58.541 37.673 -5.375 1 76.52 809 ILE A N 1
ATOM 11476 C CA . ILE A 1 809 ? -59.381 38.838 -5.03 1 77.11 809 ILE A CA 1
ATOM 11477 C C . ILE A 1 809 ? -58.527 40.094 -5.25 1 77.94 809 ILE A C 1
ATOM 11478 O O . ILE A 1 809 ? -59.031 41.083 -5.758 1 78.09 809 ILE A O 1
ATOM 11494 N N . ALA A 1 810 ? -57.262 40.083 -4.805 1 78.13 810 ALA A N 1
ATOM 11495 C CA . ALA A 1 810 ? -56.382 41.239 -4.95 1 78.77 810 ALA A CA 1
ATOM 11496 C C . ALA A 1 810 ? -55.903 41.487 -6.383 1 79.12 810 ALA A C 1
ATOM 11497 O O . ALA A 1 810 ? -55.434 42.593 -6.679 1 79.46 810 ALA A O 1
ATOM 11504 N N . ASP A 1 811 ? -55.969 40.468 -7.251 1 78.73 811 ASP A N 1
ATOM 11505 C CA . ASP A 1 811 ? -55.446 40.566 -8.602 1 78.92 811 ASP A CA 1
ATOM 11506 C C . ASP A 1 811 ? -56.567 40.555 -9.624 1 78.64 811 ASP A C 1
ATOM 11507 O O . ASP A 1 811 ? -56.57 39.738 -10.542 1 78.56 811 ASP A O 1
ATOM 11516 N N . ARG A 1 812 ? -57.528 41.473 -9.461 1 78.47 812 ARG A N 1
ATOM 11517 C CA . ARG A 1 812 ? -58.659 41.58 -10.37 1 79 812 ARG A CA 1
ATOM 11518 C C . ARG A 1 812 ? -58.163 42.2 -11.662 1 80.51 812 ARG A C 1
ATOM 11519 O O . ARG A 1 812 ? -57.546 43.266 -11.644 1 80.76 812 ARG A O 1
ATOM 11540 N N . ARG A 1 813 ? -58.37 41.497 -12.779 1 81.43 813 ARG A N 1
ATOM 11541 C CA . ARG A 1 813 ? -57.829 41.905 -14.071 1 82.8 813 ARG A CA 1
ATOM 11542 C C . ARG A 1 813 ? -58.761 42.765 -14.943 1 83.89 813 ARG A C 1
ATOM 11543 O O . ARG A 1 813 ? -58.272 43.67 -15.631 1 84.37 813 ARG A O 1
ATOM 11564 N N . THR A 1 814 ? -60.05 42.415 -15.028 1 83.89 814 THR A N 1
ATOM 11565 C CA . THR A 1 814 ? -60.977 43.142 -15.898 1 84.47 814 THR A CA 1
ATOM 11566 C C . THR A 1 814 ? -62.329 43.286 -15.223 1 84.89 814 THR A C 1
ATOM 11567 O O . THR A 1 814 ? -62.786 42.35 -14.58 1 85.34 814 THR A O 1
ATOM 11578 N N . ARG A 1 815 ? -62.963 44.452 -15.355 1 84.7 815 ARG A N 1
ATOM 11579 C CA . ARG A 1 815 ? -64.26 44.685 -14.735 1 85.08 815 ARG A CA 1
ATOM 11580 C C . ARG A 1 815 ? -65.314 45.135 -15.747 1 84.87 815 ARG A C 1
ATOM 11581 O O . ARG A 1 815 ? -65.01 45.606 -16.844 1 85.05 815 ARG A O 1
ATOM 11602 N N . VAL A 1 816 ? -66.564 44.911 -15.36 1 84.2 816 VAL A N 1
ATOM 11603 C CA . VAL A 1 816 ? -67.784 45.18 -16.12 1 83.9 816 VAL A CA 1
ATOM 11604 C C . VAL A 1 816 ? -68.858 45.602 -15.109 1 83.96 816 VAL A C 1
ATOM 11605 O O . VAL A 1 816 ? -68.836 45.138 -13.975 1 84.06 816 VAL A O 1
ATOM 11618 N N . THR A 1 817 ? -69.793 46.452 -15.517 1 83.99 817 THR A N 1
ATOM 11619 C CA . THR A 1 817 ? -70.87 46.891 -14.627 1 84.57 817 THR A CA 1
ATOM 11620 C C . THR A 1 817 ? -72.211 46.432 -15.23 1 85.17 817 THR A C 1
ATOM 11621 O O . THR A 1 817 ? -72.504 46.736 -16.385 1 85.26 817 THR A O 1
ATOM 11632 N N . ILE A 1 818 ? -72.999 45.662 -14.456 1 85.38 818 ILE A N 1
ATOM 11633 C CA . ILE A 1 818 ? -74.277 45.096 -14.903 1 85.79 818 ILE A CA 1
ATOM 11634 C C . ILE A 1 818 ? -75.406 45.365 -13.912 1 86.28 818 ILE A C 1
ATOM 11635 O O . ILE A 1 818 ? -75.167 45.704 -12.757 1 86.32 818 ILE A O 1
ATOM 11651 N N . GLU A 1 819 ? -76.643 45.248 -14.387 1 86.62 819 GLU A N 1
ATOM 11652 C CA . GLU A 1 819 ? -77.83 45.369 -13.554 1 87.47 819 GLU A CA 1
ATOM 11653 C C . GLU A 1 819 ? -78.258 43.938 -13.254 1 87.58 819 GLU A C 1
ATOM 11654 O O . GLU A 1 819 ? -78.341 43.125 -14.187 1 87.98 819 GLU A O 1
ATOM 11666 N N . ALA A 1 820 ? -78.518 43.602 -11.975 1 86.77 820 ALA A N 1
ATOM 11667 C CA . ALA A 1 820 ? -78.922 42.237 -11.63 1 86.79 820 ALA A CA 1
ATOM 11668 C C . ALA A 1 820 ? -80.239 41.867 -12.394 1 86.4 820 ALA A C 1
ATOM 11669 O O . ALA A 1 820 ? -81.205 42.626 -12.293 1 86.61 820 ALA A O 1
ATOM 11676 N N . PRO A 1 821 ? -80.274 40.823 -13.252 1 85.7 821 PRO A N 1
ATOM 11677 C CA . PRO A 1 821 ? -81.481 40.579 -14.062 1 85.77 821 PRO A CA 1
ATOM 11678 C C . PRO A 1 821 ? -82.726 40.153 -13.319 1 86.31 821 PRO A C 1
ATOM 11679 O O . PRO A 1 821 ? -82.601 39.515 -12.292 1 86.77 821 PRO A O 1
ATOM 11690 N N . LYS A 1 822 ? -83.921 40.398 -13.895 1 86.37 822 LYS A N 1
ATOM 11691 C CA . LYS A 1 822 ? -85.183 39.972 -13.286 1 87.02 822 LYS A CA 1
ATOM 11692 C C . LYS A 1 822 ? -85.531 38.507 -13.637 1 87 822 LYS A C 1
ATOM 11693 O O . LYS A 1 822 ? -84.709 37.753 -14.162 1 86.94 822 LYS A O 1
#

CATH classification: 3.20.20.300 (+2 more: 2.60.120.260, 2.60.40.10)

InterPro domains:
  IPR001764 Glycoside hydrolase, family 3, N-terminal [PF00933] (77-293)
  IPR001764 Glycoside hydrolase, family 3, N-terminal [PR00133] (49-65)
  IPR001764 Glycoside hydrolase, family 3, N-terminal [PR00133] (78-97)
  IPR001764 Glycoside hydrolase, family 3, N-terminal [PR00133] (124-140)
  IPR001764 Glycoside hydrolase, family 3, N-terminal [PR00133] (155-171)
  IPR001764 Glycoside hydrolase, family 3, N-terminal [PR00133] (225-243)
  IPR002772 Glycoside hydrolase family 3 C-terminal domain [PF01915] (329-710)
  IPR011658 PA14 domain [PF07691] (439-518)
  IPR013783 Immunoglobulin-like fold [G3DSA:2.60.40.10] (709-820)
  IPR017853 Glycoside hydrolase superfamily [SSF51445] (12-327)
  IPR026891 Fibronectin type III-like domain [PF14310] (739-808)
  IPR026891 Fibronectin type III-like domain [SM01217] (739-809)
  IPR036881 Glycoside hydrolase family 3 C-terminal domain superfamily [G3DSA:3.40.50.1700] (305-650)
  IPR036881 Glycoside hydrolase family 3 C-terminal domain superfamily [SSF52279] (329-713)
  IPR036962 Glycoside hydrolase, family 3, N-terminal domain superfamily [G3DSA:3.20.20.300] (22-695)
  IPR037524 PA14/GLEYA domain [PS51820] (405-560)
  IPR050288 Cellulose-degrading glycosyl hydrolase 3 [PTHR42715] (11-818)

B-factor: mean 90.9, std 14.91, range [42.44, 140.39]

Foldseek 3Di:
DVLLVVQLVLLVVLLVQDDLQVLLQQQEDAFQAWGDADVSQQFDIAGEADDDQWGAAPVPAIFGFFAQLLLLLLLDLQLLLQSLQQRLVRCVVSVHAEYADDEAFEQFFLFAQCSLRHHFNFLVSSLSNLLSNQLNNCLQLHAYAHDEPWDQNHFVLQQEFEAEFDPQQCVRGTCSSVLSNCQRRLGQHHEYGNYHYNPHGRLLAQCCQPCNNCNPSNRLHAYEYDQVSQDALQSNLNSRHQHDNNGRDGNTRVVNSVCCVPHPRPVVSSSSSSSRVSSSSLQSVSGPSRHHVNDDHDDDDDSLVSSLVSQLSRKFWQFAFPHLPQDDAPWAEAEEAPCQVVNQQDAAESNDGDRPFFFGQQNQQQVLHDPNTHHYAYQWDQCDPKDFAAVQWQKWKWWAFPVRDTPDIHGDPGWKDQPPDDLRTWKIKIKTKGAAAAWAKKWKWKQFFAWKWKQWANRTQDTDTHDDDDPDVRLRRLADTDTRDIDTDHHRDMGMIMMMHTDHPSGGIMTMMMDHHDDDNVVSLVRSLVSLLVTQEYEYEFEDHSNQRYHNHTHPFLEGGTCSLVSQVSSLVNHQSYEYEYQASGAHDDPCSVSYNIYIYRHSSTRNNSNSVSCCNNVVFKRSGFRSFFHAGSVLAQRHDNDDDPSYHYPVCHNAGTPLRSQVVVRDGPGHGLRGDIQWDKAWDDWDDDQQKIKTKMAGQGDFKDKAKKWKKKAAPDDPPPGGRIDTQWIDIDIDGHRDMDMDTTGGDQCVQWTADSVVRDIDRHWHKIKIFIASGPVGTRDIDIDTNHD

Nearest PDB structures (foldseek):
  7pjj-assembly1_A  TM=1.001E+00  e=0.000E+00  Streptomyces scabiei 87.22
  2x42-assembly1_A  TM=8.328E-01  e=8.879E-62  Thermotoga neapolitana DSM 4359
  2x40-assembly1_A  TM=8.347E-01  e=1.617E-60  Thermotoga neapolitana DSM 4359
  2x41-assembly1_A  TM=8.228E-01  e=4.126E-61  Thermotoga neapolitana DSM 4359
  8idz-assembly1_A  TM=8.533E-01  e=3.628E-54  Segatella copri